Protein 4NHE (pdb70)

Structure (mmCIF, N/CA/C/O backbone):
data_4NHE
#
_entry.id   4NHE
#
_cell.length_a   97.768
_cell.length_b   195.905
_cell.length_c   349.301
_cell.angle_alpha   90.00
_cell.angle_beta   90.00
_cell.angle_gamma   90.00
#
_symmetry.space_group_name_H-M   'F 2 2 2'
#
loop_
_entity.id
_entity.type
_entity.pdbx_description
1 polymer 'Oxidoreductase, Gfo/Idh/MocA family'
2 non-polymer 'NADP NICOTINAMIDE-ADENINE-DINUCLEOTIDE PHOSPHATE'
3 non-polymer 'FORMIC ACID'
4 non-polymer GLYCEROL
5 non-polymer 'ACETATE ION'
6 water water
#
loop_
_atom_site.group_PDB
_atom_site.id
_atom_site.type_symbol
_atom_site.label_atom_id
_atom_site.label_alt_id
_atom_site.label_comp_id
_atom_site.label_asym_id
_atom_site.label_entity_id
_atom_site.label_seq_id
_atom_site.pdbx_PDB_ins_code
_atom_site.Cartn_x
_atom_site.Cartn_y
_atom_site.Cartn_z
_atom_site.occupancy
_atom_site.B_iso_or_equiv
_atom_site.auth_seq_id
_atom_site.auth_comp_id
_atom_site.auth_asym_id
_atom_site.auth_atom_id
_atom_site.pdbx_PDB_model_num
ATOM 1 N N . MET A 1 4 ? 23.832 89.287 69.688 1.00 72.66 1 MET A N 1
ATOM 2 C CA . MET A 1 4 ? 24.164 87.903 70.028 1.00 84.97 1 MET A CA 1
ATOM 3 C C . MET A 1 4 ? 23.045 87.251 70.845 1.00 77.80 1 MET A C 1
ATOM 4 O O . MET A 1 4 ? 22.767 87.669 71.970 1.00 75.09 1 MET A O 1
ATOM 9 N N . LEU A 1 5 ? 22.419 86.218 70.285 1.00 71.47 2 LEU A N 1
ATOM 10 C CA . LEU A 1 5 ? 21.238 85.593 70.894 1.00 68.31 2 LEU A CA 1
ATOM 11 C C . LEU A 1 5 ? 21.529 84.639 72.062 1.00 67.48 2 LEU A C 1
ATOM 12 O O . LEU A 1 5 ? 22.271 83.665 71.917 1.00 66.24 2 LEU A O 1
ATOM 17 N N . LYS A 1 6 ? 20.911 84.909 73.209 1.00 67.44 3 LYS A N 1
ATOM 18 C CA . LYS A 1 6 ? 21.047 84.055 74.387 1.00 61.18 3 LYS A CA 1
ATOM 19 C C . LYS A 1 6 ? 20.131 82.831 74.294 1.00 61.68 3 LYS A C 1
ATOM 20 O O . LYS A 1 6 ? 18.902 82.963 74.302 1.00 60.14 3 LYS A O 1
ATOM 22 N N . LEU A 1 7 ? 20.740 81.646 74.235 1.00 56.29 4 LEU A N 1
ATOM 23 C CA . LEU A 1 7 ? 20.025 80.404 73.943 1.00 54.52 4 LEU A CA 1
ATOM 24 C C . LEU A 1 7 ? 19.730 79.537 75.173 1.00 55.81 4 LEU A C 1
ATOM 25 O O . LEU A 1 7 ? 20.638 79.140 75.912 1.00 52.19 4 LEU A O 1
ATOM 30 N N . GLY A 1 8 ? 18.448 79.253 75.385 1.00 53.51 5 GLY A N 1
ATOM 31 C CA . GLY A 1 8 ? 18.034 78.262 76.361 1.00 48.33 5 GLY A CA 1
ATOM 32 C C . GLY A 1 8 ? 17.646 77.013 75.596 1.00 47.48 5 GLY A C 1
ATOM 33 O O . GLY A 1 8 ? 17.261 77.102 74.429 1.00 47.04 5 GLY A O 1
ATOM 34 N N . VAL A 1 9 ? 17.757 75.847 76.227 1.00 48.60 6 VAL A N 1
ATOM 35 C CA . VAL A 1 9 ? 17.470 74.589 75.535 1.00 48.18 6 VAL A CA 1
ATOM 36 C C . VAL A 1 9 ? 16.654 73.611 76.387 1.00 52.81 6 VAL A C 1
ATOM 37 O O . VAL A 1 9 ? 16.923 73.444 77.579 1.00 55.29 6 VAL A O 1
ATOM 41 N N . ILE A 1 10 ? 15.651 72.982 75.769 1.00 50.89 7 ILE A N 1
ATOM 42 C CA . ILE A 1 10 ? 14.883 71.905 76.398 1.00 45.40 7 ILE A CA 1
ATOM 43 C C . ILE A 1 10 ? 15.082 70.617 75.608 1.00 42.85 7 ILE A C 1
ATOM 44 O O . ILE A 1 10 ? 14.945 70.614 74.388 1.00 41.77 7 ILE A O 1
ATOM 49 N N . GLY A 1 11 ? 15.391 69.527 76.302 1.00 42.85 8 GLY A N 1
ATOM 50 C CA . GLY A 1 11 ? 15.690 68.260 75.654 1.00 42.70 8 GLY A CA 1
ATOM 51 C C . GLY A 1 11 ? 17.189 68.013 75.636 1.00 44.43 8 GLY A C 1
ATOM 52 O O . GLY A 1 11 ? 17.945 68.821 75.099 1.00 45.66 8 GLY A O 1
ATOM 53 N N . THR A 1 12 ? 17.619 66.899 76.219 1.00 43.20 9 THR A N 1
ATOM 54 C CA . THR A 1 12 ? 19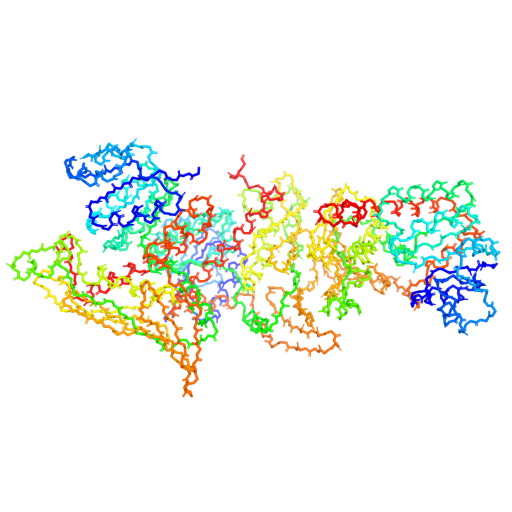.039 66.581 76.299 1.00 42.52 9 THR A CA 1
ATOM 55 C C . THR A 1 12 ? 19.429 65.459 75.342 1.00 45.66 9 THR A C 1
ATOM 56 O O . THR A 1 12 ? 20.354 64.689 75.611 1.00 47.29 9 THR A O 1
ATOM 60 N N . GLY A 1 13 ? 18.715 65.374 74.223 1.00 36.16 10 GLY A N 1
ATOM 61 C CA . GLY A 1 13 ? 19.021 64.394 73.198 1.00 39.82 10 GLY A CA 1
ATOM 62 C C . GLY A 1 13 ? 20.188 64.812 72.320 1.00 37.34 10 GLY A C 1
ATOM 63 O O . GLY A 1 13 ? 20.620 65.962 72.360 1.00 44.75 10 GLY A O 1
ATOM 64 N N . ALA A 1 14 ? 20.704 63.876 71.529 1.00 39.96 11 ALA A N 1
ATOM 65 C CA . ALA A 1 14 ? 21.804 64.174 70.616 1.00 39.55 11 ALA A CA 1
ATOM 66 C C . ALA A 1 14 ? 21.451 65.326 69.669 1.00 44.22 11 ALA A C 1
ATOM 67 O O . ALA A 1 14 ? 22.314 66.133 69.326 1.00 45.60 11 ALA A O 1
ATOM 69 N N . ILE A 1 15 ? 20.186 65.405 69.256 1.00 47.28 12 ILE A N 1
ATOM 70 C CA . ILE A 1 15 ? 19.741 66.491 68.381 1.00 39.26 12 ILE A CA 1
ATOM 71 C C . ILE A 1 15 ? 19.986 67.875 69.007 1.00 36.88 12 ILE A C 1
ATOM 72 O O . ILE A 1 15 ? 20.347 68.823 68.306 1.00 40.70 12 ILE A O 1
ATOM 77 N N . SER A 1 16 ? 19.823 67.985 70.323 1.00 36.57 13 SER A N 1
ATOM 78 C CA . SER A 1 16 ? 20.093 69.246 70.999 1.00 38.57 13 SER A CA 1
ATOM 79 C C . SER A 1 16 ? 21.571 69.610 70.886 1.00 41.41 13 SER A C 1
ATOM 80 O O . SER A 1 16 ? 21.915 70.771 70.664 1.00 43.46 13 SER A O 1
ATOM 83 N N . HIS A 1 17 ? 22.441 68.612 71.021 1.00 39.64 14 HIS A N 1
ATOM 84 C CA . HIS A 1 17 ? 23.868 68.821 70.805 1.00 41.53 14 HIS A CA 1
ATOM 85 C C . HIS A 1 17 ? 24.125 69.324 69.378 1.00 43.45 14 HIS A C 1
ATOM 86 O O . HIS A 1 17 ? 24.887 70.274 69.176 1.00 46.03 14 HIS A O 1
ATOM 93 N N . HIS A 1 18 ? 23.486 68.690 68.395 1.00 39.35 15 HIS A N 1
ATOM 94 C CA . HIS A 1 18 ? 23.660 69.079 66.995 1.00 45.21 15 HIS A CA 1
ATOM 95 C C . HIS A 1 18 ? 23.201 70.513 66.741 1.00 43.25 15 HIS A C 1
ATOM 96 O O . HIS A 1 18 ? 23.885 71.276 66.064 1.00 46.96 15 HIS A O 1
ATOM 103 N N . PHE A 1 19 ? 22.044 70.876 67.282 1.00 40.71 16 PHE A N 1
ATOM 104 C CA . PHE A 1 19 ? 21.536 72.234 67.127 1.00 40.84 16 PHE A CA 1
ATOM 105 C C . PHE A 1 19 ? 22.481 73.274 67.748 1.00 47.78 16 PHE A C 1
ATOM 106 O O . PHE A 1 19 ? 22.840 74.267 67.106 1.00 52.63 16 PHE A O 1
ATOM 114 N N . ILE A 1 20 ? 22.851 73.052 69.007 1.00 44.48 17 ILE A N 1
ATOM 115 C CA . ILE A 1 20 ? 23.736 73.961 69.735 1.00 46.80 17 ILE A CA 1
ATOM 116 C C . ILE A 1 20 ? 25.041 74.156 68.983 1.00 49.90 17 ILE A C 1
ATOM 117 O O . ILE A 1 20 ? 25.542 75.276 68.861 1.00 54.32 17 ILE A O 1
ATOM 122 N N . GLU A 1 21 ? 25.579 73.052 68.473 1.00 48.37 18 GLU A N 1
ATOM 123 C CA . GLU A 1 21 ? 26.813 73.061 67.694 1.00 53.54 18 GLU A CA 1
ATOM 124 C C . GLU A 1 21 ? 26.699 73.903 66.415 1.00 53.61 18 GLU A C 1
ATOM 125 O O . GLU A 1 21 ? 27.637 74.612 66.047 1.00 57.89 18 GLU A O 1
ATOM 131 N N . ALA A 1 22 ? 25.549 73.841 65.750 1.00 51.13 19 ALA A N 1
ATOM 132 C CA . ALA A 1 22 ? 25.310 74.678 64.574 1.00 52.07 19 ALA A CA 1
ATOM 133 C C . ALA A 1 22 ? 25.066 76.140 64.969 1.00 55.52 19 ALA A C 1
ATOM 134 O O . ALA A 1 22 ? 25.519 77.061 64.286 1.00 58.42 19 ALA A O 1
ATOM 136 N N . ALA A 1 23 ? 24.348 76.337 66.072 1.00 51.67 20 ALA A N 1
ATOM 137 C CA . ALA A 1 23 ? 24.072 77.666 66.618 1.00 48.92 20 ALA A CA 1
ATOM 138 C C . ALA A 1 23 ? 25.336 78.413 67.035 1.00 61.80 20 ALA A C 1
ATOM 139 O O . ALA A 1 23 ? 25.477 79.612 66.785 1.00 66.93 20 ALA A O 1
ATOM 141 N N . HIS A 1 24 ? 26.238 77.710 67.707 1.00 57.97 21 HIS A N 1
ATOM 142 C CA . HIS A 1 24 ? 27.500 78.302 68.117 1.00 63.06 21 HIS A CA 1
ATOM 143 C C . HIS A 1 24 ? 28.359 78.623 66.894 1.00 63.90 21 HIS A C 1
ATOM 144 O O . HIS A 1 24 ? 29.026 79.655 66.845 1.00 69.12 21 HIS A O 1
ATOM 151 N N . THR A 1 25 ? 28.330 77.735 65.905 1.00 57.25 22 THR A N 1
ATOM 152 C CA . THR A 1 25 ? 29.193 77.866 64.732 1.00 59.40 22 THR A CA 1
ATOM 153 C C . THR A 1 25 ? 28.783 79.050 63.843 1.00 65.13 22 THR A C 1
ATOM 154 O O . THR A 1 25 ? 29.637 79.711 63.249 1.00 68.00 22 THR A O 1
ATOM 158 N N . SER A 1 26 ? 27.480 79.329 63.785 1.00 62.00 23 SER A N 1
ATOM 159 C CA . SER A 1 26 ? 26.959 80.468 63.029 1.00 62.72 23 SER A CA 1
ATOM 160 C C . SER A 1 26 ? 27.500 81.794 63.558 1.00 72.93 23 SER A C 1
ATOM 161 O O . SER A 1 26 ? 27.594 82.770 62.816 1.00 80.73 23 SER A O 1
ATOM 164 N N . GLY A 1 27 ? 27.841 81.827 64.845 1.00 66.40 24 GLY A N 1
ATOM 165 C CA . GLY A 1 27 ? 28.359 83.032 65.475 1.00 68.42 24 GLY A CA 1
ATOM 166 C C . GLY A 1 27 ? 27.262 84.006 65.863 1.00 68.05 24 GLY A C 1
ATOM 167 O O . GLY A 1 27 ? 27.509 85.203 66.017 1.00 70.11 24 GLY A O 1
ATOM 168 N N . GLU A 1 28 ? 26.050 83.485 66.039 1.00 62.01 25 GLU A N 1
ATOM 169 C CA . GLU A 1 28 ? 24.868 84.317 66.236 1.00 60.74 25 GLU A CA 1
ATOM 170 C C . GLU A 1 28 ? 24.111 83.948 67.510 1.00 61.14 25 GLU A C 1
ATOM 171 O O . GLU A 1 28 ? 23.206 84.670 67.942 1.00 60.07 25 GLU A O 1
ATOM 177 N N . TYR A 1 29 ? 24.484 82.815 68.101 1.00 59.73 26 TYR A N 1
ATOM 178 C CA . TYR A 1 29 ? 23.868 82.345 69.337 1.00 62.25 26 TYR A CA 1
ATOM 179 C C . TYR A 1 29 ? 24.941 82.077 70.387 1.00 63.42 26 TYR A C 1
ATOM 180 O O . TYR A 1 29 ? 26.102 81.833 70.053 1.00 62.07 26 TYR A O 1
ATOM 189 N N . GLN A 1 30 ? 24.542 82.116 71.655 1.00 61.86 27 GLN A N 1
ATOM 190 C CA . GLN A 1 30 ? 25.378 81.624 72.747 1.00 59.86 27 GLN A CA 1
ATOM 191 C C . GLN A 1 30 ? 24.503 80.882 73.756 1.00 56.67 27 GLN A C 1
ATOM 192 O O . GLN A 1 30 ? 23.573 81.460 74.337 1.00 53.75 27 GLN A O 1
ATOM 194 N N . LEU A 1 31 ? 24.792 79.597 73.948 1.00 48.46 28 LEU A N 1
ATOM 195 C CA . LEU A 1 31 ? 24.082 78.792 74.936 1.00 53.46 28 LEU A CA 1
ATOM 196 C C . LEU A 1 31 ? 24.336 79.347 76.330 1.00 61.53 28 LEU A C 1
ATOM 197 O O . LEU A 1 31 ? 25.476 79.662 76.679 1.00 60.29 28 LEU A O 1
ATOM 202 N N . VAL A 1 32 ? 23.274 79.481 77.120 1.00 60.43 29 VAL A N 1
ATOM 203 C CA . VAL A 1 32 ? 23.401 80.007 78.474 1.00 64.64 29 VAL A CA 1
ATOM 204 C C . VAL A 1 32 ? 22.610 79.201 79.500 1.00 63.18 29 VAL A C 1
ATOM 205 O O . VAL A 1 32 ? 22.850 79.321 80.702 1.00 58.99 29 VAL A O 1
ATOM 209 N N . ALA A 1 33 ? 21.667 78.384 79.038 1.00 55.99 30 ALA A N 1
ATOM 210 C CA . ALA A 1 33 ? 20.768 77.708 79.970 1.00 57.78 30 ALA A CA 1
ATOM 211 C C . ALA A 1 33 ? 20.192 76.397 79.461 1.00 57.22 30 ALA A C 1
ATOM 212 O O . ALA A 1 33 ? 19.828 76.277 78.285 1.00 51.60 30 ALA A O 1
ATOM 214 N N . ILE A 1 34 ? 20.090 75.425 80.366 1.00 57.63 31 ILE A N 1
ATOM 215 C CA . ILE A 1 34 ? 19.549 74.108 80.039 1.00 53.97 31 ILE A CA 1
ATOM 216 C C . ILE A 1 34 ? 18.499 73.653 81.052 1.00 56.50 31 ILE A C 1
ATOM 217 O O . ILE A 1 34 ? 18.710 73.748 82.268 1.00 55.14 31 ILE A O 1
ATOM 222 N N . TYR A 1 35 ? 17.365 73.173 80.545 1.00 49.12 32 TYR A N 1
ATOM 223 C CA . TYR A 1 35 ? 16.352 72.543 81.384 1.00 52.63 32 TYR A CA 1
ATOM 224 C C . TYR A 1 35 ? 16.391 71.037 81.202 1.00 48.59 32 TYR A C 1
ATOM 225 O O . TYR A 1 35 ? 16.582 70.544 80.091 1.00 46.25 32 TYR A O 1
ATOM 234 N N . SER A 1 36 ? 16.173 70.307 82.289 1.00 47.47 33 SER A N 1
ATOM 235 C CA . SER A 1 36 ? 15.983 68.864 82.212 1.00 52.62 33 SER A CA 1
ATOM 236 C C . SER A 1 36 ? 15.083 68.405 83.345 1.00 57.69 33 SER A C 1
ATOM 237 O O . SER A 1 36 ? 14.954 69.092 84.359 1.00 58.86 33 SER A O 1
ATOM 240 N N . ARG A 1 37 ? 14.457 67.246 83.174 1.00 55.69 34 ARG A N 1
ATOM 241 C CA . ARG A 1 37 ? 13.648 66.674 84.245 1.00 55.67 34 ARG A CA 1
ATOM 242 C C . ARG A 1 37 ? 14.517 66.369 85.466 1.00 52.91 34 ARG A C 1
ATOM 243 O O . ARG A 1 37 ? 14.033 66.371 86.599 1.00 55.43 34 ARG A O 1
ATOM 251 N N . LYS A 1 38 ? 15.801 66.117 85.224 1.00 53.00 35 LYS A N 1
ATOM 252 C CA . LYS A 1 38 ? 16.762 65.874 86.304 1.00 55.52 35 LYS A CA 1
ATOM 253 C C . LYS A 1 38 ? 18.010 66.738 86.165 1.00 53.30 35 LYS A C 1
ATOM 254 O O . LYS A 1 38 ? 18.581 66.857 85.080 1.00 51.11 35 LYS A O 1
ATOM 260 N N . LEU A 1 39 ? 18.446 67.318 87.277 1.00 61.27 36 LEU A N 1
ATOM 261 C CA . LEU A 1 39 ? 19.627 68.163 87.261 1.00 55.84 36 LEU A CA 1
ATOM 262 C C . LEU A 1 39 ? 20.856 67.407 86.751 1.00 55.14 36 LEU A C 1
ATOM 263 O O . LEU A 1 39 ? 21.633 67.945 85.965 1.00 53.85 36 LEU A O 1
ATOM 268 N N . GLU A 1 40 ? 21.022 66.159 87.185 1.00 56.37 37 GLU A N 1
ATOM 269 C CA . GLU A 1 40 ? 22.160 65.351 86.740 1.00 56.34 37 GLU A CA 1
ATOM 270 C C . GLU A 1 40 ? 22.190 65.113 85.223 1.00 53.31 37 GLU A C 1
ATOM 271 O O . GLU A 1 40 ? 23.268 65.063 84.626 1.00 54.17 37 GLU A O 1
ATOM 277 N N . THR A 1 41 ? 21.022 64.972 84.599 1.00 51.51 38 THR A N 1
ATOM 278 C CA . THR A 1 41 ? 20.980 64.780 83.146 1.00 48.93 38 THR A CA 1
ATOM 279 C C . THR A 1 41 ? 21.361 66.071 82.434 1.00 54.72 38 THR A C 1
ATOM 280 O O . THR A 1 41 ? 22.084 66.054 81.441 1.00 50.97 38 THR A O 1
ATOM 284 N N . ALA A 1 42 ? 20.873 67.191 82.953 1.00 47.63 39 ALA A N 1
ATOM 285 C CA . ALA A 1 42 ? 21.275 68.497 82.450 1.00 52.10 39 ALA A CA 1
ATOM 286 C C . ALA A 1 42 ? 22.784 68.693 82.591 1.00 54.53 39 ALA A C 1
ATOM 287 O O . ALA A 1 42 ? 23.441 69.192 81.677 1.00 47.04 39 ALA A O 1
ATOM 289 N N . ALA A 1 43 ? 23.325 68.299 83.742 1.00 50.51 40 ALA A N 1
ATOM 290 C CA . ALA A 1 43 ? 24.750 68.458 84.015 1.00 52.35 40 ALA A CA 1
ATOM 291 C C . ALA A 1 43 ? 25.600 67.638 83.055 1.00 56.91 40 ALA A C 1
ATOM 292 O O . ALA A 1 43 ? 26.596 68.132 82.525 1.00 58.17 40 ALA A O 1
ATOM 294 N N . THR A 1 44 ? 25.210 66.383 82.853 1.00 50.87 41 THR A N 1
ATOM 295 C CA . THR A 1 44 ? 25.918 65.492 81.940 1.00 58.30 41 THR A CA 1
ATOM 296 C C . THR A 1 44 ? 25.911 66.079 80.534 1.00 50.35 41 THR A C 1
ATOM 297 O O . THR A 1 44 ? 26.920 66.052 79.828 1.00 50.13 41 THR A O 1
ATOM 301 N N . PHE A 1 45 ? 24.768 66.628 80.143 1.00 45.76 42 PHE A N 1
ATOM 302 C CA . PHE A 1 45 ? 24.619 67.248 78.837 1.00 50.65 42 PHE A CA 1
ATOM 303 C C . PHE A 1 45 ? 25.469 68.519 78.739 1.00 53.00 42 PHE A C 1
ATOM 304 O O . PHE A 1 45 ? 26.127 68.767 77.728 1.00 44.17 42 PHE A O 1
ATOM 312 N N . ALA A 1 46 ? 25.447 69.325 79.794 1.00 53.45 43 ALA A N 1
ATOM 313 C CA . ALA A 1 46 ? 26.067 70.646 79.750 1.00 59.76 43 ALA A CA 1
ATOM 314 C C . ALA A 1 46 ? 27.578 70.622 79.955 1.00 58.15 43 ALA A C 1
ATOM 315 O O . ALA A 1 46 ? 28.252 71.619 79.703 1.00 54.80 43 ALA A O 1
ATOM 317 N N . SER A 1 47 ? 28.108 69.492 80.413 1.00 63.40 44 SER A N 1
ATOM 318 C CA . SER A 1 47 ? 29.498 69.432 80.869 1.00 69.04 44 SER A CA 1
ATOM 319 C C . SER A 1 47 ? 30.510 69.826 79.788 1.00 66.23 44 SER A C 1
ATOM 320 O O . SER A 1 47 ? 31.581 70.363 80.093 1.00 63.27 44 SER A O 1
ATOM 323 N N . ARG A 1 48 ? 30.160 69.572 78.530 1.00 61.64 45 ARG A N 1
ATOM 324 C CA . ARG A 1 48 ? 31.042 69.889 77.406 1.00 56.94 45 ARG A CA 1
ATOM 325 C C . ARG A 1 48 ? 31.052 71.387 77.107 1.00 57.83 45 ARG A C 1
ATOM 326 O O . ARG A 1 48 ? 31.924 71.883 76.395 1.00 62.33 45 ARG A O 1
ATOM 334 N N . TYR A 1 49 ? 30.076 72.104 77.651 1.00 57.15 46 TYR A N 1
ATOM 335 C CA . TYR A 1 49 ? 30.001 73.548 77.463 1.00 55.25 46 TYR A CA 1
ATOM 336 C C . TYR A 1 49 ? 30.544 74.279 78.692 1.00 63.19 46 TYR A C 1
ATOM 337 O O . TYR A 1 49 ? 30.917 73.644 79.684 1.00 66.01 46 TYR A O 1
ATOM 346 N N . GLN A 1 50 ? 30.608 75.606 78.623 1.00 62.45 47 GLN A N 1
ATOM 347 C CA . GLN A 1 50 ? 31.187 76.393 79.712 1.00 66.85 47 GLN A CA 1
ATOM 348 C C . GLN A 1 50 ? 30.183 77.401 80.253 1.00 66.51 47 GLN A C 1
ATOM 349 O O . GLN A 1 50 ? 29.504 78.085 79.483 1.00 66.67 47 GLN A O 1
ATOM 351 N N . ASN A 1 51 ? 30.094 77.474 81.579 1.00 71.18 48 ASN A N 1
ATOM 352 C CA . ASN A 1 51 ? 29.192 78.399 82.261 1.00 77.75 48 ASN A CA 1
ATOM 353 C C . ASN A 1 51 ? 27.761 78.334 81.739 1.00 79.50 48 ASN A C 1
ATOM 354 O O . ASN A 1 51 ? 27.312 79.232 81.027 1.00 89.26 48 ASN A O 1
ATOM 356 N N . ILE A 1 52 ? 27.057 77.262 82.089 1.00 73.55 49 ILE A N 1
ATOM 357 C CA . ILE A 1 52 ? 25.663 77.094 81.692 1.00 65.44 49 ILE A CA 1
ATOM 358 C C . ILE A 1 52 ? 24.790 76.909 82.928 1.00 67.66 49 ILE A C 1
ATOM 359 O O . ILE A 1 52 ? 25.031 76.005 83.732 1.00 71.71 49 ILE A O 1
ATOM 364 N N . GLN A 1 53 ? 23.782 77.765 83.081 1.00 63.60 50 GLN A N 1
ATOM 365 C CA . GLN A 1 53 ? 22.839 77.633 84.188 1.00 67.91 50 GLN A CA 1
ATOM 366 C C . GLN A 1 53 ? 21.983 76.392 83.970 1.00 66.42 50 GLN A C 1
ATOM 367 O O . GLN A 1 53 ? 21.594 76.081 82.839 1.00 63.68 50 GLN A O 1
ATOM 373 N N . LEU A 1 54 ? 21.686 75.684 85.053 1.00 61.94 51 LEU A N 1
ATOM 374 C CA . LEU A 1 54 ? 20.940 74.438 84.955 1.00 66.71 51 LEU A CA 1
ATOM 375 C C . LEU A 1 54 ? 19.590 74.573 85.643 1.00 70.16 51 LEU A C 1
ATOM 376 O O . LEU A 1 54 ? 19.452 75.317 86.615 1.00 75.16 51 LEU A O 1
ATOM 381 N N . PHE A 1 55 ? 18.590 73.868 85.128 1.00 57.41 52 PHE A N 1
ATOM 382 C CA . PHE A 1 55 ? 17.239 73.976 85.663 1.00 62.13 52 PHE A CA 1
ATOM 383 C C . PHE A 1 55 ? 16.541 72.623 85.639 1.00 63.25 52 PHE A C 1
ATOM 384 O O . PHE A 1 55 ? 16.674 71.871 84.670 1.00 58.26 52 PHE A O 1
ATOM 392 N N . ASP A 1 56 ? 15.816 72.303 86.708 1.00 56.70 53 ASP A N 1
ATOM 393 C CA . ASP A 1 56 ? 14.909 71.157 86.683 1.00 62.10 53 ASP A CA 1
ATOM 394 C C . ASP A 1 56 ? 13.488 71.612 86.980 1.00 65.02 53 ASP A C 1
ATOM 395 O O . ASP A 1 56 ? 12.623 70.814 87.349 1.00 64.66 53 ASP A O 1
ATOM 400 N N . GLN A 1 57 ? 13.267 72.912 86.815 1.00 65.88 54 GLN A N 1
ATOM 401 C CA . GLN A 1 57 ? 11.943 73.504 86.953 1.00 68.16 54 GLN A CA 1
ATOM 402 C C . GLN A 1 57 ? 11.670 74.456 85.795 1.00 63.59 54 GLN A C 1
ATOM 403 O O . GLN A 1 57 ? 12.314 75.498 85.671 1.00 61.08 54 GLN A O 1
ATOM 409 N N . LEU A 1 58 ? 10.714 74.080 84.951 1.00 63.83 55 LEU A N 1
ATOM 410 C CA . LEU A 1 58 ? 10.345 74.857 83.775 1.00 57.27 55 LEU A CA 1
ATOM 411 C C . LEU A 1 58 ? 9.933 76.284 84.136 1.00 59.55 55 LEU A C 1
ATOM 412 O O . LEU A 1 58 ? 10.256 77.233 83.418 1.00 61.49 55 LEU A O 1
ATOM 417 N N . GLU A 1 59 ? 9.216 76.425 85.248 1.00 62.50 56 GLU A N 1
ATOM 418 C CA . GLU A 1 59 ? 8.785 77.732 85.735 1.00 68.07 56 GLU A CA 1
ATOM 419 C C . GLU A 1 59 ? 9.984 78.636 86.007 1.00 71.70 56 GLU A C 1
ATOM 420 O O . GLU A 1 59 ? 9.991 79.810 85.630 1.00 68.56 56 GLU A O 1
ATOM 422 N N . VAL A 1 60 ? 10.999 78.076 86.659 1.00 65.13 57 VAL A N 1
ATOM 423 C CA . VAL A 1 60 ? 12.210 78.817 86.984 1.00 67.05 57 VAL A CA 1
ATOM 424 C C . VAL A 1 60 ? 13.042 79.064 85.726 1.00 65.01 57 VAL A C 1
ATOM 425 O O . VAL A 1 60 ? 13.636 80.129 85.555 1.00 70.33 57 VAL A O 1
ATOM 429 N N . PHE A 1 61 ? 13.069 78.067 84.849 1.00 63.11 58 PHE A N 1
ATOM 430 C CA . PHE A 1 61 ? 13.792 78.137 83.587 1.00 62.50 58 PHE A CA 1
ATOM 431 C C . PHE A 1 61 ? 13.329 79.338 82.761 1.00 64.89 58 PHE A C 1
ATOM 432 O O . PHE A 1 61 ? 14.144 80.140 82.299 1.00 64.71 58 PHE A O 1
ATOM 440 N N . PHE A 1 62 ? 12.015 79.473 82.610 1.00 63.06 59 PHE A N 1
ATOM 441 C CA . PHE A 1 62 ? 11.432 80.538 81.797 1.00 65.21 59 PHE A CA 1
ATOM 442 C C . PHE A 1 62 ? 11.552 81.923 82.427 1.00 69.67 59 PHE A C 1
ATOM 443 O O . PHE A 1 62 ? 11.443 82.936 81.736 1.00 73.17 59 PHE A O 1
ATOM 451 N N . LYS A 1 63 ? 11.783 81.965 83.734 1.00 70.56 60 LYS A N 1
ATOM 452 C CA . LYS A 1 63 ? 11.958 83.234 84.431 1.00 76.75 60 LYS A CA 1
ATOM 453 C C . LYS A 1 63 ? 13.387 83.755 84.280 1.00 76.26 60 LYS A C 1
ATOM 454 O O . LYS A 1 63 ? 13.674 84.906 84.612 1.00 77.06 60 LYS A O 1
ATOM 456 N N . SER A 1 64 ? 14.278 82.912 83.763 1.00 72.65 61 SER A N 1
ATOM 457 C CA . SER A 1 64 ? 15.665 83.313 83.527 1.00 78.20 61 SER A CA 1
ATOM 458 C C . SER A 1 64 ? 15.795 84.294 82.368 1.00 80.84 61 SER A C 1
ATOM 459 O O . SER A 1 64 ? 14.834 84.543 81.637 1.00 78.25 61 SER A O 1
ATOM 462 N N . SER A 1 65 ? 16.995 84.845 82.208 1.00 82.93 62 SER A N 1
ATOM 463 C CA . SER A 1 65 ? 17.275 85.773 81.121 1.00 82.30 62 SER A CA 1
ATOM 464 C C . SER A 1 65 ? 17.914 85.052 79.944 1.00 81.35 62 SER A C 1
ATOM 465 O O . SER A 1 65 ? 19.116 84.781 79.946 1.00 87.68 62 SER A O 1
ATOM 468 N N . PHE A 1 66 ? 17.094 84.715 78.958 1.00 74.88 63 PHE A N 1
ATOM 469 C CA . PHE A 1 66 ? 17.582 84.349 77.635 1.00 73.62 63 PHE A CA 1
ATOM 470 C C . PHE A 1 66 ? 16.593 84.890 76.612 1.00 59.72 63 PHE A C 1
ATOM 471 O O . PHE A 1 66 ? 15.531 85.376 76.985 1.00 60.45 63 PHE A O 1
ATOM 479 N N . ASP A 1 67 ? 16.948 84.838 75.335 1.00 62.17 64 ASP A N 1
ATOM 480 C CA . ASP A 1 67 ? 16.125 85.462 74.306 1.00 57.15 64 ASP A CA 1
ATOM 481 C C . ASP A 1 67 ? 15.251 84.428 73.630 1.00 54.69 64 ASP A C 1
ATOM 482 O O . ASP A 1 67 ? 14.094 84.684 73.289 1.00 53.19 64 ASP A O 1
ATOM 487 N N . LEU A 1 68 ? 15.830 83.249 73.451 1.00 58.20 65 LEU A N 1
ATOM 488 C CA . LEU A 1 68 ? 15.298 82.241 72.557 1.00 56.36 65 LEU A CA 1
ATOM 489 C C . LEU A 1 68 ? 15.462 80.883 73.223 1.00 59.60 65 LEU A C 1
ATOM 490 O O . LEU A 1 68 ? 16.482 80.624 73.871 1.00 62.45 65 LEU A O 1
ATOM 495 N N . VAL A 1 69 ? 14.464 80.017 73.066 1.00 54.61 66 VAL A N 1
ATOM 496 C CA . VAL A 1 69 ? 14.590 78.636 73.528 1.00 50.96 66 VAL A CA 1
ATOM 497 C C . VAL A 1 69 ? 14.363 77.634 72.395 1.00 53.18 66 VAL A C 1
ATOM 498 O O . VAL A 1 69 ? 13.374 77.704 71.663 1.00 53.34 66 VAL A O 1
ATOM 502 N N . TYR A 1 70 ? 15.308 76.717 72.242 1.00 48.50 67 TYR A N 1
ATOM 503 C CA . TYR A 1 70 ? 15.162 75.600 71.326 1.00 38.77 67 TYR A CA 1
ATOM 504 C C . TYR A 1 70 ? 14.496 74.471 72.104 1.00 43.23 67 TYR A C 1
ATOM 505 O O . TYR A 1 70 ? 14.963 74.083 73.179 1.00 46.84 67 TYR A O 1
ATOM 514 N N . ILE A 1 71 ? 13.387 73.964 71.583 1.00 41.01 68 ILE A N 1
ATOM 515 C CA . ILE A 1 71 ? 12.654 72.903 72.269 1.00 37.84 68 ILE A CA 1
ATOM 516 C C . ILE A 1 71 ? 12.722 71.592 71.483 1.00 42.37 68 ILE A C 1
ATOM 517 O O . ILE A 1 71 ? 12.164 71.477 70.387 1.00 40.84 68 ILE A O 1
ATOM 522 N N . ALA A 1 72 ? 13.419 70.608 72.045 1.00 44.30 69 ALA A N 1
ATOM 523 C CA . ALA A 1 72 ? 13.537 69.297 71.418 1.00 35.65 69 ALA A CA 1
ATOM 524 C C . ALA A 1 72 ? 13.131 68.202 72.397 1.00 42.44 69 ALA A C 1
ATOM 525 O O . ALA A 1 72 ? 13.809 67.181 72.525 1.00 41.03 69 ALA A O 1
ATOM 527 N N . SER A 1 73 ? 12.012 68.432 73.083 1.00 38.70 70 SER A N 1
ATOM 528 C CA . SER A 1 73 ? 11.378 67.422 73.922 1.00 40.44 70 SER A CA 1
ATOM 529 C C . SER A 1 73 ? 10.610 66.438 73.015 1.00 41.22 70 SER A C 1
ATOM 530 O O . SER A 1 73 ? 10.626 66.600 71.788 1.00 40.15 70 SER A O 1
ATOM 533 N N . PRO A 1 74 ? 9.956 65.405 73.594 1.00 43.98 71 PRO A N 1
ATOM 534 C CA . PRO A 1 74 ? 9.111 64.553 72.733 1.00 44.82 71 PRO A CA 1
ATOM 535 C C . PRO A 1 74 ? 7.957 65.314 72.051 1.00 41.38 71 PRO A C 1
ATOM 536 O O . PRO A 1 74 ? 7.507 66.337 72.577 1.00 43.94 71 PRO A O 1
ATOM 540 N N . ASN A 1 75 ? 7.482 64.812 70.908 1.00 39.61 72 ASN A N 1
ATOM 541 C CA . ASN A 1 75 ? 6.459 65.498 70.117 1.00 36.90 72 ASN A CA 1
ATOM 542 C C . ASN A 1 75 ? 5.233 65.958 70.915 1.00 39.19 72 ASN A C 1
ATOM 543 O O . ASN A 1 75 ? 4.780 67.091 70.774 1.00 39.60 72 ASN A O 1
ATOM 548 N N . SER A 1 76 ? 4.717 65.076 71.763 1.00 44.33 73 SER A N 1
ATOM 549 C CA . SER A 1 76 ? 3.506 65.354 72.531 1.00 47.35 73 SER A CA 1
ATOM 550 C C . SER A 1 76 ? 3.653 66.524 73.510 1.00 53.05 73 SER A C 1
ATOM 551 O O . SER A 1 76 ? 2.654 67.110 73.931 1.00 49.79 73 SER A O 1
ATOM 554 N N . LEU A 1 77 ? 4.892 66.863 73.864 1.00 51.58 74 LEU A N 1
ATOM 555 C CA . LEU A 1 77 ? 5.156 67.931 74.832 1.00 44.26 74 LEU A CA 1
ATOM 556 C C . LEU A 1 77 ? 5.471 69.289 74.202 1.00 41.81 74 LEU A C 1
ATOM 557 O O . LEU A 1 77 ? 5.593 70.291 74.911 1.00 49.36 74 LEU A O 1
ATOM 562 N N . HIS A 1 78 ? 5.623 69.317 72.881 1.00 47.68 75 HIS A N 1
ATOM 563 C CA . HIS A 1 78 ? 6.018 70.536 72.183 1.00 47.26 75 HIS A CA 1
ATOM 564 C C . HIS A 1 78 ? 5.051 71.694 72.432 1.00 41.37 75 HIS A C 1
ATOM 565 O O . HIS A 1 78 ? 5.468 72.796 72.783 1.00 47.87 75 HIS A O 1
ATOM 572 N N . PHE A 1 79 ? 3.761 71.436 72.249 1.00 39.57 76 PHE A N 1
ATOM 573 C CA . PHE A 1 79 ? 2.755 72.487 72.348 1.00 44.72 76 PHE A CA 1
ATOM 574 C C . PHE A 1 79 ? 2.767 73.199 73.697 1.00 47.74 76 PHE A C 1
ATOM 575 O O . PHE A 1 79 ? 2.897 74.421 73.762 1.00 47.60 76 PHE A O 1
ATOM 583 N N . ALA A 1 80 ? 2.629 72.432 74.772 1.00 52.76 77 ALA A N 1
ATOM 584 C CA . ALA A 1 80 ? 2.510 73.013 76.104 1.00 48.24 77 ALA A CA 1
ATOM 585 C C . ALA A 1 80 ? 3.768 73.788 76.507 1.00 55.90 77 ALA A C 1
ATOM 586 O O . ALA A 1 80 ? 3.682 74.882 77.075 1.00 58.16 77 ALA A O 1
ATOM 588 N N . GLN A 1 81 ? 4.931 73.213 76.212 1.00 52.11 78 GLN A N 1
ATOM 589 C CA . GLN A 1 81 ? 6.202 73.857 76.525 1.00 50.33 78 GLN A CA 1
ATOM 590 C C . GLN A 1 81 ? 6.411 75.125 75.693 1.00 50.22 78 GLN A C 1
ATOM 591 O O . GLN A 1 81 ? 6.823 76.154 76.220 1.00 52.20 78 GLN A O 1
ATOM 597 N N . ALA A 1 82 ? 6.113 75.054 74.398 1.00 45.20 79 ALA A N 1
ATOM 598 C CA . ALA A 1 82 ? 6.235 76.230 73.540 1.00 44.08 79 ALA A CA 1
ATOM 599 C C . ALA A 1 82 ? 5.278 77.350 73.966 1.00 49.33 79 ALA A C 1
ATOM 600 O O . ALA A 1 82 ? 5.620 78.532 73.890 1.00 53.94 79 ALA A O 1
ATOM 602 N N . LYS A 1 83 ? 4.080 76.979 74.409 1.00 47.49 80 LYS A N 1
ATOM 603 C CA . LYS A 1 83 ? 3.080 77.975 74.791 1.00 50.58 80 LYS A CA 1
ATOM 604 C C . LYS A 1 83 ? 3.511 78.704 76.054 1.00 51.94 80 LYS A C 1
ATOM 605 O O . LYS A 1 83 ? 3.312 79.913 76.192 1.00 55.84 80 LYS A O 1
ATOM 611 N N . ALA A 1 84 ? 4.113 77.962 76.975 1.00 54.04 81 ALA A N 1
ATOM 612 C CA . ALA A 1 84 ? 4.633 78.553 78.201 1.00 55.49 81 ALA A CA 1
ATOM 613 C C . ALA A 1 84 ? 5.835 79.440 77.888 1.00 55.92 81 ALA A C 1
ATOM 614 O O . ALA A 1 84 ? 6.037 80.477 78.523 1.00 58.87 81 ALA A O 1
ATOM 616 N N . ALA A 1 85 ? 6.636 79.021 76.911 1.00 52.48 82 ALA A N 1
ATOM 617 C CA . ALA A 1 85 ? 7.813 79.782 76.508 1.00 50.54 82 ALA A CA 1
ATOM 618 C C . ALA A 1 85 ? 7.405 81.143 75.952 1.00 57.39 82 ALA A C 1
ATOM 619 O O . ALA A 1 85 ? 7.941 82.181 76.350 1.00 51.71 82 ALA A O 1
ATOM 621 N N . LEU A 1 86 ? 6.448 81.129 75.032 1.00 55.86 83 LEU A N 1
ATOM 622 C CA . LEU A 1 86 ? 5.916 82.359 74.459 1.00 54.84 83 LEU A CA 1
ATOM 623 C C . LEU A 1 86 ? 5.273 83.256 75.514 1.00 58.61 83 LEU A C 1
ATOM 624 O O . LEU A 1 86 ? 5.457 84.470 75.493 1.00 64.50 83 LEU A O 1
ATOM 629 N N . SER A 1 87 ? 4.533 82.656 76.442 1.00 58.43 84 SER A N 1
ATOM 630 C CA . SER A 1 87 ? 3.873 83.416 77.496 1.00 63.34 84 SER A CA 1
ATOM 631 C C . SER A 1 87 ? 4.902 84.113 78.377 1.00 68.01 84 SER A C 1
ATOM 632 O O . SER A 1 87 ? 4.621 85.151 78.969 1.00 70.39 84 SER A O 1
ATOM 635 N N . ALA A 1 88 ? 6.098 83.536 78.451 1.00 67.16 85 ALA A N 1
ATOM 636 C CA . ALA A 1 88 ? 7.181 84.113 79.236 1.00 67.66 85 ALA A CA 1
ATOM 637 C C . ALA A 1 88 ? 8.079 84.993 78.371 1.00 69.19 85 ALA A C 1
ATOM 638 O O . ALA A 1 88 ? 9.210 85.297 78.751 1.00 68.67 85 ALA A O 1
ATOM 640 N N . GLY A 1 89 ? 7.570 85.390 77.207 1.00 68.53 86 GLY A N 1
ATOM 641 C CA . GLY A 1 89 ? 8.265 86.330 76.342 1.00 68.22 86 GLY A CA 1
ATOM 642 C C . GLY A 1 89 ? 9.567 85.814 75.758 1.00 64.84 86 GLY A C 1
ATOM 643 O O . GLY A 1 89 ? 10.542 86.563 75.624 1.00 61.38 86 GLY A O 1
ATOM 644 N N . LYS A 1 90 ? 9.591 84.532 75.408 1.00 59.76 87 LYS A N 1
ATOM 645 C CA . LYS A 1 90 ? 10.771 83.941 74.790 1.00 59.20 87 LYS A CA 1
ATOM 646 C C . LYS A 1 90 ? 10.484 83.603 73.336 1.00 57.87 87 LYS A C 1
ATOM 647 O O . LYS A 1 90 ? 9.366 83.219 72.989 1.00 59.69 87 LYS A O 1
ATOM 653 N N . HIS A 1 91 ? 11.482 83.770 72.478 1.00 53.35 88 HIS A N 1
ATOM 654 C CA . HIS A 1 91 ? 11.356 83.286 71.113 1.00 52.41 88 HIS A CA 1
ATOM 655 C C . HIS A 1 91 ? 11.463 81.770 71.162 1.00 50.40 88 HIS A C 1
ATOM 656 O O . HIS A 1 91 ? 12.089 81.215 72.069 1.00 50.92 88 HIS A O 1
ATOM 663 N N . VAL A 1 92 ? 10.845 81.097 70.199 1.00 42.38 89 VAL A N 1
ATOM 664 C CA . VAL A 1 92 ? 10.803 79.644 70.216 1.00 41.04 89 VAL A CA 1
ATOM 665 C C . VAL A 1 92 ? 11.223 79.046 68.880 1.00 44.02 89 VAL A C 1
ATOM 666 O O . VAL A 1 92 ? 10.649 79.369 67.838 1.00 40.83 89 VAL A O 1
ATOM 670 N N . ILE A 1 93 ? 12.240 78.188 68.914 1.00 43.12 90 ILE A N 1
ATOM 671 C CA . ILE A 1 93 ? 12.514 77.284 67.803 1.00 38.45 90 ILE A CA 1
ATOM 672 C C . ILE A 1 93 ? 12.009 75.922 68.267 1.00 41.17 90 ILE A C 1
ATOM 673 O O . ILE A 1 93 ? 12.494 75.379 69.270 1.00 42.72 90 ILE A O 1
ATOM 678 N N . LEU A 1 94 ? 11.024 75.387 67.550 1.00 38.67 91 LEU A N 1
ATOM 679 C CA . LEU A 1 94 ? 10.313 74.186 67.981 1.00 39.61 91 LEU A CA 1
ATOM 680 C C . LEU A 1 94 ? 10.604 73.027 67.030 1.00 34.93 91 LEU A C 1
ATOM 681 O O . LEU A 1 94 ? 10.256 73.096 65.855 1.00 32.51 91 LEU A O 1
ATOM 686 N N . GLU A 1 95 ? 11.241 71.966 67.524 1.00 35.23 92 GLU A N 1
ATOM 687 C CA . GLU A 1 95 ? 11.602 70.845 66.647 1.00 41.49 92 GLU A CA 1
ATOM 688 C C . GLU A 1 95 ? 10.403 70.251 65.923 1.00 43.59 92 GLU A C 1
ATOM 689 O O . GLU A 1 95 ? 9.276 70.311 66.417 1.00 37.26 92 GLU A O 1
ATOM 695 N N . LYS A 1 96 ? 10.645 69.705 64.735 1.00 42.19 93 LYS A N 1
ATOM 696 C CA . LYS A 1 96 ? 9.578 69.042 63.998 1.00 39.05 93 LYS A CA 1
ATOM 697 C C . LYS A 1 96 ? 9.279 67.712 64.677 1.00 38.14 93 LYS A C 1
ATOM 698 O O . LYS A 1 96 ? 10.153 67.152 65.339 1.00 36.38 93 LYS A O 1
ATOM 704 N N . PRO A 1 97 ? 8.028 67.236 64.589 1.00 36.23 94 PRO A N 1
ATOM 705 C CA . PRO A 1 97 ? 6.856 67.999 64.148 1.00 36.15 94 PRO A CA 1
ATOM 706 C C . PRO A 1 97 ? 6.486 68.952 65.276 1.00 38.05 94 PRO A C 1
ATOM 707 O O . PRO A 1 97 ? 6.517 68.554 66.445 1.00 37.46 94 PRO A O 1
ATOM 711 N N . ALA A 1 98 ? 6.182 70.197 64.938 1.00 38.58 95 ALA A N 1
ATOM 712 C CA . ALA A 1 98 ? 5.944 71.219 65.956 1.00 40.38 95 ALA A CA 1
ATOM 713 C C . ALA A 1 98 ? 4.756 70.912 66.858 1.00 40.89 95 ALA A C 1
ATOM 714 O O . ALA A 1 98 ? 4.800 71.187 68.064 1.00 38.26 95 ALA A O 1
ATOM 716 N N . VAL A 1 99 ? 3.689 70.371 66.272 1.00 33.74 96 VAL A N 1
ATOM 717 C CA . VAL A 1 99 ? 2.465 70.090 67.017 1.00 34.71 96 VAL A CA 1
ATOM 718 C C . VAL A 1 99 ? 1.884 68.735 66.635 1.00 37.86 96 VAL A C 1
ATOM 719 O O . VAL A 1 99 ? 2.328 68.119 65.671 1.00 32.51 96 VAL A O 1
ATOM 723 N N . SER A 1 100 ? 0.894 68.275 67.395 1.00 35.10 97 SER A N 1
ATOM 724 C CA . SER A 1 100 ? 0.194 67.034 67.068 1.00 36.45 97 SER A CA 1
ATOM 725 C C . SER A 1 100 ? -1.109 67.274 66.293 1.00 40.38 97 SER A C 1
ATOM 726 O O . SER A 1 100 ? -1.697 66.338 65.751 1.00 43.77 97 SER A O 1
ATOM 729 N N . GLN A 1 101 ? -1.555 68.531 66.254 1.00 35.03 98 GLN A N 1
ATOM 730 C CA . GLN A 1 101 ? -2.796 68.928 65.576 1.00 33.59 98 GLN A CA 1
ATOM 731 C C . GLN A 1 101 ? -2.689 70.358 65.066 1.00 36.14 98 GLN A C 1
ATOM 732 O O . GLN A 1 101 ? -2.071 71.200 65.721 1.00 43.79 98 GLN A O 1
ATOM 738 N N . PRO A 1 102 ? -3.318 70.645 63.911 1.00 41.73 99 PRO A N 1
ATOM 739 C CA . PRO A 1 102 ? -3.252 71.978 63.299 1.00 44.67 99 PRO A CA 1
ATOM 740 C C . PRO A 1 102 ? -3.732 73.100 64.230 1.00 40.50 99 PRO A C 1
ATOM 741 O O . PRO A 1 102 ? -3.128 74.175 64.242 1.00 37.62 99 PRO A O 1
ATOM 745 N N . GLN A 1 103 ? -4.793 72.863 64.993 1.00 41.42 100 GLN A N 1
ATOM 746 C CA . GLN A 1 103 ? -5.304 73.910 65.879 1.00 46.96 100 GLN A CA 1
ATOM 747 C C . GLN A 1 103 ? -4.245 74.379 66.890 1.00 43.23 100 GLN A C 1
ATOM 748 O O . GLN A 1 103 ? -4.185 75.566 67.233 1.00 41.44 100 GLN A O 1
ATOM 754 N N . GLU A 1 104 ? -3.400 73.454 67.340 1.00 39.56 101 GLU A N 1
ATOM 755 C CA . GLU A 1 104 ? -2.329 73.796 68.271 1.00 43.27 101 GLU A CA 1
ATOM 756 C C . GLU A 1 104 ? -1.361 74.807 67.672 1.00 37.41 101 GLU A C 1
ATOM 757 O O . GLU A 1 104 ? -0.896 75.715 68.356 1.00 45.29 101 GLU A O 1
ATOM 763 N N . TRP A 1 105 ? -1.067 74.646 66.388 1.00 41.74 102 TRP A N 1
ATOM 764 C CA . TRP A 1 105 ? -0.199 75.579 65.680 1.00 38.60 102 TRP A CA 1
ATOM 765 C C . TRP A 1 105 ? -0.816 76.974 65.622 1.00 42.96 102 TRP A C 1
ATOM 766 O O . TRP A 1 105 ? -0.137 77.971 65.854 1.00 48.19 102 TRP A O 1
ATOM 777 N N . PHE A 1 106 ? -2.106 77.043 65.315 1.00 37.95 103 PHE A N 1
ATOM 778 C CA . PHE A 1 106 ? -2.790 78.324 65.240 1.00 41.93 103 PHE A CA 1
ATOM 779 C C . PHE A 1 106 ? -2.819 79.003 66.606 1.00 47.19 103 PHE A C 1
ATOM 780 O O . PHE A 1 106 ? -2.694 80.228 66.703 1.00 45.62 103 PHE A O 1
ATOM 788 N N . ASP A 1 107 ? -2.959 78.206 67.660 1.00 48.33 104 ASP A N 1
ATOM 789 C CA . ASP A 1 107 ? -2.971 78.748 69.012 1.00 48.88 104 ASP A CA 1
ATOM 790 C C . ASP A 1 107 ? -1.600 79.288 69.397 1.00 51.15 104 ASP A C 1
ATOM 791 O O . ASP A 1 107 ? -1.499 80.323 70.063 1.00 51.37 104 ASP A O 1
ATOM 796 N N . LEU A 1 108 ? -0.547 78.594 68.964 1.00 45.22 105 LEU A N 1
ATOM 797 C CA . LEU A 1 108 ? 0.820 79.044 69.212 1.00 42.23 105 LEU A CA 1
ATOM 798 C C . LEU A 1 108 ? 1.061 80.418 68.583 1.00 47.02 105 LEU A C 1
ATOM 799 O O . LEU A 1 108 ? 1.547 81.335 69.249 1.00 49.67 105 LEU A O 1
ATOM 804 N N . ILE A 1 109 ? 0.693 80.554 67.311 1.00 46.22 106 ILE A N 1
ATOM 805 C CA . ILE A 1 109 ? 0.779 81.831 66.589 1.00 44.91 106 ILE A CA 1
ATOM 806 C C . ILE A 1 109 ? 0.094 82.995 67.310 1.00 51.71 106 ILE A C 1
ATOM 807 O O . ILE A 1 109 ? 0.643 84.100 67.384 1.00 54.20 106 ILE A O 1
ATOM 812 N N . GLN A 1 110 ? -1.109 82.759 67.826 1.00 56.30 107 GLN A N 1
ATOM 813 C CA . GLN A 1 110 ? -1.841 83.802 68.542 1.00 57.92 107 GLN A CA 1
ATOM 814 C C . GLN A 1 110 ? -1.083 84.180 69.806 1.00 59.37 107 GLN A C 1
ATOM 815 O O . GLN A 1 110 ? -0.922 85.361 70.127 1.00 57.93 107 GLN A O 1
ATOM 818 N N . THR A 1 111 ? -0.611 83.160 70.512 1.00 51.57 108 THR A N 1
ATOM 819 C CA . THR A 1 111 ? 0.132 83.354 71.745 1.00 53.06 108 THR A CA 1
ATOM 820 C C . THR A 1 111 ? 1.414 84.126 71.459 1.00 55.71 108 THR A C 1
ATOM 821 O O . THR A 1 111 ? 1.786 85.031 72.210 1.00 56.92 108 THR A O 1
ATOM 825 N N . ALA A 1 112 ? 2.058 83.783 70.347 1.00 54.41 109 ALA A N 1
ATOM 826 C CA . ALA A 1 112 ? 3.278 84.460 69.909 1.00 55.30 109 ALA A CA 1
ATOM 827 C C . ALA A 1 112 ? 3.043 85.949 69.632 1.00 61.91 109 ALA A C 1
ATOM 828 O O . ALA A 1 112 ? 3.756 86.807 70.170 1.00 61.56 109 ALA A O 1
ATOM 830 N N . GLU A 1 113 ? 2.048 86.247 68.798 1.00 62.87 110 GLU A N 1
ATOM 831 C CA . GLU A 1 113 ? 1.685 87.630 68.474 1.00 64.81 110 GLU A CA 1
ATOM 832 C C . GLU A 1 113 ? 1.395 88.465 69.716 1.00 65.75 110 GLU A C 1
ATOM 833 O O . GLU A 1 113 ? 1.877 89.595 69.837 1.00 66.82 110 GLU A O 1
ATOM 839 N N . LYS A 1 114 ? 0.599 87.901 70.622 1.00 64.95 111 LYS A N 1
ATOM 840 C CA . LYS A 1 114 ? 0.249 88.550 71.884 1.00 66.88 111 LYS A CA 1
ATOM 841 C C . LYS A 1 114 ? 1.491 88.999 72.642 1.00 68.94 111 LYS A C 1
ATOM 842 O O . LYS A 1 114 ? 1.554 90.116 73.159 1.00 70.62 111 LYS A O 1
ATOM 845 N N . ASN A 1 115 ? 2.482 88.117 72.692 1.00 62.09 112 ASN A N 1
ATOM 846 C CA . ASN A 1 115 ? 3.679 88.356 73.479 1.00 67.24 112 ASN A CA 1
ATOM 847 C C . ASN A 1 115 ? 4.838 88.922 72.658 1.00 67.94 112 ASN A C 1
ATOM 848 O O . ASN A 1 115 ? 5.956 89.043 73.160 1.00 72.81 112 ASN A O 1
ATOM 853 N N . ASN A 1 116 ? 4.555 89.281 71.408 1.00 63.75 113 ASN A N 1
ATOM 854 C CA . ASN A 1 116 ? 5.550 89.877 70.517 1.00 66.13 113 ASN A CA 1
ATOM 855 C C . ASN A 1 116 ? 6.813 89.041 70.371 1.00 63.49 113 ASN A C 1
ATOM 856 O O . ASN A 1 116 ? 7.928 89.553 70.474 1.00 69.56 113 ASN A O 1
ATOM 861 N N . CYS A 1 117 ? 6.625 87.749 70.138 1.00 54.40 114 CYS A N 1
ATOM 862 C CA . CYS A 1 117 ? 7.739 86.840 69.914 1.00 58.49 114 CYS A CA 1
ATOM 863 C C . CYS A 1 117 ? 7.553 86.064 68.619 1.00 58.35 114 CYS A C 1
ATOM 864 O O . CYS A 1 117 ? 6.435 85.914 68.121 1.00 58.77 114 CYS A O 1
ATOM 867 N N . PHE A 1 118 ? 8.667 85.585 68.078 1.00 51.50 115 PHE A N 1
ATOM 868 C CA . PHE A 1 118 ? 8.646 84.716 66.915 1.00 49.13 115 PHE A CA 1
ATOM 869 C C . PHE A 1 118 ? 8.528 83.263 67.364 1.00 52.50 115 PHE A C 1
ATOM 870 O O . PHE A 1 118 ? 9.144 82.850 68.359 1.00 45.22 115 PHE A O 1
ATOM 878 N N . ILE A 1 119 ? 7.735 82.489 66.631 1.00 46.71 116 ILE A N 1
ATOM 879 C CA . ILE A 1 119 ? 7.730 81.039 66.774 1.00 41.48 116 ILE A CA 1
ATOM 880 C C . ILE A 1 119 ? 8.122 80.468 65.419 1.00 47.76 116 ILE A C 1
ATOM 881 O O . ILE A 1 119 ? 7.580 80.891 64.391 1.00 44.31 116 ILE A O 1
ATOM 886 N N . PHE A 1 120 ? 9.088 79.546 65.420 1.00 39.67 117 PHE A N 1
ATOM 887 C CA . PHE A 1 120 ? 9.556 78.882 64.206 1.00 45.06 117 PHE A CA 1
ATOM 888 C C . PHE A 1 120 ? 9.509 77.374 64.372 1.00 44.22 117 PHE A C 1
ATOM 889 O O . PHE A 1 120 ? 9.909 76.859 65.418 1.00 47.13 117 PHE A O 1
ATOM 897 N N . GLU A 1 121 ? 9.067 76.653 63.343 1.00 34.19 118 GLU A N 1
ATOM 898 C CA . GLU A 1 121 ? 9.283 75.206 63.348 1.00 29.82 118 GLU A CA 1
ATOM 899 C C . GLU A 1 121 ? 10.663 74.915 62.753 1.00 31.09 118 GLU A C 1
ATOM 900 O O . GLU A 1 121 ? 11.038 75.477 61.720 1.00 33.94 118 GLU A O 1
ATOM 906 N N . ALA A 1 122 ? 11.420 74.040 63.401 1.00 32.48 119 ALA A N 1
ATOM 907 C CA . ALA A 1 122 ? 12.765 73.725 62.933 1.00 35.23 119 ALA A CA 1
ATOM 908 C C . ALA A 1 122 ? 12.702 72.742 61.763 1.00 31.94 119 ALA A C 1
ATOM 909 O O . ALA A 1 122 ? 13.199 71.618 61.850 1.00 35.63 119 ALA A O 1
ATOM 911 N N . ALA A 1 123 ? 12.078 73.181 60.671 1.00 31.11 120 ALA A N 1
ATOM 912 C CA . ALA A 1 123 ? 11.994 72.402 59.439 1.00 29.44 120 ALA A CA 1
ATOM 913 C C . ALA A 1 123 ? 13.275 72.599 58.652 1.00 33.62 120 ALA A C 1
ATOM 914 O O . ALA A 1 123 ? 13.338 73.436 57.746 1.00 38.24 120 ALA A O 1
ATOM 916 N N . ARG A 1 124 ? 14.297 71.826 58.998 1.00 32.36 121 ARG A N 1
ATOM 917 C CA . ARG A 1 124 ? 15.633 72.062 58.471 1.00 29.18 121 ARG A CA 1
ATOM 918 C C . ARG A 1 124 ? 15.739 71.983 56.943 1.00 33.40 121 ARG A C 1
ATOM 919 O O . ARG A 1 124 ? 16.522 72.723 56.351 1.00 31.89 121 ARG A O 1
ATOM 927 N N . ASN A 1 125 ? 14.955 71.119 56.300 1.00 30.30 122 ASN A N 1
ATOM 928 C CA . ASN A 1 125 ? 15.068 70.982 54.846 1.00 28.86 122 ASN A CA 1
ATOM 929 C C . ASN A 1 125 ? 14.448 72.158 54.081 1.00 35.76 122 ASN A C 1
ATOM 930 O O . ASN A 1 125 ? 14.982 72.615 53.071 1.00 33.02 122 ASN A O 1
ATOM 935 N N . TYR A 1 126 ? 13.339 72.659 54.608 1.00 30.90 123 TYR A N 1
ATOM 936 C CA . TYR A 1 126 ? 12.613 73.800 54.058 1.00 32.69 123 TYR A CA 1
ATOM 937 C C . TYR A 1 126 ? 13.492 75.039 53.859 1.00 43.68 123 TYR A C 1
ATOM 938 O O . TYR A 1 126 ? 13.239 75.856 52.960 1.00 40.22 123 TYR A O 1
ATOM 947 N N . HIS A 1 127 ? 14.525 75.181 54.689 1.00 37.72 124 HIS A N 1
ATOM 948 C CA . HIS A 1 127 ? 15.376 76.371 54.650 1.00 34.77 124 HIS A CA 1
ATOM 949 C C . HIS A 1 127 ? 16.638 76.193 53.817 1.00 34.62 124 HIS A C 1
ATOM 950 O O . HIS A 1 127 ? 17.446 77.117 53.729 1.00 43.10 124 HIS A O 1
ATOM 957 N N . GLU A 1 128 ? 16.811 75.016 53.213 1.00 33.71 125 GLU A N 1
ATOM 958 C CA . GLU A 1 128 ? 18.005 74.748 52.410 1.00 38.97 125 GLU A CA 1
ATOM 959 C C . GLU A 1 128 ? 17.996 75.576 51.142 1.00 43.18 125 GLU A C 1
ATOM 960 O O . GLU A 1 128 ? 16.970 75.685 50.464 1.00 37.49 125 GLU A O 1
ATOM 966 N N . LYS A 1 129 ? 19.153 76.142 50.815 1.00 35.44 126 LYS A N 1
ATOM 967 C CA . LYS A 1 129 ? 19.286 76.979 49.635 1.00 35.10 126 LYS A CA 1
ATOM 968 C C . LYS A 1 129 ? 18.937 76.208 48.361 1.00 38.76 126 LYS A C 1
ATOM 969 O O . LYS A 1 129 ? 18.511 76.802 47.366 1.00 45.99 126 LYS A O 1
ATOM 975 N N . ALA A 1 130 ? 19.109 74.886 48.403 1.00 38.50 127 ALA A N 1
ATOM 976 C CA . ALA A 1 130 ? 18.767 74.017 47.279 1.00 40.83 127 ALA A CA 1
ATOM 977 C C . ALA A 1 130 ? 17.354 74.274 46.781 1.00 39.17 127 ALA A C 1
ATOM 978 O O . ALA A 1 130 ? 17.114 74.360 45.575 1.00 40.28 127 ALA A O 1
ATOM 980 N N . PHE A 1 131 ? 16.419 74.389 47.717 1.00 38.35 128 PHE A N 1
ATOM 981 C CA . PHE A 1 131 ? 15.018 74.571 47.361 1.00 37.09 128 PHE A CA 1
ATOM 982 C C . PHE A 1 131 ? 14.746 75.880 46.634 1.00 33.47 128 PHE A C 1
ATOM 983 O O . PHE A 1 131 ? 13.871 75.945 45.778 1.00 37.77 128 PHE A O 1
ATOM 991 N N . THR A 1 132 ? 15.487 76.929 46.970 1.00 41.18 129 THR A N 1
ATOM 992 C CA . THR A 1 132 ? 15.373 78.172 46.217 1.00 42.71 129 THR A CA 1
ATOM 993 C C . THR A 1 132 ? 15.863 77.938 44.787 1.00 39.22 129 THR A C 1
ATOM 994 O O . THR A 1 132 ? 15.223 78.337 43.815 1.00 40.75 129 THR A O 1
ATOM 998 N N . THR A 1 133 ? 17.006 77.274 44.672 1.00 41.02 130 THR A N 1
ATOM 999 C CA . THR A 1 133 ? 17.567 76.920 43.373 1.00 44.86 130 THR A CA 1
ATOM 1000 C C . THR A 1 133 ? 16.602 76.051 42.564 1.00 41.18 130 THR A C 1
ATOM 1001 O O . THR A 1 133 ? 16.396 76.284 41.376 1.00 43.10 130 THR A O 1
ATOM 1005 N N . ILE A 1 134 ? 16.001 75.060 43.216 1.00 37.06 131 ILE A N 1
ATOM 1006 C CA . ILE A 1 134 ? 15.082 74.150 42.534 1.00 38.79 131 ILE A CA 1
ATOM 1007 C C . ILE A 1 134 ? 13.791 74.856 42.090 1.00 39.86 131 ILE A C 1
ATOM 1008 O O . ILE A 1 134 ? 13.333 74.673 40.953 1.00 39.65 131 ILE A O 1
ATOM 1013 N N . LYS A 1 135 ? 13.223 75.685 42.964 1.00 39.25 132 LYS A N 1
ATOM 1014 C CA . LYS A 1 135 ? 11.974 76.372 42.645 1.00 45.06 132 LYS A CA 1
ATOM 1015 C C . LYS A 1 135 ? 12.153 77.349 41.484 1.00 47.95 132 LYS A C 1
ATOM 1016 O O . LYS A 1 135 ? 11.295 77.440 40.601 1.00 44.23 132 LYS A O 1
ATOM 1022 N N . ASN A 1 136 ? 13.274 78.070 41.491 1.00 46.93 133 ASN A N 1
ATOM 1023 C CA . ASN A 1 136 ? 13.623 78.961 40.388 1.00 45.25 133 ASN A CA 1
ATOM 1024 C C . ASN A 1 136 ? 13.700 78.201 39.077 1.00 42.78 133 ASN A C 1
ATOM 1025 O O . ASN A 1 136 ? 13.182 78.643 38.057 1.00 45.46 133 ASN A O 1
ATOM 1030 N N . PHE A 1 137 ? 14.361 77.051 39.120 1.00 40.36 134 PHE A N 1
ATOM 1031 C CA . PHE A 1 137 ? 14.481 76.192 37.953 1.00 44.25 134 PHE A CA 1
ATOM 1032 C C . PHE A 1 137 ? 13.127 75.749 37.393 1.00 38.24 134 PHE A C 1
ATOM 1033 O O . PHE A 1 137 ? 12.946 75.705 36.181 1.00 37.69 134 PHE A O 1
ATOM 1041 N N . LEU A 1 138 ? 12.186 75.411 38.271 1.00 39.01 135 LEU A N 1
ATOM 1042 C CA . LEU A 1 138 ? 10.875 74.926 37.836 1.00 38.62 135 LEU A CA 1
ATOM 1043 C C . LEU A 1 138 ? 9.908 76.063 37.539 1.00 42.57 135 LEU A C 1
ATOM 1044 O O . LEU A 1 138 ? 8.802 75.823 37.059 1.00 43.92 135 LEU A O 1
ATOM 1049 N N . ALA A 1 139 ? 10.314 77.292 37.840 1.00 38.65 136 ALA A N 1
ATOM 1050 C CA . ALA A 1 139 ? 9.421 78.444 37.702 1.00 41.78 136 ALA A CA 1
ATOM 1051 C C . ALA A 1 139 ? 8.824 78.549 36.301 1.00 50.09 136 ALA A C 1
ATOM 1052 O O . ALA A 1 139 ? 7.621 78.781 36.143 1.00 53.72 136 ALA A O 1
ATOM 1054 N N . ASP A 1 140 ? 9.659 78.367 35.285 1.00 49.00 137 ASP A N 1
ATOM 1055 C CA . ASP A 1 140 ? 9.173 78.436 33.912 1.00 59.30 137 ASP A CA 1
ATOM 1056 C C . ASP A 1 140 ? 8.831 77.063 33.332 1.00 51.76 137 ASP A C 1
ATOM 1057 O O . ASP A 1 140 ? 8.622 76.933 32.129 1.00 52.72 137 ASP A O 1
ATOM 1062 N N . LYS A 1 141 ? 8.774 76.045 34.187 1.00 43.77 138 LYS A N 1
ATOM 1063 C CA . LYS A 1 141 ? 8.397 74.706 33.742 1.00 46.13 138 LYS A CA 1
ATOM 1064 C C . LYS A 1 141 ? 6.988 74.372 34.223 1.00 44.15 138 LYS A C 1
ATOM 1065 O O . LYS A 1 141 ? 6.456 75.039 35.107 1.00 54.65 138 LYS A O 1
ATOM 1071 N N . GLN A 1 142 ? 6.390 73.348 33.622 1.00 41.98 139 GLN A N 1
ATOM 1072 C CA . GLN A 1 142 ? 5.072 72.865 34.026 1.00 37.31 139 GLN A CA 1
ATOM 1073 C C . GLN A 1 142 ? 5.220 71.477 34.649 1.00 37.60 139 GLN A C 1
ATOM 1074 O O . GLN A 1 142 ? 5.595 70.528 33.961 1.00 35.34 139 GLN A O 1
ATOM 1080 N N . VAL A 1 143 ? 4.918 71.376 35.945 1.00 36.33 140 VAL A N 1
ATOM 1081 C CA . VAL A 1 143 ? 5.092 70.158 36.740 1.00 35.28 140 VAL A CA 1
ATOM 1082 C C . VAL A 1 143 ? 3.956 69.162 36.474 1.00 39.66 140 VAL A C 1
ATOM 1083 O O . VAL A 1 143 ? 2.792 69.563 36.412 1.00 31.47 140 VAL A O 1
ATOM 1087 N N . LEU A 1 144 ? 4.283 67.874 36.334 1.00 31.73 141 LEU A N 1
ATOM 1088 C CA . LEU A 1 144 ? 3.267 66.850 36.025 1.00 31.02 141 LEU A CA 1
ATOM 1089 C C . LEU A 1 144 ? 3.088 65.833 37.148 1.00 26.42 141 LEU A C 1
ATOM 1090 O O . LEU A 1 144 ? 2.242 64.940 37.064 1.00 33.17 141 LEU A O 1
ATOM 1095 N N . GLY A 1 145 ? 3.896 65.967 38.193 1.00 27.00 142 GLY A N 1
ATOM 1096 C CA . GLY A 1 145 ? 3.869 65.050 39.323 1.00 23.30 142 GLY A CA 1
ATOM 1097 C C . GLY A 1 145 ? 5.193 64.989 40.049 1.00 25.60 142 GLY A C 1
ATOM 1098 O O . GLY A 1 145 ? 6.189 65.598 39.621 1.00 28.76 142 GLY A O 1
ATOM 1099 N N . ALA A 1 146 ? 5.214 64.270 41.166 1.00 28.11 143 ALA A N 1
ATOM 1100 C CA . ALA A 1 146 ? 6.457 64.044 41.882 1.00 30.02 143 ALA A CA 1
ATOM 1101 C C . ALA A 1 146 ? 6.385 62.805 42.744 1.00 25.02 143 ALA A C 1
ATOM 1102 O O . ALA A 1 146 ? 5.304 62.262 43.012 1.00 26.86 143 ALA A O 1
ATOM 1104 N N . ASP A 1 147 ? 7.552 62.383 43.207 1.00 27.72 144 ASP A N 1
ATOM 1105 C CA . ASP A 1 147 ? 7.652 61.223 44.070 1.00 24.82 144 ASP A CA 1
ATOM 1106 C C . ASP A 1 147 ? 8.764 61.481 45.072 1.00 28.94 144 ASP A C 1
ATOM 1107 O O . ASP A 1 147 ? 9.945 61.577 44.696 1.00 21.60 144 ASP A O 1
ATOM 1112 N N . PHE A 1 148 ? 8.379 61.611 46.340 1.00 26.11 145 PHE A N 1
ATOM 1113 C CA . PHE A 1 148 ? 9.305 61.953 47.428 1.00 29.61 145 PHE A CA 1
ATOM 1114 C C . PHE A 1 148 ? 9.268 60.861 48.489 1.00 24.34 145 PHE A C 1
ATOM 1115 O O . PHE A 1 148 ? 8.215 60.245 48.722 1.00 30.31 145 PHE A O 1
ATOM 1123 N N . ASN A 1 149 ? 10.398 60.619 49.155 1.00 26.57 146 ASN A N 1
ATOM 1124 C CA . ASN A 1 149 ? 10.396 59.703 50.296 1.00 25.80 146 ASN A CA 1
ATOM 1125 C C . ASN A 1 149 ? 11.371 60.087 51.398 1.00 28.86 146 ASN A C 1
ATOM 1126 O O . ASN A 1 149 ? 12.285 60.883 51.187 1.00 29.45 146 ASN A O 1
ATOM 1131 N N . TYR A 1 150 ? 11.154 59.510 52.576 1.00 21.92 147 TYR A N 1
ATOM 1132 C CA . TYR A 1 150 ? 12.152 59.503 53.637 1.00 22.31 147 TYR A CA 1
ATOM 1133 C C . TYR A 1 150 ? 11.821 58.300 54.495 1.00 31.09 147 TYR A C 1
ATOM 1134 O O . TYR A 1 150 ? 10.845 58.312 55.257 1.00 29.01 147 TYR A O 1
ATOM 1143 N N . ALA A 1 151 ? 12.612 57.249 54.341 1.00 25.39 148 ALA A N 1
ATOM 1144 C CA . ALA A 1 151 ? 12.411 56.012 55.076 1.00 27.93 148 ALA A CA 1
ATOM 1145 C C . ALA A 1 151 ? 13.761 55.464 55.475 1.00 29.13 148 ALA A C 1
ATOM 1146 O O . ALA A 1 151 ? 14.581 55.138 54.620 1.00 28.31 148 ALA A O 1
ATOM 1148 N N . LYS A 1 152 ? 14.012 55.376 56.777 1.00 28.58 149 LYS A N 1
ATOM 1149 C CA . LYS A 1 152 ? 15.227 54.721 57.225 1.00 27.96 149 LYS A CA 1
ATOM 1150 C C . LYS A 1 152 ? 15.005 53.948 58.516 1.00 25.07 149 LYS A C 1
ATOM 1151 O O . LYS A 1 152 ? 14.082 54.231 59.283 1.00 27.41 149 LYS A O 1
ATOM 1157 N N . TYR A 1 153 ? 15.838 52.939 58.714 1.00 24.56 150 TYR A N 1
ATOM 1158 C CA . TYR A 1 153 ? 15.663 51.973 59.778 1.00 26.51 150 TYR A CA 1
ATOM 1159 C C . TYR A 1 153 ? 16.089 52.578 61.118 1.00 27.57 150 TYR A C 1
ATOM 1160 O O . TYR A 1 153 ? 17.268 52.817 61.361 1.00 27.02 150 TYR A O 1
ATOM 1169 N N . SER A 1 154 ? 15.105 52.812 61.978 1.00 24.83 151 SER A N 1
ATOM 1170 C CA . SER A 1 154 ? 15.294 53.503 63.253 1.00 27.14 151 SER A CA 1
ATOM 1171 C C . SER A 1 154 ? 16.241 52.780 64.198 1.00 30.57 151 SER A C 1
ATOM 1172 O O . SER A 1 154 ? 16.196 51.556 64.323 1.00 29.88 151 SER A O 1
ATOM 1175 N N . SER A 1 155 ? 17.084 53.550 64.885 1.00 28.71 152 SER A N 1
ATOM 1176 C CA . SER A 1 155 ? 17.950 53.010 65.930 1.00 36.44 152 SER A CA 1
ATOM 1177 C C . SER A 1 155 ? 17.137 52.472 67.114 1.00 33.69 152 SER A C 1
ATOM 1178 O O . SER A 1 155 ? 17.673 51.796 67.991 1.00 32.45 152 SER A O 1
ATOM 1181 N N . LYS A 1 156 ? 15.849 52.782 67.138 1.00 27.97 153 LYS A N 1
ATOM 1182 C CA . LYS A 1 156 ? 14.966 52.317 68.207 1.00 33.05 153 LYS A CA 1
ATOM 1183 C C . LYS A 1 156 ? 14.295 50.990 67.868 1.00 34.52 153 LYS A C 1
ATOM 1184 O O . LYS A 1 156 ? 13.527 50.453 68.674 1.00 33.94 153 LYS A O 1
ATOM 1190 N N . MET A 1 157 ? 14.565 50.478 66.669 1.00 29.20 154 MET A N 1
ATOM 1191 C CA . MET A 1 157 ? 13.993 49.199 66.235 1.00 31.78 154 MET A CA 1
ATOM 1192 C C . MET A 1 157 ? 14.343 48.016 67.162 1.00 28.46 154 MET A C 1
ATOM 1193 O O . MET A 1 157 ? 13.455 47.229 67.496 1.00 34.74 154 MET A O 1
ATOM 1198 N N . PRO A 1 158 ? 15.617 47.897 67.605 1.00 36.47 155 PRO A N 1
ATOM 1199 C CA . PRO A 1 158 ? 15.893 46.796 68.540 1.00 38.07 155 PRO A CA 1
ATOM 1200 C C . PRO A 1 158 ? 15.057 46.864 69.827 1.00 41.98 155 PRO A C 1
ATOM 1201 O O . PRO A 1 158 ? 14.626 45.822 70.321 1.00 36.24 155 PRO A O 1
ATOM 1205 N N . ASP A 1 159 ? 14.834 48.059 70.365 1.00 40.22 156 ASP A N 1
ATOM 1206 C CA . ASP A 1 159 ? 14.023 48.183 71.575 1.00 41.40 156 ASP A CA 1
ATOM 1207 C C . ASP A 1 159 ? 12.575 47.785 71.314 1.00 40.58 156 ASP A C 1
ATOM 1208 O O . ASP A 1 159 ? 11.942 47.112 72.138 1.00 39.05 156 ASP A O 1
ATOM 1213 N N . LEU A 1 160 ? 12.051 48.229 70.177 1.00 37.58 157 LEU A N 1
ATOM 1214 C CA . LEU A 1 160 ? 10.690 47.886 69.770 1.00 33.66 157 LEU A CA 1
ATOM 1215 C C . LEU A 1 160 ? 10.554 46.372 69.619 1.00 38.73 157 LEU A C 1
ATOM 1216 O O . LEU A 1 160 ? 9.636 45.768 70.172 1.00 38.04 157 LEU A O 1
ATOM 1221 N N . LEU A 1 161 ? 11.485 45.761 68.891 1.00 31.78 158 LEU A N 1
ATOM 1222 C CA . LEU A 1 161 ? 11.438 44.320 68.650 1.00 39.52 158 LEU A CA 1
ATOM 1223 C C . LEU A 1 161 ? 11.599 43.503 69.934 1.00 44.99 158 LEU A C 1
ATOM 1224 O O . LEU A 1 161 ? 11.122 42.374 70.018 1.00 47.73 158 LEU A O 1
ATOM 1229 N N . ALA A 1 162 ? 12.261 44.077 70.934 1.00 46.24 159 ALA A N 1
ATOM 1230 C CA . ALA A 1 162 ? 12.414 43.401 72.218 1.00 48.12 159 ALA A CA 1
ATOM 1231 C C . ALA A 1 162 ? 11.213 43.640 73.132 1.00 49.54 159 ALA A C 1
ATOM 1232 O O . ALA A 1 162 ? 11.222 43.225 74.285 1.00 52.28 159 ALA A O 1
ATOM 1234 N N . GLY A 1 163 ? 10.188 44.322 72.626 1.00 45.34 160 GLY A N 1
ATOM 1235 C CA . GLY A 1 163 ? 8.936 44.437 73.357 1.00 51.67 160 GLY A CA 1
ATOM 1236 C C . GLY A 1 163 ? 8.734 45.731 74.118 1.00 52.57 160 GLY A C 1
ATOM 1237 O O . GLY A 1 163 ? 7.741 45.887 74.826 1.00 58.31 160 GLY A O 1
ATOM 1238 N N . GLN A 1 164 ? 9.674 46.658 73.989 1.00 50.04 161 GLN A N 1
ATOM 1239 C CA . GLN A 1 164 ? 9.498 47.986 74.558 1.00 48.18 161 GLN A CA 1
ATOM 1240 C C . GLN A 1 164 ? 8.716 48.851 73.577 1.00 46.58 161 GLN A C 1
ATOM 1241 O O . GLN A 1 164 ? 8.541 48.480 72.415 1.00 46.48 161 GLN A O 1
ATOM 1247 N N . THR A 1 165 ? 8.239 49.996 74.052 1.00 43.53 162 THR A N 1
ATOM 1248 C CA . THR A 1 165 ? 7.584 50.967 73.186 1.00 45.73 162 THR A CA 1
ATOM 1249 C C . THR A 1 165 ? 8.332 52.287 73.304 1.00 44.33 162 THR A C 1
ATOM 1250 O O . THR A 1 165 ? 7.998 53.117 74.145 1.00 49.17 162 THR A O 1
ATOM 1254 N N . PRO A 1 166 ? 9.375 52.471 72.478 1.00 40.73 163 PRO A N 1
ATOM 1255 C CA . PRO A 1 166 ? 10.125 53.736 72.473 1.00 40.21 163 PRO A CA 1
ATOM 1256 C C . PRO A 1 166 ? 9.186 54.903 72.178 1.00 35.52 163 PRO A C 1
ATOM 1257 O O . PRO A 1 166 ? 8.194 54.695 71.472 1.00 38.08 163 PRO A O 1
ATOM 1261 N N . ASN A 1 167 ? 9.483 56.096 72.693 1.00 39.45 164 ASN A N 1
ATOM 1262 C CA . ASN A 1 167 ? 8.617 57.255 72.473 1.00 41.60 164 ASN A CA 1
ATOM 1263 C C . ASN A 1 167 ? 8.226 57.476 71.011 1.00 39.20 164 ASN A C 1
ATOM 1264 O O . ASN A 1 167 ? 7.099 57.867 70.718 1.00 36.73 164 ASN A O 1
ATOM 1269 N N . VAL A 1 168 ? 9.162 57.238 70.100 1.00 32.13 165 VAL A N 1
ATOM 1270 C CA . VAL A 1 168 ? 8.913 57.507 68.687 1.00 35.62 165 VAL A CA 1
ATOM 1271 C C . VAL A 1 168 ? 7.920 56.511 68.059 1.00 38.60 165 VAL A C 1
ATOM 1272 O O . VAL A 1 168 ? 7.407 56.730 66.957 1.00 33.87 165 VAL A O 1
ATOM 1276 N N . PHE A 1 169 ? 7.627 55.432 68.775 1.00 35.19 166 PHE A N 1
ATOM 1277 C CA . PHE A 1 169 ? 6.637 54.475 68.299 1.00 32.55 166 PHE A CA 1
ATOM 1278 C C . PHE A 1 169 ? 5.411 54.451 69.204 1.00 37.76 166 PHE A C 1
ATOM 1279 O O . PHE A 1 169 ? 4.590 53.539 69.117 1.00 35.02 166 PHE A O 1
ATOM 1287 N N . SER A 1 170 ? 5.279 55.450 70.071 1.00 31.47 167 SER A N 1
ATOM 1288 C CA . SER A 1 170 ? 4.169 55.460 71.031 1.00 37.11 167 SER A CA 1
ATOM 1289 C C . SER A 1 170 ? 3.033 56.396 70.652 1.00 38.74 167 SER A C 1
ATOM 1290 O O . SER A 1 170 ? 3.256 57.445 70.034 1.00 37.09 167 SER A O 1
ATOM 1293 N N . ASP A 1 171 ? 1.815 56.031 71.047 1.00 41.32 168 ASP A N 1
ATOM 1294 C CA . ASP A 1 171 ? 0.657 56.881 70.778 1.00 38.89 168 ASP A CA 1
ATOM 1295 C C . ASP A 1 171 ? 0.541 57.964 71.843 1.00 38.27 168 ASP A C 1
ATOM 1296 O O . ASP A 1 171 ? -0.253 58.894 71.716 1.00 36.98 168 ASP A O 1
ATOM 1301 N N . ARG A 1 172 ? 1.357 57.844 72.887 1.00 35.68 169 ARG A N 1
ATOM 1302 C CA . ARG A 1 172 ? 1.347 58.819 73.969 1.00 39.95 169 ARG A CA 1
ATOM 1303 C C . ARG A 1 172 ? 2.241 59.994 73.624 1.00 38.77 169 ARG A C 1
ATOM 1304 O O . ARG A 1 172 ? 2.061 61.092 74.141 1.00 41.54 169 ARG A O 1
ATOM 1309 N N . PHE A 1 173 ? 3.208 59.756 72.748 1.00 35.01 170 PHE A N 1
ATOM 1310 C CA . PHE A 1 173 ? 4.191 60.777 72.417 1.00 39.49 170 PHE A CA 1
ATOM 1311 C C . PHE A 1 173 ? 4.098 61.228 70.977 1.00 36.20 170 PHE A C 1
ATOM 1312 O O . PHE A 1 173 ? 5.035 61.821 70.442 1.00 39.97 170 PHE A O 1
ATOM 1320 N N . ALA A 1 174 ? 2.953 60.941 70.358 1.00 36.79 171 ALA A N 1
ATOM 1321 C CA . ALA A 1 174 ? 2.637 61.444 69.029 1.00 33.20 171 ALA A CA 1
ATOM 1322 C C . ALA A 1 174 ? 3.704 61.080 68.000 1.00 35.37 171 ALA A C 1
ATOM 1323 O O . ALA A 1 174 ? 4.192 61.943 67.265 1.00 33.75 171 ALA A O 1
ATOM 1325 N N . GLY A 1 175 ? 4.062 59.801 67.937 1.00 36.76 172 GLY A N 1
ATOM 1326 C CA . GLY A 1 175 ? 5.133 59.376 67.055 1.00 32.46 172 GLY A CA 1
ATOM 1327 C C . GLY A 1 175 ? 4.645 58.774 65.747 1.00 31.14 172 GLY A C 1
ATOM 1328 O O . GLY A 1 175 ? 3.551 59.091 65.269 1.00 29.38 172 GLY A O 1
ATOM 1329 N N . GLY A 1 176 ? 5.464 57.903 65.166 1.00 26.60 173 GLY A N 1
ATOM 1330 C CA . GLY A 1 176 ? 5.141 57.254 63.901 1.00 27.00 173 GLY A CA 1
ATOM 1331 C C . GLY A 1 176 ? 5.989 57.747 62.746 1.00 27.51 173 GLY A C 1
ATOM 1332 O O . GLY A 1 176 ? 6.593 58.812 62.833 1.00 25.98 173 GLY A O 1
ATOM 1333 N N . ALA A 1 177 ? 6.033 56.972 61.665 1.00 25.31 174 ALA A N 1
ATOM 1334 C CA . ALA A 1 177 ? 6.849 57.319 60.508 1.00 25.75 174 ALA A CA 1
ATOM 1335 C C . ALA A 1 177 ? 6.419 58.650 59.890 1.00 32.06 174 ALA A C 1
ATOM 1336 O O . ALA A 1 177 ? 7.256 59.478 59.540 1.00 23.04 174 ALA A O 1
ATOM 1338 N N . LEU A 1 178 ? 5.114 58.839 59.734 1.00 23.51 175 LEU A N 1
ATOM 1339 C CA . LEU A 1 178 ? 4.604 60.048 59.105 1.00 26.62 175 LEU A CA 1
ATOM 1340 C C . LEU A 1 178 ? 4.997 61.292 59.909 1.00 25.67 175 LEU A C 1
ATOM 1341 O O . LEU A 1 178 ? 5.511 62.264 59.348 1.00 27.87 175 LEU A O 1
ATOM 1346 N N . MET A 1 179 ? 4.760 61.257 61.220 1.00 24.81 176 MET A N 1
ATOM 1347 C CA . MET A 1 179 ? 5.114 62.367 62.100 1.00 32.49 176 MET A CA 1
ATOM 1348 C C . MET A 1 179 ? 6.614 62.624 62.173 1.00 31.11 176 MET A C 1
ATOM 1349 O O . MET A 1 179 ? 7.056 63.773 62.164 1.00 27.90 176 MET A O 1
ATOM 1354 N N . ASP A 1 180 ? 7.402 61.561 62.284 1.00 26.71 177 ASP A N 1
ATOM 1355 C CA . ASP A 1 180 ? 8.826 61.738 62.514 1.00 27.53 177 ASP A CA 1
ATOM 1356 C C . ASP A 1 180 ? 9.585 62.018 61.217 1.00 28.99 177 ASP A C 1
ATOM 1357 O O . ASP A 1 180 ? 10.456 62.894 61.183 1.00 25.85 177 ASP A O 1
ATOM 1362 N N . LEU A 1 181 ? 9.255 61.290 60.149 1.00 26.90 178 LEU A N 1
ATOM 1363 C CA . LEU A 1 181 ? 10.006 61.409 58.889 1.00 24.23 178 LEU A CA 1
ATOM 1364 C C . LEU A 1 181 ? 9.182 61.902 57.699 1.00 27.44 178 LEU A C 1
ATOM 1365 O O . LEU A 1 181 ? 9.708 62.597 56.830 1.00 23.51 178 LEU A O 1
ATOM 1370 N N . GLY A 1 182 ? 7.906 61.525 57.639 1.00 29.66 179 GLY A N 1
ATOM 1371 C CA . GLY A 1 182 ? 7.050 61.930 56.536 1.00 25.71 179 GLY A CA 1
ATOM 1372 C C . GLY A 1 182 ? 6.878 63.437 56.459 1.00 25.78 179 GLY A C 1
ATOM 1373 O O . GLY A 1 182 ? 6.594 63.995 55.399 1.00 27.91 179 GLY A O 1
ATOM 1374 N N . ILE A 1 183 ? 7.067 64.107 57.584 1.00 27.44 180 ILE A N 1
ATOM 1375 C CA . ILE A 1 183 ? 6.994 65.562 57.597 1.00 29.32 180 ILE A CA 1
ATOM 1376 C C . ILE A 1 183 ? 8.026 66.194 56.638 1.00 29.17 180 ILE A C 1
ATOM 1377 O O . ILE A 1 183 ? 7.784 67.267 56.086 1.00 31.64 180 ILE A O 1
ATOM 1382 N N . TYR A 1 184 ? 9.159 65.524 56.418 1.00 26.46 181 TYR A N 1
ATOM 1383 C CA . TYR A 1 184 ? 10.168 66.070 55.504 1.00 24.29 181 TYR A CA 1
ATOM 1384 C C . TYR A 1 184 ? 9.690 66.157 54.052 1.00 27.61 181 TYR A C 1
ATOM 1385 O O . TYR A 1 184 ? 9.733 67.244 53.455 1.00 30.38 181 TYR A O 1
ATOM 1394 N N . PRO A 1 185 ? 9.232 65.029 53.469 1.00 23.42 182 PRO A N 1
ATOM 1395 C CA . PRO A 1 185 ? 8.753 65.221 52.091 1.00 26.15 182 PRO A CA 1
ATOM 1396 C C . PRO A 1 185 ? 7.523 66.137 51.985 1.00 30.30 182 PRO A C 1
ATOM 1397 O O . PRO A 1 185 ? 7.318 66.760 50.937 1.00 25.60 182 PRO A O 1
ATOM 1401 N N . LEU A 1 186 ? 6.722 66.224 53.045 1.00 26.57 183 LEU A N 1
ATOM 1402 C CA . LEU A 1 186 ? 5.582 67.144 53.039 1.00 31.85 183 LEU A CA 1
ATOM 1403 C C . LEU A 1 186 ? 6.071 68.591 53.008 1.00 31.57 183 LEU A C 1
ATOM 1404 O O . LEU A 1 186 ? 5.528 69.439 52.293 1.00 26.00 183 LEU A O 1
ATOM 1409 N N . TYR A 1 187 ? 7.105 68.877 53.788 1.00 29.19 184 TYR A N 1
ATOM 1410 C CA . TYR A 1 187 ? 7.650 70.225 53.818 1.00 28.92 184 TYR A CA 1
ATOM 1411 C C . TYR A 1 187 ? 8.284 70.576 52.471 1.00 28.55 184 TYR A C 1
ATOM 1412 O O . TYR A 1 187 ? 8.235 71.730 52.042 1.00 29.44 184 TYR A O 1
ATOM 1421 N N . ALA A 1 188 ? 8.869 69.581 51.809 1.00 25.57 185 ALA A N 1
ATOM 1422 C CA . ALA A 1 188 ? 9.483 69.790 50.499 1.00 25.26 185 ALA A CA 1
ATOM 1423 C C . ALA A 1 188 ? 8.402 70.125 49.476 1.00 34.53 185 ALA A C 1
ATOM 1424 O O . ALA A 1 188 ? 8.542 71.066 48.689 1.00 32.18 185 ALA A O 1
ATOM 1426 N N . ALA A 1 189 ? 7.327 69.344 49.486 1.00 30.37 186 ALA A N 1
ATOM 1427 C CA . ALA A 1 189 ? 6.189 69.603 48.593 1.00 32.69 186 ALA A CA 1
ATOM 1428 C C . ALA A 1 189 ? 5.575 70.985 48.826 1.00 31.62 186 ALA A C 1
ATOM 1429 O O . ALA A 1 189 ? 5.283 71.707 47.870 1.00 32.03 186 ALA A O 1
ATOM 1431 N N . VAL A 1 190 ? 5.368 71.361 50.086 1.00 30.44 187 VAL A N 1
ATOM 1432 C CA . VAL A 1 190 ? 4.817 72.685 50.363 1.00 29.72 187 VAL A CA 1
ATOM 1433 C C . VAL A 1 190 ? 5.776 73.795 49.924 1.00 38.71 187 VAL A C 1
ATOM 1434 O O . VAL A 1 190 ? 5.348 74.816 49.364 1.00 35.04 187 VAL A O 1
ATOM 1438 N N . ARG A 1 191 ? 7.067 73.580 50.168 1.00 34.07 188 ARG A N 1
ATOM 1439 C CA . ARG A 1 191 ? 8.095 74.547 49.799 1.00 35.01 188 ARG A CA 1
ATOM 1440 C C . ARG A 1 191 ? 8.038 74.840 48.302 1.00 38.83 188 ARG A C 1
ATOM 1441 O O . ARG A 1 191 ? 8.121 75.990 47.882 1.00 33.00 188 ARG A O 1
ATOM 1449 N N . LEU A 1 192 ? 7.839 73.790 47.510 1.00 27.95 189 LEU A N 1
ATOM 1450 C CA . LEU A 1 192 ? 7.946 73.868 46.049 1.00 33.98 189 LEU A CA 1
ATOM 1451 C C . LEU A 1 192 ? 6.613 74.100 45.352 1.00 31.86 189 LEU A C 1
ATOM 1452 O O . LEU A 1 192 ? 6.543 74.812 44.348 1.00 36.22 189 LEU A O 1
ATOM 1457 N N . PHE A 1 193 ? 5.559 73.492 45.884 1.00 31.41 190 PHE A N 1
ATOM 1458 C CA . PHE A 1 193 ? 4.261 73.483 45.211 1.00 32.50 190 PHE A CA 1
ATOM 1459 C C . PHE A 1 193 ? 3.176 74.230 45.964 1.00 37.16 190 PHE A C 1
ATOM 1460 O O . PHE A 1 193 ? 2.103 74.465 45.422 1.00 33.86 190 PHE A O 1
ATOM 1468 N N . GLY A 1 194 ? 3.443 74.592 47.213 1.00 41.45 191 GLY A N 1
ATOM 1469 C CA . GLY A 1 194 ? 2.437 75.254 48.025 1.00 30.71 191 GLY A CA 1
ATOM 1470 C C . GLY A 1 194 ? 1.450 74.261 48.622 1.00 33.57 191 GLY A C 1
ATOM 1471 O O . GLY A 1 194 ? 1.681 73.052 48.608 1.00 36.50 191 GLY A O 1
ATOM 1472 N N . LYS A 1 195 ? 0.348 74.789 49.144 1.00 47.00 192 LYS A N 1
ATOM 1473 C CA . LYS A 1 195 ? -0.697 74.000 49.783 1.00 47.83 192 LYS A CA 1
ATOM 1474 C C . LYS A 1 195 ? -1.328 73.015 48.783 1.00 42.99 192 LYS A C 1
ATOM 1475 O O . LYS A 1 195 ? -1.702 73.407 47.673 1.00 35.69 192 LYS A O 1
ATOM 1481 N N . ALA A 1 196 ? -1.432 71.737 49.155 1.00 37.19 193 ALA A N 1
ATOM 1482 C CA . ALA A 1 196 ? -2.113 70.751 48.298 1.00 35.96 193 ALA A CA 1
ATOM 1483 C C . ALA A 1 196 ? -3.636 70.865 48.406 1.00 41.64 193 ALA A C 1
ATOM 1484 O O . ALA A 1 196 ? -4.152 71.465 49.353 1.00 46.84 193 ALA A O 1
ATOM 1486 N N . ASN A 1 197 ? -4.355 70.289 47.443 1.00 36.38 194 ASN A N 1
ATOM 1487 C CA . ASN A 1 197 ? -5.815 70.326 47.465 1.00 40.24 194 ASN A CA 1
ATOM 1488 C C . ASN A 1 197 ? -6.381 69.348 48.480 1.00 43.67 194 ASN A C 1
ATOM 1489 O O . ASN A 1 197 ? -7.407 69.608 49.096 1.00 34.85 194 ASN A O 1
ATOM 1494 N N . ASP A 1 198 ? -5.708 68.210 48.628 1.00 34.72 195 ASP A N 1
ATOM 1495 C CA . ASP A 1 198 ? -6.170 67.134 49.499 1.00 35.58 195 ASP A CA 1
ATOM 1496 C C . ASP A 1 198 ? -5.042 66.124 49.598 1.00 35.76 195 ASP A C 1
ATOM 1497 O O . ASP A 1 198 ? -4.012 66.271 48.927 1.00 33.77 195 ASP A O 1
ATOM 1502 N N . ALA A 1 199 ? -5.214 65.107 50.435 1.00 30.02 196 ALA A N 1
ATOM 1503 C CA . ALA A 1 199 ? -4.148 64.135 50.649 1.00 28.01 196 ALA A CA 1
ATOM 1504 C C . ALA A 1 199 ? -4.730 62.836 51.192 1.00 35.61 196 ALA A C 1
ATOM 1505 O O . ALA A 1 199 ? -5.803 62.844 51.790 1.00 31.93 196 ALA A O 1
ATOM 1507 N N . THR A 1 200 ? -4.014 61.732 50.991 1.00 32.47 197 THR A N 1
ATOM 1508 C CA . THR A 1 200 ? -4.409 60.438 51.536 1.00 28.18 197 THR A CA 1
ATOM 1509 C C . THR A 1 200 ? -3.159 59.707 51.998 1.00 30.89 197 THR A C 1
ATOM 1510 O O . THR A 1 200 ? -2.063 60.014 51.532 1.00 25.22 197 THR A O 1
ATOM 1514 N N . TYR A 1 201 ? -3.321 58.757 52.917 1.00 28.97 198 TYR A N 1
ATOM 1515 C CA . TYR A 1 201 ? -2.189 57.990 53.461 1.00 23.33 198 TYR A CA 1
ATOM 1516 C C . TYR A 1 201 ? -2.705 56.660 53.977 1.00 27.05 198 TYR A C 1
ATOM 1517 O O . TYR A 1 201 ? -3.789 56.590 54.564 1.00 29.44 198 TYR A O 1
ATOM 1526 N N . HIS A 1 202 ? -1.944 55.601 53.737 1.00 26.42 199 HIS A N 1
ATOM 1527 C CA . HIS A 1 202 ? -2.287 54.284 54.270 1.00 26.14 199 HIS A CA 1
ATOM 1528 C C . HIS A 1 202 ? -1.026 53.653 54.808 1.00 28.58 199 HIS A C 1
ATOM 1529 O O . HIS A 1 202 ? 0.036 53.739 54.175 1.00 30.82 199 HIS A O 1
ATOM 1536 N N . ALA A 1 203 ? -1.121 53.016 55.972 1.00 27.29 200 ALA A N 1
ATOM 1537 C CA . ALA A 1 203 ? 0.102 52.642 56.694 1.00 26.84 200 ALA A CA 1
ATOM 1538 C C . ALA A 1 203 ? 0.082 51.225 57.233 1.00 26.28 200 ALA A C 1
ATOM 1539 O O . ALA A 1 203 ? -0.976 50.670 57.470 1.00 23.29 200 ALA A O 1
ATOM 1541 N N . GLN A 1 204 ? 1.266 50.642 57.411 1.00 25.61 201 GLN A N 1
ATOM 1542 C CA . GLN A 1 204 ? 1.404 49.425 58.200 1.00 25.56 201 GLN A CA 1
ATOM 1543 C C . GLN A 1 204 ? 1.546 49.857 59.656 1.00 24.28 201 GLN A C 1
ATOM 1544 O O . GLN A 1 204 ? 2.444 50.628 59.985 1.00 27.35 201 GLN A O 1
ATOM 1550 N N . GLN A 1 205 ? 0.678 49.358 60.526 1.00 25.15 202 GLN A N 1
ATOM 1551 C CA . GLN A 1 205 ? 0.557 49.916 61.875 1.00 27.88 202 GLN A CA 1
ATOM 1552 C C . GLN A 1 205 ? 0.826 48.934 63.008 1.00 31.09 202 GLN A C 1
ATOM 1553 O O . GLN A 1 205 ? 0.537 47.738 62.891 1.00 30.41 202 GLN A O 1
ATOM 1559 N N . LEU A 1 206 ? 1.359 49.457 64.113 1.00 33.65 203 LEU A N 1
ATOM 1560 C CA . LEU A 1 206 ? 1.429 48.715 65.370 1.00 31.24 203 LEU A CA 1
ATOM 1561 C C . LEU A 1 206 ? 0.031 48.620 65.988 1.00 35.79 203 LEU A C 1
ATOM 1562 O O . LEU A 1 206 ? -0.901 49.292 65.529 1.00 31.81 203 LEU A O 1
ATOM 1567 N N . ASP A 1 207 ? -0.120 47.811 67.036 1.00 38.15 204 ASP A N 1
ATOM 1568 C CA . ASP A 1 207 ? -1.416 47.674 67.715 1.00 39.32 204 ASP A CA 1
ATOM 1569 C C . ASP A 1 207 ? -1.967 48.986 68.276 1.00 38.51 204 ASP A C 1
ATOM 1570 O O . ASP A 1 207 ? -3.179 49.136 68.416 1.00 39.58 204 ASP A O 1
ATOM 1575 N N . ASN A 1 208 ? -1.086 49.929 68.603 1.00 33.89 205 ASN A N 1
ATOM 1576 C CA . ASN A 1 208 ? -1.519 51.210 69.168 1.00 36.51 205 ASN A CA 1
ATOM 1577 C C . ASN A 1 208 ? -1.874 52.228 68.076 1.00 38.88 205 ASN A C 1
ATOM 1578 O O . ASN A 1 208 ? -2.099 53.408 68.375 1.00 34.62 205 ASN A O 1
ATOM 1583 N N . SER A 1 209 ? -1.868 51.750 66.826 1.00 40.08 206 SER A N 1
ATOM 1584 C CA . SER A 1 209 ? -2.243 52.500 65.611 1.00 36.20 206 SER A CA 1
ATOM 1585 C C . SER A 1 209 ? -1.104 53.329 65.007 1.00 36.60 206 SER A C 1
ATOM 1586 O O . SER A 1 209 ? -1.257 53.892 63.921 1.00 32.71 206 SER A O 1
ATOM 1589 N N . ILE A 1 210 ? 0.036 53.382 65.695 1.00 31.68 207 ILE A N 1
ATOM 1590 C CA . ILE A 1 210 ? 1.198 54.112 65.193 1.00 31.06 207 ILE A CA 1
ATOM 1591 C C . ILE A 1 210 ? 1.792 53.439 63.941 1.00 30.73 207 ILE A C 1
ATOM 1592 O O . ILE A 1 210 ? 1.935 52.211 63.888 1.00 28.73 207 ILE A O 1
ATOM 1597 N N . ASP A 1 211 ? 2.146 54.241 62.940 1.00 29.01 208 ASP A N 1
ATOM 1598 C CA . ASP A 1 211 ? 2.645 53.701 61.667 1.00 26.40 208 ASP A CA 1
ATOM 1599 C C . ASP A 1 211 ? 4.145 53.413 61.645 1.00 27.73 208 ASP A C 1
ATOM 1600 O O . ASP A 1 211 ? 4.960 54.283 61.969 1.00 28.11 208 ASP A O 1
ATOM 1605 N N . LEU A 1 212 ? 4.495 52.186 61.247 1.00 25.22 209 LEU A N 1
ATOM 1606 C CA . LEU A 1 212 ? 5.875 51.800 60.991 1.00 25.89 209 LEU A CA 1
ATOM 1607 C C . LEU A 1 212 ? 6.348 52.336 59.638 1.00 27.66 209 LEU A C 1
ATOM 1608 O O . LEU A 1 212 ? 7.513 52.692 59.482 1.00 26.68 209 LEU A O 1
ATOM 1613 N N . ASN A 1 213 ? 5.442 52.358 58.660 1.00 22.00 210 ASN A N 1
ATOM 1614 C CA . ASN A 1 213 ? 5.741 52.857 57.321 1.00 24.77 210 ASN A CA 1
ATOM 1615 C C . ASN A 1 213 ? 4.427 53.100 56.603 1.00 30.08 210 ASN A C 1
ATOM 1616 O O . ASN A 1 213 ? 3.392 52.581 57.015 1.00 24.92 210 ASN A O 1
ATOM 1621 N N . GLY A 1 214 ? 4.445 53.888 55.538 1.00 25.17 211 GLY A N 1
ATOM 1622 C CA . GLY A 1 214 ? 3.200 54.168 54.853 1.00 32.13 211 GLY A CA 1
ATOM 1623 C C . GLY A 1 214 ? 3.396 54.830 53.517 1.00 26.63 211 GLY A C 1
ATOM 1624 O O . GLY A 1 214 ? 4.491 55.317 53.208 1.00 24.26 211 GLY A O 1
ATOM 1625 N N . ASP A 1 215 ? 2.332 54.840 52.720 1.00 19.81 212 ASP A N 1
ATOM 1626 C CA . ASP A 1 215 ? 2.364 55.479 51.413 1.00 23.28 212 ASP A CA 1
ATOM 1627 C C . ASP A 1 215 ? 1.185 56.430 51.294 1.00 23.42 212 ASP A C 1
ATOM 1628 O O . ASP A 1 215 ? 0.060 56.089 51.648 1.00 24.21 212 ASP A O 1
ATOM 1633 N N . GLY A 1 216 ? 1.461 57.634 50.815 1.00 26.37 213 GLY A N 1
ATOM 1634 C CA . GLY A 1 216 ? 0.427 58.637 50.661 1.00 27.75 213 GLY A CA 1
ATOM 1635 C C . GLY A 1 216 ? 0.512 59.337 49.323 1.00 28.55 213 GLY A C 1
ATOM 1636 O O . GLY A 1 216 ? 1.461 59.133 48.556 1.00 27.91 213 GLY A O 1
ATOM 1637 N N . ILE A 1 217 ? -0.495 60.154 49.033 1.00 24.07 214 ILE A N 1
ATOM 1638 C CA . ILE A 1 217 ? -0.493 60.996 47.847 1.00 27.02 214 ILE A CA 1
ATOM 1639 C C . ILE A 1 217 ? -0.953 62.395 48.270 1.00 31.97 214 ILE A C 1
ATOM 1640 O O . ILE A 1 217 ? -1.941 62.525 49.005 1.00 28.56 214 ILE A O 1
ATOM 1645 N N . LEU A 1 218 ? -0.241 63.431 47.823 1.00 27.38 215 LEU A N 1
ATOM 1646 C CA . LEU A 1 218 ? -0.737 64.810 47.909 1.00 29.89 215 LEU A CA 1
ATOM 1647 C C . LEU A 1 218 ? -1.353 65.191 46.569 1.00 31.30 215 LEU A C 1
ATOM 1648 O O . LEU A 1 218 ? -0.709 65.038 45.521 1.00 31.07 215 LEU A O 1
ATOM 1653 N N . PHE A 1 219 ? -2.591 65.677 46.589 1.00 30.43 216 PHE A N 1
ATOM 1654 C CA . PHE A 1 219 ? -3.288 66.035 45.349 1.00 34.02 216 PHE A CA 1
ATOM 1655 C C . PHE A 1 219 ? -3.209 67.529 45.026 1.00 41.96 216 PHE A C 1
ATOM 1656 O O . PHE A 1 219 ? -3.559 68.383 45.850 1.00 40.03 216 PHE A O 1
ATOM 1664 N N . TYR A 1 220 ? -2.745 67.825 43.814 1.00 40.03 217 TYR A N 1
ATOM 1665 C CA . TYR A 1 220 ? -2.618 69.198 43.322 1.00 28.54 217 TYR A CA 1
ATOM 1666 C C . TYR A 1 220 ? -3.479 69.331 42.074 1.00 30.41 217 TYR A C 1
ATOM 1667 O O . TYR A 1 220 ? -3.950 68.315 41.548 1.00 31.93 217 TYR A O 1
ATOM 1676 N N . PRO A 1 221 ? -3.720 70.576 41.600 1.00 43.37 218 PRO A N 1
ATOM 1677 C CA . PRO A 1 221 ? -4.670 70.740 40.496 1.00 41.36 218 PRO A CA 1
ATOM 1678 C C . PRO A 1 221 ? -4.387 69.876 39.264 1.00 51.93 218 PRO A C 1
ATOM 1679 O O . PRO A 1 221 ? -5.295 69.175 38.811 1.00 57.93 218 PRO A O 1
ATOM 1683 N N . ASP A 1 222 ? -3.171 69.895 38.733 1.00 43.52 219 ASP A N 1
ATOM 1684 C CA . ASP A 1 222 ? -2.924 69.087 37.538 1.00 51.14 219 ASP A CA 1
ATOM 1685 C C . ASP A 1 222 ? -1.870 67.996 37.736 1.00 36.66 219 ASP A C 1
ATOM 1686 O O . ASP A 1 222 ? -1.260 67.545 36.770 1.00 33.33 219 ASP A O 1
ATOM 1691 N N . TYR A 1 223 ? -1.674 67.575 38.982 1.00 32.52 220 TYR A N 1
ATOM 1692 C CA . TYR A 1 223 ? -0.715 66.509 39.294 1.00 34.20 220 TYR A CA 1
ATOM 1693 C C . TYR A 1 223 ? -0.831 66.000 40.722 1.00 33.40 220 TYR A C 1
ATOM 1694 O O . TYR A 1 223 ? -1.527 66.598 41.557 1.00 31.87 220 TYR A O 1
ATOM 1703 N N . GLN A 1 224 ? -0.125 64.905 41.007 1.00 32.48 221 GLN A N 1
ATOM 1704 C CA . GLN A 1 224 ? -0.050 64.375 42.368 1.00 27.49 221 GLN A CA 1
ATOM 1705 C C . GLN A 1 224 ? 1.381 64.046 42.785 1.00 27.31 221 GLN A C 1
ATOM 1706 O O . GLN A 1 224 ? 2.272 63.894 41.942 1.00 24.77 221 GLN A O 1
ATOM 1712 N N . VAL A 1 225 ? 1.587 63.936 44.092 1.00 25.22 222 VAL A N 1
ATOM 1713 C CA . VAL A 1 225 ? 2.904 63.699 44.661 1.00 26.83 222 VAL A CA 1
ATOM 1714 C C . VAL A 1 225 ? 2.823 62.493 45.572 1.00 27.85 222 VAL A C 1
ATOM 1715 O O . VAL A 1 225 ? 2.135 62.527 46.603 1.00 28.92 222 VAL A O 1
ATOM 1719 N N . HIS A 1 226 ? 3.506 61.421 45.183 1.00 26.14 223 HIS A N 1
ATOM 1720 C CA . HIS A 1 226 ? 3.581 60.231 46.028 1.00 25.87 223 HIS A CA 1
ATOM 1721 C C . HIS A 1 226 ? 4.516 60.506 47.196 1.00 30.68 223 HIS A C 1
ATOM 1722 O O . HIS A 1 226 ? 5.598 61.074 47.023 1.00 24.54 223 HIS A O 1
ATOM 1729 N N . ILE A 1 227 ? 4.077 60.120 48.391 1.00 24.25 224 ILE A N 1
ATOM 1730 C CA . ILE A 1 227 ? 4.863 60.294 49.605 1.00 24.74 224 ILE A CA 1
ATOM 1731 C C . ILE A 1 227 ? 5.066 58.926 50.243 1.00 24.33 224 ILE A C 1
ATOM 1732 O O . ILE A 1 227 ? 4.099 58.198 50.448 1.00 26.71 224 ILE A O 1
ATOM 1737 N N . LYS A 1 228 ? 6.316 58.565 50.534 1.00 26.26 225 LYS A N 1
ATOM 1738 C CA . LYS A 1 228 ? 6.615 57.368 51.321 1.00 23.83 225 LYS A CA 1
ATOM 1739 C C . LYS A 1 228 ? 7.350 57.735 52.614 1.00 25.52 225 LYS A C 1
ATOM 1740 O O . LYS A 1 228 ? 8.312 58.516 52.592 1.00 25.41 225 LYS A O 1
ATOM 1746 N N . ALA A 1 229 ? 6.896 57.179 53.743 1.00 24.07 226 ALA A N 1
ATOM 1747 C CA . ALA A 1 229 ? 7.593 57.337 55.020 1.00 19.62 226 ALA A CA 1
ATOM 1748 C C . ALA A 1 229 ? 7.828 55.963 55.637 1.00 23.63 226 ALA A C 1
ATOM 1749 O O . ALA A 1 229 ? 7.022 55.059 55.460 1.00 24.40 226 ALA A O 1
ATOM 1751 N N . GLY A 1 230 ? 8.927 55.793 56.362 1.00 25.02 227 GLY A N 1
ATOM 1752 C CA . GLY A 1 230 ? 9.197 54.498 56.969 1.00 21.97 227 GLY A CA 1
ATOM 1753 C C . GLY A 1 230 ? 10.230 54.545 58.080 1.00 30.22 227 GLY A C 1
ATOM 1754 O O . GLY A 1 230 ? 11.222 55.263 57.951 1.00 25.21 227 GLY A O 1
ATOM 1755 N N . LYS A 1 231 ? 10.001 53.778 59.153 1.00 25.15 228 LYS A N 1
ATOM 1756 C CA . LYS A 1 231 ? 10.970 53.648 60.248 1.00 23.77 228 LYS A CA 1
ATOM 1757 C C . LYS A 1 231 ? 11.441 52.213 60.505 1.00 24.56 228 LYS A C 1
ATOM 1758 O O . LYS A 1 231 ? 12.395 51.993 61.258 1.00 24.92 228 LYS A O 1
ATOM 1764 N N . ASN A 1 232 ? 10.769 51.233 59.909 1.00 20.57 229 ASN A N 1
ATOM 1765 C CA . ASN A 1 232 ? 11.212 49.832 60.071 1.00 22.57 229 ASN A CA 1
ATOM 1766 C C . ASN A 1 232 ? 11.814 49.283 58.780 1.00 20.85 229 ASN A C 1
ATOM 1767 O O . ASN A 1 232 ? 12.086 48.079 58.651 1.00 23.89 229 ASN A O 1
ATOM 1772 N N . ILE A 1 233 ? 12.043 50.188 57.831 1.00 22.02 230 ILE A N 1
ATOM 1773 C CA . ILE A 1 233 ? 12.614 49.843 56.534 1.00 25.71 230 ILE A CA 1
ATOM 1774 C C . ILE A 1 233 ? 13.618 50.895 56.099 1.00 24.69 230 ILE A C 1
ATOM 1775 O O . ILE A 1 233 ? 13.544 52.040 56.548 1.00 26.37 230 ILE A O 1
ATOM 1780 N N . THR A 1 234 ? 14.540 50.507 55.214 1.00 22.29 231 THR A N 1
ATOM 1781 C CA . THR A 1 234 ? 15.448 51.457 54.568 1.00 23.66 231 THR A CA 1
ATOM 1782 C C . THR A 1 234 ? 15.117 51.611 53.077 1.00 26.41 231 THR A C 1
ATOM 1783 O O . THR A 1 234 ? 15.200 50.651 52.308 1.00 23.90 231 THR A O 1
ATOM 1787 N N . SER A 1 235 ? 14.758 52.821 52.666 1.00 24.79 232 SER A N 1
ATOM 1788 C CA . SER A 1 235 ? 14.646 53.133 51.239 1.00 24.72 232 SER A CA 1
ATOM 1789 C C . SER A 1 235 ? 15.786 54.037 50.801 1.00 23.68 232 SER A C 1
ATOM 1790 O O . SER A 1 235 ? 16.160 54.965 51.523 1.00 27.57 232 SER A O 1
ATOM 1793 N N . ASN A 1 236 ? 16.309 53.803 49.603 1.00 23.18 233 ASN A N 1
ATOM 1794 C CA . ASN A 1 236 ? 17.352 54.669 49.048 1.00 26.36 233 ASN A CA 1
ATOM 1795 C C . ASN A 1 236 ? 16.919 55.313 47.736 1.00 29.90 233 ASN A C 1
ATOM 1796 O O . ASN A 1 236 ? 17.747 55.807 46.963 1.00 28.94 233 ASN A O 1
ATOM 1801 N N . LEU A 1 237 ? 15.617 55.287 47.486 1.00 29.45 234 LEU A N 1
ATOM 1802 C CA . LEU A 1 237 ? 15.047 55.845 46.267 1.00 30.90 234 LEU A CA 1
ATOM 1803 C C . LEU A 1 237 ? 15.335 57.339 46.149 1.00 28.53 234 LEU A C 1
ATOM 1804 O O . LEU A 1 237 ? 15.146 58.104 47.108 1.00 29.86 234 LEU A O 1
ATOM 1809 N N . PRO A 1 238 ? 15.761 57.769 44.960 1.00 25.08 235 PRO A N 1
ATOM 1810 C CA . PRO A 1 238 ? 15.891 59.203 44.687 1.00 27.84 235 PRO A CA 1
ATOM 1811 C C . PRO A 1 238 ? 14.516 59.853 44.752 1.00 28.45 235 PRO A C 1
ATOM 1812 O O . PRO A 1 238 ? 13.488 59.164 44.828 1.00 27.75 235 PRO A O 1
ATOM 1816 N N . CYS A 1 239 ? 14.494 61.176 44.731 1.00 29.37 236 CYS A N 1
ATOM 1817 C CA . CYS A 1 239 ? 13.235 61.901 44.657 1.00 24.36 236 CYS A CA 1
ATOM 1818 C C . CYS A 1 239 ? 13.078 62.544 43.276 1.00 29.27 236 CYS A C 1
ATOM 1819 O O . CYS A 1 239 ? 14.007 63.190 42.787 1.00 35.61 236 CYS A O 1
ATOM 1822 N N . GLU A 1 240 ? 11.914 62.361 42.640 1.00 26.65 237 GLU A N 1
ATOM 1823 C CA . GLU A 1 240 ? 11.714 62.863 41.276 1.00 26.69 237 GLU A CA 1
ATOM 1824 C C . GLU A 1 240 ? 10.625 63.917 41.182 1.00 30.59 237 GLU A C 1
ATOM 1825 O O . GLU A 1 240 ? 9.633 63.879 41.908 1.00 28.48 237 GLU A O 1
ATOM 1831 N N . ILE A 1 241 ? 10.825 64.860 40.275 1.00 28.12 238 ILE A N 1
ATOM 1832 C CA . ILE A 1 241 ? 9.779 65.801 39.908 1.00 31.46 238 ILE A CA 1
ATOM 1833 C C . ILE A 1 241 ? 9.628 65.760 38.392 1.00 31.03 238 ILE A C 1
ATOM 1834 O O . ILE A 1 241 ? 10.584 66.009 37.657 1.00 30.20 238 ILE A O 1
ATOM 1839 N N . TYR A 1 242 ? 8.435 65.425 37.923 1.00 29.31 239 TYR A N 1
ATOM 1840 C CA . TYR A 1 242 ? 8.199 65.298 36.488 1.00 30.30 239 TYR A CA 1
ATOM 1841 C C . TYR A 1 242 ? 7.711 66.621 35.932 1.00 34.82 239 TYR A C 1
ATOM 1842 O O . TYR A 1 242 ? 6.892 67.292 36.564 1.00 36.04 239 TYR A O 1
ATOM 1851 N N . THR A 1 243 ? 8.229 67.001 34.762 1.00 30.02 240 THR A N 1
ATOM 1852 C CA . THR A 1 243 ? 7.745 68.169 34.038 1.00 33.15 240 THR A CA 1
ATOM 1853 C C . THR A 1 243 ? 7.390 67.739 32.619 1.00 33.78 240 THR A C 1
ATOM 1854 O O . THR A 1 243 ? 7.704 66.618 32.217 1.00 39.50 240 THR A O 1
ATOM 1858 N N . THR A 1 244 ? 6.747 68.628 31.867 1.00 33.22 241 THR A N 1
ATOM 1859 C CA . THR A 1 244 ? 6.315 68.323 30.504 1.00 33.35 241 THR A CA 1
ATOM 1860 C C . THR A 1 244 ? 7.485 67.985 29.595 1.00 39.22 241 THR A C 1
ATOM 1861 O O . THR A 1 244 ? 7.311 67.305 28.587 1.00 41.20 241 THR A O 1
ATOM 1865 N N . ASP A 1 245 ? 8.671 68.470 29.956 1.00 38.85 242 ASP A N 1
ATOM 1866 C CA . ASP A 1 245 ? 9.863 68.308 29.125 1.00 43.30 242 ASP A CA 1
ATOM 1867 C C . ASP A 1 245 ? 10.931 67.384 29.724 1.00 40.30 242 ASP A C 1
ATOM 1868 O O . ASP A 1 245 ? 11.988 67.186 29.129 1.00 43.93 242 ASP A O 1
ATOM 1873 N N . GLY A 1 246 ? 10.675 66.808 30.891 1.00 36.61 243 GLY A N 1
ATOM 1874 C CA . GLY A 1 246 ? 11.644 65.871 31.444 1.00 31.59 243 GLY A CA 1
ATOM 1875 C C . GLY A 1 246 ? 11.444 65.553 32.905 1.00 30.64 243 GLY A C 1
ATOM 1876 O O . GLY A 1 246 ? 10.340 65.650 33.434 1.00 32.83 243 GLY A O 1
ATOM 1877 N N . THR A 1 247 ? 12.526 65.151 33.557 1.00 34.46 244 THR A N 1
ATOM 1878 C CA . THR A 1 247 ? 12.462 64.729 34.945 1.00 32.40 244 THR A CA 1
ATOM 1879 C C . THR A 1 247 ? 13.601 65.342 35.741 1.00 36.08 244 THR A C 1
ATOM 1880 O O . THR A 1 247 ? 14.779 65.209 35.371 1.00 38.57 244 THR A O 1
ATOM 1884 N N . LEU A 1 248 ? 13.244 66.019 36.829 1.00 32.10 245 LEU A N 1
ATOM 1885 C CA . LEU A 1 248 ? 14.236 66.508 37.782 1.00 35.74 245 LEU A CA 1
ATOM 1886 C C . LEU A 1 248 ? 14.478 65.453 38.869 1.00 32.86 245 LEU A C 1
ATOM 1887 O O . LEU A 1 248 ? 13.544 65.038 39.566 1.00 30.57 245 LEU A O 1
ATOM 1892 N N . THR A 1 249 ? 15.731 65.029 39.012 1.00 32.33 246 THR A N 1
ATOM 1893 C CA . THR A 1 249 ? 16.097 64.012 39.994 1.00 29.39 246 THR A CA 1
ATOM 1894 C C . THR A 1 249 ? 16.909 64.612 41.150 1.00 32.72 246 THR A C 1
ATOM 1895 O O . THR A 1 249 ? 18.009 65.146 40.950 1.00 42.21 246 THR A O 1
ATOM 1899 N N . LEU A 1 250 ? 16.352 64.537 42.354 1.00 31.26 247 LEU A N 1
ATOM 1900 C CA . LEU A 1 250 ? 17.026 65.011 43.563 1.00 36.62 247 LEU A CA 1
ATOM 1901 C C . LEU A 1 250 ? 17.445 63.777 44.324 1.00 31.17 247 LEU A C 1
ATOM 1902 O O . LEU A 1 250 ? 16.672 62.822 44.397 1.00 39.76 247 LEU A O 1
ATOM 1907 N N . ASN A 1 251 ? 18.656 63.763 44.877 1.00 34.69 248 ASN A N 1
ATOM 1908 C CA . ASN A 1 251 ? 19.101 62.577 45.593 1.00 29.53 248 ASN A CA 1
ATOM 1909 C C . ASN A 1 251 ? 18.247 62.314 46.844 1.00 35.62 248 ASN A C 1
ATOM 1910 O O . ASN A 1 251 ? 17.988 61.165 47.196 1.00 32.03 248 ASN A O 1
ATOM 1915 N N . THR A 1 252 ? 17.811 63.386 47.502 1.00 28.37 249 THR A N 1
ATOM 1916 C CA . THR A 1 252 ? 16.921 63.298 48.667 1.00 32.82 249 THR A CA 1
ATOM 1917 C C . THR A 1 252 ? 16.070 64.548 48.626 1.00 27.68 249 THR A C 1
ATOM 1918 O O . THR A 1 252 ? 16.269 65.387 47.746 1.00 32.88 249 THR A O 1
ATOM 1922 N N . ILE A 1 253 ? 15.141 64.702 49.574 1.00 27.73 250 ILE A N 1
ATOM 1923 C CA . ILE A 1 253 ? 14.487 66.004 49.756 1.00 22.95 250 ILE A CA 1
ATOM 1924 C C . ILE A 1 253 ? 14.875 66.610 51.115 1.00 28.78 250 ILE A C 1
ATOM 1925 O O . ILE A 1 253 ? 14.184 67.490 51.643 1.00 34.44 250 ILE A O 1
ATOM 1930 N N . GLU A 1 254 ? 15.984 66.119 51.667 1.00 29.74 251 GLU A N 1
ATOM 1931 C CA . GLU A 1 254 ? 16.548 66.658 52.906 1.00 27.41 251 GLU A CA 1
ATOM 1932 C C . GLU A 1 254 ? 18.074 66.612 52.869 1.00 33.23 251 GLU A C 1
ATOM 1933 O O . GLU A 1 254 ? 18.651 65.594 52.477 1.00 33.38 251 GLU A O 1
ATOM 1939 N N . HIS A 1 255 ? 18.718 67.705 53.287 1.00 35.71 252 HIS A N 1
ATOM 1940 C CA . HIS A 1 255 ? 20.178 67.848 53.178 1.00 40.19 252 HIS A CA 1
ATOM 1941 C C . HIS A 1 255 ? 20.571 67.498 51.746 1.00 37.15 252 HIS A C 1
ATOM 1942 O O . HIS A 1 255 ? 21.497 66.723 51.517 1.00 38.91 252 HIS A O 1
ATOM 1949 N N . ILE A 1 256 ? 19.818 68.057 50.796 1.00 35.97 253 ILE A N 1
ATOM 1950 C CA . ILE A 1 256 ? 19.959 67.755 49.375 1.00 37.29 253 ILE A CA 1
ATOM 1951 C C . ILE A 1 256 ? 21.385 67.998 48.882 1.00 39.90 253 ILE A C 1
ATOM 1952 O O . ILE A 1 256 ? 21.980 69.036 49.179 1.00 39.57 253 ILE A O 1
ATOM 1957 N N . ARG A 1 257 ? 21.945 67.041 48.146 1.00 39.62 254 ARG A N 1
ATOM 1958 C CA . ARG A 1 257 ? 23.303 67.218 47.638 1.00 40.88 254 ARG A CA 1
ATOM 1959 C C . ARG A 1 257 ? 23.414 67.301 46.107 1.00 38.54 254 ARG A C 1
ATOM 1960 O O . ARG A 1 257 ? 24.352 67.900 45.588 1.00 40.93 254 ARG A O 1
ATOM 1968 N N . SER A 1 258 ? 22.456 66.735 45.380 1.00 34.46 255 SER A N 1
ATOM 1969 C CA . SER A 1 258 ? 22.467 66.884 43.925 1.00 35.99 255 SER A CA 1
ATOM 1970 C C . SER A 1 258 ? 21.067 67.018 43.335 1.00 35.43 255 SER A C 1
ATOM 1971 O O . SER A 1 258 ? 20.109 66.436 43.837 1.00 32.30 255 SER A O 1
ATOM 1974 N N . ALA A 1 259 ? 20.955 67.801 42.267 1.00 35.51 256 ALA A N 1
ATOM 1975 C CA . ALA A 1 259 ? 19.703 67.938 41.539 1.00 34.41 256 ALA A CA 1
ATOM 1976 C C . ALA A 1 259 ? 20.036 67.950 40.062 1.00 36.61 256 ALA A C 1
ATOM 1977 O O . ALA A 1 259 ? 20.761 68.828 39.593 1.00 41.42 256 ALA A O 1
ATOM 1979 N N . ILE A 1 260 ? 19.524 66.971 39.324 1.00 37.54 257 ILE A N 1
ATOM 1980 C CA . ILE A 1 260 ? 19.873 66.849 37.914 1.00 39.57 257 ILE A CA 1
ATOM 1981 C C . ILE A 1 260 ? 18.651 66.682 37.037 1.00 38.71 257 ILE A C 1
ATOM 1982 O O . ILE A 1 260 ? 17.816 65.812 37.282 1.00 37.11 257 ILE A O 1
ATOM 1987 N N . PHE A 1 261 ? 18.552 67.529 36.016 1.00 39.21 258 PHE A N 1
ATOM 1988 C CA . PHE A 1 261 ? 17.419 67.490 35.105 1.00 38.95 258 PHE A CA 1
ATOM 1989 C C . PHE A 1 261 ? 17.780 66.756 33.829 1.00 46.08 258 PHE A C 1
ATOM 1990 O O . PHE A 1 261 ? 18.801 67.052 33.201 1.00 42.93 258 PHE A O 1
ATOM 1998 N N . THR A 1 262 ? 16.941 65.789 33.463 1.00 33.65 259 THR A N 1
ATOM 1999 C CA . THR A 1 262 ? 17.109 65.034 32.231 1.00 38.36 259 THR A CA 1
ATOM 2000 C C . THR A 1 262 ? 15.888 65.251 31.357 1.00 39.21 259 THR A C 1
ATOM 2001 O O . THR A 1 262 ? 14.767 65.058 31.820 1.00 41.07 259 THR A O 1
ATOM 2005 N N . ASP A 1 263 ? 16.091 65.644 30.100 1.00 39.52 260 ASP A N 1
ATOM 2006 C CA . ASP A 1 263 ? 14.962 65.805 29.181 1.00 35.88 260 ASP A CA 1
ATOM 2007 C C . ASP A 1 263 ? 14.618 64.502 28.453 1.00 42.93 260 ASP A C 1
ATOM 2008 O O . ASP A 1 263 ? 15.254 63.473 28.677 1.00 45.41 260 ASP A O 1
ATOM 2013 N N . HIS A 1 264 ? 13.614 64.548 27.583 1.00 40.11 261 HIS A N 1
ATOM 2014 C CA . HIS A 1 264 ? 13.124 63.330 26.946 1.00 47.20 261 HIS A CA 1
ATOM 2015 C C . HIS A 1 264 ? 14.024 62.841 25.802 1.00 52.36 261 HIS A C 1
ATOM 2016 O O . HIS A 1 264 ? 13.731 61.829 25.162 1.00 49.24 261 HIS A O 1
ATOM 2023 N N . GLN A 1 265 ? 15.113 63.564 25.548 1.00 52.49 262 GLN A N 1
ATOM 2024 C CA . GLN A 1 265 ? 16.132 63.102 24.610 1.00 56.01 262 GLN A CA 1
ATOM 2025 C C . GLN A 1 265 ? 17.401 62.675 25.352 1.00 57.49 262 GLN A C 1
ATOM 2026 O O . GLN A 1 265 ? 18.397 62.302 24.734 1.00 62.46 262 GLN A O 1
ATOM 2032 N N . GLY A 1 266 ? 17.362 62.734 26.678 1.00 53.19 263 GLY A N 1
ATOM 2033 C CA . GLY A 1 266 ? 18.482 62.276 27.482 1.00 55.86 263 GLY A CA 1
ATOM 2034 C C . GLY A 1 266 ? 19.549 63.324 27.754 1.00 59.95 263 GLY A C 1
ATOM 2035 O O . GLY A 1 266 ? 20.592 63.013 28.337 1.00 67.00 263 GLY A O 1
ATOM 2036 N N . ASN A 1 267 ? 19.297 64.561 27.333 1.00 60.79 264 ASN A N 1
ATOM 2037 C CA . ASN A 1 267 ? 20.194 65.671 27.650 1.00 57.34 264 ASN A CA 1
ATOM 2038 C C . ASN A 1 267 ? 20.040 66.098 29.104 1.00 52.83 264 ASN A C 1
ATOM 2039 O O . ASN A 1 267 ? 18.915 66.235 29.607 1.00 47.21 264 ASN A O 1
ATOM 2044 N N . GLN A 1 268 ? 21.166 66.323 29.773 1.00 53.15 265 GLN A N 1
ATOM 2045 C CA . GLN A 1 268 ? 21.144 66.609 31.201 1.00 50.78 265 GLN A CA 1
ATOM 2046 C C . GLN A 1 268 ? 21.638 67.999 31.578 1.00 56.26 265 GLN A C 1
ATOM 2047 O O . GLN A 1 268 ? 22.514 68.565 30.928 1.00 60.71 265 GLN A O 1
ATOM 2053 N N . VAL A 1 269 ? 21.054 68.532 32.646 1.00 52.03 266 VAL A N 1
ATOM 2054 C CA . VAL A 1 269 ? 21.446 69.810 33.213 1.00 52.79 266 VAL A CA 1
ATOM 2055 C C . VAL A 1 269 ? 21.676 69.594 34.701 1.00 53.84 266 VAL A C 1
ATOM 2056 O O . VAL A 1 269 ? 20.813 69.049 35.399 1.00 46.59 266 VAL A O 1
ATOM 2060 N N . GLN A 1 270 ? 22.832 70.016 35.197 1.00 51.56 267 GLN A N 1
ATOM 2061 C CA . GLN A 1 270 ? 23.123 69.863 36.618 1.00 48.10 267 GLN A CA 1
ATOM 2062 C C . GLN A 1 270 ? 22.842 71.178 37.325 1.00 46.55 267 GLN A C 1
ATOM 2063 O O . GLN A 1 270 ? 23.512 72.178 37.067 1.00 53.75 267 GLN A O 1
ATOM 2069 N N . LEU A 1 271 ? 21.839 71.181 38.200 1.00 45.56 268 LEU A N 1
ATOM 2070 C CA . LEU A 1 271 ? 21.551 72.354 39.018 1.00 42.12 268 LEU A CA 1
ATOM 2071 C C . LEU A 1 271 ? 22.671 72.584 40.025 1.00 48.28 268 LEU A C 1
ATOM 2072 O O . LEU A 1 271 ? 23.186 71.638 40.617 1.00 47.69 268 LEU A O 1
ATOM 2077 N N . PRO A 1 272 ? 23.049 73.851 40.225 1.00 52.22 269 PRO A N 1
ATOM 2078 C CA . PRO A 1 272 ? 24.119 74.200 41.165 1.00 55.15 269 PRO A CA 1
ATOM 2079 C C . PRO A 1 272 ? 23.682 74.008 42.614 1.00 55.65 269 PRO A C 1
ATOM 2080 O O . PRO A 1 272 ? 23.215 74.951 43.255 1.00 64.10 269 PRO A O 1
ATOM 2084 N N . ILE A 1 273 ? 23.830 72.786 43.116 1.00 51.06 270 ILE A N 1
ATOM 2085 C CA . ILE A 1 273 ? 23.527 72.482 44.508 1.00 47.13 270 ILE A CA 1
ATOM 2086 C C . ILE A 1 273 ? 24.826 72.465 45.307 1.00 47.71 270 ILE A C 1
ATOM 2087 O O . ILE A 1 273 ? 25.828 71.893 44.873 1.00 44.52 270 ILE A O 1
ATOM 2092 N N . GLN A 1 274 ? 24.812 73.121 46.463 1.00 50.95 271 GLN A N 1
ATOM 2093 C CA . GLN A 1 274 ? 25.975 73.155 47.344 1.00 54.78 271 GLN A CA 1
ATOM 2094 C C . GLN A 1 274 ? 25.530 72.780 48.745 1.00 52.90 271 GLN A C 1
ATOM 2095 O O . GLN A 1 274 ? 25.125 73.648 49.526 1.00 51.06 271 GLN A O 1
ATOM 2097 N N . GLN A 1 275 ? 25.592 71.484 49.048 1.00 48.29 272 GLN A N 1
ATOM 2098 C CA . GLN A 1 275 ? 25.141 70.952 50.330 1.00 42.99 272 GLN A CA 1
ATOM 2099 C C . GLN A 1 275 ? 25.866 71.649 51.473 1.00 46.83 272 GLN A C 1
ATOM 2100 O O . GLN A 1 275 ? 27.067 71.891 51.395 1.00 44.33 272 GLN A O 1
ATOM 2106 N N . ALA A 1 276 ? 25.125 71.982 52.523 1.00 45.61 273 ALA A N 1
ATOM 2107 C CA . ALA A 1 276 ? 25.687 72.635 53.702 1.00 45.75 273 ALA A CA 1
ATOM 2108 C C . ALA A 1 276 ? 26.469 71.618 54.535 1.00 45.00 273 ALA A C 1
ATOM 2109 O O . ALA A 1 276 ? 26.176 70.427 54.475 1.00 49.71 273 ALA A O 1
ATOM 2111 N N . PRO A 1 277 ? 27.469 72.082 55.309 1.00 52.66 274 PRO A N 1
ATOM 2112 C CA . PRO A 1 277 ? 28.312 71.183 56.110 1.00 58.76 274 PRO A CA 1
ATOM 2113 C C . PRO A 1 277 ? 27.512 70.374 57.124 1.00 54.10 274 PRO A C 1
ATOM 2114 O O . PRO A 1 277 ? 27.865 69.227 57.414 1.00 52.81 274 PRO A O 1
ATOM 2118 N N . HIS A 1 278 ? 26.462 70.981 57.670 1.00 45.41 275 HIS A N 1
ATOM 2119 C CA . HIS A 1 278 ? 25.588 70.306 58.625 1.00 45.42 275 HIS A CA 1
ATOM 2120 C C . HIS A 1 278 ? 24.124 70.485 58.248 1.00 41.86 275 HIS A C 1
ATOM 2121 O O . HIS A 1 278 ? 23.764 71.424 57.533 1.00 45.81 275 HIS A O 1
ATOM 2128 N N . THR A 1 279 ? 23.285 69.573 58.730 1.00 38.71 276 THR A N 1
ATOM 2129 C CA . THR A 1 279 ? 21.870 69.547 58.359 1.00 39.64 276 THR A CA 1
ATOM 2130 C C . THR A 1 279 ? 21.089 70.777 58.813 1.00 37.58 276 THR A C 1
ATOM 2131 O O . THR A 1 279 ? 20.055 71.103 58.238 1.00 36.57 276 THR A O 1
ATOM 2135 N N . MET A 1 280 ? 21.574 71.462 59.844 1.00 42.09 277 MET A N 1
ATOM 2136 C CA . MET A 1 280 ? 20.803 72.567 60.420 1.00 43.63 277 MET A CA 1
ATOM 2137 C C . MET A 1 280 ? 21.424 73.940 60.186 1.00 41.00 277 MET A C 1
ATOM 2138 O O . MET A 1 280 ? 20.881 74.941 60.643 1.00 43.72 277 MET A O 1
ATOM 2143 N N . THR A 1 281 ? 22.552 73.980 59.473 1.00 44.93 278 THR A N 1
ATOM 2144 C CA . THR A 1 281 ? 23.270 75.234 59.209 1.00 45.20 278 THR A CA 1
ATOM 2145 C C . THR A 1 281 ? 22.341 76.324 58.671 1.00 41.96 278 THR A C 1
ATOM 2146 O O . THR A 1 281 ? 22.330 77.453 59.169 1.00 44.27 278 THR A O 1
ATOM 2150 N N . GLU A 1 282 ? 21.548 75.974 57.667 1.00 38.85 279 GLU A N 1
ATOM 2151 C CA . GLU A 1 282 ? 20.756 76.967 56.956 1.00 44.42 279 GLU A CA 1
ATOM 2152 C C . GLU A 1 282 ? 19.558 77.468 57.768 1.00 40.31 279 GLU A C 1
ATOM 2153 O O . GLU A 1 282 ? 19.299 78.663 57.800 1.00 44.01 279 GLU A O 1
ATOM 2159 N N . GLU A 1 283 ? 18.850 76.573 58.451 1.00 41.88 280 GLU A N 1
ATOM 2160 C CA . GLU A 1 283 ? 17.748 77.017 59.304 1.00 38.59 280 GLU A CA 1
ATOM 2161 C C . GLU A 1 283 ? 18.270 77.880 60.463 1.00 43.00 280 GLU A C 1
ATOM 2162 O O . GLU A 1 283 ? 17.658 78.891 60.820 1.00 40.95 280 GLU A O 1
ATOM 2168 N N . VAL A 1 284 ? 19.416 77.500 61.026 1.00 39.80 281 VAL A N 1
ATOM 2169 C CA . VAL A 1 284 ? 20.002 78.245 62.137 1.00 43.76 281 VAL A CA 1
ATOM 2170 C C . VAL A 1 284 ? 20.293 79.685 61.715 1.00 45.62 281 VAL A C 1
ATOM 2171 O O . VAL A 1 284 ? 19.980 80.627 62.443 1.00 51.85 281 VAL A O 1
ATOM 2175 N N . ALA A 1 285 ? 20.864 79.855 60.526 1.00 43.14 282 ALA A N 1
ATOM 2176 C CA . ALA A 1 285 ? 21.163 81.195 60.029 1.00 47.54 282 ALA A CA 1
ATOM 2177 C C . ALA A 1 285 ? 19.874 81.968 59.785 1.00 42.94 282 ALA A C 1
ATOM 2178 O O . ALA A 1 285 ? 19.747 83.119 60.192 1.00 48.18 282 ALA A O 1
ATOM 2180 N N . ALA A 1 286 ? 18.920 81.319 59.124 1.00 43.49 283 ALA A N 1
ATOM 2181 C CA . ALA A 1 286 ? 17.637 81.930 58.800 1.00 46.53 283 ALA A CA 1
ATOM 2182 C C . ALA A 1 286 ? 16.913 82.476 60.032 1.00 49.33 283 ALA A C 1
ATOM 2183 O O . ALA A 1 286 ? 16.409 83.602 60.016 1.00 52.39 283 ALA A O 1
ATOM 2185 N N . PHE A 1 287 ? 16.864 81.679 61.097 1.00 44.16 284 PHE A N 1
ATOM 2186 C CA . PHE A 1 287 ? 16.145 82.069 62.310 1.00 44.19 284 PHE A CA 1
ATOM 2187 C C . PHE A 1 287 ? 16.774 83.274 63.005 1.00 54.48 284 PHE A C 1
ATOM 2188 O O . PHE A 1 287 ? 16.070 84.187 63.435 1.00 59.47 284 PHE A O 1
ATOM 2196 N N . ALA A 1 288 ? 18.098 83.274 63.114 1.00 52.50 285 ALA A N 1
ATOM 2197 C CA . ALA A 1 288 ? 18.793 84.370 63.770 1.00 59.23 285 ALA A CA 1
ATOM 2198 C C . ALA A 1 288 ? 18.728 85.608 62.894 1.00 63.10 285 ALA A C 1
ATOM 2199 O O . ALA A 1 288 ? 18.654 86.728 63.392 1.00 63.33 285 ALA A O 1
ATOM 2201 N N . HIS A 1 289 ? 18.756 85.400 61.584 1.00 64.59 286 HIS A N 1
ATOM 2202 C CA . HIS A 1 289 ? 18.649 86.507 60.642 1.00 66.52 286 HIS A CA 1
ATOM 2203 C C . HIS A 1 289 ? 17.288 87.181 60.784 1.00 59.69 286 HIS A C 1
ATOM 2204 O O . HIS A 1 289 ? 17.187 88.406 60.754 1.00 66.25 286 HIS A O 1
ATOM 2211 N N . MET A 1 290 ? 16.247 86.367 60.947 1.00 52.91 287 MET A N 1
ATOM 2212 C CA . MET A 1 290 ? 14.879 86.860 61.082 1.00 55.95 287 MET A CA 1
ATOM 2213 C C . MET A 1 290 ? 14.678 87.688 62.353 1.00 63.32 287 MET A C 1
ATOM 2214 O O . MET A 1 290 ? 14.069 88.754 62.314 1.00 63.38 287 MET A O 1
ATOM 2219 N N . ILE A 1 291 ? 15.197 87.201 63.475 1.00 64.38 288 ILE A N 1
ATOM 2220 C CA . ILE A 1 291 ? 15.040 87.897 64.751 1.00 64.37 288 ILE A CA 1
ATOM 2221 C C . ILE A 1 291 ? 15.832 89.206 64.782 1.00 69.16 288 ILE A C 1
ATOM 2222 O O . ILE A 1 291 ? 15.374 90.206 65.338 1.00 76.53 288 ILE A O 1
ATOM 2227 N N . GLN A 1 292 ? 17.009 89.200 64.163 1.00 70.64 289 GLN A N 1
ATOM 2228 C CA . GLN A 1 292 ? 17.850 90.390 64.092 1.00 75.73 289 GLN A CA 1
ATOM 2229 C C . GLN A 1 292 ? 17.287 91.419 63.113 1.00 81.53 289 GLN A C 1
ATOM 2230 O O . GLN A 1 292 ? 17.094 92.583 63.465 1.00 88.46 289 GLN A O 1
ATOM 2236 N N . GLN A 1 293 ? 17.023 90.982 61.885 1.00 74.82 290 GLN A N 1
ATOM 2237 C CA . GLN A 1 293 ? 16.456 91.861 60.866 1.00 71.78 290 GLN A CA 1
ATOM 2238 C C . GLN A 1 293 ? 15.160 91.269 60.332 1.00 68.33 290 GLN A C 1
ATOM 2239 O O . GLN A 1 293 ? 15.169 90.555 59.325 1.00 62.08 290 GLN A O 1
ATOM 2245 N N . PRO A 1 294 ? 14.041 91.556 61.014 1.00 68.41 291 PRO A N 1
ATOM 2246 C CA . PRO A 1 294 ? 12.736 90.997 60.642 1.00 67.64 291 PRO A CA 1
ATOM 2247 C C . PRO A 1 294 ? 12.261 91.366 59.241 1.00 73.82 291 PRO A C 1
ATOM 2248 O O . PRO A 1 294 ? 12.174 92.543 58.885 1.00 64.99 291 PRO A O 1
ATOM 2252 N N . ASP A 1 295 ? 11.980 90.333 58.456 1.00 68.77 292 ASP A N 1
ATOM 2253 C CA . ASP A 1 295 ? 11.194 90.443 57.240 1.00 74.58 292 ASP A CA 1
ATOM 2254 C C . ASP A 1 295 ? 9.876 89.772 57.615 1.00 72.66 292 ASP A C 1
ATOM 2255 O O . ASP A 1 295 ? 9.758 88.546 57.547 1.00 63.72 292 ASP A O 1
ATOM 2260 N N . LEU A 1 296 ? 8.898 90.570 58.037 1.00 67.76 293 LEU A N 1
ATOM 2261 C CA . LEU A 1 296 ? 7.633 90.030 58.538 1.00 64.84 293 LEU A CA 1
ATOM 2262 C C . LEU A 1 296 ? 6.824 89.292 57.472 1.00 64.02 293 LEU A C 1
ATOM 2263 O O . LEU A 1 296 ? 6.053 88.381 57.789 1.00 57.72 293 LEU A O 1
ATOM 2268 N N . ASN A 1 297 ? 7.008 89.679 56.213 1.00 52.76 294 ASN A N 1
ATOM 2269 C CA . ASN A 1 297 ? 6.385 88.967 55.099 1.00 58.48 294 ASN A CA 1
ATOM 2270 C C . ASN A 1 297 ? 6.902 87.544 54.950 1.00 58.29 294 ASN A C 1
ATOM 2271 O O . ASN A 1 297 ? 6.130 86.617 54.710 1.00 63.45 294 ASN A O 1
ATOM 2276 N N . LEU A 1 298 ? 8.215 87.384 55.078 1.00 54.55 295 LEU A N 1
ATOM 2277 C CA . LEU A 1 298 ? 8.839 86.075 54.980 1.00 51.13 295 LEU A CA 1
ATOM 2278 C C . LEU A 1 298 ? 8.396 85.219 56.157 1.00 50.45 295 LEU A C 1
ATOM 2279 O O . LEU A 1 298 ? 8.097 84.031 56.006 1.00 46.37 295 LEU A O 1
ATOM 2284 N N . TYR A 1 299 ? 8.349 85.843 57.329 1.00 48.66 296 TYR A N 1
ATOM 2285 C CA . TYR A 1 299 ? 7.893 85.193 58.552 1.00 51.82 296 TYR A CA 1
ATOM 2286 C C . TYR A 1 299 ? 6.471 84.669 58.401 1.00 52.08 296 TYR A C 1
ATOM 2287 O O . TYR A 1 299 ? 6.166 83.539 58.792 1.00 53.03 296 TYR A O 1
ATOM 2296 N N . GLN A 1 300 ? 5.603 85.498 57.832 1.00 44.59 297 GLN A N 1
ATOM 2297 C CA . GLN A 1 300 ? 4.214 85.113 57.614 1.00 44.21 297 GLN A CA 1
ATOM 2298 C C . GLN A 1 300 ? 4.090 83.874 56.725 1.00 47.92 297 GLN A C 1
ATOM 2299 O O . GLN A 1 300 ? 3.256 83.011 56.985 1.00 46.74 297 GLN A O 1
ATOM 2301 N N . THR A 1 301 ? 4.921 83.777 55.688 1.00 53.67 298 THR A N 1
ATOM 2302 C CA . THR A 1 301 ? 4.904 82.592 54.822 1.00 54.25 298 THR A CA 1
ATOM 2303 C C . THR A 1 301 ? 5.409 81.333 55.527 1.00 43.83 298 THR A C 1
ATOM 2304 O O . THR A 1 301 ? 4.893 80.246 55.283 1.00 45.13 298 THR A O 1
ATOM 2308 N N . TRP A 1 302 ? 6.429 81.478 56.376 1.00 38.44 299 TRP A N 1
ATOM 2309 C CA . TRP A 1 302 ? 6.931 80.363 57.186 1.00 46.42 299 TRP A CA 1
ATOM 2310 C C . TRP A 1 302 ? 5.819 79.794 58.066 1.00 46.51 299 TRP A C 1
ATOM 2311 O O . TRP A 1 302 ? 5.620 78.580 58.128 1.00 41.04 299 TRP A O 1
ATOM 2322 N N . LEU A 1 303 ? 5.106 80.685 58.748 1.00 42.37 300 LEU A N 1
ATOM 2323 C CA . LEU A 1 303 ? 3.974 80.301 59.586 1.00 45.24 300 LEU A CA 1
ATOM 2324 C C . LEU A 1 303 ? 2.893 79.628 58.753 1.00 39.66 300 LEU A C 1
ATOM 2325 O O . LEU A 1 303 ? 2.320 78.620 59.156 1.00 39.12 300 LEU A O 1
ATOM 2330 N N . TYR A 1 304 ? 2.628 80.204 57.585 1.00 44.67 301 TYR A N 1
ATOM 2331 C CA . TYR A 1 304 ? 1.590 79.724 56.678 1.00 45.23 301 TYR A CA 1
ATOM 2332 C C . TYR A 1 304 ? 1.920 78.328 56.135 1.00 40.33 301 TYR A C 1
ATOM 2333 O O . TYR A 1 304 ? 1.060 77.450 56.099 1.00 45.23 301 TYR A O 1
ATOM 2342 N N . ASP A 1 305 ? 3.162 78.126 55.710 1.00 37.03 302 ASP A N 1
ATOM 2343 C CA . ASP A 1 305 ? 3.559 76.842 55.148 1.00 36.17 302 ASP A CA 1
ATOM 2344 C C . ASP A 1 305 ? 3.586 75.752 56.217 1.00 31.32 302 ASP A C 1
ATOM 2345 O O . ASP A 1 305 ? 3.237 74.608 55.947 1.00 35.69 302 ASP A O 1
ATOM 2350 N N . ALA A 1 306 ? 3.992 76.111 57.432 1.00 32.01 303 ALA A N 1
ATOM 2351 C CA . ALA A 1 306 ? 3.910 75.182 58.559 1.00 38.52 303 ALA A CA 1
ATOM 2352 C C . ALA A 1 306 ? 2.456 74.767 58.785 1.00 39.64 303 ALA A C 1
ATOM 2353 O O . ALA A 1 306 ? 2.160 73.595 59.028 1.00 35.38 303 ALA A O 1
ATOM 2355 N N . GLY A 1 307 ? 1.548 75.735 58.693 1.00 33.80 304 GLY A N 1
ATOM 2356 C CA . GLY A 1 307 ? 0.130 75.445 58.816 1.00 36.72 304 GLY A CA 1
ATOM 2357 C C . GLY A 1 307 ? -0.316 74.437 57.769 1.00 38.15 304 GLY A C 1
ATOM 2358 O O . GLY A 1 307 ? -1.041 73.494 58.084 1.00 32.89 304 GLY A O 1
ATOM 2359 N N . SER A 1 308 ? 0.107 74.648 56.521 1.00 33.27 305 SER A N 1
ATOM 2360 C CA . SER A 1 308 ? -0.206 73.726 55.433 1.00 36.47 305 SER A CA 1
ATOM 2361 C C . SER A 1 308 ? 0.315 72.305 55.717 1.00 32.44 305 SER A C 1
ATOM 2362 O O . SER A 1 308 ? -0.385 71.318 55.486 1.00 30.95 305 SER A O 1
ATOM 2365 N N . VAL A 1 309 ? 1.547 72.205 56.201 1.00 31.24 306 VAL A N 1
ATOM 2366 C CA . VAL A 1 309 ? 2.127 70.899 56.498 1.00 27.30 306 VAL A CA 1
ATOM 2367 C C . VAL A 1 309 ? 1.330 70.168 57.576 1.00 38.79 306 VAL A C 1
ATOM 2368 O O . VAL A 1 309 ? 0.983 69.002 57.423 1.00 26.58 306 VAL A O 1
ATOM 2372 N N . HIS A 1 310 ? 1.027 70.857 58.665 1.00 27.58 307 HIS A N 1
ATOM 2373 C CA . HIS A 1 310 ? 0.295 70.212 59.755 1.00 33.91 307 HIS A CA 1
ATOM 2374 C C . HIS A 1 310 ? -1.153 69.871 59.423 1.00 33.18 307 HIS A C 1
ATOM 2375 O O . HIS A 1 310 ? -1.704 68.914 59.980 1.00 32.49 307 HIS A O 1
ATOM 2382 N N . GLU A 1 311 ? -1.755 70.621 58.499 1.00 34.11 308 GLU A N 1
ATOM 2383 C CA . GLU A 1 311 ? -3.073 70.252 57.992 1.00 32.17 308 GLU A CA 1
ATOM 2384 C C . GLU A 1 311 ? -2.963 68.942 57.202 1.00 33.21 308 GLU A C 1
ATOM 2385 O O . GLU A 1 311 ? -3.783 68.048 57.371 1.00 29.29 308 GLU A O 1
ATOM 2391 N N . LEU A 1 312 ? -1.941 68.831 56.351 1.00 29.92 309 LEU A N 1
ATOM 2392 C CA . LEU A 1 312 ? -1.710 67.598 55.583 1.00 31.98 309 LEU A CA 1
ATOM 2393 C C . LEU A 1 312 ? -1.431 66.392 56.482 1.00 31.50 309 LEU A C 1
ATOM 2394 O O . LEU A 1 312 ? -2.018 65.327 56.282 1.00 30.38 309 LEU A O 1
ATOM 2399 N N . LEU A 1 313 ? -0.526 66.551 57.449 1.00 27.46 310 LEU A N 1
ATOM 2400 C CA . LEU A 1 313 ? -0.237 65.492 58.413 1.00 30.59 310 LEU A CA 1
ATOM 2401 C C . LEU A 1 313 ? -1.513 64.993 59.085 1.00 29.65 310 LEU A C 1
ATOM 2402 O O . LEU A 1 313 ? -1.750 63.794 59.194 1.00 31.43 310 LEU A O 1
ATOM 2407 N N . TYR A 1 314 ? -2.340 65.922 59.535 1.00 27.02 311 TYR A N 1
ATOM 2408 C CA . TYR A 1 314 ? -3.562 65.557 60.251 1.00 30.70 311 TYR A CA 1
ATOM 2409 C C . TYR A 1 314 ? -4.552 64.811 59.348 1.00 34.34 311 TYR A C 1
ATOM 2410 O O . TYR A 1 314 ? -5.160 63.823 59.757 1.00 33.43 311 TYR A O 1
ATOM 2419 N N . THR A 1 315 ? -4.710 65.277 58.115 1.00 33.49 312 THR A N 1
ATOM 2420 C CA . THR A 1 315 ? -5.583 64.583 57.169 1.00 35.48 312 THR A CA 1
ATOM 2421 C C . THR A 1 315 ? -5.066 63.172 56.900 1.00 34.10 312 THR A C 1
ATOM 2422 O O . THR A 1 315 ? -5.838 62.207 56.826 1.00 29.33 312 THR A O 1
ATOM 2426 N N . MET A 1 316 ? -3.749 63.057 56.762 1.00 27.89 313 MET A N 1
ATOM 2427 C CA . MET A 1 316 ? -3.137 61.782 56.445 1.00 33.01 313 MET A CA 1
ATOM 2428 C C . MET A 1 316 ? -3.242 60.804 57.609 1.00 35.91 313 MET A C 1
ATOM 2429 O O . MET A 1 316 ? -3.549 59.641 57.393 1.00 28.99 313 MET A O 1
ATOM 2434 N N . ARG A 1 317 ? -3.034 61.280 58.835 1.00 30.22 314 ARG A N 1
ATOM 2435 C CA . ARG A 1 317 ? -3.258 60.437 60.014 1.00 32.41 314 ARG A CA 1
ATOM 2436 C C . ARG A 1 317 ? -4.704 59.953 60.079 1.00 37.52 314 ARG A C 1
ATOM 2437 O O . ARG A 1 317 ? -4.967 58.787 60.383 1.00 37.93 314 ARG A O 1
ATOM 2445 N N . GLN A 1 318 ? -5.644 60.848 59.793 1.00 29.31 315 GLN A N 1
ATOM 2446 C CA . GLN A 1 318 ? -7.054 60.483 59.814 1.00 30.71 315 GLN A CA 1
ATOM 2447 C C . GLN A 1 318 ? -7.410 59.413 58.781 1.00 35.32 315 GLN A C 1
ATOM 2448 O O . GLN A 1 318 ? -8.164 58.500 59.084 1.00 38.49 315 GLN A O 1
ATOM 2454 N N . THR A 1 319 ? -6.867 59.500 57.567 1.00 34.82 316 THR A N 1
ATOM 2455 C CA . THR A 1 319 ? -7.180 58.475 56.566 1.00 34.11 316 THR A CA 1
ATOM 2456 C C . THR A 1 319 ? -6.562 57.106 56.910 1.00 35.87 316 THR A C 1
ATOM 2457 O O . THR A 1 319 ? -7.146 56.065 56.610 1.00 33.26 316 THR A O 1
ATOM 2461 N N . ALA A 1 320 ? -5.385 57.118 57.533 1.00 29.44 317 ALA A N 1
ATOM 2462 C CA . ALA A 1 320 ? -4.677 55.888 57.892 1.00 31.30 317 ALA A CA 1
ATOM 2463 C C . ALA A 1 320 ? -5.148 55.294 59.218 1.00 34.39 317 ALA A C 1
ATOM 2464 O O . ALA A 1 320 ? -4.830 54.148 59.536 1.00 33.91 317 ALA A O 1
ATOM 2466 N N . GLY A 1 321 ? -5.878 56.081 59.999 1.00 32.67 318 GLY A N 1
ATOM 2467 C CA . GLY A 1 321 ? -6.338 55.645 61.312 1.00 33.07 318 GLY A CA 1
ATOM 2468 C C . GLY A 1 321 ? -5.248 55.690 62.370 1.00 35.07 318 GLY A C 1
ATOM 2469 O O . GLY A 1 321 ? -5.211 54.857 63.280 1.00 37.86 318 GLY A O 1
ATOM 2470 N N . ILE A 1 322 ? -4.347 56.659 62.250 1.00 32.07 319 ILE A N 1
ATOM 2471 C CA . ILE A 1 322 ? -3.268 56.818 63.225 1.00 30.06 319 ILE A CA 1
ATOM 2472 C C . ILE A 1 322 ? -3.809 57.752 64.300 1.00 38.62 319 ILE A C 1
ATOM 2473 O O . ILE A 1 322 ? -4.038 58.935 64.038 1.00 31.99 319 ILE A O 1
ATOM 2478 N N . ARG A 1 323 ? -4.030 57.221 65.501 1.00 30.74 320 ARG A N 1
ATOM 2479 C CA . ARG A 1 323 ? -4.665 57.990 66.567 1.00 35.50 320 ARG A CA 1
ATOM 2480 C C . ARG A 1 323 ? -3.801 58.036 67.825 1.00 36.04 320 ARG A C 1
ATOM 2481 O O . ARG A 1 323 ? -3.308 57.006 68.296 1.00 39.68 320 ARG A O 1
ATOM 2486 N N . PHE A 1 324 ? -3.635 59.230 68.377 1.00 33.21 321 PHE A N 1
ATOM 2487 C CA . PHE A 1 324 ? -2.843 59.392 69.588 1.00 42.19 321 PHE A CA 1
ATOM 2488 C C . PHE A 1 324 ? -3.707 59.164 70.832 1.00 43.32 321 PHE A C 1
ATOM 2489 O O . PHE A 1 324 ? -4.937 59.194 70.755 1.00 42.27 321 PHE A O 1
ATOM 2497 N N . GLU A 1 325 ? -3.057 58.918 71.966 1.00 43.25 322 GLU A N 1
ATOM 2498 C CA . GLU A 1 325 ? -3.744 58.572 73.210 1.00 46.97 322 GLU A CA 1
ATOM 2499 C C . GLU A 1 325 ? -4.809 59.590 73.608 1.00 50.56 322 GLU A C 1
ATOM 2500 O O . GLU A 1 325 ? -5.903 59.221 74.054 1.00 51.66 322 GLU A O 1
ATOM 2506 N N . ALA A 1 326 ? -4.501 60.872 73.441 1.00 50.84 323 ALA A N 1
ATOM 2507 C CA . ALA A 1 326 ? -5.445 61.920 73.831 1.00 53.98 323 ALA A CA 1
ATOM 2508 C C . ALA A 1 326 ? -6.581 62.097 72.814 1.00 56.10 323 ALA A C 1
ATOM 2509 O O . ALA A 1 326 ? -7.521 62.860 73.048 1.00 59.37 323 ALA A O 1
ATOM 2511 N N . GLU A 1 327 ? -6.485 61.390 71.692 1.00 50.33 324 GLU A N 1
ATOM 2512 C CA . GLU A 1 327 ? -7.525 61.402 70.668 1.00 50.84 324 GLU A CA 1
ATOM 2513 C C . GLU A 1 327 ? -8.436 60.176 70.767 1.00 58.03 324 GLU A C 1
ATOM 2514 O O . GLU A 1 327 ? -9.405 60.057 70.019 1.00 58.52 324 GLU A O 1
ATOM 2520 N N . LYS A 1 328 ? -8.116 59.263 71.681 1.00 62.82 325 LYS A N 1
ATOM 2521 C CA . LYS A 1 328 ? -8.822 57.983 71.767 1.00 61.31 325 LYS A CA 1
ATOM 2522 C C . LYS A 1 328 ? -9.839 57.958 72.903 1.00 56.49 325 LYS A C 1
ATOM 2523 O O . LYS A 1 328 ? -9.491 58.178 74.064 1.00 68.09 325 LYS A O 1
ATOM 2529 N N . ALA B 1 3 ? 10.058 19.463 16.540 1.00 73.03 0 ALA B N 1
ATOM 2530 C CA . ALA B 1 3 ? 9.315 19.959 15.383 1.00 77.59 0 ALA B CA 1
ATOM 2531 C C . ALA B 1 3 ? 8.892 21.418 15.579 1.00 75.74 0 ALA B C 1
ATOM 2532 O O . ALA B 1 3 ? 8.473 21.806 16.670 1.00 75.61 0 ALA B O 1
ATOM 2534 N N . MET B 1 4 ? 8.999 22.218 14.519 1.00 69.04 1 MET B N 1
ATOM 2535 C CA . MET B 1 4 ? 8.776 23.665 14.607 1.00 59.95 1 MET B CA 1
ATOM 2536 C C . MET B 1 4 ? 7.304 24.048 14.762 1.00 53.11 1 MET B C 1
ATOM 2537 O O . MET B 1 4 ? 6.431 23.501 14.080 1.00 53.06 1 MET B O 1
ATOM 2542 N N . LEU B 1 5 ? 7.032 25.001 15.651 1.00 37.71 2 LEU B N 1
ATOM 2543 C CA . LEU B 1 5 ? 5.688 25.548 15.786 1.00 36.52 2 LEU B CA 1
ATOM 2544 C C . LEU B 1 5 ? 5.405 26.519 14.642 1.00 40.58 2 LEU B C 1
ATOM 2545 O O . LEU B 1 5 ? 6.109 27.521 14.470 1.00 36.99 2 LEU B O 1
ATOM 2550 N N . LYS B 1 6 ? 4.383 26.218 13.849 1.00 39.06 3 LYS B N 1
ATOM 2551 C CA . LYS B 1 6 ? 3.997 27.105 12.760 1.00 37.78 3 LYS B CA 1
ATOM 2552 C C . LYS B 1 6 ? 3.224 28.288 13.335 1.00 40.50 3 LYS B C 1
ATOM 2553 O O . LYS B 1 6 ? 2.194 28.101 13.987 1.00 40.87 3 LYS B O 1
ATOM 2559 N N . LEU B 1 7 ? 3.718 29.500 13.077 1.00 36.42 4 LEU B N 1
ATOM 2560 C CA . LEU B 1 7 ? 3.203 30.713 13.724 1.00 33.07 4 LEU B CA 1
ATOM 2561 C C . LEU B 1 7 ? 2.366 31.638 12.827 1.00 35.19 4 LEU B C 1
ATOM 2562 O O . LEU B 1 7 ? 2.791 32.023 11.728 1.00 37.87 4 LEU B O 1
ATOM 2567 N N . GLY B 1 8 ? 1.175 31.992 13.306 1.00 32.97 5 GLY B N 1
ATOM 2568 C CA . GLY B 1 8 ? 0.372 33.025 12.677 1.00 31.81 5 GLY B CA 1
ATOM 2569 C C . GLY B 1 8 ? 0.380 34.263 13.558 1.00 35.99 5 GLY B C 1
ATOM 2570 O O . GLY B 1 8 ? 0.549 34.159 14.776 1.00 34.72 5 GLY B O 1
ATOM 2571 N N . VAL B 1 9 ? 0.208 35.438 12.956 1.00 33.59 6 VAL B N 1
ATOM 2572 C CA . VAL B 1 9 ? 0.306 36.696 13.703 1.00 36.13 6 VAL B CA 1
ATOM 2573 C C . VAL B 1 9 ? -0.846 37.652 13.394 1.00 35.96 6 VAL B C 1
ATOM 2574 O O . VAL B 1 9 ? -1.214 37.843 12.230 1.00 39.54 6 VAL B O 1
ATOM 2578 N N . ILE B 1 10 ? -1.420 38.236 14.442 1.00 32.76 7 ILE B N 1
ATOM 2579 C CA . ILE B 1 10 ? -2.370 39.333 14.283 1.00 34.42 7 ILE B CA 1
ATOM 2580 C C . ILE B 1 10 ? -1.727 40.583 14.869 1.00 33.49 7 ILE B C 1
ATOM 2581 O O . ILE B 1 10 ? -1.183 40.549 15.980 1.00 31.56 7 ILE B O 1
ATOM 2586 N N . GLY B 1 11 ? -1.780 41.677 14.119 1.00 32.79 8 GLY B N 1
ATOM 2587 C CA . GLY B 1 11 ? -1.179 42.927 14.539 1.00 32.24 8 GLY B CA 1
ATOM 2588 C C . GLY B 1 11 ? 0.080 43.187 13.743 1.00 28.77 8 GLY B C 1
ATOM 2589 O O . GLY B 1 11 ? 0.997 42.362 13.723 1.00 32.42 8 GLY B O 1
ATOM 2590 N N . THR B 1 12 ? 0.138 44.339 13.087 1.00 32.24 9 THR B N 1
ATOM 2591 C CA . THR B 1 12 ? 1.292 44.653 12.260 1.00 31.79 9 THR B CA 1
ATOM 2592 C C . THR B 1 12 ? 2.163 45.781 12.820 1.00 33.94 9 THR B C 1
ATOM 2593 O O . THR B 1 12 ? 2.851 46.484 12.067 1.00 42.53 9 THR B O 1
ATOM 2597 N N . GLY B 1 13 ? 2.136 45.939 14.141 1.00 33.58 10 GLY B N 1
ATOM 2598 C CA . GLY B 1 13 ? 2.930 46.951 14.813 1.00 36.04 10 GLY B CA 1
ATOM 2599 C C . GLY B 1 13 ? 4.366 46.503 15.016 1.00 37.47 10 GLY B C 1
ATOM 2600 O O . GLY B 1 13 ? 4.695 45.343 14.773 1.00 33.82 10 GLY B O 1
ATOM 2601 N N . ALA B 1 14 ? 5.220 47.423 15.455 1.00 35.15 11 ALA B N 1
ATOM 2602 C CA . ALA B 1 14 ? 6.622 47.116 15.718 1.00 35.78 11 ALA B CA 1
ATOM 2603 C C . ALA B 1 14 ? 6.778 45.942 16.683 1.00 32.45 11 ALA B C 1
ATOM 2604 O O . ALA B 1 14 ? 7.687 45.124 16.527 1.00 33.06 11 ALA B O 1
ATOM 2606 N N . ILE B 1 15 ? 5.900 45.867 17.679 1.00 34.20 12 ILE B N 1
ATOM 2607 C CA . ILE B 1 15 ? 5.952 44.785 18.660 1.00 29.39 12 ILE B CA 1
ATOM 2608 C C . ILE B 1 15 ? 5.831 43.395 18.022 1.00 31.79 12 ILE B C 1
ATOM 2609 O O . ILE B 1 15 ? 6.452 42.441 18.489 1.00 31.51 12 ILE B O 1
ATOM 2614 N N . SER B 1 16 ? 5.069 43.283 16.937 1.00 28.43 13 SER B N 1
ATOM 2615 C CA . SER B 1 16 ? 4.954 42.005 16.246 1.00 30.33 13 SER B CA 1
ATOM 2616 C C . SER B 1 16 ? 6.258 41.590 15.572 1.00 32.22 13 SER B C 1
ATOM 2617 O O . SER B 1 16 ? 6.597 40.405 15.534 1.00 29.76 13 SER B O 1
ATOM 2620 N N . HIS B 1 17 ? 6.984 42.559 15.027 1.00 31.52 14 HIS B N 1
ATOM 2621 C CA . HIS B 1 17 ? 8.283 42.260 14.437 1.00 30.40 14 HIS B CA 1
ATOM 2622 C C . HIS B 1 17 ? 9.235 41.786 15.535 1.00 33.88 14 HIS B C 1
ATOM 2623 O O . HIS B 1 17 ? 10.021 40.858 15.331 1.00 31.38 14 HIS B O 1
ATOM 2630 N N . HIS B 1 18 ? 9.176 42.428 16.700 1.00 33.57 15 HIS B N 1
ATOM 2631 C CA . HIS B 1 18 ? 10.073 42.050 17.797 1.00 36.74 15 HIS B CA 1
ATOM 2632 C C . HIS B 1 18 ? 9.779 40.631 18.261 1.00 30.86 15 HIS B C 1
ATOM 2633 O O . HIS B 1 18 ? 10.693 39.847 18.491 1.00 30.85 15 HIS B O 1
ATOM 2640 N N . PHE B 1 19 ? 8.498 40.302 18.400 1.00 28.57 16 PHE B N 1
ATOM 2641 C CA . PHE B 1 19 ? 8.133 38.950 18.777 1.00 27.06 16 PHE B CA 1
ATOM 2642 C C . PHE B 1 19 ? 8.630 37.928 17.759 1.00 29.47 16 PHE B C 1
ATOM 2643 O O . PHE B 1 19 ? 9.281 36.945 18.119 1.00 30.47 16 PHE B O 1
ATOM 2651 N N . ILE B 1 20 ? 8.318 38.158 16.485 1.00 29.29 17 ILE B N 1
ATOM 2652 C CA . ILE B 1 20 ? 8.761 37.252 15.425 1.00 30.77 17 ILE B CA 1
ATOM 2653 C C . ILE B 1 20 ? 10.276 37.033 15.446 1.00 32.81 17 ILE B C 1
ATOM 2654 O O . ILE B 1 20 ? 10.763 35.905 15.301 1.00 33.94 17 ILE B O 1
ATOM 2659 N N . GLU B 1 21 ? 11.027 38.112 15.618 1.00 36.32 18 GLU B N 1
ATOM 2660 C CA . GLU B 1 21 ? 12.481 38.004 15.674 1.00 39.23 18 GLU B CA 1
ATOM 2661 C C . GLU B 1 21 ? 12.913 37.077 16.812 1.00 37.48 18 GLU B C 1
ATOM 2662 O O . GLU B 1 21 ? 13.741 36.189 16.609 1.00 36.01 18 GLU B O 1
ATOM 2664 N N . ALA B 1 22 ? 12.343 37.270 17.997 1.00 32.59 19 ALA B N 1
ATOM 2665 C CA . ALA B 1 22 ? 12.665 36.400 19.133 1.00 31.29 19 ALA B CA 1
ATOM 2666 C C . ALA B 1 22 ? 12.218 34.965 18.870 1.00 33.67 19 ALA B C 1
ATOM 2667 O O . ALA B 1 22 ? 12.946 34.017 19.164 1.00 33.54 19 ALA B O 1
ATOM 2669 N N . ALA B 1 23 ? 11.015 34.813 18.326 1.00 32.42 20 ALA B N 1
ATOM 2670 C CA . ALA B 1 23 ? 10.516 33.493 17.949 1.00 34.47 20 ALA B CA 1
ATOM 2671 C C . ALA B 1 23 ? 11.463 32.765 16.990 1.00 37.47 20 ALA B C 1
ATOM 2672 O O . ALA B 1 23 ? 11.769 31.582 17.180 1.00 36.90 20 ALA B O 1
ATOM 2674 N N . HIS B 1 24 ? 11.922 33.454 15.950 1.00 34.57 21 HIS B N 1
ATOM 2675 C CA . HIS B 1 24 ? 12.835 32.816 14.995 1.00 34.90 21 HIS B CA 1
ATOM 2676 C C . HIS B 1 24 ? 14.194 32.527 15.617 1.00 37.30 21 HIS B C 1
ATOM 2677 O O . HIS B 1 24 ? 14.777 31.466 15.387 1.00 37.29 21 HIS B O 1
ATOM 2684 N N . THR B 1 25 ? 14.701 33.473 16.401 1.00 39.88 22 THR B N 1
ATOM 2685 C CA . THR B 1 25 ? 15.993 33.306 17.064 1.00 38.85 22 THR B CA 1
ATOM 2686 C C . THR B 1 25 ? 15.989 32.088 17.993 1.00 38.72 22 THR B C 1
ATOM 2687 O O . THR B 1 25 ? 16.999 31.414 18.144 1.00 39.87 22 THR B O 1
ATOM 2691 N N . SER B 1 26 ? 14.840 31.795 18.595 1.00 39.65 23 SER B N 1
ATOM 2692 C CA . SER B 1 26 ? 14.736 30.672 19.524 1.00 43.25 23 SER B CA 1
ATOM 2693 C C . SER B 1 26 ? 14.880 29.338 18.811 1.00 44.33 23 SER B C 1
ATOM 2694 O O . SER B 1 26 ? 15.220 28.336 19.431 1.00 49.74 23 SER B O 1
ATOM 2697 N N . GLY B 1 27 ? 14.614 29.320 17.510 1.00 42.66 24 GLY B N 1
ATOM 2698 C CA . GLY B 1 27 ? 14.678 28.088 16.741 1.00 46.74 24 GLY B CA 1
ATOM 2699 C C . GLY B 1 27 ? 13.427 27.231 16.865 1.00 43.44 24 GLY B C 1
ATOM 2700 O O . GLY B 1 27 ? 13.338 26.163 16.262 1.00 40.43 24 GLY B O 1
ATOM 2701 N N . GLU B 1 28 ? 12.447 27.703 17.629 1.00 41.46 25 GLU B N 1
ATOM 2702 C CA . GLU B 1 28 ? 11.284 26.881 17.952 1.00 41.61 25 GLU B CA 1
ATOM 2703 C C . GLU B 1 28 ? 10.024 27.207 17.137 1.00 41.51 25 GLU B C 1
ATOM 2704 O O . GLU B 1 28 ? 9.059 26.435 17.137 1.00 40.75 25 GLU B O 1
ATOM 2710 N N . TYR B 1 29 ? 10.041 28.344 16.445 1.00 38.61 26 TYR B N 1
ATOM 2711 C CA . TYR B 1 29 ? 8.879 28.819 15.697 1.00 30.36 26 TYR B CA 1
ATOM 2712 C C . TYR B 1 29 ? 9.228 29.082 14.237 1.00 42.46 26 TYR B C 1
ATOM 2713 O O . TYR B 1 29 ? 10.381 29.367 13.909 1.00 41.48 26 TYR B O 1
ATOM 2722 N N . GLN B 1 30 ? 8.221 29.012 13.368 1.00 41.85 27 GLN B N 1
ATOM 2723 C CA . GLN B 1 30 ? 8.361 29.454 11.980 1.00 39.74 27 GLN B CA 1
ATOM 2724 C C . GLN B 1 30 ? 7.118 30.247 11.581 1.00 42.71 27 GLN B C 1
ATOM 2725 O O . GLN B 1 30 ? 6.009 29.706 11.572 1.00 37.23 27 GLN B O 1
ATOM 2731 N N . LEU B 1 31 ? 7.299 31.527 11.267 1.00 41.13 28 LEU B N 1
ATOM 2732 C CA . LEU B 1 31 ? 6.186 32.361 10.821 1.00 37.24 28 LEU B CA 1
ATOM 2733 C C . LEU B 1 31 ? 5.653 31.816 9.502 1.00 38.60 28 LEU B C 1
ATOM 2734 O O . LEU B 1 31 ? 6.419 31.559 8.580 1.00 42.12 28 LEU B O 1
ATOM 2739 N N . VAL B 1 32 ? 4.343 31.621 9.413 1.00 36.13 29 VAL B N 1
ATOM 2740 C CA . VAL B 1 32 ? 3.752 31.132 8.166 1.00 39.96 29 VAL B CA 1
ATOM 2741 C C . VAL B 1 32 ? 2.582 31.979 7.672 1.00 35.91 29 VAL B C 1
ATOM 2742 O O . VAL B 1 32 ? 2.228 31.914 6.495 1.00 38.56 29 VAL B O 1
ATOM 2746 N N . ALA B 1 33 ? 1.974 32.760 8.562 1.00 41.30 30 ALA B N 1
ATOM 2747 C CA . ALA B 1 33 ? 0.772 33.515 8.197 1.00 39.26 30 ALA B CA 1
ATOM 2748 C C . ALA B 1 33 ? 0.646 34.844 8.921 1.00 38.40 30 ALA B C 1
ATOM 2749 O O . ALA B 1 33 ? 1.009 34.966 10.091 1.00 34.27 30 ALA B O 1
ATOM 2751 N N . ILE B 1 34 ? 0.119 35.835 8.206 1.00 37.39 31 ILE B N 1
ATOM 2752 C CA . ILE B 1 34 ? -0.129 37.152 8.770 1.00 34.56 31 ILE B CA 1
ATOM 2753 C C . ILE B 1 34 ? -1.534 37.620 8.400 1.00 38.59 31 ILE B C 1
ATOM 2754 O O . ILE B 1 34 ? -1.934 37.562 7.227 1.00 38.81 31 ILE B O 1
ATOM 2759 N N . TYR B 1 35 ? -2.279 38.071 9.404 1.00 36.75 32 TYR B N 1
ATOM 2760 C CA . TYR B 1 35 ? -3.580 38.690 9.186 1.00 35.86 32 TYR B CA 1
ATOM 2761 C C . TYR B 1 35 ? -3.483 40.195 9.401 1.00 38.12 32 TYR B C 1
ATOM 2762 O O . TYR B 1 35 ? -2.788 40.653 10.317 1.00 33.48 32 TYR B O 1
ATOM 2771 N N . SER B 1 36 ? -4.204 40.954 8.576 1.00 39.58 33 SER B N 1
ATOM 2772 C CA . SER B 1 36 ? -4.356 42.393 8.779 1.00 43.53 33 SER B CA 1
ATOM 2773 C C . SER B 1 36 ? -5.719 42.839 8.291 1.00 46.66 33 SER B C 1
ATOM 2774 O O . SER B 1 36 ? -6.341 42.158 7.471 1.00 47.00 33 SER B O 1
ATOM 2777 N N . ARG B 1 37 ? -6.182 43.982 8.792 1.00 36.68 34 ARG B N 1
ATOM 2778 C CA . ARG B 1 37 ? -7.426 44.579 8.300 1.00 46.49 34 ARG B CA 1
ATOM 2779 C C . ARG B 1 37 ? -7.347 44.866 6.799 1.00 48.10 34 ARG B C 1
ATOM 2780 O O . ARG B 1 37 ? -8.345 44.783 6.088 1.00 44.65 34 ARG B O 1
ATOM 2788 N N . LYS B 1 38 ? -6.156 45.212 6.325 1.00 45.55 35 LYS B N 1
ATOM 2789 C CA . LYS B 1 38 ? -5.950 45.448 4.896 1.00 46.12 35 LYS B CA 1
ATOM 2790 C C . LYS B 1 38 ? -4.844 44.535 4.379 1.00 42.79 35 LYS B C 1
ATOM 2791 O O . LYS B 1 38 ? -3.780 44.434 4.990 1.00 42.61 35 LYS B O 1
ATOM 2795 N N . LEU B 1 39 ? -5.095 43.871 3.255 1.00 46.52 36 LEU B N 1
ATOM 2796 C CA . LEU B 1 39 ? -4.095 42.983 2.674 1.00 43.79 36 LEU B CA 1
ATOM 2797 C C . LEU B 1 39 ? -2.784 43.730 2.392 1.00 42.33 36 LEU B C 1
ATOM 2798 O O . LEU B 1 39 ? -1.698 43.163 2.524 1.00 40.81 36 LEU B O 1
ATOM 2803 N N . GLU B 1 40 ? -2.890 45.005 2.022 1.00 44.20 37 GLU B N 1
ATOM 2804 C CA . GLU B 1 40 ? -1.711 45.821 1.742 1.00 44.58 37 GLU B CA 1
ATOM 2805 C C . GLU B 1 40 ? -0.867 46.047 2.995 1.00 46.34 37 GLU B C 1
ATOM 2806 O O . GLU B 1 40 ? 0.364 46.046 2.929 1.00 44.93 37 GLU B O 1
ATOM 2812 N N . THR B 1 41 ? -1.533 46.220 4.136 1.00 41.01 38 THR B N 1
ATOM 2813 C CA . THR B 1 41 ? -0.840 46.368 5.412 1.00 39.52 38 THR B CA 1
ATOM 2814 C C . THR B 1 41 ? -0.134 45.072 5.771 1.00 42.36 38 THR B C 1
ATOM 2815 O O . THR B 1 41 ? 0.991 45.080 6.274 1.00 40.60 38 THR B O 1
ATOM 2819 N N . ALA B 1 42 ? -0.806 43.954 5.527 1.00 41.44 39 ALA B N 1
ATOM 2820 C CA . ALA B 1 42 ? -0.189 42.655 5.750 1.00 43.31 39 ALA B CA 1
ATOM 2821 C C . ALA B 1 42 ? 1.041 42.504 4.845 1.00 40.70 39 ALA B C 1
ATOM 2822 O O . ALA B 1 42 ? 2.077 41.996 5.272 1.00 41.35 39 ALA B O 1
ATOM 2824 N N . ALA B 1 43 ? 0.919 42.965 3.602 1.00 37.63 40 ALA B N 1
ATOM 2825 C CA . ALA B 1 43 ? 1.991 42.823 2.610 1.00 39.45 40 ALA B CA 1
ATOM 2826 C C . ALA B 1 43 ? 3.261 43.585 2.987 1.00 44.95 40 ALA B C 1
ATOM 2827 O O . ALA B 1 43 ? 4.366 43.049 2.883 1.00 44.68 40 ALA B O 1
ATOM 2829 N N . THR B 1 44 ? 3.092 44.843 3.391 1.00 41.67 41 THR B N 1
ATOM 2830 C CA . THR B 1 44 ? 4.203 45.685 3.819 1.00 45.56 41 THR B CA 1
ATOM 2831 C C . THR B 1 44 ? 4.891 45.054 5.024 1.00 41.43 41 THR B C 1
ATOM 2832 O O . THR B 1 44 ? 6.120 45.014 5.106 1.00 43.82 41 THR B O 1
ATOM 2836 N N . PHE B 1 45 ? 4.089 44.542 5.947 1.00 43.62 42 PHE B N 1
ATOM 2837 C CA . PHE B 1 45 ? 4.620 43.900 7.139 1.00 38.10 42 PHE B CA 1
ATOM 2838 C C . PHE B 1 45 ? 5.380 42.612 6.806 1.00 41.59 42 PHE B C 1
ATOM 2839 O O . PHE B 1 45 ? 6.444 42.344 7.363 1.00 38.98 42 PHE B O 1
ATOM 2847 N N . ALA B 1 46 ? 4.821 41.819 5.902 1.00 41.15 43 ALA B N 1
ATOM 2848 C CA . ALA B 1 46 ? 5.360 40.502 5.579 1.00 41.38 43 ALA B CA 1
ATOM 2849 C C . ALA B 1 46 ? 6.596 40.546 4.688 1.00 41.26 43 ALA B C 1
ATOM 2850 O O . ALA B 1 46 ? 7.313 39.550 4.576 1.00 44.91 43 ALA B O 1
ATOM 2852 N N . SER B 1 47 ? 6.842 41.685 4.046 1.00 45.39 44 SER B N 1
ATOM 2853 C CA . SER B 1 47 ? 7.802 41.733 2.940 1.00 53.95 44 SER B CA 1
ATOM 2854 C C . SER B 1 47 ? 9.229 41.346 3.334 1.00 55.84 44 SER B C 1
ATOM 2855 O O . SER B 1 47 ? 9.975 40.806 2.517 1.00 51.29 44 SER B O 1
ATOM 2858 N N . ARG B 1 48 ? 9.602 41.604 4.584 1.00 52.21 45 ARG B N 1
ATOM 2859 C CA . ARG B 1 48 ? 10.948 41.270 5.054 1.00 51.12 45 ARG B CA 1
ATOM 2860 C C . ARG B 1 48 ? 11.106 39.769 5.294 1.00 49.17 45 ARG B C 1
ATOM 2861 O O . ARG B 1 48 ? 12.219 39.266 5.423 1.00 51.33 45 ARG B O 1
ATOM 2869 N N . TYR B 1 49 ? 9.985 39.058 5.353 1.00 42.44 46 TYR B N 1
ATOM 2870 C CA . TYR B 1 49 ? 10.007 37.618 5.586 1.00 42.81 46 TYR B CA 1
ATOM 2871 C C . TYR B 1 49 ? 9.938 36.850 4.269 1.00 51.07 46 TYR B C 1
ATOM 2872 O O . TYR B 1 49 ? 9.958 37.459 3.202 1.00 57.20 46 TYR B O 1
ATOM 2881 N N . GLN B 1 50 ? 9.882 35.521 4.337 1.00 47.81 47 GLN B N 1
ATOM 2882 C CA . GLN B 1 50 ? 9.819 34.705 3.124 1.00 50.87 47 GLN B CA 1
ATOM 2883 C C . GLN B 1 50 ? 8.668 33.702 3.158 1.00 49.68 47 GLN B C 1
ATOM 2884 O O . GLN B 1 50 ? 8.471 33.008 4.156 1.00 50.62 47 GLN B O 1
ATOM 2886 N N . ASN B 1 51 ? 7.914 33.647 2.060 1.00 56.34 48 ASN B N 1
ATOM 2887 C CA . ASN B 1 51 ? 6.806 32.699 1.886 1.00 60.39 48 ASN B CA 1
ATOM 2888 C C . ASN B 1 51 ? 5.734 32.754 2.978 1.00 55.05 48 ASN B C 1
ATOM 2889 O O . ASN B 1 51 ? 5.364 31.729 3.554 1.00 61.18 48 ASN B O 1
ATOM 2891 N N . ILE B 1 52 ? 5.230 33.952 3.255 1.00 42.84 49 ILE B N 1
ATOM 2892 C CA . ILE B 1 52 ? 4.191 34.108 4.262 1.00 42.22 49 ILE B CA 1
ATOM 2893 C C . ILE B 1 52 ? 2.832 34.276 3.587 1.00 49.54 49 ILE B C 1
ATOM 2894 O O . ILE B 1 52 ? 2.689 35.075 2.657 1.00 46.30 49 ILE B O 1
ATOM 2899 N N . GLN B 1 53 ? 1.842 33.515 4.045 1.00 49.56 50 GLN B N 1
ATOM 2900 C CA . GLN B 1 53 ? 0.479 33.663 3.550 1.00 52.49 50 GLN B CA 1
ATOM 2901 C C . GLN B 1 53 ? -0.152 34.906 4.161 1.00 50.34 50 GLN B C 1
ATOM 2902 O O . GLN B 1 53 ? -0.014 35.156 5.361 1.00 52.53 50 GLN B O 1
ATOM 2908 N N . LEU B 1 54 ? -0.866 35.671 3.344 1.00 47.11 51 LEU B N 1
ATOM 2909 C CA . LEU B 1 54 ? -1.518 36.890 3.816 1.00 50.88 51 LEU B CA 1
ATOM 2910 C C . LEU B 1 54 ? -3.029 36.709 3.880 1.00 48.26 51 LEU B C 1
ATOM 2911 O O . LEU B 1 54 ? -3.612 36.024 3.045 1.00 48.36 51 LEU B O 1
ATOM 2916 N N . PHE B 1 55 ? -3.659 37.334 4.867 1.00 49.38 52 PHE B N 1
ATOM 2917 C CA . PHE B 1 55 ? -5.103 37.207 5.061 1.00 49.11 52 PHE B CA 1
ATOM 2918 C C . PHE B 1 55 ? -5.711 38.542 5.477 1.00 47.34 52 PHE B C 1
ATOM 2919 O O . PHE B 1 55 ? -5.090 39.300 6.232 1.00 47.19 52 PHE B O 1
ATOM 2927 N N . ASP B 1 56 ? -6.924 38.822 5.003 1.00 45.60 53 ASP B N 1
ATOM 2928 C CA . ASP B 1 56 ? -7.683 39.986 5.476 1.00 52.11 53 ASP B CA 1
ATOM 2929 C C . ASP B 1 56 ? -9.060 39.619 6.047 1.00 56.01 53 ASP B C 1
ATOM 2930 O O . ASP B 1 56 ? -9.896 40.491 6.279 1.00 54.30 53 ASP B O 1
ATOM 2935 N N . GLN B 1 57 ? -9.289 38.327 6.265 1.00 56.06 54 GLN B N 1
ATOM 2936 C CA . GLN B 1 57 ? -10.500 37.856 6.933 1.00 55.04 54 GLN B CA 1
ATOM 2937 C C . GLN B 1 57 ? -10.124 36.876 8.033 1.00 50.92 54 GLN B C 1
ATOM 2938 O O . GLN B 1 57 ? -9.468 35.865 7.764 1.00 46.95 54 GLN B O 1
ATOM 2944 N N . LEU B 1 58 ? -10.538 37.172 9.265 1.00 56.96 55 LEU B N 1
ATOM 2945 C CA . LEU B 1 58 ? -10.169 36.351 10.418 1.00 52.72 55 LEU B CA 1
ATOM 2946 C C . LEU B 1 58 ? -10.620 34.905 10.261 1.00 44.57 55 LEU B C 1
ATOM 2947 O O . LEU B 1 58 ? -9.886 33.988 10.611 1.00 47.39 55 LEU B O 1
ATOM 2952 N N . GLU B 1 59 ? -11.820 34.711 9.718 1.00 46.04 56 GLU B N 1
ATOM 2953 C CA . GLU B 1 59 ? -12.389 33.372 9.563 1.00 57.72 56 GLU B CA 1
ATOM 2954 C C . GLU B 1 59 ? -11.522 32.513 8.654 1.00 58.95 56 GLU B C 1
ATOM 2955 O O . GLU B 1 59 ? -11.272 31.337 8.942 1.00 58.02 56 GLU B O 1
ATOM 2961 N N . VAL B 1 60 ? -11.067 33.114 7.557 1.00 52.91 57 VAL B N 1
ATOM 2962 C CA . VAL B 1 60 ? -10.195 32.431 6.612 1.00 48.86 57 VAL B CA 1
ATOM 2963 C C . VAL B 1 60 ? -8.822 32.175 7.242 1.00 43.16 57 VAL B C 1
ATOM 2964 O O . VAL B 1 60 ? -8.268 31.083 7.113 1.00 55.61 57 VAL B O 1
ATOM 2968 N N . PHE B 1 61 ? -8.291 33.188 7.924 1.00 45.67 58 PHE B N 1
ATOM 2969 C CA . PHE B 1 61 ? -7.031 33.100 8.667 1.00 44.07 58 PHE B CA 1
ATOM 2970 C C . PHE B 1 61 ? -7.013 31.896 9.613 1.00 46.56 58 PHE B C 1
ATOM 2971 O O . PHE B 1 61 ? -6.098 31.079 9.578 1.00 46.50 58 PHE B O 1
ATOM 2979 N N . PHE B 1 62 ? -8.043 31.782 10.442 1.00 49.14 59 PHE B N 1
ATOM 2980 C CA . PHE B 1 62 ? -8.123 30.723 11.449 1.00 45.34 59 PHE B CA 1
ATOM 2981 C C . PHE B 1 62 ? -8.367 29.323 10.866 1.00 50.34 59 PHE B C 1
ATOM 2982 O O . PHE B 1 62 ? -8.153 28.315 11.545 1.00 51.13 59 PHE B O 1
ATOM 2990 N N . LYS B 1 63 ? -8.804 29.268 9.608 1.00 52.08 60 LYS B N 1
ATOM 2991 C CA . LYS B 1 63 ? -9.017 27.998 8.906 1.00 54.93 60 LYS B CA 1
ATOM 2992 C C . LYS B 1 63 ? -7.746 27.405 8.286 1.00 52.99 60 LYS B C 1
ATOM 2993 O O . LYS B 1 63 ? -7.711 26.223 7.955 1.00 60.29 60 LYS B O 1
ATOM 2997 N N . SER B 1 64 ? -6.709 28.221 8.122 1.00 56.81 61 SER B N 1
ATOM 2998 C CA . SER B 1 64 ? -5.451 27.744 7.547 1.00 54.49 61 SER B CA 1
ATOM 2999 C C . SER B 1 64 ? -4.639 26.901 8.533 1.00 57.56 61 SER B C 1
ATOM 3000 O O . SER B 1 64 ? -5.014 26.744 9.698 1.00 56.25 61 SER B O 1
ATOM 3003 N N . SER B 1 65 ? -3.522 26.361 8.056 1.00 55.40 62 SER B N 1
ATOM 3004 C CA . SER B 1 65 ? -2.703 25.459 8.856 1.00 60.55 62 SER B CA 1
ATOM 3005 C C . SER B 1 65 ? -1.568 26.191 9.564 1.00 62.17 62 SER B C 1
ATOM 3006 O O . SER B 1 65 ? -0.547 26.526 8.961 1.00 72.94 62 SER B O 1
ATOM 3009 N N . PHE B 1 66 ? -1.768 26.454 10.845 1.00 49.45 63 PHE B N 1
ATOM 3010 C CA . PHE B 1 66 ? -0.689 26.881 11.723 1.00 46.66 63 PHE B CA 1
ATOM 3011 C C . PHE B 1 66 ? -1.038 26.405 13.129 1.00 39.25 63 PHE B C 1
ATOM 3012 O O . PHE B 1 66 ? -2.201 26.111 13.402 1.00 42.02 63 PHE B O 1
ATOM 3020 N N . ASP B 1 67 ? -0.043 26.295 14.003 1.00 38.06 64 ASP B N 1
ATOM 3021 C CA . ASP B 1 67 ? -0.274 25.715 15.323 1.00 37.83 64 ASP B CA 1
ATOM 3022 C C . ASP B 1 67 ? -0.713 26.746 16.353 1.00 39.63 64 ASP B C 1
ATOM 3023 O O . ASP B 1 67 ? -1.489 26.442 17.260 1.00 40.02 64 ASP B O 1
ATOM 3028 N N . LEU B 1 68 ? -0.204 27.964 16.229 1.00 30.95 65 LEU B N 1
ATOM 3029 C CA . LEU B 1 68 ? -0.507 28.971 17.239 1.00 30.62 65 LEU B CA 1
ATOM 3030 C C . LEU B 1 68 ? -0.448 30.388 16.689 1.00 34.22 65 LEU B C 1
ATOM 3031 O O . LEU B 1 68 ? 0.228 30.663 15.684 1.00 33.27 65 LEU B O 1
ATOM 3036 N N . VAL B 1 69 ? -1.179 31.278 17.349 1.00 32.82 66 VAL B N 1
ATOM 3037 C CA . VAL B 1 69 ? -1.258 32.659 16.905 1.00 31.82 66 VAL B CA 1
ATOM 3038 C C . VAL B 1 69 ? -0.752 33.598 17.996 1.00 27.01 66 VAL B C 1
ATOM 3039 O O . VAL B 1 69 ? -1.094 33.452 19.172 1.00 28.72 66 VAL B O 1
ATOM 3043 N N . TYR B 1 70 ? 0.093 34.542 17.604 1.00 29.33 67 TYR B N 1
ATOM 3044 C CA . TYR B 1 70 ? 0.492 35.618 18.497 1.00 30.15 67 TYR B CA 1
ATOM 3045 C C . TYR B 1 70 ? -0.398 36.809 18.180 1.00 35.39 67 TYR B C 1
ATOM 3046 O O . TYR B 1 70 ? -0.483 37.228 17.023 1.00 33.46 67 TYR B O 1
ATOM 3055 N N . ILE B 1 71 ? -1.053 37.358 19.197 1.00 35.56 68 ILE B N 1
ATOM 3056 C CA . ILE B 1 71 ? -2.046 38.402 18.977 1.00 29.65 68 ILE B CA 1
ATOM 3057 C C . ILE B 1 71 ? -1.647 39.719 19.634 1.00 32.62 68 ILE B C 1
ATOM 3058 O O . ILE B 1 71 ? -1.636 39.837 20.864 1.00 32.57 68 ILE B O 1
ATOM 3063 N N . ALA B 1 72 ? -1.337 40.710 18.802 1.00 30.79 69 ALA B N 1
ATOM 3064 C CA . ALA B 1 72 ? -0.897 42.018 19.285 1.00 30.50 69 ALA B CA 1
ATOM 3065 C C . ALA B 1 72 ? -1.702 43.145 18.625 1.00 32.08 69 ALA B C 1
ATOM 3066 O O . ALA B 1 72 ? -1.138 44.107 18.110 1.00 32.99 69 ALA B O 1
ATOM 3068 N N . SER B 1 73 ? -3.025 42.997 18.661 1.00 37.13 70 SER B N 1
ATOM 3069 C CA . SER B 1 73 ? -3.982 44.028 18.241 1.00 35.51 70 SER B CA 1
ATOM 3070 C C . SER B 1 73 ? -4.235 44.985 19.408 1.00 37.22 70 SER B C 1
ATOM 3071 O O . SER B 1 73 ? -3.698 44.766 20.505 1.00 39.15 70 SER B O 1
ATOM 3074 N N . PRO B 1 74 ? -5.044 46.051 19.200 1.00 38.86 71 PRO B N 1
ATOM 3075 C CA . PRO B 1 74 ? -5.348 46.906 20.360 1.00 36.42 71 PRO B CA 1
ATOM 3076 C C . PRO B 1 74 ? -5.974 46.138 21.539 1.00 40.41 71 PRO B C 1
ATOM 3077 O O . PRO B 1 74 ? -6.595 45.094 21.314 1.00 41.85 71 PRO B O 1
ATOM 3081 N N . ASN B 1 75 ? -5.785 46.634 22.766 1.00 39.10 72 ASN B N 1
ATOM 3082 C CA . ASN B 1 75 ? -6.187 45.900 23.965 1.00 36.80 72 ASN B CA 1
ATOM 3083 C C . ASN B 1 75 ? -7.639 45.432 23.935 1.00 39.80 72 ASN B C 1
ATOM 3084 O O . ASN B 1 75 ? -7.947 44.313 24.332 1.00 39.17 72 ASN B O 1
ATOM 3089 N N . SER B 1 76 ? -8.524 46.293 23.454 1.00 41.99 73 SER B N 1
ATOM 3090 C CA . SER B 1 76 ? -9.958 46.012 23.462 1.00 40.52 73 SER B CA 1
ATOM 3091 C C . SER B 1 76 ? -10.373 44.910 22.483 1.00 48.03 73 SER B C 1
ATOM 3092 O O . SER B 1 76 ? -11.501 44.423 22.546 1.00 45.29 73 SER B O 1
ATOM 3095 N N . LEU B 1 77 ? -9.476 44.526 21.574 1.00 42.62 74 LEU B N 1
ATOM 3096 C CA . LEU B 1 77 ? -9.795 43.493 20.578 1.00 41.07 74 LEU B CA 1
ATOM 3097 C C . LEU B 1 77 ? -9.209 42.125 20.935 1.00 32.34 74 LEU B C 1
ATOM 3098 O O . LEU B 1 77 ? -9.545 41.118 20.306 1.00 36.51 74 LEU B O 1
ATOM 3103 N N . HIS B 1 78 ? -8.323 42.112 21.925 1.00 32.83 75 HIS B N 1
ATOM 3104 C CA . HIS B 1 78 ? -7.684 40.882 22.399 1.00 35.50 75 HIS B CA 1
ATOM 3105 C C . HIS B 1 78 ? -8.681 39.748 22.669 1.00 42.53 75 HIS B C 1
ATOM 3106 O O . HIS B 1 78 ? -8.496 38.623 22.200 1.00 35.08 75 HIS B O 1
ATOM 3113 N N . PHE B 1 79 ? -9.741 40.047 23.412 1.00 41.27 76 PHE B N 1
ATOM 3114 C CA . PHE B 1 79 ? -10.634 38.992 23.871 1.00 39.79 76 PHE B CA 1
ATOM 3115 C C . PHE B 1 79 ? -11.353 38.261 22.741 1.00 35.84 76 PHE B C 1
ATOM 3116 O O . PHE B 1 79 ? -11.305 37.035 22.659 1.00 35.22 76 PHE B O 1
ATOM 3124 N N . ALA B 1 80 ? -12.032 39.008 21.880 1.00 35.94 77 ALA B N 1
ATOM 3125 C CA . ALA B 1 80 ? -12.795 38.394 20.799 1.00 33.93 77 ALA B CA 1
ATOM 3126 C C . ALA B 1 80 ? -11.907 37.630 19.815 1.00 39.37 77 ALA B C 1
ATOM 3127 O O . ALA B 1 80 ? -12.304 36.583 19.289 1.00 33.81 77 ALA B O 1
ATOM 3129 N N . GLN B 1 81 ? -10.711 38.149 19.552 1.00 34.88 78 GLN B N 1
ATOM 3130 C CA . GLN B 1 81 ? -9.833 37.490 18.594 1.00 38.83 78 GLN B CA 1
ATOM 3131 C C . GLN B 1 81 ? -9.260 36.198 19.182 1.00 35.16 78 GLN B C 1
ATOM 3132 O O . GLN B 1 81 ? -9.188 35.176 18.500 1.00 35.05 78 GLN B O 1
ATOM 3138 N N . ALA B 1 82 ? -8.871 36.250 20.451 1.00 34.11 79 ALA B N 1
ATOM 3139 C CA . ALA B 1 82 ? -8.344 35.074 21.135 1.00 35.83 79 ALA B CA 1
ATOM 3140 C C . ALA B 1 82 ? -9.416 33.993 21.270 1.00 38.30 79 ALA B C 1
ATOM 3141 O O . ALA B 1 82 ? -9.134 32.799 21.127 1.00 31.73 79 ALA B O 1
ATOM 3143 N N . LYS B 1 83 ? -10.652 34.404 21.537 1.00 33.08 80 LYS B N 1
ATOM 3144 C CA . LYS B 1 83 ? -11.727 33.427 21.665 1.00 31.82 80 LYS B CA 1
ATOM 3145 C C . LYS B 1 83 ? -11.963 32.702 20.344 1.00 35.47 80 LYS B C 1
ATOM 3146 O O . LYS B 1 83 ? -12.128 31.480 20.323 1.00 33.49 80 LYS B O 1
ATOM 3152 N N . ALA B 1 84 ? -11.949 33.453 19.242 1.00 37.88 81 ALA B N 1
ATOM 3153 C CA . ALA B 1 84 ? -12.082 32.866 17.909 1.00 41.20 81 ALA B CA 1
ATOM 3154 C C . ALA B 1 84 ? -10.939 31.908 17.588 1.00 35.70 81 ALA B C 1
ATOM 3155 O O . ALA B 1 84 ? -11.158 30.844 17.022 1.00 37.54 81 ALA B O 1
ATOM 3157 N N . ALA B 1 85 ? -9.718 32.302 17.929 1.00 32.88 82 ALA B N 1
ATOM 3158 C CA . ALA B 1 85 ? -8.548 31.470 17.690 1.00 37.99 82 ALA B CA 1
ATOM 3159 C C . ALA B 1 85 ? -8.657 30.119 18.405 1.00 33.65 82 ALA B C 1
ATOM 3160 O O . ALA B 1 85 ? -8.388 29.067 17.819 1.00 31.97 82 ALA B O 1
ATOM 3162 N N . LEU B 1 86 ? -9.024 30.165 19.680 1.00 33.65 83 LEU B N 1
ATOM 3163 C CA . LEU B 1 86 ? -9.147 28.961 20.496 1.00 34.09 83 LEU B CA 1
ATOM 3164 C C . LEU B 1 86 ? -10.262 28.043 19.985 1.00 36.29 83 LEU B C 1
ATOM 3165 O O . LEU B 1 86 ? -10.089 26.827 19.914 1.00 36.69 83 LEU B O 1
ATOM 3170 N N . SER B 1 87 ? -11.397 28.626 19.613 1.00 35.80 84 SER B N 1
ATOM 3171 C CA . SER B 1 87 ? -12.487 27.843 19.033 1.00 35.65 84 SER B CA 1
ATOM 3172 C C . SER B 1 87 ? -12.069 27.237 17.696 1.00 38.77 84 SER B C 1
ATOM 3173 O O . SER B 1 87 ? -12.657 26.261 17.244 1.00 42.72 84 SER B O 1
ATOM 3176 N N . ALA B 1 88 ? -11.052 27.818 17.063 1.00 38.56 85 ALA B N 1
ATOM 3177 C CA . ALA B 1 88 ? -10.554 27.287 15.796 1.00 39.42 85 ALA B CA 1
ATOM 3178 C C . ALA B 1 88 ? -9.413 26.304 16.043 1.00 39.07 85 ALA B C 1
ATOM 3179 O O . ALA B 1 88 ? -8.776 25.832 15.102 1.00 41.69 85 ALA B O 1
ATOM 3181 N N . GLY B 1 89 ? -9.155 26.010 17.316 1.00 34.96 86 GLY B N 1
ATOM 3182 C CA . GLY B 1 89 ? -8.184 25.000 17.693 1.00 38.54 86 GLY B CA 1
ATOM 3183 C C . GLY B 1 89 ? -6.739 25.451 17.653 1.00 37.47 86 GLY B C 1
ATOM 3184 O O . GLY B 1 89 ? -5.834 24.621 17.578 1.00 38.14 86 GLY B O 1
ATOM 3185 N N . LYS B 1 90 ? -6.520 26.760 17.721 1.00 31.79 87 LYS B N 1
ATOM 3186 C CA . LYS B 1 90 ? -5.171 27.317 17.716 1.00 31.56 87 LYS B CA 1
ATOM 3187 C C . LYS B 1 90 ? -4.748 27.665 19.146 1.00 33.61 87 LYS B C 1
ATOM 3188 O O . LYS B 1 90 ? -5.561 28.154 19.934 1.00 33.26 87 LYS B O 1
ATOM 3194 N N . HIS B 1 91 ? -3.489 27.395 19.482 1.00 28.99 88 HIS B N 1
ATOM 3195 C CA . HIS B 1 91 ? -2.906 27.885 20.730 1.00 27.73 88 HIS B CA 1
ATOM 3196 C C . HIS B 1 91 ? -2.749 29.401 20.609 1.00 29.94 88 HIS B C 1
ATOM 3197 O O . HIS B 1 91 ? -2.568 29.924 19.501 1.00 29.14 88 HIS B O 1
ATOM 3204 N N . VAL B 1 92 ? -2.813 30.108 21.734 1.00 32.51 89 VAL B N 1
ATOM 3205 C CA . VAL B 1 92 ? -2.773 31.563 21.698 1.00 26.80 89 VAL B CA 1
ATOM 3206 C C . VAL B 1 92 ? -1.741 32.153 22.643 1.00 29.55 89 VAL B C 1
ATOM 3207 O O . VAL B 1 92 ? -1.715 31.831 23.835 1.00 32.11 89 VAL B O 1
ATOM 3211 N N . ILE B 1 93 ? -0.887 33.014 22.098 1.00 25.83 90 ILE B N 1
ATOM 3212 C CA . ILE B 1 93 ? -0.108 33.936 22.914 1.00 27.56 90 ILE B CA 1
ATOM 3213 C C . ILE B 1 93 ? -0.759 35.305 22.733 1.00 30.40 90 ILE B C 1
ATOM 3214 O O . ILE B 1 93 ? -0.805 35.846 21.625 1.00 33.87 90 ILE B O 1
ATOM 3219 N N . LEU B 1 94 ? -1.274 35.856 23.825 1.00 27.81 91 LEU B N 1
ATOM 3220 C CA . LEU B 1 94 ? -2.050 37.084 23.779 1.00 26.08 91 LEU B CA 1
ATOM 3221 C C . LEU B 1 94 ? -1.248 38.182 24.447 1.00 28.85 91 LEU B C 1
ATOM 3222 O O . LEU B 1 94 ? -0.824 38.032 25.588 1.00 28.59 91 LEU B O 1
ATOM 3227 N N . GLU B 1 95 ? -1.010 39.283 23.748 1.00 29.27 92 GLU B N 1
ATOM 3228 C CA . GLU B 1 95 ? -0.201 40.349 24.343 1.00 29.03 92 GLU B CA 1
ATOM 3229 C C . GLU B 1 95 ? -0.860 40.976 25.568 1.00 30.36 92 GLU B C 1
ATOM 3230 O O . GLU B 1 95 ? -2.085 40.976 25.708 1.00 32.76 92 GLU B O 1
ATOM 3236 N N . LYS B 1 96 ? -0.033 41.505 26.459 1.00 29.77 93 LYS B N 1
ATOM 3237 C CA . LYS B 1 96 ? -0.543 42.206 27.623 1.00 30.27 93 LYS B CA 1
ATOM 3238 C C . LYS B 1 96 ? -1.105 43.568 27.205 1.00 32.86 93 LYS B C 1
ATOM 3239 O O . LYS B 1 96 ? -0.682 44.140 26.192 1.00 28.13 93 LYS B O 1
ATOM 3245 N N . PRO B 1 97 ? -2.113 44.064 27.929 1.00 35.38 94 PRO B N 1
ATOM 3246 C CA . PRO B 1 97 ? -2.895 43.316 28.913 1.00 34.81 94 PRO B CA 1
ATOM 3247 C C . PRO B 1 97 ? -3.825 42.378 28.134 1.00 27.41 94 PRO B C 1
ATOM 3248 O O . PRO B 1 97 ? -4.399 42.785 27.120 1.00 29.96 94 PRO B O 1
ATOM 3252 N N . ALA B 1 98 ? -3.933 41.125 28.569 1.00 31.66 95 ALA B N 1
ATOM 3253 C CA . ALA B 1 98 ? -4.691 40.125 27.808 1.00 30.34 95 ALA B CA 1
ATOM 3254 C C . ALA B 1 98 ? -6.152 40.512 27.610 1.00 28.29 95 ALA B C 1
ATOM 3255 O O . ALA B 1 98 ? -6.724 40.284 26.540 1.00 32.67 95 ALA B O 1
ATOM 3257 N N . VAL B 1 99 ? -6.763 41.089 28.642 1.00 28.25 96 VAL B N 1
ATOM 3258 C CA . VAL B 1 99 ? -8.196 41.375 28.611 1.00 30.59 96 VAL B CA 1
ATOM 3259 C C . VAL B 1 99 ? -8.516 42.677 29.330 1.00 29.28 96 VAL B C 1
ATOM 3260 O O . VAL B 1 99 ? -7.632 43.292 29.935 1.00 29.91 96 VAL B O 1
ATOM 3264 N N . SER B 1 100 ? -9.788 43.071 29.288 1.00 35.13 97 SER B N 1
ATOM 3265 C CA . SER B 1 100 ? -10.249 44.282 29.969 1.00 37.95 97 SER B CA 1
ATOM 3266 C C . SER B 1 100 ? -10.927 44.022 31.324 1.00 39.07 97 SER B C 1
ATOM 3267 O O . SER B 1 100 ? -11.057 44.932 32.149 1.00 44.37 97 SER B O 1
ATOM 3270 N N . GLN B 1 101 ? -11.380 42.789 31.539 1.00 32.03 98 GLN B N 1
ATOM 3271 C CA . GLN B 1 101 ? -12.043 42.402 32.790 1.00 31.08 98 GLN B CA 1
ATOM 3272 C C . GLN B 1 101 ? -11.756 40.932 33.067 1.00 31.54 98 GLN B C 1
ATOM 3273 O O . GLN B 1 101 ? -11.688 40.142 32.128 1.00 30.99 98 GLN B O 1
ATOM 3279 N N . PRO B 1 102 ? -11.615 40.562 34.354 1.00 38.95 99 PRO B N 1
ATOM 3280 C CA . PRO B 1 102 ? -11.242 39.190 34.719 1.00 33.68 99 PRO B CA 1
ATOM 3281 C C . PRO B 1 102 ? -12.197 38.135 34.164 1.00 34.01 99 PRO B C 1
ATOM 3282 O O . PRO B 1 102 ? -11.725 37.060 33.824 1.00 28.12 99 PRO B O 1
ATOM 3286 N N . GLN B 1 103 ? -13.497 38.421 34.064 1.00 31.55 100 GLN B N 1
ATOM 3287 C CA . GLN B 1 103 ? -14.410 37.416 33.526 1.00 31.95 100 GLN B CA 1
ATOM 3288 C C . GLN B 1 1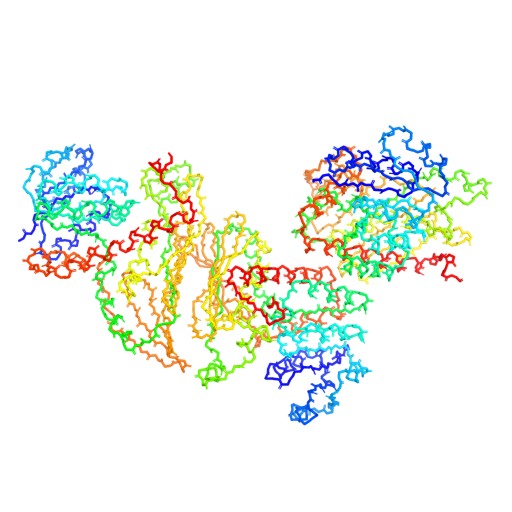03 ? -14.030 37.023 32.085 1.00 32.56 100 GLN B C 1
ATOM 3289 O O . GLN B 1 103 ? -14.231 35.875 31.665 1.00 33.15 100 GLN B O 1
ATOM 3295 N N . GLU B 1 104 ? -13.472 37.967 31.330 1.00 31.62 101 GLU B N 1
ATOM 3296 C CA . GLU B 1 104 ? -13.003 37.653 29.974 1.00 33.43 101 GLU B CA 1
ATOM 3297 C C . GLU B 1 104 ? -11.871 36.617 29.996 1.00 28.49 101 GLU B C 1
ATOM 3298 O O . GLU B 1 104 ? -11.793 35.755 29.118 1.00 27.05 101 GLU B O 1
ATOM 3304 N N . TRP B 1 105 ? -10.991 36.719 30.986 1.00 26.71 102 TRP B N 1
ATOM 3305 C CA . TRP B 1 105 ? -9.865 35.805 31.096 1.00 31.85 102 TRP B CA 1
ATOM 3306 C C . TRP B 1 105 ? -10.381 34.401 31.395 1.00 24.20 102 TRP B C 1
ATOM 3307 O O . TRP B 1 105 ? -9.974 33.436 30.756 1.00 34.45 102 TRP B O 1
ATOM 3318 N N . PHE B 1 106 ? -11.293 34.308 32.364 1.00 31.49 103 PHE B N 1
ATOM 3319 C CA . PHE B 1 106 ? -11.937 33.047 32.714 1.00 30.79 103 PHE B CA 1
ATOM 3320 C C . PHE B 1 106 ? -12.615 32.428 31.490 1.00 32.67 103 PHE B C 1
ATOM 3321 O O . PHE B 1 106 ? -12.552 31.211 31.281 1.00 30.92 103 PHE B O 1
ATOM 3329 N N . ASP B 1 107 ? -13.245 33.276 30.681 1.00 28.33 104 ASP B N 1
ATOM 3330 C CA . ASP B 1 107 ? -13.958 32.842 29.480 1.00 34.16 104 ASP B CA 1
ATOM 3331 C C . ASP B 1 107 ? -12.987 32.249 28.460 1.00 38.37 104 ASP B C 1
ATOM 3332 O O . ASP B 1 107 ? -13.281 31.236 27.819 1.00 30.76 104 ASP B O 1
ATOM 3337 N N . LEU B 1 108 ? -11.833 32.890 28.312 1.00 25.81 105 LEU B N 1
ATOM 3338 C CA . LEU B 1 108 ? -10.821 32.423 27.374 1.00 30.17 105 LEU B CA 1
ATOM 3339 C C . LEU B 1 108 ? -10.286 31.067 27.830 1.00 27.86 105 LEU B C 1
ATOM 3340 O O . LEU B 1 108 ? -10.139 30.151 27.027 1.00 31.45 105 LEU B O 1
ATOM 3345 N N . ILE B 1 109 ? -10.032 30.948 29.129 1.00 28.91 106 ILE B N 1
ATOM 3346 C CA . ILE B 1 109 ? -9.501 29.707 29.704 1.00 28.62 106 ILE B CA 1
ATOM 3347 C C . ILE B 1 109 ? -10.480 28.561 29.482 1.00 30.52 106 ILE B C 1
ATOM 3348 O O . ILE B 1 109 ? -10.081 27.473 29.048 1.00 31.01 106 ILE B O 1
ATOM 3353 N N . GLN B 1 110 ? -11.765 28.813 29.748 1.00 30.28 107 GLN B N 1
ATOM 3354 C CA . GLN B 1 110 ? -12.800 27.801 29.534 1.00 31.04 107 GLN B CA 1
ATOM 3355 C C . GLN B 1 110 ? -12.814 27.372 28.078 1.00 32.40 107 GLN B C 1
ATOM 3356 O O . GLN B 1 110 ? -12.953 26.186 27.773 1.00 28.76 107 GLN B O 1
ATOM 3362 N N . THR B 1 111 ? -12.664 28.342 27.177 1.00 31.03 108 THR B N 1
ATOM 3363 C CA . THR B 1 111 ? -12.709 28.056 25.747 1.00 30.18 108 THR B CA 1
ATOM 3364 C C . THR B 1 111 ? -11.472 27.254 25.344 1.00 31.80 108 THR B C 1
ATOM 3365 O O . THR B 1 111 ? -11.553 26.335 24.528 1.00 29.16 108 THR B O 1
ATOM 3369 N N . ALA B 1 112 ? -10.328 27.612 25.917 1.00 30.44 109 ALA B N 1
ATOM 3370 C CA . ALA B 1 112 ? -9.070 26.927 25.607 1.00 34.27 109 ALA B CA 1
ATOM 3371 C C . ALA B 1 112 ? -9.106 25.461 26.048 1.00 28.88 109 ALA B C 1
ATOM 3372 O O . ALA B 1 112 ? -8.758 24.563 25.282 1.00 34.02 109 ALA B O 1
ATOM 3374 N N . GLU B 1 113 ? -9.548 25.230 27.281 1.00 31.16 110 GLU B N 1
ATOM 3375 C CA . GLU B 1 113 ? -9.618 23.882 27.839 1.00 28.34 110 GLU B CA 1
ATOM 3376 C C . GLU B 1 113 ? -10.548 22.988 27.036 1.00 40.16 110 GLU B C 1
ATOM 3377 O O . GLU B 1 113 ? -10.218 21.842 26.746 1.00 35.70 110 GLU B O 1
ATOM 3383 N N . LYS B 1 114 ? -11.705 23.518 26.664 1.00 36.12 111 LYS B N 1
ATOM 3384 C CA . LYS B 1 114 ? -12.666 22.740 25.894 1.00 30.84 111 LYS B CA 1
ATOM 3385 C C . LYS B 1 114 ? -12.191 22.449 24.474 1.00 32.65 111 LYS B C 1
ATOM 3386 O O . LYS B 1 114 ? -12.655 21.497 23.853 1.00 38.65 111 LYS B O 1
ATOM 3389 N N . ASN B 1 115 ? -11.274 23.264 23.954 1.00 34.09 112 ASN B N 1
ATOM 3390 C CA . ASN B 1 115 ? -10.711 22.999 22.628 1.00 33.32 112 ASN B CA 1
ATOM 3391 C C . ASN B 1 115 ? -9.317 22.389 22.734 1.00 34.43 112 ASN B C 1
ATOM 3392 O O . ASN B 1 115 ? -8.610 22.259 21.739 1.00 35.90 112 ASN B O 1
ATOM 3397 N N . ASN B 1 116 ? -8.942 22.018 23.954 1.00 32.71 113 ASN B N 1
ATOM 3398 C CA . ASN B 1 116 ? -7.621 21.456 24.264 1.00 38.70 113 ASN B CA 1
ATOM 3399 C C . ASN B 1 116 ? -6.436 22.260 23.709 1.00 38.18 113 ASN B C 1
ATOM 3400 O O . ASN B 1 116 ? -5.504 21.704 23.118 1.00 34.94 113 ASN B O 1
ATOM 3405 N N . CYS B 1 117 ? -6.478 23.572 23.928 1.00 32.23 114 CYS B N 1
ATOM 3406 C CA . CYS B 1 117 ? -5.422 24.472 23.492 1.00 33.00 114 CYS B CA 1
ATOM 3407 C C . CYS B 1 117 ? -4.848 25.176 24.696 1.00 31.04 114 CYS B C 1
ATOM 3408 O O . CYS B 1 117 ? -5.488 25.246 25.743 1.00 29.80 114 CYS B O 1
ATOM 3411 N N . PHE B 1 118 ? -3.632 25.687 24.546 1.00 25.71 115 PHE B N 1
ATOM 3412 C CA . PHE B 1 118 ? -3.052 26.563 25.547 1.00 27.41 115 PHE B CA 1
ATOM 3413 C C . PHE B 1 118 ? -3.422 28.010 25.234 1.00 27.57 115 PHE B C 1
ATOM 3414 O O . PHE B 1 118 ? -3.523 28.390 24.062 1.00 27.79 115 PHE B O 1
ATOM 3422 N N . ILE B 1 119 ? -3.588 28.821 26.277 1.00 28.84 116 ILE B N 1
ATOM 3423 C CA . ILE B 1 119 ? -3.569 30.276 26.113 1.00 31.38 116 ILE B CA 1
ATOM 3424 C C . ILE B 1 119 ? -2.535 30.860 27.083 1.00 30.08 116 ILE B C 1
ATOM 3425 O O . ILE B 1 119 ? -2.494 30.479 28.257 1.00 27.43 116 ILE B O 1
ATOM 3430 N N . PHE B 1 120 ? -1.679 31.748 26.578 1.00 27.05 117 PHE B N 1
ATOM 3431 C CA . PHE B 1 120 ? -0.652 32.398 27.393 1.00 23.28 117 PHE B CA 1
ATOM 3432 C C . PHE B 1 120 ? -0.777 33.922 27.297 1.00 29.72 117 PHE B C 1
ATOM 3433 O O . PHE B 1 120 ? -0.838 34.472 26.189 1.00 30.87 117 PHE B O 1
ATOM 3441 N N . GLU B 1 121 ? -0.803 34.616 28.431 1.00 27.40 118 GLU B N 1
ATOM 3442 C CA . GLU B 1 121 ? -0.631 36.065 28.383 1.00 27.80 118 GLU B CA 1
ATOM 3443 C C . GLU B 1 121 ? 0.858 36.347 28.225 1.00 25.99 118 GLU B C 1
ATOM 3444 O O . GLU B 1 121 ? 1.671 35.782 28.947 1.00 28.94 118 GLU B O 1
ATOM 3450 N N . ALA B 1 122 ? 1.218 37.228 27.296 1.00 27.00 119 ALA B N 1
ATOM 3451 C CA . ALA B 1 122 ? 2.636 37.506 27.027 1.00 21.80 119 ALA B CA 1
ATOM 3452 C C . ALA B 1 122 ? 3.223 38.493 28.040 1.00 26.27 119 ALA B C 1
ATOM 3453 O O . ALA B 1 122 ? 3.668 39.588 27.685 1.00 32.00 119 ALA B O 1
ATOM 3455 N N . ALA B 1 123 ? 3.225 38.083 29.301 1.00 27.98 120 ALA B N 1
ATOM 3456 C CA . ALA B 1 123 ? 3.784 38.859 30.393 1.00 27.64 120 ALA B CA 1
ATOM 3457 C C . ALA B 1 123 ? 5.287 38.628 30.427 1.00 25.64 120 ALA B C 1
ATOM 3458 O O . ALA B 1 123 ? 5.780 37.753 31.149 1.00 27.22 120 ALA B O 1
ATOM 3460 N N . ARG B 1 124 ? 6.026 39.402 29.638 1.00 26.69 121 ARG B N 1
ATOM 3461 C CA . ARG B 1 124 ? 7.423 39.066 29.375 1.00 23.38 121 ARG B CA 1
ATOM 3462 C C . ARG B 1 124 ? 8.283 39.078 30.639 1.00 22.64 121 ARG B C 1
ATOM 3463 O O . ARG B 1 124 ? 9.233 38.296 30.759 1.00 29.04 121 ARG B O 1
ATOM 3471 N N . ASN B 1 125 ? 7.940 39.938 31.591 1.00 26.73 122 ASN B N 1
ATOM 3472 C CA . ASN B 1 125 ? 8.733 40.013 32.809 1.00 25.96 122 ASN B CA 1
ATOM 3473 C C . ASN B 1 125 ? 8.504 38.835 33.750 1.00 27.43 122 ASN B C 1
ATOM 3474 O O . ASN B 1 125 ? 9.454 38.330 34.352 1.00 26.98 122 ASN B O 1
ATOM 3479 N N . TYR B 1 126 ? 7.259 38.383 33.850 1.00 26.19 123 TYR B N 1
ATOM 3480 C CA . TYR B 1 126 ? 6.898 37.238 34.699 1.00 23.94 123 TYR B CA 1
ATOM 3481 C C . TYR B 1 126 ? 7.774 36.025 34.397 1.00 28.86 123 TYR B C 1
ATOM 3482 O O . TYR B 1 126 ? 8.115 35.247 35.288 1.00 26.41 123 TYR B O 1
ATOM 3491 N N . HIS B 1 127 ? 8.162 35.880 33.136 1.00 25.39 124 HIS B N 1
ATOM 3492 C CA . HIS B 1 127 ? 8.936 34.713 32.711 1.00 31.01 124 HIS B CA 1
ATOM 3493 C C . HIS B 1 127 ? 10.451 34.859 32.818 1.00 30.65 124 HIS B C 1
ATOM 3494 O O . HIS B 1 127 ? 11.184 33.918 32.515 1.00 27.54 124 HIS B O 1
ATOM 3501 N N . GLU B 1 128 ? 10.925 36.020 33.261 1.00 29.64 125 GLU B N 1
ATOM 3502 C CA . GLU B 1 128 ? 12.366 36.225 33.417 1.00 29.71 125 GLU B CA 1
ATOM 3503 C C . GLU B 1 128 ? 12.960 35.336 34.512 1.00 27.43 125 GLU B C 1
ATOM 3504 O O . GLU B 1 128 ? 12.396 35.213 35.602 1.00 27.74 125 GLU B O 1
ATOM 3510 N N . LYS B 1 129 ? 14.091 34.698 34.212 1.00 26.09 126 LYS B N 1
ATOM 3511 C CA . LYS B 1 129 ? 14.771 33.845 35.182 1.00 27.47 126 LYS B CA 1
ATOM 3512 C C . LYS B 1 129 ? 15.119 34.622 36.446 1.00 31.40 126 LYS B C 1
ATOM 3513 O O . LYS B 1 129 ? 15.132 34.057 37.542 1.00 29.67 126 LYS B O 1
ATOM 3519 N N . ALA B 1 130 ? 15.390 35.918 36.286 1.00 32.63 127 ALA B N 1
ATOM 3520 C CA . ALA B 1 130 ? 15.603 36.814 37.424 1.00 32.93 127 ALA B CA 1
ATOM 3521 C C . ALA B 1 130 ? 14.573 36.627 38.537 1.00 28.72 127 ALA B C 1
ATOM 3522 O O . ALA B 1 130 ? 14.937 36.597 39.706 1.00 26.40 127 ALA B O 1
ATOM 3524 N N . PHE B 1 131 ? 13.296 36.490 38.188 1.00 25.50 128 PHE B N 1
ATOM 3525 C CA . PHE B 1 131 ? 12.271 36.306 39.226 1.00 26.53 128 PHE B CA 1
ATOM 3526 C C . PHE B 1 131 ? 12.394 35.001 40.005 1.00 27.45 128 PHE B C 1
ATOM 3527 O O . PHE B 1 131 ? 12.057 34.945 41.191 1.00 28.87 128 PHE B O 1
ATOM 3535 N N . THR B 1 132 ? 12.869 33.946 39.350 1.00 25.67 129 THR B N 1
ATOM 3536 C CA . THR B 1 132 ? 13.154 32.716 40.083 1.00 28.15 129 THR B CA 1
ATOM 3537 C C . THR B 1 132 ? 14.295 32.959 41.070 1.00 28.50 129 THR B C 1
ATOM 3538 O O . THR B 1 132 ? 14.197 32.589 42.240 1.00 28.50 129 THR B O 1
ATOM 3542 N N . THR B 1 133 ? 15.355 33.618 40.617 1.00 28.79 130 THR B N 1
ATOM 3543 C CA . THR B 1 133 ? 16.496 33.894 41.502 1.00 30.43 130 THR B CA 1
ATOM 3544 C C . THR B 1 133 ? 16.094 34.770 42.688 1.00 30.64 130 THR B C 1
ATOM 3545 O O . THR B 1 133 ? 16.520 34.531 43.831 1.00 26.22 130 THR B O 1
ATOM 3549 N N . ILE B 1 134 ? 15.281 35.793 42.420 1.00 24.08 131 ILE B N 1
ATOM 3550 C CA . ILE B 1 134 ? 14.838 36.693 43.471 1.00 27.36 131 ILE B CA 1
ATOM 3551 C C . ILE B 1 134 ? 13.916 35.972 44.452 1.00 31.17 131 ILE B C 1
ATOM 3552 O O . ILE B 1 134 ? 14.051 36.107 45.680 1.00 25.70 131 ILE B O 1
ATOM 3557 N N . LYS B 1 135 ? 12.973 35.201 43.928 1.00 29.19 132 LYS B N 1
ATOM 3558 C CA . LYS B 1 135 ? 12.032 34.528 44.822 1.00 28.77 132 LYS B CA 1
ATOM 3559 C C . LYS B 1 135 ? 12.727 33.485 45.710 1.00 30.32 132 LYS B C 1
ATOM 3560 O O . LYS B 1 135 ? 12.395 33.332 46.888 1.00 32.16 132 LYS B O 1
ATOM 3566 N N . ASN B 1 136 ? 13.696 32.772 45.152 1.00 31.08 133 ASN B N 1
ATOM 3567 C CA . ASN B 1 136 ? 14.476 31.847 45.964 1.00 32.94 133 ASN B CA 1
ATOM 3568 C C . ASN B 1 136 ? 15.221 32.577 47.068 1.00 36.25 133 ASN B C 1
ATOM 3569 O O . ASN B 1 136 ? 15.344 32.076 48.171 1.00 33.68 133 ASN B O 1
ATOM 3574 N N . PHE B 1 137 ? 15.708 33.774 46.774 1.00 33.75 134 PHE B N 1
ATOM 3575 C CA . PHE B 1 137 ? 16.464 34.518 47.773 1.00 32.11 134 PHE B CA 1
ATOM 3576 C C . PHE B 1 137 ? 15.556 35.028 48.891 1.00 33.12 134 PHE B C 1
ATOM 3577 O O . PHE B 1 137 ? 15.971 35.101 50.047 1.00 32.23 134 PHE B O 1
ATOM 3585 N N . LEU B 1 138 ? 14.320 35.371 48.544 1.00 28.81 135 LEU B N 1
ATOM 3586 C CA . LEU B 1 138 ? 13.380 35.928 49.513 1.00 27.38 135 LEU B CA 1
ATOM 3587 C C . LEU B 1 138 ? 12.685 34.850 50.338 1.00 32.05 135 LEU B C 1
ATOM 3588 O O . LEU B 1 138 ? 12.067 35.146 51.358 1.00 32.92 135 LEU B O 1
ATOM 3593 N N . ALA B 1 139 ? 12.810 33.604 49.893 1.00 34.61 136 ALA B N 1
ATOM 3594 C CA . ALA B 1 139 ? 12.086 32.473 50.479 1.00 39.89 136 ALA B CA 1
ATOM 3595 C C . ALA B 1 139 ? 12.245 32.313 51.999 1.00 45.20 136 ALA B C 1
ATOM 3596 O O . ALA B 1 139 ? 11.310 31.891 52.681 1.00 45.01 136 ALA B O 1
ATOM 3598 N N . ASP B 1 140 ? 13.415 32.637 52.539 1.00 41.76 137 ASP B N 1
ATOM 3599 C CA . ASP B 1 140 ? 13.549 32.595 53.993 1.00 49.13 137 ASP B CA 1
ATOM 3600 C C . ASP B 1 140 ? 13.867 33.959 54.591 1.00 41.38 137 ASP B C 1
ATOM 3601 O O . ASP B 1 140 ? 14.490 34.070 55.639 1.00 40.88 137 ASP B O 1
ATOM 3606 N N . LYS B 1 141 ? 13.411 35.001 53.916 1.00 36.54 138 LYS B N 1
ATOM 3607 C CA . LYS B 1 141 ? 13.391 36.321 54.514 1.00 32.10 138 LYS B CA 1
ATOM 3608 C C . LYS B 1 141 ? 11.958 36.670 54.874 1.00 32.66 138 LYS B C 1
ATOM 3609 O O . LYS B 1 141 ? 11.015 36.022 54.413 1.00 36.86 138 LYS B O 1
ATOM 3615 N N . GLN B 1 142 ? 11.794 37.692 55.704 1.00 32.16 139 GLN B N 1
ATOM 3616 C CA A GLN B 1 142 ? 10.470 38.175 56.076 0.50 32.16 139 GLN B CA 1
ATOM 3617 C CA B GLN B 1 142 ? 10.465 38.172 56.062 0.50 32.14 139 GLN B CA 1
ATOM 3618 C C . GLN B 1 142 ? 10.248 39.533 55.413 1.00 27.86 139 GLN B C 1
ATOM 3619 O O . GLN B 1 142 ? 10.897 40.512 55.772 1.00 28.30 139 GLN B O 1
ATOM 3630 N N . VAL B 1 143 ? 9.347 39.583 54.433 1.00 26.57 140 VAL B N 1
ATOM 3631 C CA . VAL B 1 143 ? 9.132 40.792 53.636 1.00 26.31 140 VAL B CA 1
ATOM 3632 C C . VAL B 1 143 ? 8.339 41.836 54.437 1.00 29.20 140 VAL B C 1
ATOM 3633 O O . VAL B 1 143 ? 7.391 41.492 55.159 1.00 28.45 140 VAL B O 1
ATOM 3637 N N . LEU B 1 144 ? 8.741 43.102 54.329 1.00 24.90 141 LEU B N 1
ATOM 3638 C CA . LEU B 1 144 ? 8.102 44.188 55.080 1.00 25.63 141 LEU B CA 1
ATOM 3639 C C . LEU B 1 144 ? 7.422 45.219 54.183 1.00 27.11 141 LEU B C 1
ATOM 3640 O O . LEU B 1 144 ? 6.788 46.155 54.674 1.00 23.76 141 LEU B O 1
ATOM 3645 N N . GLY B 1 145 ? 7.574 45.055 52.874 1.00 24.88 142 GLY B N 1
ATOM 3646 C CA . GLY B 1 145 ? 6.947 45.941 51.903 1.00 22.86 142 GLY B CA 1
ATOM 3647 C C . GLY B 1 145 ? 7.741 45.966 50.611 1.00 28.70 142 GLY B C 1
ATOM 3648 O O . GLY B 1 145 ? 8.793 45.322 50.503 1.00 23.28 142 GLY B O 1
ATOM 3649 N N . ALA B 1 146 ? 7.229 46.679 49.614 1.00 22.73 143 ALA B N 1
ATOM 3650 C CA . ALA B 1 146 ? 7.959 46.856 48.369 1.00 23.15 143 ALA B CA 1
ATOM 3651 C C . ALA B 1 146 ? 7.502 48.113 47.670 1.00 27.37 143 ALA B C 1
ATOM 3652 O O . ALA B 1 146 ? 6.445 48.667 47.994 1.00 21.41 143 ALA B O 1
ATOM 3654 N N . ASP B 1 147 ? 8.316 48.564 46.721 1.00 23.09 144 ASP B N 1
ATOM 3655 C CA . ASP B 1 147 ? 8.009 49.753 45.927 1.00 25.29 144 ASP B CA 1
ATOM 3656 C C . ASP B 1 147 ? 8.439 49.514 44.472 1.00 28.83 144 ASP B C 1
ATOM 3657 O O . ASP B 1 147 ? 9.635 49.462 44.161 1.00 27.30 144 ASP B O 1
ATOM 3662 N N . PHE B 1 148 ? 7.454 49.329 43.595 1.00 26.28 145 PHE B N 1
ATOM 3663 C CA . PHE B 1 148 ? 7.695 48.993 42.182 1.00 24.53 145 PHE B CA 1
ATOM 3664 C C . PHE B 1 148 ? 7.117 50.088 41.285 1.00 23.56 145 PHE B C 1
ATOM 3665 O O . PHE B 1 148 ? 6.081 50.687 41.612 1.00 25.83 145 PHE B O 1
ATOM 3673 N N . ASN B 1 149 ? 7.754 50.330 40.140 1.00 23.60 146 ASN B N 1
ATOM 3674 C CA . ASN B 1 149 ? 7.227 51.300 39.178 1.00 27.58 146 ASN B CA 1
ATOM 3675 C C . ASN B 1 149 ? 7.538 50.919 37.739 1.00 30.86 146 ASN B C 1
ATOM 3676 O O . ASN B 1 149 ? 8.495 50.196 37.465 1.00 26.04 146 ASN B O 1
ATOM 3681 N N . TYR B 1 150 ? 6.720 51.417 36.824 1.00 22.68 147 TYR B N 1
ATOM 3682 C CA . TYR B 1 150 ? 7.062 51.444 35.403 1.00 23.70 147 TYR B CA 1
ATOM 3683 C C . TYR B 1 150 ? 6.418 52.690 34.816 1.00 28.77 147 TYR B C 1
ATOM 3684 O O . TYR B 1 150 ? 5.203 52.743 34.626 1.00 27.16 147 TYR B O 1
ATOM 3693 N N . ALA B 1 151 ? 7.241 53.699 34.549 1.00 27.83 148 ALA B N 1
ATOM 3694 C CA . ALA B 1 151 ? 6.771 54.947 33.963 1.00 28.07 148 ALA B CA 1
ATOM 3695 C C . ALA B 1 151 ? 7.777 55.489 32.952 1.00 32.35 148 ALA B C 1
ATOM 3696 O O . ALA B 1 151 ? 8.900 55.860 33.312 1.00 30.26 148 ALA B O 1
ATOM 3698 N N . LYS B 1 152 ? 7.351 55.544 31.694 1.00 24.41 149 LYS B N 1
ATOM 3699 C CA . LYS B 1 152 ? 8.163 56.055 30.596 1.00 29.60 149 LYS B CA 1
ATOM 3700 C C . LYS B 1 152 ? 7.328 56.942 29.673 1.00 36.41 149 LYS B C 1
ATOM 3701 O O . LYS B 1 152 ? 6.208 56.580 29.312 1.00 31.99 149 LYS B O 1
ATOM 3707 N N . TYR B 1 153 ? 7.882 58.089 29.286 1.00 37.94 150 TYR B N 1
ATOM 3708 C CA . TYR B 1 153 ? 7.208 59.024 28.385 1.00 36.29 150 TYR B CA 1
ATOM 3709 C C . TYR B 1 153 ? 6.886 58.384 27.029 1.00 37.13 150 TYR B C 1
ATOM 3710 O O . TYR B 1 153 ? 7.785 58.018 26.273 1.00 33.67 150 TYR B O 1
ATOM 3719 N N . SER B 1 154 ? 5.599 58.266 26.717 1.00 31.31 151 SER B N 1
ATOM 3720 C CA . SER B 1 154 ? 5.141 57.574 25.504 1.00 28.17 151 SER B CA 1
ATOM 3721 C C . SER B 1 154 ? 5.515 58.234 24.175 1.00 35.50 151 SER B C 1
ATOM 3722 O O . SER B 1 154 ? 5.536 59.459 24.050 1.00 42.28 151 SER B O 1
ATOM 3725 N N . SER B 1 155 ? 5.782 57.403 23.170 1.00 35.46 152 SER B N 1
ATOM 3726 C CA . SER B 1 155 ? 6.027 57.885 21.815 1.00 43.34 152 SER B CA 1
ATOM 3727 C C . SER B 1 155 ? 4.759 58.472 21.194 1.00 42.04 152 SER B C 1
ATOM 3728 O O . SER B 1 155 ? 4.818 59.124 20.153 1.00 41.27 152 SER B O 1
ATOM 3731 N N . LYS B 1 156 ? 3.618 58.248 21.845 1.00 40.00 153 LYS B N 1
ATOM 3732 C CA . LYS B 1 156 ? 2.331 58.738 21.359 1.00 40.77 153 LYS B CA 1
ATOM 3733 C C . LYS B 1 156 ? 1.951 60.092 21.956 1.00 38.79 153 LYS B C 1
ATOM 3734 O O . LYS B 1 156 ? 0.956 60.692 21.555 1.00 37.30 153 LYS B O 1
ATOM 3740 N N . MET B 1 157 ? 2.735 60.560 22.923 1.00 40.33 154 MET B N 1
ATOM 3741 C CA . MET B 1 157 ? 2.514 61.879 23.522 1.00 38.32 154 MET B CA 1
ATOM 3742 C C . MET B 1 157 ? 2.403 63.053 22.527 1.00 42.39 154 MET B C 1
ATOM 3743 O O . MET B 1 157 ? 1.547 63.912 22.708 1.00 40.94 154 MET B O 1
ATOM 3748 N N . PRO B 1 158 ? 3.268 63.107 21.485 1.00 48.05 155 PRO B N 1
ATOM 3749 C CA . PRO B 1 158 ? 3.094 64.213 20.530 1.00 43.31 155 PRO B CA 1
ATOM 3750 C C . PRO B 1 158 ? 1.741 64.164 19.821 1.00 45.52 155 PRO B C 1
ATOM 3751 O O . PRO B 1 158 ? 1.130 65.221 19.622 1.00 49.45 155 PRO B O 1
ATOM 3755 N N . ASP B 1 159 ? 1.285 62.971 19.444 1.00 43.74 156 ASP B N 1
ATOM 3756 C CA . ASP B 1 159 ? -0.032 62.832 18.820 1.00 46.67 156 ASP B CA 1
ATOM 3757 C C . ASP B 1 159 ? -1.124 63.276 19.794 1.00 47.85 156 ASP B C 1
ATOM 3758 O O . ASP B 1 159 ? -2.029 64.029 19.422 1.00 44.83 156 ASP B O 1
ATOM 3763 N N . LEU B 1 160 ? -1.023 62.814 21.041 1.00 41.76 157 LEU B N 1
ATOM 3764 C CA . LEU B 1 160 ? -1.979 63.185 22.084 1.00 41.99 157 LEU B CA 1
ATOM 3765 C C . LEU B 1 160 ? -2.036 64.700 22.241 1.00 44.78 157 LEU B C 1
ATOM 3766 O O . LEU B 1 160 ? -3.097 65.307 22.116 1.00 41.93 157 LEU B O 1
ATOM 3771 N N . LEU B 1 161 ? -0.878 65.305 22.483 1.00 38.80 158 LEU B N 1
ATOM 3772 C CA . LEU B 1 161 ? -0.788 66.746 22.715 1.00 43.47 158 LEU B CA 1
ATOM 3773 C C . LEU B 1 161 ? -1.236 67.568 21.511 1.00 47.45 158 LEU B C 1
ATOM 3774 O O . LEU B 1 161 ? -1.598 68.734 21.652 1.00 48.23 158 LEU B O 1
ATOM 3779 N N . ALA B 1 162 ? -1.217 66.959 20.329 1.00 53.13 159 ALA B N 1
ATOM 3780 C CA . ALA B 1 162 ? -1.666 67.641 19.119 1.00 52.61 159 ALA B CA 1
ATOM 3781 C C . ALA B 1 162 ? -3.176 67.528 18.935 1.00 55.16 159 ALA B C 1
ATOM 3782 O O . ALA B 1 162 ? -3.708 67.942 17.905 1.00 58.58 159 ALA B O 1
ATOM 3784 N N . GLY B 1 163 ? -3.862 66.964 19.927 1.00 51.45 160 GLY B N 1
ATOM 3785 C CA . GLY B 1 163 ? -5.311 66.873 19.887 1.00 54.37 160 GLY B CA 1
ATOM 3786 C C . GLY B 1 163 ? -5.856 65.538 19.410 1.00 57.90 160 GLY B C 1
ATOM 3787 O O . GLY B 1 163 ? -7.064 65.300 19.476 1.00 61.60 160 GLY B O 1
ATOM 3788 N N . GLN B 1 164 ? -4.977 64.666 18.923 1.00 53.66 161 GLN B N 1
ATOM 3789 C CA . GLN B 1 164 ? -5.398 63.331 18.510 1.00 53.13 161 GLN B CA 1
ATOM 3790 C C . GLN B 1 164 ? -5.599 62.443 19.726 1.00 53.13 161 GLN B C 1
ATOM 3791 O O . GLN B 1 164 ? -5.228 62.807 20.851 1.00 52.71 161 GLN B O 1
ATOM 3797 N N . THR B 1 165 ? -6.187 61.273 19.507 1.00 46.33 162 THR B N 1
ATOM 3798 C CA . THR B 1 165 ? -6.295 60.296 20.578 1.00 52.24 162 THR B CA 1
ATOM 3799 C C . THR B 1 165 ? -5.779 58.939 20.113 1.00 51.01 162 THR B C 1
ATOM 3800 O O . THR B 1 165 ? -6.509 58.176 19.476 1.00 49.46 162 THR B O 1
ATOM 3804 N N . PRO B 1 166 ? -4.498 58.655 20.408 1.00 44.39 163 PRO B N 1
ATOM 3805 C CA . PRO B 1 166 ? -3.881 57.359 20.106 1.00 40.07 163 PRO B CA 1
ATOM 3806 C C . PRO B 1 166 ? -4.640 56.266 20.834 1.00 40.17 163 PRO B C 1
ATOM 3807 O O . PRO B 1 166 ? -5.165 56.549 21.912 1.00 40.47 163 PRO B O 1
ATOM 3811 N N . ASN B 1 167 ? -4.701 55.064 20.265 1.00 40.78 164 ASN B N 1
ATOM 3812 C CA . ASN B 1 167 ? -5.349 53.931 20.912 1.00 35.28 164 ASN B CA 1
ATOM 3813 C C . ASN B 1 167 ? -4.973 53.760 22.393 1.00 39.74 164 ASN B C 1
ATOM 3814 O O . ASN B 1 167 ? -5.825 53.436 23.226 1.00 38.16 164 ASN B O 1
ATOM 3819 N N . VAL B 1 168 ? -3.699 53.961 22.723 1.00 34.83 165 VAL B N 1
ATOM 3820 C CA . VAL B 1 168 ? -3.226 53.678 24.086 1.00 30.78 165 VAL B CA 1
ATOM 3821 C C . VAL B 1 168 ? -3.778 54.687 25.116 1.00 32.47 165 VAL B C 1
ATOM 3822 O O . VAL B 1 168 ? -3.700 54.470 26.326 1.00 38.29 165 VAL B O 1
ATOM 3826 N N . PHE B 1 169 ? -4.362 55.773 24.627 1.00 34.47 166 PHE B N 1
ATOM 3827 C CA . PHE B 1 169 ? -4.952 56.780 25.508 1.00 38.21 166 PHE B CA 1
ATOM 3828 C C . PHE B 1 169 ? -6.471 56.849 25.366 1.00 39.65 166 PHE B C 1
ATOM 3829 O O . PHE B 1 169 ? -7.102 57.812 25.814 1.00 39.32 166 PHE B O 1
ATOM 3837 N N . SER B 1 170 ? -7.054 55.822 24.750 1.00 36.41 167 SER B N 1
ATOM 3838 C CA . SER B 1 170 ? -8.473 55.841 24.371 1.00 33.19 167 SER B CA 1
ATOM 3839 C C . SER B 1 170 ? -9.307 54.923 25.261 1.00 37.31 167 SER B C 1
ATOM 3840 O O . SER B 1 170 ? -8.859 53.831 25.618 1.00 36.51 167 SER B O 1
ATOM 3843 N N . ASP B 1 171 ? -10.519 55.352 25.610 1.00 40.38 168 ASP B N 1
ATOM 3844 C CA . ASP B 1 171 ? -11.395 54.507 26.419 1.00 37.35 168 ASP B CA 1
ATOM 3845 C C . ASP B 1 171 ? -12.083 53.442 25.561 1.00 39.67 168 ASP B C 1
ATOM 3846 O O . ASP B 1 171 ? -12.646 52.475 26.078 1.00 40.20 168 ASP B O 1
ATOM 3851 N N . ARG B 1 172 ? -12.005 53.608 24.246 1.00 36.21 169 ARG B N 1
ATOM 3852 C CA . ARG B 1 172 ? -12.537 52.602 23.337 1.00 35.47 169 ARG B CA 1
ATOM 3853 C C . ARG B 1 172 ? -11.579 51.425 23.148 1.00 40.49 169 ARG B C 1
ATOM 3854 O O . ARG B 1 172 ? -12.009 50.326 22.801 1.00 42.00 169 ARG B O 1
ATOM 3856 N N . PHE B 1 173 ? -10.286 51.643 23.388 1.00 42.83 170 PHE B N 1
ATOM 3857 C CA . PHE B 1 173 ? -9.302 50.580 23.184 1.00 40.12 170 PHE B CA 1
ATOM 3858 C C . PHE B 1 173 ? -8.650 50.083 24.471 1.00 41.03 170 PHE B C 1
ATOM 3859 O O . PHE B 1 173 ? -7.566 49.502 24.436 1.00 39.97 170 PHE B O 1
ATOM 3867 N N . ALA B 1 174 ? -9.320 50.311 25.599 1.00 33.98 171 ALA B N 1
ATOM 3868 C CA . ALA B 1 174 ? -8.855 49.820 26.897 1.00 37.93 171 ALA B CA 1
ATOM 3869 C C . ALA B 1 174 ? -7.425 50.277 27.203 1.00 28.38 171 ALA B C 1
ATOM 3870 O O . ALA B 1 174 ? -6.571 49.471 27.585 1.00 32.15 171 ALA B O 1
ATOM 3872 N N . GLY B 1 175 ? -7.174 51.574 27.035 1.00 34.00 172 GLY B N 1
ATOM 3873 C CA . GLY B 1 175 ? -5.836 52.120 27.187 1.00 32.77 172 GLY B CA 1
ATOM 3874 C C . GLY B 1 175 ? -5.511 52.591 28.598 1.00 36.06 172 GLY B C 1
ATOM 3875 O O . GLY B 1 175 ? -6.212 52.272 29.567 1.00 29.23 172 GLY B O 1
ATOM 3876 N N . GLY B 1 176 ? -4.435 53.358 28.720 1.00 29.27 173 GLY B N 1
ATOM 3877 C CA . GLY B 1 176 ? -4.077 53.939 29.998 1.00 27.37 173 GLY B CA 1
ATOM 3878 C C . GLY B 1 176 ? -2.775 53.415 30.551 1.00 29.21 173 GLY B C 1
ATOM 3879 O O . GLY B 1 176 ? -2.298 52.346 30.148 1.00 26.64 173 GLY B O 1
ATOM 3880 N N . ALA B 1 177 ? -2.206 54.175 31.483 1.00 27.15 174 ALA B N 1
ATOM 3881 C CA . ALA B 1 177 ? -0.909 53.848 32.060 1.00 28.27 174 ALA B CA 1
ATOM 3882 C C . ALA B 1 177 ? -0.968 52.540 32.834 1.00 26.34 174 ALA B C 1
ATOM 3883 O O . ALA B 1 177 ? -0.063 51.714 32.729 1.00 24.01 174 ALA B O 1
ATOM 3885 N N . LEU B 1 178 ? -2.035 52.343 33.605 1.00 32.40 175 LEU B N 1
ATOM 3886 C CA . LEU B 1 178 ? -2.154 51.131 34.426 1.00 22.63 175 LEU B CA 1
ATOM 3887 C C . LEU B 1 178 ? -2.195 49.892 33.545 1.00 23.22 175 LEU B C 1
ATOM 3888 O O . LEU B 1 178 ? -1.449 48.931 33.765 1.00 24.98 175 LEU B O 1
ATOM 3893 N N . MET B 1 179 ? -3.073 49.919 32.548 1.00 26.10 176 MET B N 1
ATOM 3894 C CA . MET B 1 179 ? -3.245 48.790 31.627 1.00 28.18 176 MET B CA 1
ATOM 3895 C C . MET B 1 179 ? -2.002 48.522 30.788 1.00 29.36 176 MET B C 1
ATOM 3896 O O . MET B 1 179 ? -1.603 47.371 30.578 1.00 25.94 176 MET B O 1
ATOM 3901 N N . ASP B 1 180 ? -1.389 49.588 30.291 1.00 26.52 177 ASP B N 1
ATOM 3902 C CA . ASP B 1 180 ? -0.232 49.428 29.415 1.00 26.28 177 ASP B CA 1
ATOM 3903 C C . ASP B 1 180 ? 1.106 49.142 30.132 1.00 29.65 177 ASP B C 1
ATOM 3904 O O . ASP B 1 180 ? 1.854 48.245 29.730 1.00 29.38 177 ASP B O 1
ATOM 3909 N N . LEU B 1 181 ? 1.413 49.903 31.180 1.00 27.35 178 LEU B N 1
ATOM 3910 C CA . LEU B 1 181 ? 2.689 49.750 31.880 1.00 27.82 178 LEU B CA 1
ATOM 3911 C C . LEU B 1 181 ? 2.518 49.239 33.309 1.00 27.43 178 LEU B C 1
ATOM 3912 O O . LEU B 1 181 ? 3.352 48.476 33.809 1.00 26.53 178 LEU B O 1
ATOM 3917 N N . GLY B 1 182 ? 1.442 49.674 33.962 1.00 25.40 179 GLY B N 1
ATOM 3918 C CA . GLY B 1 182 ? 1.165 49.289 35.337 1.00 30.81 179 GLY B CA 1
ATOM 3919 C C . GLY B 1 182 ? 1.056 47.788 35.530 1.00 26.19 179 GLY B C 1
ATOM 3920 O O . GLY B 1 182 ? 1.321 47.264 36.610 1.00 25.71 179 GLY B O 1
ATOM 3921 N N . ILE B 1 183 ? 0.669 47.085 34.475 1.00 26.30 180 ILE B N 1
ATOM 3922 C CA . ILE B 1 183 ? 0.560 45.630 34.536 1.00 21.87 180 ILE B CA 1
ATOM 3923 C C . ILE B 1 183 ? 1.911 44.954 34.820 1.00 28.03 180 ILE B C 1
ATOM 3924 O O . ILE B 1 183 ? 1.950 43.856 35.390 1.00 24.75 180 ILE B O 1
ATOM 3929 N N . TYR B 1 184 ? 3.021 45.591 34.444 1.00 21.40 181 TYR B N 1
ATOM 3930 C CA . TYR B 1 184 ? 4.329 44.979 34.749 1.00 21.90 181 TYR B CA 1
ATOM 3931 C C . TYR B 1 184 ? 4.630 44.909 36.264 1.00 21.07 181 TYR B C 1
ATOM 3932 O O . TYR B 1 184 ? 4.944 43.826 36.784 1.00 23.74 181 TYR B O 1
ATOM 3941 N N . PRO B 1 185 ? 4.550 46.049 36.986 1.00 22.02 182 PRO B N 1
ATOM 3942 C CA . PRO B 1 185 ? 4.756 45.914 38.441 1.00 21.79 182 PRO B CA 1
ATOM 3943 C C . PRO B 1 185 ? 3.722 45.009 39.105 1.00 25.34 182 PRO B C 1
ATOM 3944 O O . PRO B 1 185 ? 4.051 44.345 40.089 1.00 25.78 182 PRO B O 1
ATOM 3948 N N . LEU B 1 186 ? 2.491 44.987 38.595 1.00 24.47 183 LEU B N 1
ATOM 3949 C CA . LEU B 1 186 ? 1.486 44.092 39.167 1.00 27.95 183 LEU B CA 1
ATOM 3950 C C . LEU B 1 186 ? 1.894 42.640 38.988 1.00 20.85 183 LEU B C 1
ATOM 3951 O O . LEU B 1 186 ? 1.796 41.839 39.914 1.00 25.47 183 LEU B O 1
ATOM 3956 N N . TYR B 1 187 ? 2.357 42.301 37.792 1.00 19.09 184 TYR B N 1
ATOM 3957 C CA . TYR B 1 187 ? 2.814 40.934 37.517 1.00 24.60 184 TYR B CA 1
ATOM 3958 C C . TYR B 1 187 ? 4.024 40.557 38.358 1.00 25.26 184 TYR B C 1
ATOM 3959 O O . TYR B 1 187 ? 4.156 39.410 38.813 1.00 27.03 184 TYR B O 1
ATOM 3968 N N . ALA B 1 188 ? 4.923 41.521 38.546 1.00 26.68 185 ALA B N 1
ATOM 3969 C CA . ALA B 1 188 ? 6.085 41.327 39.420 1.00 27.84 185 ALA B CA 1
ATOM 3970 C C . ALA B 1 188 ? 5.644 41.031 40.850 1.00 25.27 185 ALA B C 1
ATOM 3971 O O . ALA B 1 188 ? 6.177 40.132 41.494 1.00 22.96 185 ALA B O 1
ATOM 3973 N N . ALA B 1 189 ? 4.677 41.800 41.354 1.00 20.44 186 ALA B N 1
ATOM 3974 C CA . ALA B 1 189 ? 4.184 41.595 42.713 1.00 21.15 186 ALA B CA 1
ATOM 3975 C C . ALA B 1 189 ? 3.493 40.232 42.860 1.00 26.32 186 ALA B C 1
ATOM 3976 O O . ALA B 1 189 ? 3.682 39.535 43.859 1.00 28.22 186 ALA B O 1
ATOM 3978 N N . VAL B 1 190 ? 2.707 39.845 41.857 1.00 22.52 187 VAL B N 1
ATOM 3979 C CA . VAL B 1 190 ? 1.997 38.567 41.899 1.00 26.38 187 VAL B CA 1
ATOM 3980 C C . VAL B 1 190 ? 2.991 37.406 41.804 1.00 26.48 187 VAL B C 1
ATOM 3981 O O . VAL B 1 190 ? 2.884 36.414 42.533 1.00 25.12 187 VAL B O 1
ATOM 3985 N N . ARG B 1 191 ? 3.977 37.552 40.921 1.00 24.13 188 ARG B N 1
ATOM 3986 C CA . ARG B 1 191 ? 5.037 36.559 40.782 1.00 25.44 188 ARG B CA 1
ATOM 3987 C C . ARG B 1 191 ? 5.747 36.283 42.108 1.00 29.92 188 ARG B C 1
ATOM 3988 O O . ARG B 1 191 ? 6.011 35.135 42.452 1.00 29.07 188 ARG B O 1
ATOM 3996 N N . LEU B 1 192 ? 6.060 37.334 42.857 1.00 28.48 189 LEU B N 1
ATOM 3997 C CA . LEU B 1 192 ? 6.869 37.162 44.060 1.00 31.59 189 LEU B CA 1
ATOM 3998 C C . LEU B 1 192 ? 6.046 36.951 45.329 1.00 28.78 189 LEU B C 1
ATOM 3999 O O . LEU B 1 192 ? 6.472 36.224 46.226 1.00 28.32 189 LEU B O 1
ATOM 4004 N N . PHE B 1 193 ? 4.882 37.591 45.401 1.00 24.08 190 PHE B N 1
ATOM 4005 C CA . PHE B 1 193 ? 4.096 37.661 46.637 1.00 26.99 190 PHE B CA 1
ATOM 4006 C C . PHE B 1 193 ? 2.706 37.010 46.532 1.00 29.68 190 PHE B C 1
ATOM 4007 O O . PHE B 1 193 ? 2.024 36.838 47.543 1.00 31.19 190 PHE B O 1
ATOM 4015 N N . GLY B 1 194 ? 2.273 36.667 45.320 1.00 28.71 191 GLY B N 1
ATOM 4016 C CA . GLY B 1 194 ? 0.920 36.150 45.128 1.00 26.73 191 GLY B CA 1
ATOM 4017 C C . GLY B 1 194 ? -0.118 37.259 45.127 1.00 31.52 191 GLY B C 1
ATOM 4018 O O . GLY B 1 194 ? 0.225 38.439 45.032 1.00 28.70 191 GLY B O 1
ATOM 4019 N N . LYS B 1 195 ? -1.396 36.909 45.236 1.00 31.13 192 LYS B N 1
ATOM 4020 C CA . LYS B 1 195 ? -2.417 37.941 45.150 1.00 31.40 192 LYS B CA 1
ATOM 4021 C C . LYS B 1 195 ? -2.566 38.744 46.437 1.00 30.38 192 LYS B C 1
ATOM 4022 O O . LYS B 1 195 ? -2.582 38.193 47.535 1.00 32.19 192 LYS B O 1
ATOM 4028 N N . ALA B 1 196 ? -2.671 40.058 46.292 1.00 28.09 193 ALA B N 1
ATOM 4029 C CA . ALA B 1 196 ? -2.914 40.936 47.434 1.00 28.58 193 ALA B CA 1
ATOM 4030 C C . ALA B 1 196 ? -4.362 40.791 47.917 1.00 30.96 193 ALA B C 1
ATOM 4031 O O . ALA B 1 196 ? -5.231 40.361 47.153 1.00 26.66 193 ALA B O 1
ATOM 4033 N N . ASN B 1 197 ? -4.624 41.166 49.157 1.00 27.17 194 ASN B N 1
ATOM 4034 C CA . ASN B 1 197 ? -5.961 41.111 49.697 1.00 29.25 194 ASN B CA 1
ATOM 4035 C C . ASN B 1 197 ? -6.815 42.259 49.218 1.00 35.01 194 ASN B C 1
ATOM 4036 O O . ASN B 1 197 ? -7.988 42.130 49.126 1.00 37.14 194 ASN B O 1
ATOM 4041 N N . ASP B 1 198 ? -6.205 43.388 48.951 1.00 30.23 195 ASP B N 1
ATOM 4042 C CA . ASP B 1 198 ? -6.939 44.542 48.421 1.00 34.05 195 ASP B CA 1
ATOM 4043 C C . ASP B 1 198 ? -5.996 45.406 47.589 1.00 31.39 195 ASP B C 1
ATOM 4044 O O . ASP B 1 198 ? -4.790 45.172 47.577 1.00 29.00 195 ASP B O 1
ATOM 4049 N N . ALA B 1 199 ? -6.542 46.375 46.863 1.00 27.23 196 ALA B N 1
ATOM 4050 C CA . ALA B 1 199 ? -5.702 47.305 46.110 1.00 23.25 196 ALA B CA 1
ATOM 4051 C C . ALA B 1 199 ? -6.408 48.633 45.953 1.00 31.00 196 ALA B C 1
ATOM 4052 O O . ALA B 1 199 ? -7.637 48.687 45.936 1.00 30.73 196 ALA B O 1
ATOM 4054 N N . THR B 1 200 ? -5.632 49.709 45.851 1.00 24.85 197 THR B N 1
ATOM 4055 C CA . THR B 1 200 ? -6.213 51.015 45.531 1.00 30.09 197 THR B CA 1
ATOM 4056 C C . THR B 1 200 ? -5.339 51.678 44.472 1.00 30.55 197 THR B C 1
ATOM 4057 O O . THR B 1 200 ? -4.186 51.280 44.276 1.00 26.76 197 THR B O 1
ATOM 4061 N N . TYR B 1 201 ? -5.891 52.675 43.788 1.00 29.19 198 TYR B N 1
ATOM 4062 C CA . TYR B 1 201 ? -5.169 53.401 42.741 1.00 24.97 198 TYR B CA 1
ATOM 4063 C C . TYR B 1 201 ? -5.828 54.751 42.559 1.00 29.69 198 TYR B C 1
ATOM 4064 O O . TYR B 1 201 ? -7.060 54.864 42.584 1.00 26.35 198 TYR B O 1
ATOM 4073 N N . HIS B 1 202 ? -5.007 55.780 42.390 1.00 25.67 199 HIS B N 1
ATOM 4074 C CA . HIS B 1 202 ? -5.516 57.122 42.102 1.00 31.52 199 HIS B CA 1
ATOM 4075 C C . HIS B 1 202 ? -4.669 57.669 40.963 1.00 27.86 199 HIS B C 1
ATOM 4076 O O . HIS B 1 202 ? -3.431 57.592 41.018 1.00 25.54 199 HIS B O 1
ATOM 4083 N N . ALA B 1 203 ? -5.331 58.179 39.922 1.00 27.47 200 ALA B N 1
ATOM 4084 C CA . ALA B 1 203 ? -4.645 58.558 38.682 1.00 29.08 200 ALA B CA 1
ATOM 4085 C C . ALA B 1 203 ? -4.871 60.015 38.273 1.00 27.84 200 ALA B C 1
ATOM 4086 O O . ALA B 1 203 ? -5.816 60.646 38.714 1.00 26.91 200 ALA B O 1
ATOM 4088 N N . GLN B 1 204 ? -3.992 60.527 37.416 1.00 28.64 201 GLN B N 1
ATOM 4089 C CA . GLN B 1 204 ? -4.233 61.776 36.712 1.00 35.93 201 GLN B CA 1
ATOM 4090 C C . GLN B 1 204 ? -4.847 61.366 35.383 1.00 38.12 201 GLN B C 1
ATOM 4091 O O . GLN B 1 204 ? -4.266 60.561 34.644 1.00 33.79 201 GLN B O 1
ATOM 4097 N N . GLN B 1 205 ? -6.020 61.911 35.085 1.00 31.98 202 GLN B N 1
ATOM 4098 C CA . GLN B 1 205 ? -6.844 61.391 33.995 1.00 34.25 202 GLN B CA 1
ATOM 4099 C C . GLN B 1 205 ? -7.177 62.381 32.898 1.00 35.52 202 GLN B C 1
ATOM 4100 O O . GLN B 1 205 ? -7.371 63.573 33.153 1.00 34.00 202 GLN B O 1
ATOM 4106 N N . LEU B 1 206 ? -7.270 61.871 31.673 1.00 34.42 203 LEU B N 1
ATOM 4107 C CA . LEU B 1 206 ? -7.828 62.641 30.565 1.00 35.88 203 LEU B CA 1
ATOM 4108 C C . LEU B 1 206 ? -9.346 62.740 30.744 1.00 39.15 203 LEU B C 1
ATOM 4109 O O . LEU B 1 206 ? -9.919 62.041 31.587 1.00 36.65 203 LEU B O 1
ATOM 4114 N N . ASP B 1 207 ? -9.987 63.596 29.953 1.00 38.99 204 ASP B N 1
ATOM 4115 C CA . ASP B 1 207 ? -11.442 63.762 29.995 1.00 38.57 204 ASP B CA 1
ATOM 4116 C C . ASP B 1 207 ? -12.217 62.458 29.793 1.00 42.20 204 ASP B C 1
ATOM 4117 O O . ASP B 1 207 ? -13.333 62.331 30.277 1.00 40.50 204 ASP B O 1
ATOM 4122 N N . ASN B 1 208 ? -11.631 61.493 29.087 1.00 37.94 205 ASN B N 1
ATOM 4123 C CA . ASN B 1 208 ? -12.293 60.203 28.859 1.00 37.04 205 ASN B CA 1
ATOM 4124 C C . ASN B 1 208 ? -12.046 59.196 29.986 1.00 37.18 205 ASN B C 1
ATOM 4125 O O . ASN B 1 208 ? -12.389 58.010 29.860 1.00 36.28 205 ASN B O 1
ATOM 4130 N N . SER B 1 209 ? -11.399 59.681 31.047 1.00 36.35 206 SER B N 1
ATOM 4131 C CA . SER B 1 209 ? -11.138 58.947 32.291 1.00 33.49 206 SER B CA 1
ATOM 4132 C C . SER B 1 209 ? -9.870 58.100 32.221 1.00 30.10 206 SER B C 1
ATOM 4133 O O . SER B 1 209 ? -9.448 57.525 33.223 1.00 32.74 206 SER B O 1
ATOM 4136 N N . ILE B 1 210 ? -9.244 58.039 31.045 1.00 34.88 207 ILE B N 1
ATOM 4137 C CA . ILE B 1 210 ? -8.020 57.243 30.886 1.00 36.00 207 ILE B CA 1
ATOM 4138 C C . ILE B 1 210 ? -6.855 57.881 31.659 1.00 33.68 207 ILE B C 1
ATOM 4139 O O . ILE B 1 210 ? -6.680 59.109 31.657 1.00 29.21 207 ILE B O 1
ATOM 4144 N N . ASP B 1 211 ? -6.066 57.051 32.329 1.00 27.96 208 ASP B N 1
ATOM 4145 C CA . ASP B 1 211 ? -4.989 57.552 33.181 1.00 31.79 208 ASP B CA 1
ATOM 4146 C C . ASP B 1 211 ? -3.658 57.807 32.446 1.00 28.57 208 ASP B C 1
ATOM 4147 O O . ASP B 1 211 ? -3.140 56.941 31.748 1.00 32.92 208 ASP B O 1
ATOM 4152 N N . LEU B 1 212 ? -3.129 59.018 32.620 1.00 31.16 209 LEU B N 1
ATOM 4153 C CA . LEU B 1 212 ? -1.810 59.390 32.129 1.00 29.50 209 LEU B CA 1
ATOM 4154 C C . LEU B 1 212 ? -0.736 58.865 33.070 1.00 34.12 209 LEU B C 1
ATOM 4155 O O . LEU B 1 212 ? 0.320 58.410 32.631 1.00 30.57 209 LEU B O 1
ATOM 4160 N N . ASN B 1 213 ? -1.020 58.932 34.369 1.00 26.74 210 ASN B N 1
ATOM 4161 C CA . ASN B 1 213 ? -0.148 58.348 35.379 1.00 24.13 210 ASN B CA 1
ATOM 4162 C C . ASN B 1 213 ? -0.948 58.130 36.642 1.00 28.93 210 ASN B C 1
ATOM 4163 O O . ASN B 1 213 ? -2.052 58.660 36.779 1.00 30.87 210 ASN B O 1
ATOM 4168 N N . GLY B 1 214 ? -0.395 57.355 37.564 1.00 23.88 211 GLY B N 1
ATOM 4169 C CA . GLY B 1 214 ? -1.082 57.084 38.813 1.00 23.91 211 GLY B CA 1
ATOM 4170 C C . GLY B 1 214 ? -0.246 56.350 39.842 1.00 27.15 211 GLY B C 1
ATOM 4171 O O . GLY B 1 214 ? 0.803 55.749 39.544 1.00 25.95 211 GLY B O 1
ATOM 4172 N N . ASP B 1 215 ? -0.729 56.403 41.073 1.00 26.25 212 ASP B N 1
ATOM 4173 C CA . ASP B 1 215 ? -0.093 55.743 42.195 1.00 29.30 212 ASP B CA 1
ATOM 4174 C C . ASP B 1 215 ? -1.122 54.874 42.886 1.00 29.24 212 ASP B C 1
ATOM 4175 O O . ASP B 1 215 ? -2.265 55.298 43.109 1.00 26.53 212 ASP B O 1
ATOM 4180 N N . GLY B 1 216 ? -0.724 53.652 43.211 1.00 26.92 213 GLY B N 1
ATOM 4181 C CA . GLY B 1 216 ? -1.589 52.753 43.953 1.00 27.93 213 GLY B CA 1
ATOM 4182 C C . GLY B 1 216 ? -0.854 51.921 44.996 1.00 31.47 213 GLY B C 1
ATOM 4183 O O . GLY B 1 216 ? 0.364 52.023 45.137 1.00 24.30 213 GLY B O 1
ATOM 4184 N N . ILE B 1 217 ? -1.606 51.118 45.747 1.00 26.70 214 ILE B N 1
ATOM 4185 C CA . ILE B 1 217 ? -1.055 50.251 46.788 1.00 29.86 214 ILE B CA 1
ATOM 4186 C C . ILE B 1 217 ? -1.725 48.871 46.719 1.00 24.94 214 ILE B C 1
ATOM 4187 O O . ILE B 1 217 ? -2.949 48.764 46.594 1.00 27.71 214 ILE B O 1
ATOM 4192 N N . LEU B 1 218 ? -0.915 47.824 46.794 1.00 22.16 215 LEU B N 1
ATOM 4193 C CA . LEU B 1 218 ? -1.389 46.455 46.956 1.00 26.88 215 LEU B CA 1
ATOM 4194 C C . LEU B 1 218 ? -1.262 46.110 48.432 1.00 33.73 215 LEU B C 1
ATOM 4195 O O . LEU B 1 218 ? -0.170 46.193 49.001 1.00 30.38 215 LEU B O 1
ATOM 4200 N N . PHE B 1 219 ? -2.366 45.723 49.054 1.00 25.54 216 PHE B N 1
ATOM 4201 C CA . PHE B 1 219 ? -2.351 45.392 50.480 1.00 27.05 216 PHE B CA 1
ATOM 4202 C C . PHE B 1 219 ? -2.255 43.896 50.744 1.00 32.05 216 PHE B C 1
ATOM 4203 O O . PHE B 1 219 ? -3.097 43.112 50.293 1.00 31.60 216 PHE B O 1
ATOM 4211 N N . TYR B 1 220 ? -1.218 43.517 51.485 1.00 25.92 217 TYR B N 1
ATOM 4212 C CA . TYR B 1 220 ? -0.975 42.132 51.868 1.00 26.33 217 TYR B CA 1
ATOM 4213 C C . TYR B 1 220 ? -1.150 42.043 53.382 1.00 28.58 217 TYR B C 1
ATOM 4214 O O . TYR B 1 220 ? -1.245 43.079 54.048 1.00 30.48 217 TYR B O 1
ATOM 4223 N N . PRO B 1 221 ? -1.218 40.814 53.932 1.00 33.98 218 PRO B N 1
ATOM 4224 C CA . PRO B 1 221 ? -1.491 40.705 55.369 1.00 37.10 218 PRO B CA 1
ATOM 4225 C C . PRO B 1 221 ? -0.507 41.477 56.241 1.00 38.17 218 PRO B C 1
ATOM 4226 O O . PRO B 1 221 ? -0.954 42.162 57.158 1.00 39.51 218 PRO B O 1
ATOM 4230 N N . ASP B 1 222 ? 0.790 41.401 55.956 1.00 32.87 219 ASP B N 1
ATOM 4231 C CA . ASP B 1 222 ? 1.758 42.029 56.851 1.00 39.51 219 ASP B CA 1
ATOM 4232 C C . ASP B 1 222 ? 2.610 43.129 56.215 1.00 36.91 219 ASP B C 1
ATOM 4233 O O . ASP B 1 222 ? 3.553 43.622 56.828 1.00 30.35 219 ASP B O 1
ATOM 4238 N N . TYR B 1 223 ? 2.255 43.529 54.999 1.00 26.80 220 TYR B N 1
ATOM 4239 C CA . TYR B 1 223 ? 2.957 44.609 54.316 1.00 28.09 220 TYR B CA 1
ATOM 4240 C C . TYR B 1 223 ? 2.163 45.159 53.139 1.00 23.81 220 TYR B C 1
ATOM 4241 O O . TYR B 1 223 ? 1.142 44.592 52.748 1.00 28.44 220 TYR B O 1
ATOM 4250 N N . GLN B 1 224 ? 2.658 46.247 52.557 1.00 25.23 221 GLN B N 1
ATOM 4251 C CA . GLN B 1 224 ? 2.040 46.817 51.361 1.00 25.20 221 GLN B CA 1
ATOM 4252 C C . GLN B 1 224 ? 3.070 47.102 50.278 1.00 26.36 221 GLN B C 1
ATOM 4253 O O . GLN B 1 224 ? 4.276 47.219 50.550 1.00 27.41 221 GLN B O 1
ATOM 4259 N N . VAL B 1 225 ? 2.595 47.188 49.040 1.00 22.83 222 VAL B N 1
ATOM 4260 C CA . VAL B 1 225 ? 3.450 47.435 47.882 1.00 21.60 222 VAL B CA 1
ATOM 4261 C C . VAL B 1 225 ? 2.944 48.665 47.124 1.00 26.77 222 VAL B C 1
ATOM 4262 O O . VAL B 1 225 ? 1.828 48.678 46.610 1.00 25.43 222 VAL B O 1
ATOM 4266 N N . HIS B 1 226 ? 3.762 49.701 47.067 1.00 25.52 223 HIS B N 1
ATOM 4267 C CA . HIS B 1 226 ? 3.449 50.855 46.248 1.00 29.68 223 HIS B CA 1
ATOM 4268 C C . HIS B 1 226 ? 3.703 50.521 44.770 1.00 25.36 223 HIS B C 1
ATOM 4269 O O . HIS B 1 226 ? 4.713 49.886 44.420 1.00 24.44 223 HIS B O 1
ATOM 4276 N N . ILE B 1 227 ? 2.750 50.913 43.924 1.00 23.91 224 ILE B N 1
ATOM 4277 C CA . ILE B 1 227 ? 2.818 50.695 42.481 1.00 24.61 224 ILE B CA 1
ATOM 4278 C C . ILE B 1 227 ? 2.729 52.060 41.829 1.00 27.02 224 ILE B C 1
ATOM 4279 O O . ILE B 1 227 ? 1.811 52.815 42.135 1.00 27.57 224 ILE B O 1
ATOM 4284 N N . LYS B 1 228 ? 3.673 52.396 40.953 1.00 26.00 225 LYS B N 1
ATOM 4285 C CA . LYS B 1 228 ? 3.543 53.621 40.155 1.00 25.33 225 LYS B CA 1
ATOM 4286 C C . LYS B 1 228 ? 3.577 53.308 38.660 1.00 27.15 225 LYS B C 1
ATOM 4287 O O . LYS B 1 228 ? 4.435 52.548 38.206 1.00 27.25 225 LYS B O 1
ATOM 4293 N N . ALA B 1 229 ? 2.633 53.874 37.908 1.00 24.01 226 ALA B N 1
ATOM 4294 C CA . ALA B 1 229 ? 2.582 53.732 36.441 1.00 26.97 226 ALA B CA 1
ATOM 4295 C C . ALA B 1 229 ? 2.482 55.105 35.780 1.00 24.26 226 ALA B C 1
ATOM 4296 O O . ALA B 1 229 ? 1.839 55.997 36.314 1.00 27.08 226 ALA B O 1
ATOM 4298 N N . GLY B 1 230 ? 3.082 55.264 34.601 1.00 24.96 227 GLY B N 1
ATOM 4299 C CA . GLY B 1 230 ? 3.015 56.533 33.899 1.00 27.25 227 GLY B CA 1
ATOM 4300 C C . GLY B 1 230 ? 3.389 56.473 32.423 1.00 30.19 227 GLY B C 1
ATOM 4301 O O . GLY B 1 230 ? 4.253 55.687 32.023 1.00 29.91 227 GLY B O 1
ATOM 4302 N N . LYS B 1 231 ? 2.741 57.321 31.626 1.00 25.46 228 LYS B N 1
ATOM 4303 C CA . LYS B 1 231 ? 2.990 57.405 30.187 1.00 30.07 228 LYS B CA 1
ATOM 4304 C C . LYS B 1 231 ? 3.276 58.832 29.708 1.00 29.07 228 LYS B C 1
ATOM 4305 O O . LYS B 1 231 ? 3.763 59.031 28.588 1.00 30.86 228 LYS B O 1
ATOM 4311 N N . ASN B 1 232 ? 2.983 59.824 30.547 1.00 28.45 229 ASN B N 1
ATOM 4312 C CA . ASN B 1 232 ? 3.317 61.220 30.212 1.00 30.05 229 ASN B CA 1
ATOM 4313 C C . ASN B 1 232 ? 4.466 61.710 31.099 1.00 25.99 229 ASN B C 1
ATOM 4314 O O . ASN B 1 232 ? 4.788 62.902 31.136 1.00 34.41 229 ASN B O 1
ATOM 4319 N N . ILE B 1 233 ? 5.072 60.776 31.823 1.00 28.84 230 ILE B N 1
ATOM 4320 C CA . ILE B 1 233 ? 6.221 61.058 32.681 1.00 31.03 230 ILE B CA 1
ATOM 4321 C C . ILE B 1 233 ? 7.255 59.922 32.587 1.00 33.61 230 ILE B C 1
ATOM 4322 O O . ILE B 1 233 ? 6.913 58.779 32.249 1.00 32.09 230 ILE B O 1
ATOM 4327 N N . THR B 1 234 ? 8.516 60.233 32.889 1.00 32.18 231 THR B N 1
ATOM 4328 C CA . THR B 1 234 ? 9.563 59.211 32.909 1.00 26.76 231 THR B CA 1
ATOM 4329 C C . THR B 1 234 ? 10.150 59.090 34.304 1.00 29.79 231 THR B C 1
ATOM 4330 O O . THR B 1 234 ? 10.639 60.075 34.868 1.00 30.18 231 THR B O 1
ATOM 4334 N N . SER B 1 235 ? 10.073 57.891 34.878 1.00 22.80 232 SER B N 1
ATOM 4335 C CA . SER B 1 235 ? 10.720 57.623 36.157 1.00 26.23 232 SER B CA 1
ATOM 4336 C C . SER B 1 235 ? 11.903 56.684 35.958 1.00 30.59 232 SER B C 1
ATOM 4337 O O . SER B 1 235 ? 11.845 55.767 35.125 1.00 24.37 232 SER B O 1
ATOM 4340 N N . ASN B 1 236 ? 12.967 56.924 36.716 1.00 31.79 233 ASN B N 1
ATOM 4341 C CA . ASN B 1 236 ? 14.119 56.027 36.739 1.00 29.97 233 ASN B CA 1
ATOM 4342 C C . ASN B 1 236 ? 14.352 55.493 38.144 1.00 32.78 233 ASN B C 1
ATOM 4343 O O . ASN B 1 236 ? 15.445 55.032 38.462 1.00 33.92 233 ASN B O 1
ATOM 4348 N N . LEU B 1 237 ? 13.331 55.569 38.994 1.00 28.13 234 LEU B N 1
ATOM 4349 C CA . LEU B 1 237 ? 13.439 55.006 40.341 1.00 22.65 234 LEU B CA 1
ATOM 4350 C C . LEU B 1 237 ? 13.723 53.499 40.267 1.00 22.51 234 LEU B C 1
ATOM 4351 O O . LEU B 1 237 ? 13.123 52.788 39.462 1.00 27.32 234 LEU B O 1
ATOM 4356 N N . PRO B 1 238 ? 14.655 53.009 41.100 1.00 30.46 235 PRO B N 1
ATOM 4357 C CA . PRO B 1 238 ? 14.824 51.552 41.241 1.00 30.06 235 PRO B CA 1
ATOM 4358 C C . PRO B 1 238 ? 13.616 50.940 41.935 1.00 26.43 235 PRO B C 1
ATOM 4359 O O . PRO B 1 238 ? 12.783 51.665 42.499 1.00 26.28 235 PRO B O 1
ATOM 4363 N N . CYS B 1 239 ? 13.502 49.621 41.882 1.00 25.03 236 CYS B N 1
ATOM 4364 C CA . CYS B 1 239 ? 12.437 48.943 42.604 1.00 26.68 236 CYS B CA 1
ATOM 4365 C C . CYS B 1 239 ? 13.016 48.284 43.858 1.00 28.09 236 CYS B C 1
ATOM 4366 O O . CYS B 1 239 ? 14.055 47.638 43.800 1.00 25.81 236 CYS B O 1
ATOM 4369 N N . GLU B 1 240 ? 12.339 48.451 44.992 1.00 20.33 237 GLU B N 1
ATOM 4370 C CA . GLU B 1 240 ? 12.862 47.970 46.271 1.00 20.44 237 GLU B CA 1
ATOM 4371 C C . GLU B 1 240 ? 11.944 46.938 46.871 1.00 29.50 237 GLU B C 1
ATOM 4372 O O . GLU B 1 240 ? 10.732 47.052 46.782 1.00 23.63 237 GLU B O 1
ATOM 4378 N N . ILE B 1 241 ? 12.527 45.917 47.478 1.00 24.86 238 ILE B N 1
ATOM 4379 C CA . ILE B 1 241 ? 11.753 45.040 48.357 1.00 19.71 238 ILE B CA 1
ATOM 4380 C C . ILE B 1 241 ? 12.379 45.094 49.748 1.00 23.68 238 ILE B C 1
ATOM 4381 O O . ILE B 1 241 ? 13.579 44.846 49.897 1.00 22.75 238 ILE B O 1
ATOM 4386 N N . TYR B 1 242 ? 11.582 45.430 50.765 1.00 22.55 239 TYR B N 1
ATOM 4387 C CA . TYR B 1 242 ? 12.098 45.555 52.144 1.00 26.36 239 TYR B CA 1
ATOM 4388 C C . TYR B 1 242 ? 11.927 44.250 52.902 1.00 27.88 239 TYR B C 1
ATOM 4389 O O . TYR B 1 242 ? 10.889 43.607 52.783 1.00 29.65 239 TYR B O 1
ATOM 4398 N N . THR B 1 243 ? 12.955 43.852 53.655 1.00 25.36 240 THR B N 1
ATOM 4399 C CA . THR B 1 243 ? 12.873 42.700 54.555 1.00 25.12 240 THR B CA 1
ATOM 4400 C C . THR B 1 243 ? 13.273 43.112 55.973 1.00 20.79 240 THR B C 1
ATOM 4401 O O . THR B 1 243 ? 13.724 44.238 56.197 1.00 22.65 240 THR B O 1
ATOM 4405 N N . THR B 1 244 ? 13.108 42.210 56.938 1.00 22.44 241 THR B N 1
ATOM 4406 C CA . THR B 1 244 ? 13.422 42.552 58.324 1.00 25.04 241 THR B CA 1
ATOM 4407 C C . THR B 1 244 ? 14.897 42.881 58.488 1.00 30.49 241 THR B C 1
ATOM 4408 O O . THR B 1 244 ? 15.274 43.639 59.389 1.00 27.79 241 THR B O 1
ATOM 4412 N N . ASP B 1 245 ? 15.715 42.331 57.590 1.00 25.81 242 ASP B N 1
ATOM 4413 C CA . ASP B 1 245 ? 17.162 42.450 57.698 1.00 29.13 242 ASP B CA 1
ATOM 4414 C C . ASP B 1 245 ? 17.827 43.342 56.638 1.00 29.30 242 ASP B C 1
ATOM 4415 O O . ASP B 1 245 ? 19.048 43.499 56.634 1.00 26.89 242 ASP B O 1
ATOM 4420 N N . GLY B 1 246 ? 17.044 43.960 55.765 1.00 27.92 243 GLY B N 1
ATOM 4421 C CA . GLY B 1 246 ? 17.642 44.842 54.774 1.00 24.77 243 GLY B CA 1
ATOM 4422 C C . GLY B 1 246 ? 16.731 45.219 53.625 1.00 26.60 243 GLY B C 1
ATOM 4423 O O . GLY B 1 246 ? 15.517 45.140 53.745 1.00 25.45 243 GLY B O 1
ATOM 4424 N N . THR B 1 247 ? 17.337 45.631 52.512 1.00 24.03 244 THR B N 1
ATOM 4425 C CA . THR B 1 247 ? 16.606 46.048 51.326 1.00 21.46 244 THR B CA 1
ATOM 4426 C C . THR B 1 247 ? 17.179 45.394 50.071 1.00 25.23 244 THR B C 1
ATOM 4427 O O . THR B 1 247 ? 18.388 45.465 49.808 1.00 22.45 244 THR B O 1
ATOM 4431 N N . LEU B 1 248 ? 16.323 44.738 49.297 1.00 24.79 245 LEU B N 1
ATOM 4432 C CA . LEU B 1 248 ? 16.724 44.247 47.978 1.00 22.24 245 LEU B CA 1
ATOM 4433 C C . LEU B 1 248 ? 16.386 45.301 46.930 1.00 25.28 245 LEU B C 1
ATOM 4434 O O . LEU B 1 248 ? 15.237 45.765 46.843 1.00 25.32 245 LEU B O 1
ATOM 4439 N N . THR B 1 249 ? 17.402 45.701 46.168 1.00 25.32 246 THR B N 1
ATOM 4440 C CA . THR B 1 249 ? 17.253 46.706 45.119 1.00 24.62 246 THR B CA 1
ATOM 4441 C C . THR B 1 249 ? 17.381 46.090 43.728 1.00 32.57 246 THR B C 1
ATOM 4442 O O . THR B 1 249 ? 18.417 45.489 43.394 1.00 27.56 246 THR B O 1
ATOM 4446 N N . LEU B 1 250 ? 16.314 46.225 42.936 1.00 24.54 247 LEU B N 1
ATOM 4447 C CA . LEU B 1 250 ? 16.286 45.785 41.536 1.00 23.30 247 LEU B CA 1
ATOM 4448 C C . LEU B 1 250 ? 16.327 47.025 40.668 1.00 25.71 247 LEU B C 1
ATOM 4449 O O . LEU B 1 250 ? 15.636 47.998 40.977 1.00 29.59 247 LEU B O 1
ATOM 4454 N N . ASN B 1 251 ? 17.112 47.012 39.587 1.00 24.32 248 ASN B N 1
ATOM 4455 C CA . ASN B 1 251 ? 17.181 48.214 38.776 1.00 23.15 248 ASN B CA 1
ATOM 4456 C C . ASN B 1 251 ? 15.798 48.513 38.170 1.00 26.91 248 ASN B C 1
ATOM 4457 O O . ASN B 1 251 ? 15.401 49.660 38.087 1.00 27.59 248 ASN B O 1
ATOM 4462 N N . THR B 1 252 ? 15.070 47.460 37.785 1.00 27.15 249 THR B N 1
ATOM 4463 C CA . THR B 1 252 ? 13.698 47.567 37.281 1.00 30.85 249 THR B CA 1
ATOM 4464 C C . THR B 1 252 ? 12.939 46.315 37.696 1.00 28.22 249 THR B C 1
ATOM 4465 O O . THR B 1 252 ? 13.514 45.419 38.303 1.00 26.34 249 THR B O 1
ATOM 4469 N N . ILE B 1 253 ? 11.662 46.223 37.333 1.00 21.97 250 ILE B N 1
ATOM 4470 C CA . ILE B 1 253 ? 10.960 44.940 37.459 1.00 22.82 250 ILE B CA 1
ATOM 4471 C C . ILE B 1 253 ? 10.645 44.323 36.090 1.00 29.66 250 ILE B C 1
ATOM 4472 O O . ILE B 1 253 ? 9.848 43.399 35.992 1.00 26.40 250 ILE B O 1
ATOM 4477 N N . GLU B 1 254 ? 11.277 44.849 35.043 1.00 24.61 251 GLU B N 1
ATOM 4478 C CA . GLU B 1 254 ? 11.128 44.314 33.684 1.00 26.94 251 GLU B CA 1
ATOM 4479 C C . GLU B 1 254 ? 12.463 44.347 32.960 1.00 28.00 251 GLU B C 1
ATOM 4480 O O . GLU B 1 254 ? 13.188 45.346 33.041 1.00 26.44 251 GLU B O 1
ATOM 4486 N N . HIS B 1 255 ? 12.771 43.263 32.243 1.00 22.44 252 HIS B N 1
ATOM 4487 C CA . HIS B 1 255 ? 14.085 43.047 31.644 1.00 27.85 252 HIS B CA 1
ATOM 4488 C C . HIS B 1 255 ? 15.174 43.357 32.679 1.00 31.61 252 HIS B C 1
ATOM 4489 O O . HIS B 1 255 ? 16.132 44.107 32.418 1.00 27.81 252 HIS B O 1
ATOM 4496 N N . ILE B 1 256 ? 15.015 42.757 33.853 1.00 27.51 253 ILE B N 1
ATOM 4497 C CA . ILE B 1 256 ? 15.866 43.040 35.009 1.00 25.44 253 ILE B CA 1
ATOM 4498 C C . ILE B 1 256 ? 17.352 42.825 34.723 1.00 27.25 253 ILE B C 1
ATOM 4499 O O . ILE B 1 256 ? 17.757 41.791 34.181 1.00 27.84 253 ILE B O 1
ATOM 4504 N N . ARG B 1 257 ? 18.165 43.814 35.083 1.00 25.99 254 ARG B N 1
ATOM 4505 C CA . ARG B 1 257 ? 19.603 43.731 34.860 1.00 27.54 254 ARG B CA 1
ATOM 4506 C C . ARG B 1 257 ? 20.375 43.434 36.144 1.00 36.86 254 ARG B C 1
ATOM 4507 O O . ARG B 1 257 ? 21.344 42.666 36.123 1.00 32.89 254 ARG B O 1
ATOM 4515 N N . SER B 1 258 ? 19.956 44.023 37.260 1.00 28.92 255 SER B N 1
ATOM 4516 C CA . SER B 1 258 ? 20.695 43.812 38.504 1.00 34.34 255 SER B CA 1
ATOM 4517 C C . SER B 1 258 ? 19.800 43.656 39.727 1.00 33.88 255 SER B C 1
ATOM 4518 O O . SER B 1 258 ? 18.724 44.237 39.800 1.00 29.22 255 SER B O 1
ATOM 4521 N N . ALA B 1 259 ? 20.243 42.847 40.682 1.00 24.16 256 ALA B N 1
ATOM 4522 C CA . ALA B 1 259 ? 19.507 42.690 41.944 1.00 26.51 256 ALA B CA 1
ATOM 4523 C C . ALA B 1 259 ? 20.522 42.591 43.085 1.00 32.50 256 ALA B C 1
ATOM 4524 O O . ALA B 1 259 ? 21.317 41.646 43.142 1.00 33.28 256 ALA B O 1
ATOM 4526 N N . ILE B 1 260 ? 20.502 43.567 43.988 1.00 23.92 257 ILE B N 1
ATOM 4527 C CA . ILE B 1 260 ? 21.486 43.627 45.062 1.00 25.43 257 ILE B CA 1
ATOM 4528 C C . ILE B 1 260 ? 20.808 43.784 46.429 1.00 27.60 257 ILE B C 1
ATOM 4529 O O . ILE B 1 260 ? 20.022 44.713 46.639 1.00 25.67 257 ILE B O 1
ATOM 4534 N N . PHE B 1 261 ? 21.132 42.889 47.358 1.00 25.03 258 PHE B N 1
ATOM 4535 C CA . PHE B 1 261 ? 20.601 42.973 48.721 1.00 24.63 258 PHE B CA 1
ATOM 4536 C C . PHE B 1 261 ? 21.597 43.693 49.628 1.00 27.19 258 PHE B C 1
ATOM 4537 O O . PHE B 1 261 ? 22.777 43.345 49.637 1.00 29.36 258 PHE B O 1
ATOM 4545 N N . THR B 1 262 ? 21.131 44.681 50.393 1.00 22.11 259 THR B N 1
ATOM 4546 C CA . THR B 1 262 ? 21.994 45.380 51.355 1.00 20.86 259 THR B CA 1
ATOM 4547 C C . THR B 1 262 ? 21.396 45.250 52.732 1.00 22.65 259 THR B C 1
ATOM 4548 O O . THR B 1 262 ? 20.243 45.640 52.927 1.00 20.73 259 THR B O 1
ATOM 4552 N N . ASP B 1 263 ? 22.150 44.713 53.695 1.00 25.93 260 ASP B N 1
ATOM 4553 C CA . ASP B 1 263 ? 21.595 44.561 55.046 1.00 25.50 260 ASP B CA 1
ATOM 4554 C C . ASP B 1 263 ? 21.739 45.821 55.891 1.00 28.70 260 ASP B C 1
ATOM 4555 O O . ASP B 1 263 ? 22.226 46.842 55.409 1.00 23.96 260 ASP B O 1
ATOM 4560 N N . HIS B 1 264 ? 21.289 45.762 57.139 1.00 23.85 261 HIS B N 1
ATOM 4561 C CA . HIS B 1 264 ? 21.270 46.948 57.998 1.00 21.26 261 HIS B CA 1
ATOM 4562 C C . HIS B 1 264 ? 22.646 47.264 58.574 1.00 25.27 261 HIS B C 1
ATOM 4563 O O . HIS B 1 264 ? 22.811 48.243 59.299 1.00 24.18 261 HIS B O 1
ATOM 4570 N N . GLN B 1 265 ? 23.633 46.440 58.234 1.00 24.24 262 GLN B N 1
ATOM 4571 C CA . GLN B 1 265 ? 25.027 46.746 58.560 1.00 23.43 262 GLN B CA 1
ATOM 4572 C C . GLN B 1 265 ? 25.802 47.113 57.298 1.00 26.13 262 GLN B C 1
ATOM 4573 O O . GLN B 1 265 ? 27.017 47.299 57.341 1.00 27.31 262 GLN B O 1
ATOM 4579 N N . GLY B 1 266 ? 25.098 47.191 56.174 1.00 24.74 263 GLY B N 1
ATOM 4580 C CA . GLY B 1 266 ? 25.721 47.635 54.931 1.00 24.69 263 GLY B CA 1
ATOM 4581 C C . GLY B 1 266 ? 26.450 46.566 54.138 1.00 27.97 263 GLY B C 1
ATOM 4582 O O . GLY B 1 266 ? 27.144 46.865 53.151 1.00 28.27 263 GLY B O 1
ATOM 4583 N N . ASN B 1 267 ? 26.314 45.311 54.551 1.00 27.76 264 ASN B N 1
ATOM 4584 C CA . ASN B 1 267 ? 26.843 44.233 53.735 1.00 27.12 264 ASN B CA 1
ATOM 4585 C C . ASN B 1 267 ? 25.981 44.064 52.487 1.00 33.18 264 ASN B C 1
ATOM 4586 O O . ASN B 1 267 ? 24.757 44.235 52.539 1.00 28.32 264 ASN B O 1
ATOM 4591 N N . GLN B 1 268 ? 26.612 43.741 51.363 1.00 25.13 265 GLN B N 1
ATOM 4592 C CA . GLN B 1 268 ? 25.864 43.626 50.114 1.00 28.92 265 GLN B CA 1
ATOM 4593 C C . GLN B 1 268 ? 25.991 42.236 49.545 1.00 32.73 265 GLN B C 1
ATOM 4594 O O . GLN B 1 268 ? 27.060 41.641 49.588 1.00 33.88 265 GLN B O 1
ATOM 4600 N N . VAL B 1 269 ? 24.880 41.721 49.033 1.00 28.77 266 VAL B N 1
ATOM 4601 C CA . VAL B 1 269 ? 24.855 40.428 48.375 1.00 39.38 266 VAL B CA 1
ATOM 4602 C C . VAL B 1 269 ? 24.349 40.664 46.961 1.00 34.57 266 VAL B C 1
ATOM 4603 O O . VAL B 1 269 ? 23.226 41.124 46.773 1.00 27.51 266 VAL B O 1
ATOM 4607 N N . GLN B 1 270 ? 25.182 40.383 45.967 1.00 32.26 267 GLN B N 1
ATOM 4608 C CA . GLN B 1 270 ? 24.756 40.523 44.573 1.00 39.82 267 GLN B CA 1
ATOM 4609 C C . GLN B 1 270 ? 24.104 39.227 44.080 1.00 38.36 267 GLN B C 1
ATOM 4610 O O . GLN B 1 270 ? 24.712 38.161 44.119 1.00 41.59 267 GLN B O 1
ATOM 4616 N N . LEU B 1 271 ? 22.856 39.316 43.633 1.00 27.26 268 LEU B N 1
ATOM 4617 C CA . LEU B 1 271 ? 22.166 38.144 43.115 1.00 32.10 268 LEU B CA 1
ATOM 4618 C C . LEU B 1 271 ? 22.636 37.919 41.682 1.00 28.54 268 LEU B C 1
ATOM 4619 O O . LEU B 1 271 ? 22.849 38.880 40.938 1.00 39.53 268 LEU B O 1
ATOM 4624 N N . PRO B 1 272 ? 22.797 36.651 41.281 1.00 33.05 269 PRO B N 1
ATOM 4625 C CA . PRO B 1 272 ? 23.245 36.404 39.906 1.00 38.36 269 PRO B CA 1
ATOM 4626 C C . PRO B 1 272 ? 22.106 36.614 38.897 1.00 33.10 269 PRO B C 1
ATOM 4627 O O . PRO B 1 272 ? 21.253 35.743 38.737 1.00 38.69 269 PRO B O 1
ATOM 4631 N N . ILE B 1 273 ? 22.091 37.770 38.241 1.00 40.53 270 ILE B N 1
ATOM 4632 C CA . ILE B 1 273 ? 21.098 38.047 37.209 1.00 38.83 270 ILE B CA 1
ATOM 4633 C C . ILE B 1 273 ? 21.787 38.002 35.850 1.00 38.93 270 ILE B C 1
ATOM 4634 O O . ILE B 1 273 ? 22.812 38.655 35.656 1.00 38.78 270 ILE B O 1
ATOM 4639 N N . GLN B 1 274 ? 21.247 37.224 34.911 1.00 32.60 271 GLN B N 1
ATOM 4640 C CA . GLN B 1 274 ? 21.795 37.176 33.556 1.00 37.53 271 GLN B CA 1
ATOM 4641 C C . GLN B 1 274 ? 20.743 37.671 32.565 1.00 39.26 271 GLN B C 1
ATOM 4642 O O . GLN B 1 274 ? 19.956 36.885 32.028 1.00 41.87 271 GLN B O 1
ATOM 4648 N N . GLN B 1 275 ? 20.741 38.982 32.342 1.00 37.01 272 GLN B N 1
ATOM 4649 C CA . GLN B 1 275 ? 19.736 39.651 31.529 1.00 41.31 272 GLN B CA 1
ATOM 4650 C C . GLN B 1 275 ? 19.760 39.113 30.107 1.00 38.11 272 GLN B C 1
ATOM 4651 O O . GLN B 1 275 ? 20.821 38.982 29.507 1.00 31.99 272 GLN B O 1
ATOM 4657 N N . ALA B 1 276 ? 18.587 38.797 29.575 1.00 36.91 273 ALA B N 1
ATOM 4658 C CA . ALA B 1 276 ? 18.477 38.229 28.231 1.00 35.97 273 ALA B CA 1
ATOM 4659 C C . ALA B 1 276 ? 18.851 39.277 27.193 1.00 34.16 273 ALA B C 1
ATOM 4660 O O . ALA B 1 276 ? 18.707 40.474 27.446 1.00 34.95 273 ALA B O 1
ATOM 4662 N N . PRO B 1 277 ? 19.315 38.837 26.013 1.00 32.53 274 PRO B N 1
ATOM 4663 C CA . PRO B 1 277 ? 19.642 39.785 24.940 1.00 43.14 274 PRO B CA 1
ATOM 4664 C C . PRO B 1 277 ? 18.422 40.610 24.534 1.00 45.33 274 PRO B C 1
ATOM 4665 O O . PRO B 1 277 ? 18.570 41.751 24.087 1.00 41.91 274 PRO B O 1
ATOM 4669 N N . HIS B 1 278 ? 17.230 40.041 24.691 1.00 36.72 275 HIS B N 1
ATOM 4670 C CA . HIS B 1 278 ? 16.016 40.765 24.326 1.00 36.42 275 HIS B CA 1
ATOM 4671 C C . HIS B 1 278 ? 14.905 40.592 25.352 1.00 29.32 275 HIS B C 1
ATOM 4672 O O . HIS B 1 278 ? 14.917 39.650 26.136 1.00 38.28 275 HIS B O 1
ATOM 4679 N N . THR B 1 279 ? 13.955 41.527 25.360 1.00 29.31 276 THR B N 1
ATOM 4680 C CA . THR B 1 279 ? 12.941 41.553 26.394 1.00 25.09 276 THR B CA 1
ATOM 4681 C C . THR B 1 279 ? 12.022 40.331 26.338 1.00 30.20 276 THR B C 1
ATOM 4682 O O . THR B 1 279 ? 11.409 39.956 27.335 1.00 29.78 276 THR B O 1
ATOM 4686 N N . MET B 1 280 ? 11.915 39.721 25.164 1.00 26.97 277 MET B N 1
ATOM 4687 C CA . MET B 1 280 ? 10.946 38.645 24.982 1.00 28.67 277 MET B CA 1
ATOM 4688 C C . MET B 1 280 ? 11.564 37.258 24.918 1.00 28.57 277 MET B C 1
ATOM 4689 O O . MET B 1 280 ? 10.845 36.257 24.845 1.00 27.42 277 MET B O 1
ATOM 4694 N N . THR B 1 281 ? 12.894 37.199 24.944 1.00 25.22 278 THR B N 1
ATOM 4695 C CA . THR B 1 281 ? 13.613 35.930 24.815 1.00 31.40 278 THR B CA 1
ATOM 4696 C C . THR B 1 281 ? 13.050 34.845 25.730 1.00 29.14 278 THR B C 1
ATOM 4697 O O . THR B 1 281 ? 12.735 33.734 25.291 1.00 29.53 278 THR B O 1
ATOM 4701 N N . GLU B 1 282 ? 12.912 35.181 27.006 1.00 28.99 279 GLU B N 1
ATOM 4702 C CA . GLU B 1 282 ? 12.550 34.199 28.014 1.00 29.17 279 GLU B CA 1
ATOM 4703 C C . GLU B 1 282 ? 11.109 33.691 27.882 1.00 31.93 279 GLU B C 1
ATOM 4704 O O . GLU B 1 282 ? 10.875 32.486 27.938 1.00 28.55 279 GLU B O 1
ATOM 4710 N N . GLU B 1 283 ? 10.144 34.589 27.690 1.00 23.49 280 GLU B N 1
ATOM 4711 C CA . GLU B 1 283 ? 8.758 34.139 27.517 1.00 26.12 280 GLU B CA 1
ATOM 4712 C C . GLU B 1 283 ? 8.597 33.286 26.256 1.00 29.46 280 GLU B C 1
ATOM 4713 O O . GLU B 1 283 ? 7.862 32.293 26.252 1.00 26.90 280 GLU B O 1
ATOM 4719 N N . VAL B 1 284 ? 9.315 33.642 25.194 1.00 27.26 281 VAL B N 1
ATOM 4720 C CA . VAL B 1 284 ? 9.208 32.914 23.931 1.00 26.43 281 VAL B CA 1
ATOM 4721 C C . VAL B 1 284 ? 9.725 31.483 24.097 1.00 32.84 281 VAL B C 1
ATOM 4722 O O . VAL B 1 284 ? 9.140 30.537 23.565 1.00 32.50 281 VAL B O 1
ATOM 4726 N N . ALA B 1 285 ? 10.808 31.324 24.855 1.00 29.21 282 ALA B N 1
ATOM 4727 C CA . ALA B 1 285 ? 11.327 29.988 25.134 1.00 29.47 282 ALA B CA 1
ATOM 4728 C C . ALA B 1 285 ? 10.356 29.197 26.006 1.00 29.28 282 ALA B C 1
ATOM 4729 O O . ALA B 1 285 ? 10.099 28.023 25.737 1.00 28.40 282 ALA B O 1
ATOM 4731 N N . ALA B 1 286 ? 9.818 29.849 27.041 1.00 28.85 283 ALA B N 1
ATOM 4732 C CA . ALA B 1 286 ? 8.878 29.215 27.968 1.00 30.70 283 ALA B CA 1
ATOM 4733 C C . ALA B 1 286 ? 7.612 28.714 27.266 1.00 30.43 283 ALA B C 1
ATOM 4734 O O . ALA B 1 286 ? 7.149 27.593 27.518 1.00 31.14 283 ALA B O 1
ATOM 4736 N N . PHE B 1 287 ? 7.044 29.532 26.386 1.00 26.65 284 PHE B N 1
ATOM 4737 C CA . PHE B 1 287 ? 5.812 29.131 25.706 1.00 30.71 284 PHE B CA 1
ATOM 4738 C C . PHE B 1 287 ? 6.060 27.944 24.783 1.00 33.59 284 PHE B C 1
ATOM 4739 O O . PHE B 1 287 ? 5.253 27.013 24.732 1.00 29.75 284 PHE B O 1
ATOM 4747 N N . ALA B 1 288 ? 7.179 27.967 24.062 1.00 33.01 285 ALA B N 1
ATOM 4748 C CA . ALA B 1 288 ? 7.498 26.858 23.164 1.00 34.99 285 ALA B CA 1
ATOM 4749 C C . ALA B 1 288 ? 7.760 25.596 23.970 1.00 30.45 285 ALA B C 1
ATOM 4750 O O . ALA B 1 288 ? 7.331 24.504 23.595 1.00 35.76 285 ALA B O 1
ATOM 4752 N N . HIS B 1 289 ? 8.472 25.747 25.080 1.00 28.20 286 HIS B N 1
ATOM 4753 C CA . HIS B 1 289 ? 8.756 24.615 25.943 1.00 34.20 286 HIS B CA 1
ATOM 4754 C C . HIS B 1 289 ? 7.478 24.036 26.549 1.00 35.08 286 HIS B C 1
ATOM 4755 O O . HIS B 1 289 ? 7.342 22.818 26.670 1.00 33.21 286 HIS B O 1
ATOM 4762 N N . MET B 1 290 ? 6.537 24.901 26.917 1.00 31.83 287 MET B N 1
ATOM 4763 C CA . MET B 1 290 ? 5.262 24.433 27.460 1.00 30.57 287 MET B CA 1
ATOM 4764 C C . MET B 1 290 ? 4.474 23.619 26.438 1.00 35.04 287 MET B C 1
ATOM 4765 O O . MET B 1 290 ? 3.909 22.583 26.766 1.00 35.02 287 MET B O 1
ATOM 4770 N N . ILE B 1 291 ? 4.426 24.084 25.196 1.00 29.61 288 ILE B N 1
ATOM 4771 C CA . ILE B 1 291 ? 3.699 23.351 24.168 1.00 32.51 288 ILE B CA 1
ATOM 4772 C C . ILE B 1 291 ? 4.370 22.010 23.834 1.00 32.59 288 ILE B C 1
ATOM 4773 O O . ILE B 1 291 ? 3.696 20.993 23.664 1.00 36.83 288 ILE B O 1
ATOM 4778 N N . GLN B 1 292 ? 5.697 22.000 23.757 1.00 35.07 289 GLN B N 1
ATOM 4779 C CA A GLN B 1 292 ? 6.432 20.810 23.338 0.38 39.45 289 GLN B CA 1
ATOM 4780 C CA B GLN B 1 292 ? 6.408 20.799 23.335 0.62 39.55 289 GLN B CA 1
ATOM 4781 C C . GLN B 1 292 ? 6.619 19.787 24.462 1.00 41.37 289 GLN B C 1
ATOM 4782 O O . GLN B 1 292 ? 6.554 18.580 24.235 1.00 43.54 289 GLN B O 1
ATOM 4793 N N . GLN B 1 293 ? 6.865 20.281 25.668 1.00 35.26 290 GLN B N 1
ATOM 4794 C CA . GLN B 1 293 ? 7.105 19.424 26.835 1.00 38.57 290 GLN B CA 1
ATOM 4795 C C . GLN B 1 293 ? 6.355 19.994 28.034 1.00 33.07 290 GLN B C 1
ATOM 4796 O O . GLN B 1 293 ? 6.960 20.568 28.945 1.00 33.12 290 GLN B O 1
ATOM 4798 N N . PRO B 1 294 ? 5.028 19.836 28.033 1.00 37.56 291 PRO B N 1
ATOM 4799 C CA . PRO B 1 294 ? 4.203 20.540 29.022 1.00 35.50 291 PRO B CA 1
ATOM 4800 C C . PRO B 1 294 ? 4.430 20.110 30.466 1.00 34.71 291 PRO B C 1
ATOM 4801 O O . PRO B 1 294 ? 4.652 18.937 30.759 1.00 32.75 291 PRO B O 1
ATOM 4805 N N . ASP B 1 295 ? 4.431 21.095 31.352 1.00 34.81 292 ASP B N 1
ATOM 4806 C CA . ASP B 1 295 ? 4.297 20.859 32.777 1.00 31.66 292 ASP B CA 1
ATOM 4807 C C . ASP B 1 295 ? 2.954 21.533 33.060 1.00 32.87 292 ASP B C 1
ATOM 4808 O O . ASP B 1 295 ? 2.882 22.747 33.179 1.00 27.80 292 ASP B O 1
ATOM 4813 N N . LEU B 1 296 ? 1.886 20.751 33.116 1.00 27.21 293 LEU B N 1
ATOM 4814 C CA . LEU B 1 296 ? 0.543 21.342 33.132 1.00 27.08 293 LEU B CA 1
ATOM 4815 C C . LEU B 1 296 ? 0.223 22.025 34.461 1.00 30.73 293 LEU B C 1
ATOM 4816 O O . LEU B 1 296 ? -0.578 22.961 34.503 1.00 33.68 293 LEU B O 1
ATOM 4821 N N . ASN B 1 297 ? 0.861 21.578 35.541 1.00 26.24 294 ASN B N 1
ATOM 4822 C CA . ASN B 1 297 ? 0.654 22.217 36.839 1.00 30.08 294 ASN B CA 1
ATOM 4823 C C . ASN B 1 297 ? 1.218 23.627 36.801 1.00 32.21 294 ASN B C 1
ATOM 4824 O O . ASN B 1 297 ? 0.608 24.572 37.303 1.00 26.88 294 ASN B O 1
ATOM 4829 N N . LEU B 1 298 ? 2.384 23.772 36.183 1.00 29.88 295 LEU B N 1
ATOM 4830 C CA . LEU B 1 298 ? 2.976 25.101 36.010 1.00 31.39 295 LEU B CA 1
ATOM 4831 C C . LEU B 1 298 ? 2.098 25.969 35.108 1.00 25.48 295 LEU B C 1
ATOM 4832 O O . LEU B 1 298 ? 1.895 27.163 35.374 1.00 28.51 295 LEU B O 1
ATOM 4837 N N . TYR B 1 299 ? 1.567 25.364 34.047 1.00 28.86 296 TYR B N 1
ATOM 4838 C CA . TYR B 1 299 ? 0.655 26.072 33.150 1.00 25.81 296 TYR B CA 1
ATOM 4839 C C . TYR B 1 299 ? -0.538 26.623 33.930 1.00 33.03 296 TYR B C 1
ATOM 4840 O O . TYR B 1 299 ? -0.960 27.760 33.728 1.00 26.03 296 TYR B O 1
ATOM 4849 N N . GLN B 1 300 ? -1.064 25.822 34.843 1.00 29.70 297 GLN B N 1
ATOM 4850 C CA . GLN B 1 300 ? -2.217 26.258 35.622 1.00 31.50 297 GLN B CA 1
ATOM 4851 C C . GLN B 1 300 ? -1.847 27.428 36.530 1.00 30.82 297 GLN B C 1
ATOM 4852 O O . GLN B 1 300 ? -2.635 28.363 36.716 1.00 29.82 297 GLN B O 1
ATOM 4858 N N . THR B 1 301 ? -0.638 27.397 37.079 1.00 27.89 298 THR B N 1
ATOM 4859 C CA . THR B 1 301 ? -0.168 28.511 37.888 1.00 27.64 298 THR B CA 1
ATOM 4860 C C . THR B 1 301 ? -0.072 29.783 37.044 1.00 26.96 298 THR B C 1
ATOM 4861 O O . THR B 1 301 ? -0.424 30.878 37.505 1.00 28.55 298 THR B O 1
ATOM 4865 N N . TRP B 1 302 ? 0.417 29.651 35.814 1.00 26.57 299 TRP B N 1
ATOM 4866 C CA . TRP B 1 302 ? 0.442 30.803 34.918 1.00 23.92 299 TRP B CA 1
ATOM 4867 C C . TRP B 1 302 ? -0.975 31.374 34.722 1.00 29.10 299 TRP B C 1
ATOM 4868 O O . TRP B 1 302 ? -1.171 32.582 34.791 1.00 23.21 299 TRP B O 1
ATOM 4879 N N . LEU B 1 303 ? -1.954 30.505 34.478 1.00 25.75 300 LEU B N 1
ATOM 4880 C CA . LEU B 1 303 ? -3.346 30.946 34.311 1.00 25.49 300 LEU B CA 1
ATOM 4881 C C . LEU B 1 303 ? -3.920 31.604 35.562 1.00 28.08 300 LEU B C 1
ATOM 4882 O O . LEU B 1 303 ? -4.669 32.587 35.479 1.00 25.98 300 LEU B O 1
ATOM 4887 N N . TYR B 1 304 ? -3.599 31.045 36.721 1.00 25.85 301 TYR B N 1
ATOM 4888 C CA . TYR B 1 304 ? -4.124 31.557 37.977 1.00 27.94 301 TYR B CA 1
ATOM 4889 C C . TYR B 1 304 ? -3.524 32.932 38.252 1.00 30.61 301 TYR B C 1
ATOM 4890 O O . TYR B 1 304 ? -4.240 33.886 38.590 1.00 27.56 301 TYR B O 1
ATOM 4899 N N . ASP B 1 305 ? -2.207 33.034 38.102 1.00 29.42 302 ASP B N 1
ATOM 4900 C CA . ASP B 1 305 ? -1.523 34.295 38.360 1.00 29.98 302 ASP B CA 1
ATOM 4901 C C . ASP B 1 305 ? -2.004 35.411 37.440 1.00 24.70 302 ASP B C 1
ATOM 4902 O O . ASP B 1 305 ? -2.178 36.544 37.897 1.00 23.86 302 ASP B O 1
ATOM 4907 N N . ALA B 1 306 ? -2.231 35.106 36.154 1.00 24.92 303 ALA B N 1
ATOM 4908 C CA . ALA B 1 306 ? -2.854 36.095 35.258 1.00 27.10 303 ALA B CA 1
ATOM 4909 C C . ALA B 1 306 ? -4.224 36.522 35.798 1.00 29.94 303 ALA B C 1
ATOM 4910 O O . ALA B 1 306 ? -4.585 37.707 35.769 1.00 26.17 303 ALA B O 1
ATOM 4912 N N . GLY B 1 307 ? -5.000 35.565 36.293 1.00 22.89 304 GLY B N 1
ATOM 4913 C CA . GLY B 1 307 ? -6.299 35.914 36.853 1.00 23.61 304 GLY B CA 1
ATOM 4914 C C . GLY B 1 307 ? -6.143 36.868 38.030 1.00 29.87 304 GLY B C 1
ATOM 4915 O O . GLY B 1 307 ? -6.907 37.834 38.168 1.00 27.87 304 GLY B O 1
ATOM 4916 N N . SER B 1 308 ? -5.140 36.609 38.870 1.00 30.11 305 SER B N 1
ATOM 4917 C CA . SER B 1 308 ? -4.850 37.480 40.007 1.00 31.12 305 SER B CA 1
ATOM 4918 C C . SER B 1 308 ? -4.489 38.891 39.533 1.00 30.37 305 SER B C 1
ATOM 4919 O O . SER B 1 308 ? -4.982 39.882 40.080 1.00 28.42 305 SER B O 1
ATOM 4922 N N . VAL B 1 309 ? -3.608 38.976 38.533 1.00 25.47 306 VAL B N 1
ATOM 4923 C CA . VAL B 1 309 ? -3.230 40.268 37.971 1.00 21.34 306 VAL B CA 1
ATOM 4924 C C . VAL B 1 309 ? -4.449 41.046 37.470 1.00 26.59 306 VAL B C 1
ATOM 4925 O O . VAL B 1 309 ? -4.647 42.203 37.837 1.00 28.31 306 VAL B O 1
ATOM 4929 N N . HIS B 1 310 ? -5.288 40.421 36.653 1.00 24.77 307 HIS B N 1
ATOM 4930 C CA . HIS B 1 310 ? -6.421 41.162 36.102 1.00 22.66 307 HIS B CA 1
ATOM 4931 C C . HIS B 1 310 ? -7.491 41.539 37.131 1.00 27.26 307 HIS B C 1
ATOM 4932 O O . HIS B 1 310 ? -8.153 42.565 36.998 1.00 26.97 307 HIS B O 1
ATOM 4939 N N . GLU B 1 311 ? -7.626 40.740 38.179 1.00 26.68 308 GLU B N 1
ATOM 4940 C CA . GLU B 1 311 ? -8.499 41.120 39.284 1.00 27.27 308 GLU B CA 1
ATOM 4941 C C . GLU B 1 311 ? -7.993 42.400 39.957 1.00 28.37 308 GLU B C 1
ATOM 4942 O O . GLU B 1 311 ? -8.778 43.307 40.252 1.00 23.94 308 GLU B O 1
ATOM 4948 N N . LEU B 1 312 ? -6.680 42.484 40.168 1.00 28.31 309 LEU B N 1
ATOM 4949 C CA . LEU B 1 312 ? -6.100 43.662 40.807 1.00 32.30 309 LEU B CA 1
ATOM 4950 C C . LEU B 1 312 ? -6.230 44.855 39.874 1.00 27.69 309 LEU B C 1
ATOM 4951 O O . LEU B 1 312 ? -6.643 45.927 40.295 1.00 29.57 309 LEU B O 1
ATOM 4956 N N . LEU B 1 313 ? -5.881 44.659 38.599 1.00 25.23 310 LEU B N 1
ATOM 4957 C CA . LEU B 1 313 ? -6.087 45.696 37.586 1.00 25.71 310 LEU B CA 1
ATOM 4958 C C . LEU B 1 313 ? -7.504 46.271 37.638 1.00 29.03 310 LEU B C 1
ATOM 4959 O O . LEU B 1 313 ? -7.697 47.490 37.707 1.00 29.08 310 LEU B O 1
ATOM 4964 N N . TYR B 1 314 ? -8.497 45.388 37.612 1.00 25.90 311 TYR B N 1
ATOM 4965 C CA . TYR B 1 314 ? -9.896 45.809 37.555 1.00 23.48 311 TYR B CA 1
ATOM 4966 C C . TYR B 1 314 ? -10.305 46.544 38.824 1.00 26.40 311 TYR B C 1
ATOM 4967 O O . TYR B 1 314 ? -11.054 47.532 38.779 1.00 29.84 311 TYR B O 1
ATOM 4976 N N . THR B 1 315 ? -9.826 46.054 39.963 1.00 29.99 312 THR B N 1
ATOM 4977 C CA . THR B 1 315 ? -10.108 46.710 41.238 1.00 35.59 312 THR B CA 1
ATOM 4978 C C . THR B 1 315 ? -9.517 48.120 41.215 1.00 32.49 312 THR B C 1
ATOM 4979 O O . THR B 1 315 ? -10.162 49.087 41.609 1.00 28.64 312 THR B O 1
ATOM 4983 N N . MET B 1 316 ? -8.294 48.228 40.716 1.00 29.46 313 MET B N 1
ATOM 4984 C CA . MET B 1 316 ? -7.607 49.508 40.661 1.00 26.62 313 MET B CA 1
ATOM 4985 C C . MET B 1 316 ? -8.280 50.495 39.710 1.00 28.44 313 MET B C 1
ATOM 4986 O O . MET B 1 316 ? -8.461 51.668 40.057 1.00 29.39 313 MET B O 1
ATOM 4991 N N . ARG B 1 317 ? -8.681 50.039 38.525 1.00 26.32 314 ARG B N 1
ATOM 4992 C CA . ARG B 1 317 ? -9.474 50.918 37.643 1.00 27.75 314 ARG B CA 1
ATOM 4993 C C . ARG B 1 317 ? -10.729 51.443 38.313 1.00 30.85 314 ARG B C 1
ATOM 4994 O O . ARG B 1 317 ? -11.097 52.614 38.146 1.00 33.93 314 ARG B O 1
ATOM 5002 N N . GLN B 1 318 ? -11.406 50.580 39.063 1.00 29.22 315 GLN B N 1
ATOM 5003 C CA . GLN B 1 318 ? -12.631 51.002 39.734 1.00 31.62 315 GLN B CA 1
ATOM 5004 C C . GLN B 1 318 ? -12.385 52.076 40.784 1.00 31.61 315 GLN B C 1
ATOM 5005 O O . GLN B 1 318 ? -13.121 53.042 40.832 1.00 30.49 315 GLN B O 1
ATOM 5011 N N . THR B 1 319 ? -11.349 51.924 41.609 1.00 32.74 316 THR B N 1
ATOM 5012 C CA . THR B 1 319 ? -11.067 52.935 42.629 1.00 31.82 316 THR B CA 1
ATOM 5013 C C . THR B 1 319 ? -10.658 54.270 41.991 1.00 31.01 316 THR B C 1
ATOM 5014 O O . THR B 1 319 ? -10.984 55.325 42.506 1.00 35.63 316 THR B O 1
ATOM 5018 N N . ALA B 1 320 ? -9.958 54.217 40.856 1.00 30.65 317 ALA B N 1
ATOM 5019 C CA . ALA B 1 320 ? -9.491 55.441 40.178 1.00 27.67 317 ALA B CA 1
ATOM 5020 C C . ALA B 1 320 ? -10.537 56.075 39.272 1.00 35.74 317 ALA B C 1
ATOM 5021 O O . ALA B 1 320 ? -10.404 57.234 38.853 1.00 35.65 317 ALA B O 1
ATOM 5023 N N . GLY B 1 321 ? -11.582 55.323 38.958 1.00 35.33 318 GLY B N 1
ATOM 5024 C CA . GLY B 1 321 ? -12.620 55.843 38.085 1.00 35.80 318 GLY B CA 1
ATOM 5025 C C . GLY B 1 321 ? -12.237 55.757 36.615 1.00 34.59 318 GLY B C 1
ATOM 5026 O O . GLY B 1 321 ? -12.678 56.567 35.806 1.00 33.83 318 GLY B O 1
ATOM 5027 N N . ILE B 1 322 ? -11.415 54.771 36.274 1.00 32.57 319 ILE B N 1
ATOM 5028 C CA . ILE B 1 322 ? -10.977 54.566 34.898 1.00 32.32 319 ILE B CA 1
ATOM 5029 C C . ILE B 1 322 ? -11.980 53.632 34.244 1.00 33.88 319 ILE B C 1
ATOM 5030 O O . ILE B 1 322 ? -12.064 52.456 34.609 1.00 30.36 319 ILE B O 1
ATOM 5035 N N . ARG B 1 323 ? -12.745 54.161 33.291 1.00 31.18 320 ARG B N 1
ATOM 5036 C CA . ARG B 1 323 ? -13.857 53.433 32.692 1.00 37.07 320 ARG B CA 1
ATOM 5037 C C . ARG B 1 323 ? -13.744 53.374 31.182 1.00 35.95 320 ARG B C 1
ATOM 5038 O O . ARG B 1 323 ? -13.559 54.395 30.530 1.00 35.09 320 ARG B O 1
ATOM 5046 N N . PHE B 1 324 ? -13.872 52.177 30.627 1.00 35.13 321 PHE B N 1
ATOM 5047 C CA . PHE B 1 324 ? -13.781 52.007 29.186 1.00 36.85 321 PHE B CA 1
ATOM 5048 C C . PHE B 1 324 ? -15.140 52.268 28.557 1.00 39.71 321 PHE B C 1
ATOM 5049 O O . PHE B 1 324 ? -16.153 52.259 29.254 1.00 38.20 321 PHE B O 1
ATOM 5057 N N . GLU B 1 325 ? -15.153 52.528 27.250 1.00 34.45 322 GLU B N 1
ATOM 5058 C CA . GLU B 1 325 ? -16.377 52.852 26.531 1.00 42.34 322 GLU B CA 1
ATOM 5059 C C . GLU B 1 325 ? -17.479 51.808 26.758 1.00 42.62 322 GLU B C 1
ATOM 5060 O O . GLU B 1 325 ? -18.631 52.153 26.983 1.00 41.74 322 GLU B O 1
ATOM 5066 N N . ALA B 1 326 ? -17.113 50.531 26.725 1.00 50.86 323 ALA B N 1
ATOM 5067 C CA . ALA B 1 326 ? -18.088 49.458 26.909 1.00 51.85 323 ALA B CA 1
ATOM 5068 C C . ALA B 1 326 ? -18.696 49.448 28.315 1.00 52.07 323 ALA B C 1
ATOM 5069 O O . ALA B 1 326 ? -19.789 48.932 28.525 1.00 55.39 323 ALA B O 1
ATOM 5071 N N . GLU B 1 327 ? -17.984 50.016 29.278 1.00 46.86 324 GLU B N 1
ATOM 5072 C CA . GLU B 1 327 ? -18.425 49.978 30.669 1.00 46.49 324 GLU B CA 1
ATOM 5073 C C . GLU B 1 327 ? -19.268 51.193 31.042 1.00 52.88 324 GLU B C 1
ATOM 5074 O O . GLU B 1 327 ? -19.804 51.267 32.148 1.00 55.26 324 GLU B O 1
ATOM 5080 N N . LYS B 1 328 ? -19.381 52.141 30.116 1.00 50.58 325 LYS B N 1
ATOM 5081 C CA . LYS B 1 328 ? -20.085 53.394 30.394 1.00 48.22 325 LYS B CA 1
ATOM 5082 C C . LYS B 1 328 ? -21.524 53.353 29.919 1.00 49.54 325 LYS B C 1
ATOM 5083 O O . LYS B 1 328 ? -22.120 54.395 29.707 1.00 53.48 325 LYS B O 1
ATOM 5089 N N . ALA C 1 3 ? -29.576 35.311 54.046 1.00 69.00 0 ALA C N 1
ATOM 5090 C CA . ALA C 1 3 ? -28.485 34.493 54.564 1.00 72.26 0 ALA C CA 1
ATOM 5091 C C . ALA C 1 3 ? -28.619 33.022 54.159 1.00 73.97 0 ALA C C 1
ATOM 5092 O O . ALA C 1 3 ? -27.838 32.526 53.348 1.00 84.67 0 ALA C O 1
ATOM 5094 N N . MET C 1 4 ? -29.615 32.335 54.718 1.00 66.48 1 MET C N 1
ATOM 5095 C CA . MET C 1 4 ? -29.753 30.885 54.555 1.00 58.91 1 MET C CA 1
ATOM 5096 C C . MET C 1 4 ? -30.025 30.456 53.117 1.00 47.57 1 MET C C 1
ATOM 5097 O O . MET C 1 4 ? -30.952 30.940 52.479 1.00 43.13 1 MET C O 1
ATOM 5102 N N . LEU C 1 5 ? -29.224 29.530 52.611 1.00 38.65 2 LEU C N 1
ATOM 5103 C CA . LEU C 1 5 ? -29.467 28.979 51.288 1.00 36.75 2 LEU C CA 1
ATOM 5104 C C . LEU C 1 5 ? -30.622 27.979 51.318 1.00 35.95 2 LEU C C 1
ATOM 5105 O O . LEU C 1 5 ? -30.577 26.975 52.055 1.00 36.30 2 LEU C O 1
ATOM 5110 N N . LYS C 1 6 ? -31.648 28.244 50.514 1.00 36.45 3 LYS C N 1
ATOM 5111 C CA . LYS C 1 6 ? -32.759 27.315 50.381 1.00 39.89 3 LYS C CA 1
ATOM 5112 C C . LYS C 1 6 ? -32.347 26.172 49.462 1.00 44.08 3 LYS C C 1
ATOM 5113 O O . LYS C 1 6 ? -31.966 26.395 48.305 1.00 36.58 3 LYS C O 1
ATOM 5119 N N . LEU C 1 7 ? -32.436 24.956 49.992 1.00 32.31 4 LEU C N 1
ATOM 5120 C CA . LEU C 1 7 ? -31.917 23.763 49.331 1.00 30.18 4 LEU C CA 1
ATOM 5121 C C . LEU C 1 7 ? -32.972 22.826 48.742 1.00 34.93 4 LEU C C 1
ATOM 5122 O O . LEU C 1 7 ? -33.887 22.389 49.444 1.00 32.34 4 LEU C O 1
ATOM 5127 N N . GLY C 1 8 ? -32.826 22.496 47.458 1.00 37.60 5 GLY C N 1
ATOM 5128 C CA . GLY C 1 8 ? -33.635 21.460 46.830 1.00 31.39 5 GLY C CA 1
ATOM 5129 C C . GLY C 1 8 ? -32.779 20.226 46.609 1.00 34.10 5 GLY C C 1
ATOM 5130 O O . GLY C 1 8 ? -31.567 20.354 46.398 1.00 28.96 5 GLY C O 1
ATOM 5131 N N . VAL C 1 9 ? -33.377 19.033 46.655 1.00 28.51 6 VAL C N 1
ATOM 5132 C CA . VAL C 1 9 ? -32.594 17.786 46.501 1.00 31.78 6 VAL C CA 1
ATOM 5133 C C . VAL C 1 9 ? -33.191 16.831 45.455 1.00 38.12 6 VAL C C 1
ATOM 5134 O O . VAL C 1 9 ? -34.410 16.618 45.422 1.00 33.27 6 VAL C O 1
ATOM 5138 N N . ILE C 1 10 ? -32.323 16.278 44.607 1.00 38.33 7 ILE C N 1
ATOM 5139 C CA . ILE C 1 10 ? -32.675 15.202 43.685 1.00 25.42 7 ILE C CA 1
ATOM 5140 C C . ILE C 1 10 ? -31.904 13.937 44.091 1.00 32.03 7 ILE C C 1
ATOM 5141 O O . ILE C 1 10 ? -30.684 13.976 44.268 1.00 32.39 7 ILE C O 1
ATOM 5146 N N . GLY C 1 11 ? -32.604 12.818 44.230 1.00 31.50 8 GLY C N 1
ATOM 5147 C CA . GLY C 1 11 ? -31.975 11.587 44.693 1.00 33.13 8 GLY C CA 1
ATOM 5148 C C . GLY C 1 11 ? -32.389 11.317 46.128 1.00 35.64 8 GLY C C 1
ATOM 5149 O O . GLY C 1 11 ? -32.188 12.164 46.998 1.00 37.19 8 GLY C O 1
ATOM 5150 N N . THR C 1 12 ? -32.960 10.140 46.384 1.00 33.94 9 THR C N 1
ATOM 5151 C CA . THR C 1 12 ? -33.458 9.811 47.719 1.00 34.90 9 THR C CA 1
ATOM 5152 C C . THR C 1 12 ? -32.669 8.667 48.347 1.00 37.88 9 THR C C 1
ATOM 5153 O O . THR C 1 12 ? -33.232 7.831 49.068 1.00 38.29 9 THR C O 1
ATOM 5157 N N . GLY C 1 13 ? -31.371 8.624 48.071 1.00 37.50 10 GLY C N 1
ATOM 5158 C CA . GLY C 1 13 ? -30.521 7.602 48.657 1.00 38.07 10 GLY C CA 1
ATOM 5159 C C . GLY C 1 13 ? -29.993 8.064 49.999 1.00 38.63 10 GLY C C 1
ATOM 5160 O O . GLY C 1 13 ? -30.171 9.226 50.372 1.00 40.24 10 GLY C O 1
ATOM 5161 N N . ALA C 1 14 ? -29.347 7.160 50.724 1.00 41.34 11 ALA C N 1
ATOM 5162 C CA . ALA C 1 14 ? -28.746 7.496 52.007 1.00 42.32 11 ALA C CA 1
ATOM 5163 C C . ALA C 1 14 ? -27.787 8.680 51.893 1.00 47.36 11 ALA C C 1
ATOM 5164 O O . ALA C 1 14 ? -27.684 9.482 52.820 1.00 39.71 11 ALA C O 1
ATOM 5166 N N . ILE C 1 15 ? -27.096 8.794 50.758 1.00 38.64 12 ILE C N 1
ATOM 5167 C CA . ILE C 1 15 ? -26.150 9.890 50.554 1.00 36.75 12 ILE C CA 1
ATOM 5168 C C . ILE C 1 15 ? -26.824 11.263 50.658 1.00 35.98 12 ILE C C 1
ATOM 5169 O O . ILE C 1 15 ? -26.227 12.218 51.167 1.00 34.83 12 ILE C O 1
ATOM 5174 N N . SER C 1 16 ? -28.067 11.352 50.194 1.00 34.39 13 SER C N 1
ATOM 5175 C CA . SER C 1 16 ? -28.818 12.596 50.271 1.00 39.71 13 SER C CA 1
ATOM 5176 C C . SER C 1 16 ? -29.111 12.991 51.724 1.00 39.61 13 SER C C 1
ATOM 5177 O O . SER C 1 16 ? -29.058 14.176 52.081 1.00 33.04 13 SER C O 1
ATOM 5180 N N . HIS C 1 17 ? -29.422 12.005 52.557 1.00 35.39 14 HIS C N 1
ATOM 5181 C CA . HIS C 1 17 ? -29.633 12.259 53.981 1.00 37.06 14 HIS C CA 1
ATOM 5182 C C . HIS C 1 17 ? -28.350 12.763 54.646 1.00 44.67 14 HIS C C 1
ATOM 5183 O O . HIS C 1 17 ? -28.371 13.716 55.436 1.00 38.01 14 HIS C O 1
ATOM 5190 N N . HIS C 1 18 ? -27.236 12.100 54.339 1.00 37.68 15 HIS C N 1
ATOM 5191 C CA . HIS C 1 18 ? -25.943 12.523 54.850 1.00 38.00 15 HIS C CA 1
ATOM 5192 C C . HIS C 1 18 ? -25.644 13.959 54.435 1.00 35.67 15 HIS C C 1
ATOM 5193 O O . HIS C 1 18 ? -25.263 14.779 55.273 1.00 36.01 15 HIS C O 1
ATOM 5200 N N . PHE C 1 19 ? -25.853 14.277 53.159 1.00 33.63 16 PHE C N 1
ATOM 5201 C CA . PHE C 1 19 ? -25.648 15.649 52.709 1.00 45.48 16 PHE C CA 1
ATOM 5202 C C . PHE C 1 19 ? -26.515 16.650 53.464 1.00 34.55 16 PHE C C 1
ATOM 5203 O O . PHE C 1 19 ? -26.024 17.649 53.994 1.00 37.13 16 PHE C O 1
ATOM 5211 N N . ILE C 1 20 ? -27.816 16.397 53.479 1.00 35.43 17 ILE C N 1
ATOM 5212 C CA . ILE C 1 20 ? -28.741 17.278 54.175 1.00 32.83 17 ILE C CA 1
ATOM 5213 C C . ILE C 1 20 ? -28.323 17.492 55.636 1.00 39.62 17 ILE C C 1
ATOM 5214 O O . ILE C 1 20 ? -28.404 18.606 56.168 1.00 37.24 17 ILE C O 1
ATOM 5219 N N . GLU C 1 21 ? -27.857 16.437 56.290 1.00 37.11 18 GLU C N 1
ATOM 5220 C CA . GLU C 1 21 ? -27.471 16.584 57.689 1.00 40.92 18 GLU C CA 1
ATOM 5221 C C . GLU C 1 21 ? -26.253 17.508 57.845 1.00 40.79 18 GLU C C 1
ATOM 5222 O O . GLU C 1 21 ? -26.224 18.359 58.735 1.00 40.34 18 GLU C O 1
ATOM 5228 N N . ALA C 1 22 ? -25.265 17.360 56.968 1.00 36.45 19 ALA C N 1
ATOM 5229 C CA . ALA C 1 22 ? -24.109 18.250 56.996 1.00 38.54 19 ALA C CA 1
ATOM 5230 C C . ALA C 1 22 ? -24.520 19.685 56.659 1.00 42.01 19 ALA C C 1
ATOM 5231 O O . ALA C 1 22 ? -24.090 20.633 57.320 1.00 38.68 19 ALA C O 1
ATOM 5233 N N . ALA C 1 23 ? -25.364 19.840 55.639 1.00 36.14 20 ALA C N 1
ATOM 5234 C CA . ALA C 1 23 ? -25.857 21.159 55.250 1.00 35.34 20 ALA C CA 1
ATOM 5235 C C . ALA C 1 23 ? -26.582 21.863 56.403 1.00 44.32 20 ALA C C 1
ATOM 5236 O O . ALA C 1 23 ? -26.328 23.038 56.695 1.00 40.19 20 ALA C O 1
ATOM 5238 N N . HIS C 1 24 ? -27.495 21.149 57.051 1.00 37.95 21 HIS C N 1
ATOM 5239 C CA . HIS C 1 24 ? -28.208 21.700 58.192 1.00 38.34 21 HIS C CA 1
ATOM 5240 C C . HIS C 1 24 ? -27.267 22.021 59.359 1.00 45.66 21 HIS C C 1
ATOM 5241 O O . HIS C 1 24 ? -27.338 23.107 59.944 1.00 41.80 21 HIS C O 1
ATOM 5248 N N . THR C 1 25 ? -26.381 21.084 59.687 1.00 42.21 22 THR C N 1
ATOM 5249 C CA . THR C 1 25 ? -25.440 21.274 60.794 1.00 47.03 22 THR C CA 1
ATOM 5250 C C . THR C 1 25 ? -24.551 22.502 60.571 1.00 43.58 22 THR C C 1
ATOM 5251 O O . THR C 1 25 ? -24.229 23.218 61.513 1.00 50.32 22 THR C O 1
ATOM 5255 N N . SER C 1 26 ? -24.190 22.756 59.316 1.00 40.61 23 SER C N 1
ATOM 5256 C CA . SER C 1 26 ? -23.404 23.938 58.959 1.00 38.90 23 SER C CA 1
ATOM 5257 C C . SER C 1 26 ? -24.103 25.239 59.365 1.00 49.17 23 SER C C 1
ATOM 5258 O O . SER C 1 26 ? -23.446 26.224 59.704 1.00 43.91 23 SER C O 1
ATOM 5261 N N . GLY C 1 27 ? -25.433 25.240 59.331 1.00 40.40 24 GLY C N 1
ATOM 5262 C CA . GLY C 1 27 ? -26.198 26.431 59.662 1.00 42.77 24 GLY C CA 1
ATOM 5263 C C . GLY C 1 27 ? -26.392 27.370 58.480 1.00 42.56 24 GLY C C 1
ATOM 5264 O O . GLY C 1 27 ? -26.929 28.470 58.637 1.00 44.79 24 GLY C O 1
ATOM 5265 N N . GLU C 1 28 ? -25.963 26.938 57.295 1.00 40.23 25 GLU C N 1
ATOM 5266 C CA . GLU C 1 28 ? -25.976 27.799 56.115 1.00 45.00 25 GLU C CA 1
ATOM 5267 C C . GLU C 1 28 ? -27.012 27.365 55.078 1.00 39.03 25 GLU C C 1
ATOM 5268 O O . GLU C 1 28 ? -27.212 28.052 54.074 1.00 42.02 25 GLU C O 1
ATOM 5274 N N . TYR C 1 29 ? -27.650 26.219 55.316 1.00 39.66 26 TYR C N 1
ATOM 5275 C CA . TYR C 1 29 ? -28.637 25.662 54.386 1.00 37.11 26 TYR C CA 1
ATOM 5276 C C . TYR C 1 29 ? -29.927 25.279 55.095 1.00 48.92 26 TYR C C 1
ATOM 5277 O O . TYR C 1 29 ? -29.909 24.897 56.264 1.00 39.07 26 TYR C O 1
ATOM 5286 N N . GLN C 1 30 ? -31.035 25.315 54.361 1.00 39.41 27 GLN C N 1
ATOM 5287 C CA . GLN C 1 30 ? -32.302 24.790 54.856 1.00 39.23 27 GLN C CA 1
ATOM 5288 C C . GLN C 1 30 ? -33.009 24.015 53.741 1.00 37.81 27 GLN C C 1
ATOM 5289 O O . GLN C 1 30 ? -33.249 24.560 52.657 1.00 37.58 27 GLN C O 1
ATOM 5295 N N . LEU C 1 31 ? -33.304 22.737 53.986 1.00 37.08 28 LEU C N 1
ATOM 5296 C CA . LEU C 1 31 ? -34.001 21.917 52.996 1.00 36.02 28 LEU C CA 1
ATOM 5297 C C . LEU C 1 31 ? -35.393 22.496 52.805 1.00 37.52 28 LEU C C 1
ATOM 5298 O O . LEU C 1 31 ? -36.058 22.810 53.789 1.00 39.40 28 LEU C O 1
ATOM 5303 N N . VAL C 1 32 ? -35.828 22.665 51.556 1.00 37.19 29 VAL C N 1
ATOM 5304 C CA . VAL C 1 32 ? -37.194 23.139 51.294 1.00 38.44 29 VAL C CA 1
ATOM 5305 C C . VAL C 1 32 ? -37.959 22.271 50.289 1.00 37.59 29 VAL C C 1
ATOM 5306 O O . VAL C 1 32 ? -39.192 22.359 50.204 1.00 38.84 29 VAL C O 1
ATOM 5310 N N . ALA C 1 33 ? -37.239 21.457 49.518 1.00 35.71 30 ALA C N 1
ATOM 5311 C CA . ALA C 1 33 ? -37.852 20.702 48.423 1.00 35.08 30 ALA C CA 1
ATOM 5312 C C . ALA C 1 33 ? -37.146 19.400 48.065 1.00 35.28 30 ALA C C 1
ATOM 5313 O O . ALA C 1 33 ? -35.911 19.327 48.048 1.00 38.02 30 ALA C O 1
ATOM 5315 N N . ILE C 1 34 ? -37.943 18.387 47.738 1.00 33.70 31 ILE C N 1
ATOM 5316 C CA . ILE C 1 34 ? -37.426 17.101 47.272 1.00 35.09 31 ILE C CA 1
ATOM 5317 C C . ILE C 1 34 ? -38.127 16.704 45.981 1.00 38.59 31 ILE C C 1
ATOM 5318 O O . ILE C 1 34 ? -39.354 16.860 45.858 1.00 33.81 31 ILE C O 1
ATOM 5323 N N . TYR C 1 35 ? -37.343 16.228 45.016 1.00 35.64 32 TY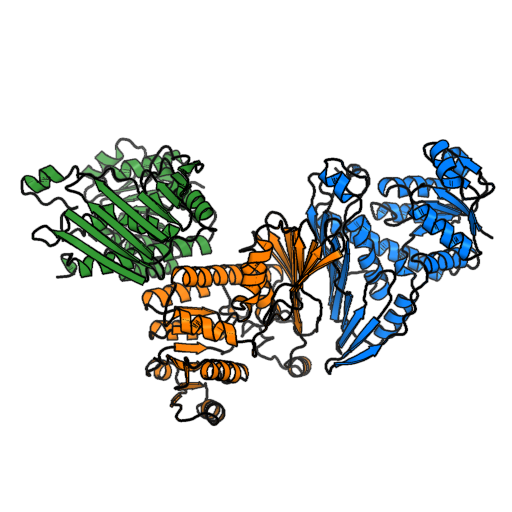R C N 1
ATOM 5324 C CA . TYR C 1 35 ? -37.877 15.636 43.798 1.00 37.51 32 TYR C CA 1
ATOM 5325 C C . TYR C 1 35 ? -37.641 14.128 43.837 1.00 37.46 32 TYR C C 1
ATOM 5326 O O . TYR C 1 35 ? -36.581 13.668 44.265 1.00 36.63 32 TYR C O 1
ATOM 5335 N N . SER C 1 36 ? -38.615 13.360 43.362 1.00 35.98 33 SER C N 1
ATOM 5336 C CA . SER C 1 36 ? -38.432 11.923 43.182 1.00 39.15 33 SER C CA 1
ATOM 5337 C C . SER C 1 36 ? -39.240 11.473 41.978 1.00 45.23 33 SER C C 1
ATOM 5338 O O . SER C 1 36 ? -40.223 12.125 41.618 1.00 40.69 33 SER C O 1
ATOM 5341 N N . ARG C 1 37 ? -38.841 10.360 41.364 1.00 42.00 34 ARG C N 1
ATOM 5342 C CA . ARG C 1 37 ? -39.616 9.794 40.265 1.00 36.70 34 ARG C CA 1
ATOM 5343 C C . ARG C 1 37 ? -41.055 9.513 40.696 1.00 42.13 34 ARG C C 1
ATOM 5344 O O . ARG C 1 37 ? -41.966 9.522 39.866 1.00 46.34 34 ARG C O 1
ATOM 5352 N N . LYS C 1 38 ? -41.264 9.290 41.994 1.00 38.30 35 LYS C N 1
ATOM 5353 C CA . LYS C 1 38 ? -42.627 9.227 42.532 1.00 47.03 35 LYS C CA 1
ATOM 5354 C C . LYS C 1 38 ? -42.822 9.913 43.897 1.00 41.13 35 LYS C C 1
ATOM 5355 O O . LYS C 1 38 ? -41.913 9.947 44.733 1.00 39.14 35 LYS C O 1
ATOM 5361 N N . LEU C 1 39 ? -44.018 10.452 44.109 1.00 44.01 36 LEU C N 1
ATOM 5362 C CA . LEU C 1 39 ? -44.307 11.232 45.307 1.00 42.23 36 LEU C CA 1
ATOM 5363 C C . LEU C 1 39 ? -44.169 10.437 46.599 1.00 44.69 36 LEU C C 1
ATOM 5364 O O . LEU C 1 39 ? -43.713 10.966 47.615 1.00 45.52 36 LEU C O 1
ATOM 5369 N N . GLU C 1 40 ? -44.580 9.174 46.562 1.00 49.29 37 GLU C N 1
ATOM 5370 C CA . GLU C 1 40 ? -44.516 8.322 47.741 1.00 47.26 37 GLU C CA 1
ATOM 5371 C C . GLU C 1 40 ? -43.072 8.174 48.217 1.00 46.29 37 GLU C C 1
ATOM 5372 O O . GLU C 1 40 ? -42.792 8.275 49.414 1.00 44.31 37 GLU C O 1
ATOM 5378 N N . THR C 1 41 ? -42.162 7.952 47.270 1.00 44.66 38 THR C N 1
ATOM 5379 C CA . THR C 1 41 ? -40.741 7.826 47.578 1.00 40.25 38 THR C CA 1
ATOM 5380 C C . THR C 1 41 ? -40.253 9.106 48.242 1.00 47.44 38 THR C C 1
ATOM 5381 O O . THR C 1 41 ? -39.528 9.072 49.239 1.00 42.50 38 THR C O 1
ATOM 5385 N N . ALA C 1 42 ? -40.676 10.242 47.698 1.00 47.50 39 ALA C N 1
ATOM 5386 C CA . ALA C 1 42 ? -40.257 11.525 48.237 1.00 50.16 39 ALA C CA 1
ATOM 5387 C C . ALA C 1 42 ? -40.832 11.738 49.636 1.00 48.77 39 ALA C C 1
ATOM 5388 O O . ALA C 1 42 ? -40.148 12.246 50.527 1.00 43.23 39 ALA C O 1
ATOM 5390 N N . ALA C 1 43 ? -42.092 11.354 49.822 1.00 46.14 40 ALA C N 1
ATOM 5391 C CA . ALA C 1 43 ? -42.755 11.503 51.114 1.00 43.80 40 ALA C CA 1
ATOM 5392 C C . ALA C 1 43 ? -42.046 10.679 52.190 1.00 47.55 40 ALA C C 1
ATOM 5393 O O . ALA C 1 43 ? -41.800 11.166 53.297 1.00 49.23 40 ALA C O 1
ATOM 5395 N N . THR C 1 44 ? -41.717 9.433 51.862 1.00 47.22 41 THR C N 1
ATOM 5396 C CA . THR C 1 44 ? -40.995 8.571 52.786 1.00 50.33 41 THR C CA 1
ATOM 5397 C C . THR C 1 44 ? -39.639 9.190 53.137 1.00 50.01 41 THR C C 1
ATOM 5398 O O . THR C 1 44 ? -39.258 9.246 54.306 1.00 48.11 41 THR C O 1
ATOM 5402 N N . PHE C 1 45 ? -38.925 9.672 52.123 1.00 48.28 42 PHE C N 1
ATOM 5403 C CA . PHE C 1 45 ? -37.618 10.282 52.335 1.00 47.25 42 PHE C CA 1
ATOM 5404 C C . PHE C 1 45 ? -37.741 11.537 53.197 1.00 45.49 42 PHE C C 1
ATOM 5405 O O . PHE C 1 45 ? -36.926 11.766 54.093 1.00 46.12 42 PHE C O 1
ATOM 5413 N N . ALA C 1 46 ? -38.769 12.337 52.936 1.00 42.50 43 ALA C N 1
ATOM 5414 C CA . ALA C 1 46 ? -38.936 13.617 53.615 1.00 43.71 43 ALA C CA 1
ATOM 5415 C C . ALA C 1 46 ? -39.450 13.493 55.046 1.00 45.73 43 ALA C C 1
ATOM 5416 O O . ALA C 1 46 ? -39.408 14.464 55.799 1.00 43.93 43 ALA C O 1
ATOM 5418 N N . SER C 1 47 ? -39.926 12.308 55.419 1.00 53.19 44 SER C N 1
ATOM 5419 C CA . SER C 1 47 ? -40.695 12.139 56.654 1.00 61.73 44 SER C CA 1
ATOM 5420 C C . SER C 1 47 ? -39.991 12.701 57.888 1.00 61.19 44 SER C C 1
ATOM 5421 O O . SER C 1 47 ? -40.624 13.332 58.736 1.00 63.36 44 SER C O 1
ATOM 5424 N N . ARG C 1 48 ? -38.678 12.493 57.968 1.00 53.57 45 ARG C N 1
ATOM 5425 C CA . ARG C 1 48 ? -37.906 12.923 59.132 1.00 51.18 45 ARG C CA 1
ATOM 5426 C C . ARG C 1 48 ? -37.764 14.440 59.215 1.00 50.24 45 ARG C C 1
ATOM 5427 O O . ARG C 1 48 ? -37.458 14.981 60.275 1.00 52.89 45 ARG C O 1
ATOM 5435 N N . TYR C 1 49 ? -37.981 15.124 58.098 1.00 43.73 46 TYR C N 1
ATOM 5436 C CA . TYR C 1 49 ? -37.885 16.578 58.081 1.00 43.59 46 TYR C CA 1
ATOM 5437 C C . TYR C 1 49 ? -39.254 17.237 58.282 1.00 54.05 46 TYR C C 1
ATOM 5438 O O . TYR C 1 49 ? -40.253 16.552 58.517 1.00 61.53 46 TYR C O 1
ATOM 5447 N N . GLN C 1 50 ? -39.288 18.565 58.203 1.00 48.51 47 GLN C N 1
ATOM 5448 C CA . GLN C 1 50 ? -40.532 19.329 58.364 1.00 50.35 47 GLN C CA 1
ATOM 5449 C C . GLN C 1 50 ? -40.680 20.389 57.269 1.00 50.96 47 GLN C C 1
ATOM 5450 O O . GLN C 1 50 ? -39.696 21.022 56.877 1.00 55.26 47 GLN C O 1
ATOM 5456 N N . ASN C 1 51 ? -41.908 20.579 56.787 1.00 54.63 48 ASN C N 1
ATOM 5457 C CA . ASN C 1 51 ? -42.230 21.646 55.829 1.00 57.17 48 ASN C CA 1
ATOM 5458 C C . ASN C 1 51 ? -41.450 21.531 54.521 1.00 56.51 48 ASN C C 1
ATOM 5459 O O . ASN C 1 51 ? -40.854 22.505 54.047 1.00 50.83 48 ASN C O 1
ATOM 5464 N N . ILE C 1 52 ? -41.458 20.332 53.944 1.00 53.03 49 ILE C N 1
ATOM 5465 C CA . ILE C 1 52 ? -40.757 20.077 52.696 1.00 41.12 49 ILE C CA 1
ATOM 5466 C C . ILE C 1 52 ? -41.741 19.879 51.541 1.00 44.95 49 ILE C C 1
ATOM 5467 O O . ILE C 1 52 ? -42.630 19.033 51.614 1.00 45.06 49 ILE C O 1
ATOM 5472 N N . GLN C 1 53 ? -41.571 20.648 50.471 1.00 43.76 50 GLN C N 1
ATOM 5473 C CA . GLN C 1 53 ? -42.407 20.485 49.289 1.00 52.04 50 GLN C CA 1
ATOM 5474 C C . GLN C 1 53 ? -41.925 19.276 48.481 1.00 46.51 50 GLN C C 1
ATOM 5475 O O . GLN C 1 53 ? -40.720 19.060 48.317 1.00 36.89 50 GLN C O 1
ATOM 5481 N N . LEU C 1 54 ? -42.868 18.489 47.976 1.00 38.74 51 LEU C N 1
ATOM 5482 C CA . LEU C 1 54 ? -42.532 17.293 47.210 1.00 42.60 51 LEU C CA 1
ATOM 5483 C C . LEU C 1 54 ? -42.864 17.495 45.735 1.00 42.82 51 LEU C C 1
ATOM 5484 O O . LEU C 1 54 ? -43.889 18.093 45.399 1.00 44.03 51 LEU C O 1
ATOM 5489 N N . PHE C 1 55 ? -42.003 16.989 44.859 1.00 37.84 52 PHE C N 1
ATOM 5490 C CA . PHE C 1 55 ? -42.230 17.113 43.428 1.00 38.20 52 PHE C CA 1
ATOM 5491 C C . PHE C 1 55 ? -41.977 15.778 42.745 1.00 40.19 52 PHE C C 1
ATOM 5492 O O . PHE C 1 55 ? -41.073 15.030 43.137 1.00 36.67 52 PHE C O 1
ATOM 5500 N N . ASP C 1 56 ? -42.769 15.458 41.727 1.00 36.10 53 ASP C N 1
ATOM 5501 C CA . ASP C 1 56 ? -42.438 14.287 40.910 1.00 40.18 53 ASP C CA 1
ATOM 5502 C C . ASP C 1 56 ? -42.246 14.673 39.448 1.00 41.34 53 ASP C C 1
ATOM 5503 O O . ASP C 1 56 ? -42.206 13.819 38.570 1.00 37.99 53 ASP C O 1
ATOM 5508 N N . GLN C 1 57 ? -42.139 15.971 39.191 1.00 40.19 54 GLN C N 1
ATOM 5509 C CA . GLN C 1 57 ? -41.830 16.448 37.845 1.00 40.11 54 GLN C CA 1
ATOM 5510 C C . GLN C 1 57 ? -40.700 17.458 37.900 1.00 42.37 54 GLN C C 1
ATOM 5511 O O . GLN C 1 57 ? -40.798 18.469 38.594 1.00 35.38 54 GLN C O 1
ATOM 5517 N N . LEU C 1 58 ? -39.621 17.167 37.175 1.00 35.82 55 LEU C N 1
ATOM 5518 C CA . LEU C 1 58 ? -38.424 18.003 37.211 1.00 34.11 55 LEU C CA 1
ATOM 5519 C C . LEU C 1 58 ? -38.710 19.435 36.751 1.00 35.11 55 LEU C C 1
ATOM 5520 O O . LEU C 1 58 ? -38.203 20.392 37.335 1.00 39.13 55 LEU C O 1
ATOM 5525 N N . GLU C 1 59 ? -39.514 19.574 35.703 1.00 37.19 56 GLU C N 1
ATOM 5526 C CA . GLU C 1 59 ? -39.842 20.888 35.173 1.00 51.64 56 GLU C CA 1
ATOM 5527 C C . GLU C 1 59 ? -40.503 21.757 36.251 1.00 39.33 56 GLU C C 1
ATOM 5528 O O . GLU C 1 59 ? -40.149 22.918 36.411 1.00 41.66 56 GLU C O 1
ATOM 5534 N N . VAL C 1 60 ? -41.437 21.185 37.002 1.00 39.95 57 VAL C N 1
ATOM 5535 C CA . VAL C 1 60 ? -42.120 21.923 38.073 1.00 40.86 57 VAL C CA 1
ATOM 5536 C C . VAL C 1 60 ? -41.161 22.187 39.244 1.00 46.67 57 VAL C C 1
ATOM 5537 O O . VAL C 1 60 ? -41.120 23.284 39.797 1.00 39.34 57 VAL C O 1
ATOM 5541 N N . PHE C 1 61 ? -40.381 21.165 39.591 1.00 36.80 58 PHE C N 1
ATOM 5542 C CA . PHE C 1 61 ? -39.356 21.239 40.635 1.00 35.06 58 PHE C CA 1
ATOM 5543 C C . PHE C 1 61 ? -38.443 22.457 40.461 1.00 39.67 58 PHE C C 1
ATOM 5544 O O . PHE C 1 61 ? -38.215 23.212 41.401 1.00 34.79 58 PHE C O 1
ATOM 5552 N N . PHE C 1 62 ? -37.948 22.654 39.243 1.00 34.44 59 PHE C N 1
ATOM 5553 C CA . PHE C 1 62 ? -37.020 23.746 38.937 1.00 34.33 59 PHE C CA 1
ATOM 5554 C C . PHE C 1 62 ? -37.684 25.138 38.903 1.00 36.54 59 PHE C C 1
ATOM 5555 O O . PHE C 1 62 ? -36.992 26.153 38.854 1.00 43.85 59 PHE C O 1
ATOM 5563 N N . LYS C 1 63 ? -39.015 25.180 38.932 1.00 38.33 60 LYS C N 1
ATOM 5564 C CA . LYS C 1 63 ? -39.733 26.460 39.019 1.00 42.29 60 LYS C CA 1
ATOM 5565 C C . LYS C 1 63 ? -40.013 26.844 40.468 1.00 43.37 60 LYS C C 1
ATOM 5566 O O . LYS C 1 63 ? -40.571 27.905 40.742 1.00 45.52 60 LYS C O 1
ATOM 5572 N N . SER C 1 64 ? -39.629 25.970 41.394 1.00 45.35 61 SER C N 1
ATOM 5573 C CA . SER C 1 64 ? -39.726 26.278 42.819 1.00 52.13 61 SER C CA 1
ATOM 5574 C C . SER C 1 64 ? -38.731 27.384 43.179 1.00 52.23 61 SER C C 1
ATOM 5575 O O . SER C 1 64 ? -37.996 27.879 42.315 1.00 50.10 61 SER C O 1
ATOM 5578 N N . SER C 1 65 ? -38.697 27.755 44.455 1.00 47.84 62 SER C N 1
ATOM 5579 C CA . SER C 1 65 ? -38.002 28.966 44.884 1.00 43.95 62 SER C CA 1
ATOM 5580 C C . SER C 1 65 ? -36.630 28.758 45.536 1.00 40.72 62 SER C C 1
ATOM 5581 O O . SER C 1 65 ? -36.019 29.722 46.010 1.00 50.38 62 SER C O 1
ATOM 5584 N N . PHE C 1 66 ? -36.149 27.517 45.582 1.00 38.45 63 PHE C N 1
ATOM 5585 C CA . PHE C 1 66 ? -34.880 27.237 46.252 1.00 39.89 63 PHE C CA 1
ATOM 5586 C C . PHE C 1 66 ? -33.686 27.867 45.521 1.00 38.68 63 PHE C C 1
ATOM 5587 O O . PHE C 1 66 ? -33.758 28.152 44.321 1.00 40.55 63 PHE C O 1
ATOM 5595 N N . ASP C 1 67 ? -32.600 28.092 46.258 1.00 38.54 64 ASP C N 1
ATOM 5596 C CA . ASP C 1 67 ? -31.416 28.768 45.726 1.00 37.30 64 ASP C CA 1
ATOM 5597 C C . ASP C 1 67 ? -30.477 27.817 44.990 1.00 35.61 64 ASP C C 1
ATOM 5598 O O . ASP C 1 67 ? -29.781 28.196 44.037 1.00 34.93 64 ASP C O 1
ATOM 5603 N N . LEU C 1 68 ? -30.441 26.574 45.442 1.00 33.65 65 LEU C N 1
ATOM 5604 C CA . LEU C 1 68 ? -29.515 25.618 44.864 1.00 31.90 65 LEU C CA 1
ATOM 5605 C C . LEU C 1 68 ? -30.019 24.215 45.061 1.00 30.66 65 LEU C C 1
ATOM 5606 O O . LEU C 1 68 ? -30.767 23.940 46.007 1.00 31.64 65 LEU C O 1
ATOM 5611 N N . VAL C 1 69 ? -29.625 23.335 44.149 1.00 29.24 66 VAL C N 1
ATOM 5612 C CA . VAL C 1 69 ? -30.051 21.949 44.221 1.00 28.78 66 VAL C CA 1
ATOM 5613 C C . VAL C 1 69 ? -28.820 21.064 44.378 1.00 32.44 66 VAL C C 1
ATOM 5614 O O . VAL C 1 69 ? -27.759 21.347 43.799 1.00 27.97 66 VAL C O 1
ATOM 5618 N N . TYR C 1 70 ? -28.963 20.039 45.214 1.00 31.02 67 TYR C N 1
ATOM 5619 C CA . TYR C 1 70 ? -27.965 18.986 45.364 1.00 28.83 67 TYR C CA 1
ATOM 5620 C C . TYR C 1 70 ? -28.483 17.789 44.588 1.00 33.83 67 TYR C C 1
ATOM 5621 O O . TYR C 1 70 ? -29.599 17.309 44.838 1.00 29.41 67 TYR C O 1
ATOM 5630 N N . ILE C 1 71 ? -27.679 17.322 43.641 1.00 30.46 68 ILE C N 1
ATOM 5631 C CA . ILE C 1 71 ? -28.089 16.266 42.720 1.00 33.57 68 ILE C CA 1
ATOM 5632 C C . ILE C 1 71 ? -27.313 14.976 42.971 1.00 38.22 68 ILE C C 1
ATOM 5633 O O . ILE C 1 71 ? -26.100 14.906 42.721 1.00 30.68 68 ILE C O 1
ATOM 5638 N N . ALA C 1 72 ? -28.015 13.966 43.484 1.00 36.93 69 ALA C N 1
ATOM 5639 C CA . ALA C 1 72 ? -27.411 12.665 43.785 1.00 36.85 69 ALA C CA 1
ATOM 5640 C C . ALA C 1 72 ? -28.197 11.528 43.139 1.00 33.29 69 ALA C C 1
ATOM 5641 O O . ALA C 1 72 ? -28.464 10.511 43.780 1.00 31.03 69 ALA C O 1
ATOM 5643 N N . SER C 1 73 ? -28.581 11.730 41.879 1.00 33.37 70 SER C N 1
ATOM 5644 C CA . SER C 1 73 ? -29.162 10.690 41.030 1.00 40.56 70 SER C CA 1
ATOM 5645 C C . SER C 1 73 ? -28.056 9.743 40.540 1.00 37.29 70 SER C C 1
ATOM 5646 O O . SER C 1 73 ? -26.880 9.963 40.859 1.00 37.64 70 SER C O 1
ATOM 5649 N N . PRO C 1 74 ? -28.410 8.671 39.781 1.00 35.91 71 PRO C N 1
ATOM 5650 C CA . PRO C 1 74 ? -27.310 7.867 39.209 1.00 39.02 71 PRO C CA 1
ATOM 5651 C C . PRO C 1 74 ? -26.389 8.690 38.280 1.00 35.56 71 PRO C C 1
ATOM 5652 O O . PRO C 1 74 ? -26.836 9.700 37.718 1.00 38.95 71 PRO C O 1
ATOM 5656 N N . ASN C 1 75 ? -25.127 8.280 38.145 1.00 31.58 72 ASN C N 1
ATOM 5657 C CA . ASN C 1 75 ? -24.131 9.024 37.365 1.00 31.29 72 ASN C CA 1
ATOM 5658 C C . ASN C 1 75 ? -24.558 9.480 35.964 1.00 34.08 72 ASN C C 1
ATOM 5659 O O . ASN C 1 75 ? -24.274 10.607 35.547 1.00 30.09 72 ASN C O 1
ATOM 5664 N N . SER C 1 76 ? -25.224 8.587 35.244 1.00 35.46 73 SER C N 1
ATOM 5665 C CA . SER C 1 76 ? -25.626 8.842 33.867 1.00 42.13 73 SER C CA 1
ATOM 5666 C C . SER C 1 76 ? -26.649 9.966 33.737 1.00 41.45 73 SER C C 1
ATOM 5667 O O . SER C 1 76 ? -26.847 10.499 32.644 1.00 36.31 73 SER C O 1
ATOM 5670 N N . LEU C 1 77 ? -27.312 10.309 34.841 1.00 38.33 74 LEU C N 1
ATOM 5671 C CA . LEU C 1 77 ? -28.360 11.330 34.809 1.00 34.39 74 LEU C CA 1
ATOM 5672 C C . LEU C 1 77 ? -27.862 12.677 35.292 1.00 30.63 74 LEU C C 1
ATOM 5673 O O . LEU C 1 77 ? -28.587 13.665 35.239 1.00 30.28 74 LEU C O 1
ATOM 5678 N N . HIS C 1 78 ? -26.621 12.716 35.762 1.00 31.00 75 HIS C N 1
ATOM 5679 C CA . HIS C 1 78 ? -26.085 13.936 36.349 1.00 31.59 75 HIS C CA 1
ATOM 5680 C C . HIS C 1 78 ? -26.074 15.096 35.359 1.00 33.23 75 HIS C C 1
ATOM 5681 O O . HIS C 1 78 ? -26.576 16.177 35.666 1.00 29.92 75 HIS C O 1
ATOM 5688 N N . PHE C 1 79 ? -25.497 14.872 34.181 1.00 28.75 76 PHE C N 1
ATOM 5689 C CA . PHE C 1 79 ? -25.308 15.953 33.219 1.00 34.55 76 PHE C CA 1
ATOM 5690 C C . PHE C 1 79 ? -26.630 16.617 32.830 1.00 32.21 76 PHE C C 1
ATOM 5691 O O . PHE C 1 79 ? -26.783 17.834 32.949 1.00 28.87 76 PHE C O 1
ATOM 5699 N N . ALA C 1 80 ? -27.595 15.820 32.396 1.00 30.84 77 ALA C N 1
ATOM 5700 C CA . ALA C 1 80 ? -28.860 16.383 31.922 1.00 34.21 77 ALA C CA 1
ATOM 5701 C C . ALA C 1 80 ? -29.662 17.106 33.013 1.00 32.64 77 ALA C C 1
ATOM 5702 O O . ALA C 1 8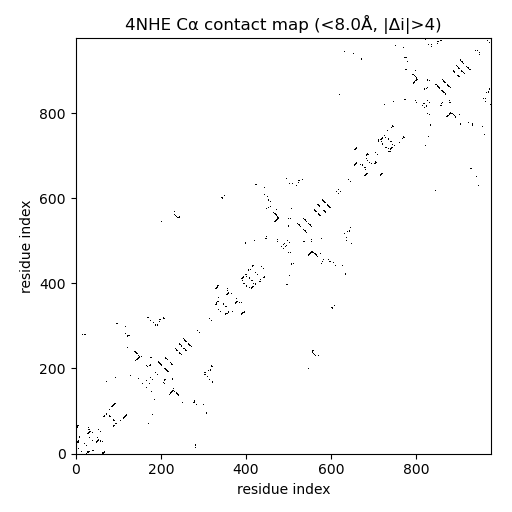0 ? -30.301 18.144 32.752 1.00 32.85 77 ALA C O 1
ATOM 5704 N N . GLN C 1 81 ? -29.668 16.558 34.221 1.00 30.94 78 GLN C N 1
ATOM 5705 C CA . GLN C 1 81 ? -30.378 17.215 35.326 1.00 30.59 78 GLN C CA 1
ATOM 5706 C C . GLN C 1 81 ? -29.670 18.510 35.759 1.00 35.51 78 GLN C C 1
ATOM 5707 O O . GLN C 1 81 ? -30.319 19.528 36.019 1.00 31.04 78 GLN C O 1
ATOM 5713 N N . ALA C 1 82 ? -28.340 18.471 35.816 1.00 26.29 79 ALA C N 1
ATOM 5714 C CA . ALA C 1 82 ? -27.560 19.644 36.199 1.00 30.73 79 ALA C CA 1
ATOM 5715 C C . ALA C 1 82 ? -27.748 20.758 35.179 1.00 29.69 79 ALA C C 1
ATOM 5716 O O . ALA C 1 82 ? -27.903 21.926 35.548 1.00 33.86 79 ALA C O 1
ATOM 5718 N N . LYS C 1 83 ? -27.741 20.399 33.896 1.00 28.57 80 LYS C N 1
ATOM 5719 C CA . LYS C 1 83 ? -27.908 21.397 32.843 1.00 32.10 80 LYS C CA 1
ATOM 5720 C C . LYS C 1 83 ? -29.287 22.045 32.909 1.00 32.85 80 LYS C C 1
ATOM 5721 O O . LYS C 1 83 ? -29.439 23.255 32.683 1.00 34.98 80 LYS C O 1
ATOM 5727 N N . ALA C 1 84 ? -30.298 21.243 33.212 1.00 30.19 81 ALA C N 1
ATOM 5728 C CA . ALA C 1 84 ? -31.648 21.775 33.361 1.00 32.33 81 ALA C CA 1
ATOM 5729 C C . ALA C 1 84 ? -31.737 22.704 34.575 1.00 30.45 81 ALA C C 1
ATOM 5730 O O . ALA C 1 84 ? -32.403 23.752 34.536 1.00 32.22 81 ALA C O 1
ATOM 5732 N N . ALA C 1 85 ? -31.074 22.321 35.659 1.00 28.31 82 ALA C N 1
ATOM 5733 C CA . ALA C 1 85 ? -31.089 23.143 36.869 1.00 35.52 82 ALA C CA 1
ATOM 5734 C C . ALA C 1 85 ? -30.433 24.497 36.613 1.00 33.66 82 ALA C C 1
ATOM 5735 O O . ALA C 1 85 ? -30.985 25.540 36.971 1.00 29.21 82 ALA C O 1
ATOM 5737 N N . LEU C 1 86 ? -29.253 24.477 35.997 1.00 32.17 83 LEU C N 1
ATOM 5738 C CA . LEU C 1 86 ? -28.555 25.715 35.652 1.00 33.87 83 LEU C CA 1
ATOM 5739 C C . LEU C 1 86 ? -29.388 26.600 34.725 1.00 31.87 83 LEU C C 1
ATOM 5740 O O . LEU C 1 86 ? -29.426 27.817 34.896 1.00 30.30 83 LEU C O 1
ATOM 5745 N N . SER C 1 87 ? -30.052 25.990 33.743 1.00 29.56 84 SER C N 1
ATOM 5746 C CA . SER C 1 87 ? -30.899 26.741 32.820 1.00 34.70 84 SER C CA 1
ATOM 5747 C C . SER C 1 87 ? -32.117 27.331 33.511 1.00 37.01 84 SER C C 1
ATOM 5748 O O . SER C 1 87 ? -32.740 28.249 32.989 1.00 36.62 84 SER C O 1
ATOM 5751 N N . ALA C 1 88 ? -32.454 26.796 34.682 1.00 41.04 85 ALA C N 1
ATOM 5752 C CA . ALA C 1 88 ? -33.591 27.289 35.450 1.00 40.50 85 ALA C CA 1
ATOM 5753 C C . ALA C 1 88 ? -33.121 28.279 36.507 1.00 36.38 85 ALA C C 1
ATOM 5754 O O . ALA C 1 88 ? -33.903 28.699 37.359 1.00 38.59 85 ALA C O 1
ATOM 5756 N N . GLY C 1 89 ? -31.836 28.625 36.466 1.00 37.58 86 GLY C N 1
ATOM 5757 C CA . GLY C 1 89 ? -31.286 29.644 37.347 1.00 40.42 86 GLY C CA 1
ATOM 5758 C C . GLY C 1 89 ? -30.960 29.173 38.754 1.00 34.29 86 GLY C C 1
ATOM 5759 O O . GLY C 1 89 ? -30.961 29.966 39.698 1.00 38.72 86 GLY C O 1
ATOM 5760 N N . LYS C 1 90 ? -30.675 27.882 38.894 1.00 31.81 87 LYS C N 1
ATOM 5761 C CA . LYS C 1 90 ? -30.340 27.298 40.189 1.00 30.83 87 LYS C CA 1
ATOM 5762 C C . LYS C 1 90 ? -28.841 27.027 40.275 1.00 33.29 87 LYS C C 1
ATOM 5763 O O . LYS C 1 90 ? -28.230 26.617 39.282 1.00 31.74 87 LYS C O 1
ATOM 5769 N N . HIS C 1 91 ? -28.244 27.259 41.448 1.00 29.34 88 HIS C N 1
ATOM 5770 C CA . HIS C 1 91 ? -26.877 26.812 41.690 1.00 29.78 88 HIS C CA 1
ATOM 5771 C C . HIS C 1 91 ? -26.953 25.294 41.836 1.00 33.39 88 HIS C C 1
ATOM 5772 O O . HIS C 1 91 ? -27.998 24.761 42.221 1.00 30.43 88 HIS C O 1
ATOM 5779 N N . VAL C 1 92 ? -25.862 24.601 41.531 1.00 27.58 89 VAL C N 1
ATOM 5780 C CA . VAL C 1 92 ? -25.853 23.138 41.562 1.00 29.01 89 VAL C CA 1
ATOM 5781 C C . VAL C 1 92 ? -24.640 22.608 42.322 1.00 32.83 89 VAL C C 1
ATOM 5782 O O . VAL C 1 92 ? -23.506 23.026 42.060 1.00 33.83 89 VAL C O 1
ATOM 5786 N N . ILE C 1 93 ? -24.892 21.719 43.282 1.00 31.40 90 ILE C N 1
ATOM 5787 C CA . ILE C 1 93 ? -23.852 20.858 43.842 1.00 27.53 90 ILE C CA 1
ATOM 5788 C C . ILE C 1 93 ? -24.153 19.488 43.251 1.00 31.74 90 ILE C C 1
ATOM 5789 O O . ILE C 1 93 ? -25.215 18.920 43.492 1.00 31.72 90 ILE C O 1
ATOM 5794 N N . LEU C 1 94 ? -23.232 18.969 42.451 1.00 25.73 91 LEU C N 1
ATOM 5795 C CA . LEU C 1 94 ? -23.495 17.760 41.682 1.00 26.66 91 LEU C CA 1
ATOM 5796 C C . LEU C 1 94 ? -22.604 16.659 42.237 1.00 30.13 91 LEU C C 1
ATOM 5797 O O . LEU C 1 94 ? -21.391 16.847 42.336 1.00 27.24 91 LEU C O 1
ATOM 5802 N N . GLU C 1 95 ? -23.184 15.522 42.615 1.00 29.24 92 GLU C N 1
ATOM 5803 C CA . GLU C 1 95 ? -22.376 14.441 43.185 1.00 29.53 92 GLU C CA 1
ATOM 5804 C C . GLU C 1 95 ? -21.323 13.902 42.221 1.00 30.46 92 GLU C C 1
ATOM 5805 O O . GLU C 1 95 ? -21.500 13.950 41.001 1.00 28.41 92 GLU C O 1
ATOM 5811 N N . LYS C 1 96 ? -20.216 13.417 42.780 1.00 35.68 93 LYS C N 1
ATOM 5812 C CA . LYS C 1 96 ? -19.211 12.720 41.989 1.00 30.72 93 LYS C CA 1
ATOM 5813 C C . LYS C 1 96 ? -19.754 11.360 41.549 1.00 32.73 93 LYS C C 1
ATOM 5814 O O . LYS C 1 96 ? -20.590 10.771 42.241 1.00 32.34 93 LYS C O 1
ATOM 5820 N N . PRO C 1 97 ? -19.341 10.889 40.365 1.00 31.81 94 PRO C N 1
ATOM 5821 C CA . PRO C 1 97 ? -18.632 11.681 39.352 1.00 29.63 94 PRO C CA 1
ATOM 5822 C C . PRO C 1 97 ? -19.628 12.621 38.663 1.00 30.78 94 PRO C C 1
ATOM 5823 O O . PRO C 1 97 ? -20.748 12.210 38.347 1.00 30.59 94 PRO C O 1
ATOM 5827 N N . ALA C 1 98 ? -19.230 13.869 38.444 1.00 34.61 95 ALA C N 1
ATOM 5828 C CA . ALA C 1 98 ? -20.156 14.883 37.934 1.00 32.79 95 ALA C CA 1
ATOM 5829 C C . ALA C 1 98 ? -20.715 14.553 36.546 1.00 31.94 95 ALA C C 1
ATOM 5830 O O . ALA C 1 98 ? -21.894 14.772 36.290 1.00 31.98 95 ALA C O 1
ATOM 5832 N N . VAL C 1 99 ? -19.860 14.053 35.653 1.00 26.33 96 VAL C N 1
ATOM 5833 C CA . VAL C 1 99 ? -20.247 13.756 34.273 1.00 24.29 96 VAL C CA 1
ATOM 5834 C C . VAL C 1 99 ? -19.591 12.469 33.838 1.00 32.63 96 VAL C C 1
ATOM 5835 O O . VAL C 1 99 ? -18.804 11.897 34.586 1.00 31.35 96 VAL C O 1
ATOM 5839 N N . SER C 1 100 ? -19.898 12.018 32.624 1.00 29.80 97 SER C N 1
ATOM 5840 C CA . SER C 1 100 ? -19.314 10.784 32.108 1.00 32.56 97 SER C CA 1
ATOM 5841 C C . SER C 1 100 ? -18.297 11.043 30.996 1.00 29.96 97 SER C C 1
ATOM 5842 O O . SER C 1 100 ? -17.568 10.145 30.610 1.00 34.34 97 SER C O 1
ATOM 5845 N N . GLN C 1 101 ? -18.255 12.277 30.494 1.00 29.91 98 GLN C N 1
ATOM 5846 C CA . GLN C 1 101 ? -17.285 12.684 29.469 1.00 26.24 98 GLN C CA 1
ATOM 5847 C C . GLN C 1 101 ? -16.902 14.142 29.699 1.00 28.57 98 GLN C C 1
ATOM 5848 O O . GLN C 1 101 ? -17.738 14.938 30.125 1.00 29.33 98 GLN C O 1
ATOM 5854 N N . PRO C 1 102 ? -15.636 14.505 29.421 1.00 30.74 99 PRO C N 1
ATOM 5855 C CA . PRO C 1 102 ? -15.224 15.877 29.767 1.00 30.82 99 PRO C CA 1
ATOM 5856 C C . PRO C 1 102 ? -15.986 16.985 29.016 1.00 31.83 99 PRO C C 1
ATOM 5857 O O . PRO C 1 102 ? -16.182 18.061 29.585 1.00 27.64 99 PRO C O 1
ATOM 5861 N N . GLN C 1 103 ? -16.416 16.747 27.777 1.00 32.07 100 GLN C N 1
ATOM 5862 C CA . GLN C 1 103 ? -17.168 17.788 27.068 1.00 35.40 100 GLN C CA 1
ATOM 5863 C C . GLN C 1 103 ? -18.488 18.117 27.775 1.00 32.21 100 GLN C C 1
ATOM 5864 O O . GLN C 1 103 ? -19.022 19.228 27.637 1.00 31.40 100 GLN C O 1
ATOM 5870 N N . GLU C 1 104 ? -19.006 17.169 28.552 1.00 28.51 101 GLU C N 1
ATOM 5871 C CA . GLU C 1 104 ? -20.196 17.444 29.352 1.00 31.05 101 GLU C CA 1
ATOM 5872 C C . GLU C 1 104 ? -19.884 18.458 30.442 1.00 27.79 101 GLU C C 1
ATOM 5873 O O . GLU C 1 104 ? -20.716 19.306 30.773 1.00 27.41 101 GLU C O 1
ATOM 5879 N N . TRP C 1 105 ? -18.686 18.366 31.007 1.00 31.55 102 TRP C N 1
ATOM 5880 C CA . TRP C 1 105 ? -18.310 19.284 32.070 1.00 26.38 102 TRP C CA 1
ATOM 5881 C C . TRP C 1 105 ? -18.166 20.694 31.511 1.00 29.95 102 TRP C C 1
ATOM 5882 O O . TRP C 1 105 ? -18.660 21.655 32.096 1.00 29.78 102 TRP C O 1
ATOM 5893 N N . PHE C 1 106 ? -17.495 20.811 30.372 1.00 33.09 103 PHE C N 1
ATOM 5894 C CA . PHE C 1 106 ? -17.303 22.114 29.748 1.00 29.36 103 PHE C CA 1
ATOM 5895 C C . PHE C 1 106 ? -18.656 22.696 29.361 1.00 33.26 103 PHE C C 1
ATOM 5896 O O . PHE C 1 106 ? -18.889 23.905 29.482 1.00 28.83 103 PHE C O 1
ATOM 5904 N N . ASP C 1 107 ? -19.560 21.833 28.913 1.00 26.58 104 ASP C N 1
ATOM 5905 C CA . ASP C 1 107 ? -20.893 22.302 28.556 1.00 30.06 104 ASP C CA 1
ATOM 5906 C C . ASP C 1 107 ? -21.637 22.828 29.795 1.00 32.20 104 ASP C C 1
ATOM 5907 O O . ASP C 1 107 ? -22.280 23.880 29.739 1.00 32.23 104 ASP C O 1
ATOM 5912 N N . LEU C 1 108 ? -21.518 22.127 30.920 1.00 29.18 105 LEU C N 1
ATOM 5913 C CA . LEU C 1 108 ? -22.122 22.623 32.152 1.00 33.17 105 LEU C CA 1
ATOM 5914 C C . LEU C 1 108 ? -21.533 23.972 32.564 1.00 39.70 105 LEU C C 1
ATOM 5915 O O . LEU C 1 108 ? -22.255 24.854 33.009 1.00 31.82 105 LEU C O 1
ATOM 5920 N N . ILE C 1 109 ? -20.226 24.137 32.412 1.00 36.19 106 ILE C N 1
ATOM 5921 C CA . ILE C 1 109 ? -19.607 25.405 32.775 1.00 34.78 106 ILE C CA 1
ATOM 5922 C C . ILE C 1 109 ? -20.185 26.530 31.932 1.00 31.70 106 ILE C C 1
ATOM 5923 O O . ILE C 1 109 ? -20.553 27.592 32.450 1.00 33.32 106 ILE C O 1
ATOM 5928 N N . GLN C 1 110 ? -20.276 26.296 30.626 1.00 29.70 107 GLN C N 1
ATOM 5929 C CA . GLN C 1 110 ? -20.837 27.295 29.713 1.00 32.61 107 GLN C CA 1
ATOM 5930 C C . GLN C 1 110 ? -22.268 27.658 30.118 1.00 32.90 107 GLN C C 1
ATOM 5931 O O . GLN C 1 110 ? -22.661 28.846 30.139 1.00 34.66 107 GLN C O 1
ATOM 5937 N N . THR C 1 111 ? -23.049 26.638 30.463 1.00 32.20 108 THR C N 1
ATOM 5938 C CA . THR C 1 111 ? -24.443 26.859 30.861 1.00 30.07 108 THR C CA 1
ATOM 5939 C C . THR C 1 111 ? -24.523 27.632 32.178 1.00 30.79 108 THR C C 1
ATOM 5940 O O . THR C 1 111 ? -25.315 28.565 32.311 1.00 30.18 108 THR C O 1
ATOM 5944 N N . ALA C 1 112 ? -23.714 27.223 33.148 1.00 32.21 109 ALA C N 1
ATOM 5945 C CA . ALA C 1 112 ? -23.654 27.882 34.450 1.00 28.76 109 ALA C CA 1
ATOM 5946 C C . ALA C 1 112 ? -23.293 29.361 34.301 1.00 28.53 109 ALA C C 1
ATOM 5947 O O . ALA C 1 112 ? -24.019 30.243 34.779 1.00 31.37 109 ALA C O 1
ATOM 5949 N N . GLU C 1 113 ? -22.173 29.643 33.631 1.00 28.98 110 GLU C N 1
ATOM 5950 C CA . GLU C 1 113 ? -21.737 31.042 33.460 1.00 33.84 110 GLU C CA 1
ATOM 5951 C C . GLU C 1 113 ? -22.773 31.882 32.731 1.00 32.94 110 GLU C C 1
ATOM 5952 O O . GLU C 1 113 ? -22.990 33.055 33.066 1.00 42.38 110 GLU C O 1
ATOM 5958 N N . LYS C 1 114 ? -23.413 31.285 31.733 1.00 41.43 111 LYS C N 1
ATOM 5959 C CA . LYS C 1 114 ? -24.445 31.975 30.960 1.00 41.59 111 LYS C CA 1
ATOM 5960 C C . LYS C 1 114 ? -25.629 32.378 31.838 1.00 40.85 111 LYS C C 1
ATOM 5961 O O . LYS C 1 114 ? -26.255 33.417 31.624 1.00 39.07 111 LYS C O 1
ATOM 5965 N N . ASN C 1 115 ? -25.941 31.558 32.833 1.00 39.85 112 ASN C N 1
ATOM 5966 C CA . ASN C 1 115 ? -27.088 31.854 33.684 1.00 40.61 112 ASN C CA 1
ATOM 5967 C C . ASN C 1 115 ? -26.691 32.488 35.007 1.00 36.51 112 ASN C C 1
ATOM 5968 O O . ASN C 1 115 ? -27.524 32.634 35.905 1.00 39.18 112 ASN C O 1
ATOM 5973 N N . ASN C 1 116 ? -25.419 32.851 35.109 1.00 37.80 113 ASN C N 1
ATOM 5974 C CA . ASN C 1 116 ? -24.842 33.406 36.325 1.00 39.86 113 ASN C CA 1
ATOM 5975 C C . ASN C 1 116 ? -25.104 32.558 37.564 1.00 36.49 113 ASN C C 1
ATOM 5976 O O . ASN C 1 116 ? -25.497 33.081 38.596 1.00 41.03 113 ASN C O 1
ATOM 5981 N N . CYS C 1 117 ? -24.871 31.251 37.448 1.00 34.62 114 CYS C N 1
ATOM 5982 C CA . CYS C 1 117 ? -24.993 30.332 38.576 1.00 33.31 114 CYS C CA 1
ATOM 5983 C C . CYS C 1 117 ? -23.703 29.579 38.772 1.00 33.50 114 CYS C C 1
ATOM 5984 O O . CYS C 1 117 ? -22.924 29.428 37.834 1.00 34.06 114 CYS C O 1
ATOM 5987 N N . PHE C 1 118 ? -23.504 29.076 39.987 1.00 31.86 115 PHE C N 1
ATOM 5988 C CA . PHE C 1 118 ? -22.361 28.237 40.305 1.00 32.70 115 PHE C CA 1
ATOM 5989 C C . PHE C 1 118 ? -22.687 26.787 40.014 1.00 37.25 115 PHE C C 1
ATOM 5990 O O . PHE C 1 118 ? -23.804 26.343 40.255 1.00 30.18 115 PHE C O 1
ATOM 5998 N N . ILE C 1 119 ? -21.706 26.058 39.488 1.00 30.46 116 ILE C N 1
ATOM 5999 C CA . ILE C 1 119 ? -21.762 24.599 39.431 1.00 27.35 116 ILE C CA 1
ATOM 6000 C C . ILE C 1 119 ? -20.590 24.075 40.272 1.00 31.70 116 ILE C C 1
ATOM 6001 O O . ILE C 1 119 ? -19.444 24.458 40.050 1.00 31.90 116 ILE C O 1
ATOM 6006 N N . PHE C 1 120 ? -20.886 23.244 41.270 1.00 29.75 117 PHE C N 1
ATOM 6007 C CA . PHE C 1 120 ? -19.860 22.631 42.111 1.00 31.03 117 PHE C CA 1
ATOM 6008 C C . PHE C 1 120 ? -19.904 21.095 42.010 1.00 31.58 117 PHE C C 1
ATOM 6009 O O . PHE C 1 120 ? -20.945 20.497 42.280 1.00 34.20 117 PHE C O 1
ATOM 6017 N N . GLU C 1 121 ? -18.791 20.445 41.658 1.00 26.01 118 GLU C N 1
ATOM 6018 C CA . GLU C 1 121 ? -18.736 18.981 41.787 1.00 24.92 118 GLU C CA 1
ATOM 6019 C C . GLU C 1 121 ? -18.487 18.632 43.249 1.00 30.33 118 GLU C C 1
ATOM 6020 O O . GLU C 1 121 ? -17.585 19.190 43.888 1.00 30.87 118 GLU C O 1
ATOM 6026 N N . ALA C 1 122 ? -19.275 17.710 43.791 1.00 26.12 119 ALA C N 1
ATOM 6027 C CA . ALA C 1 122 ? -19.181 17.428 45.224 1.00 29.52 119 ALA C CA 1
ATOM 6028 C C . ALA C 1 122 ? -18.009 16.497 45.525 1.00 34.05 119 ALA C C 1
ATOM 6029 O O . ALA C 1 122 ? -18.189 15.363 45.981 1.00 29.28 119 ALA C O 1
ATOM 6031 N N . ALA C 1 123 ? -16.803 16.999 45.278 1.00 29.47 120 ALA C N 1
ATOM 6032 C CA . ALA C 1 123 ? -15.580 16.241 45.526 1.00 29.70 120 ALA C CA 1
ATOM 6033 C C . ALA C 1 123 ? -15.162 16.423 46.976 1.00 25.77 120 ALA C C 1
ATOM 6034 O O . ALA C 1 123 ? -14.310 17.256 47.287 1.00 29.18 120 ALA C O 1
ATOM 6036 N N . ARG C 1 124 ? -15.760 15.634 47.860 1.00 26.26 121 ARG C N 1
ATOM 6037 C CA . ARG C 1 124 ? -15.671 15.888 49.293 1.00 28.62 121 ARG C CA 1
ATOM 6038 C C . ARG C 1 124 ? -14.230 15.864 49.820 1.00 33.88 121 ARG C C 1
ATOM 6039 O O . ARG C 1 124 ? -13.870 16.661 50.698 1.00 27.33 121 ARG C O 1
ATOM 6047 N N . ASN C 1 125 ? -13.391 14.989 49.270 1.00 28.72 122 ASN C N 1
ATOM 6048 C CA . ASN C 1 125 ? -12.004 14.926 49.737 1.00 29.38 122 ASN C CA 1
ATOM 6049 C C . ASN C 1 125 ? -11.170 16.134 49.309 1.00 29.07 122 ASN C C 1
ATOM 6050 O O . ASN C 1 125 ? -10.361 16.637 50.079 1.00 30.32 122 ASN C O 1
ATOM 6055 N N . TYR C 1 126 ? -11.402 16.601 48.089 1.00 23.21 123 TYR C N 1
ATOM 6056 C CA . TYR C 1 126 ? -10.712 17.761 47.508 1.00 25.74 123 TYR C CA 1
ATOM 6057 C C . TYR C 1 126 ? -10.795 19.020 48.389 1.00 31.39 123 TYR C C 1
ATOM 6058 O O . TYR C 1 126 ? -9.874 19.839 48.422 1.00 30.97 123 TYR C O 1
ATOM 6067 N N . HIS C 1 127 ? -11.886 19.165 49.123 1.00 27.82 124 HIS C N 1
ATOM 6068 C CA . HIS C 1 127 ? -12.087 20.355 49.943 1.00 28.75 124 HIS C CA 1
ATOM 6069 C C . HIS C 1 127 ? -11.609 20.211 51.389 1.00 30.88 124 HIS C C 1
ATOM 6070 O O . HIS C 1 127 ? -11.735 21.145 52.175 1.00 31.99 124 HIS C O 1
ATOM 6077 N N . GLU C 1 128 ? -11.071 19.050 51.745 1.00 32.12 125 GLU C N 1
ATOM 6078 C CA . GLU C 1 128 ? -10.571 18.843 53.100 1.00 35.42 125 GLU C CA 1
ATOM 6079 C C . GLU C 1 128 ? -9.402 19.775 53.423 1.00 35.18 125 GLU C C 1
ATOM 6080 O O . GLU C 1 128 ? -8.488 19.955 52.610 1.00 34.60 125 GLU C O 1
ATOM 6086 N N . LYS C 1 129 ? -9.430 20.350 54.621 1.00 33.87 126 LYS C N 1
ATOM 6087 C CA . LYS C 1 129 ? -8.338 21.199 55.091 1.00 40.12 126 LYS C CA 1
ATOM 6088 C C . LYS C 1 129 ? -6.999 20.455 55.047 1.00 39.09 126 LYS C C 1
ATOM 6089 O O . LYS C 1 129 ? -5.953 21.052 54.794 1.00 31.45 126 LYS C O 1
ATOM 6095 N N . ALA C 1 130 ? -7.051 19.146 55.278 1.00 33.98 127 ALA C N 1
ATOM 6096 C CA . ALA C 1 130 ? -5.866 18.308 55.260 1.00 37.17 127 ALA C CA 1
ATOM 6097 C C . ALA C 1 130 ? -5.041 18.517 53.988 1.00 39.16 127 ALA C C 1
ATOM 6098 O O . ALA C 1 130 ? -3.817 18.605 54.059 1.00 32.77 127 ALA C O 1
ATOM 6100 N N . PHE C 1 131 ? -5.705 18.621 52.835 1.00 27.57 128 PHE C N 1
ATOM 6101 C CA . PHE C 1 131 ? -4.981 18.831 51.582 1.00 26.38 128 PHE C CA 1
ATOM 6102 C C . PHE C 1 131 ? -4.234 20.169 51.513 1.00 33.85 128 PHE C C 1
ATOM 6103 O O . PHE C 1 131 ? -3.171 20.253 50.881 1.00 34.61 128 PHE C O 1
ATOM 6111 N N . THR C 1 132 ? -4.777 21.202 52.161 1.00 31.82 129 THR C N 1
ATOM 6112 C CA . THR C 1 132 ? -4.085 22.487 52.248 1.00 34.68 129 THR C CA 1
ATOM 6113 C C . THR C 1 132 ? -2.805 22.337 53.066 1.00 37.56 129 THR C C 1
ATOM 6114 O O . THR C 1 132 ? -1.734 22.802 52.661 1.00 37.27 129 THR C O 1
ATOM 6118 N N . THR C 1 133 ? -2.917 21.678 54.215 1.00 36.13 130 THR C N 1
ATOM 6119 C CA . THR C 1 133 ? -1.762 21.429 55.062 1.00 36.47 130 THR C CA 1
ATOM 6120 C C . THR C 1 133 ? -0.728 20.606 54.292 1.00 34.41 130 THR C C 1
ATOM 6121 O O . THR C 1 133 ? 0.464 20.921 54.302 1.00 37.86 130 THR C O 1
ATOM 6125 N N . ILE C 1 134 ? -1.193 19.574 53.594 1.00 32.63 131 ILE C N 1
ATOM 6126 C CA . ILE C 1 134 ? -0.298 18.677 52.871 1.00 33.20 131 ILE C CA 1
ATOM 6127 C C . ILE C 1 134 ? 0.410 19.388 51.716 1.00 34.40 131 ILE C C 1
ATOM 6128 O O . ILE C 1 134 ? 1.630 19.242 51.533 1.00 30.83 131 ILE C O 1
ATOM 6133 N N . LYS C 1 135 ? -0.348 20.168 50.948 1.00 30.92 132 LYS C N 1
ATOM 6134 C CA . LYS C 1 135 ? 0.224 20.887 49.812 1.00 33.93 132 LYS C CA 1
ATOM 6135 C C . LYS C 1 135 ? 1.264 21.899 50.275 1.00 37.10 132 LYS C C 1
ATOM 6136 O O . LYS C 1 135 ? 2.340 22.016 49.671 1.00 30.99 132 LYS C O 1
ATOM 6142 N N . ASN C 1 136 ? 0.948 22.627 51.345 1.00 33.68 133 ASN C N 1
ATOM 6143 C CA . ASN C 1 136 ? 1.908 23.564 51.926 1.00 36.34 133 ASN C CA 1
ATOM 6144 C C . ASN C 1 136 ? 3.190 22.866 52.341 1.00 35.95 133 ASN C C 1
ATOM 6145 O O . ASN C 1 136 ? 4.281 23.409 52.161 1.00 41.36 133 ASN C O 1
ATOM 6150 N N . PHE C 1 137 ? 3.051 21.678 52.923 1.00 36.90 134 PHE C N 1
ATOM 6151 C CA . PHE C 1 137 ? 4.199 20.923 53.412 1.00 38.75 134 PHE C CA 1
ATOM 6152 C C . PHE C 1 137 ? 5.064 20.466 52.255 1.00 36.60 134 PHE C C 1
ATOM 6153 O O . PHE C 1 137 ? 6.287 20.374 52.382 1.00 39.68 134 PHE C O 1
ATOM 6161 N N . LEU C 1 138 ? 4.427 20.170 51.127 1.00 34.79 135 LEU C N 1
ATOM 6162 C CA . LEU C 1 138 ? 5.140 19.601 49.977 1.00 37.96 135 LEU C CA 1
ATOM 6163 C C . LEU C 1 138 ? 5.732 20.698 49.098 1.00 36.54 135 LEU C C 1
ATOM 6164 O O . LEU C 1 138 ? 6.584 20.436 48.250 1.00 38.57 135 LEU C O 1
ATOM 6169 N N . ALA C 1 139 ? 5.299 21.935 49.327 1.00 37.68 136 ALA C N 1
ATOM 6170 C CA . ALA C 1 139 ? 5.643 23.054 48.453 1.00 42.20 136 ALA C CA 1
ATOM 6171 C C . ALA C 1 139 ? 7.137 23.317 48.294 1.00 44.64 136 ALA C C 1
ATOM 6172 O O . ALA C 1 139 ? 7.571 23.847 47.267 1.00 50.72 136 ALA C O 1
ATOM 6174 N N . ASP C 1 140 ? 7.929 22.963 49.300 1.00 46.51 137 ASP C N 1
ATOM 6175 C CA . ASP C 1 140 ? 9.374 23.122 49.173 1.00 52.13 137 ASP C CA 1
ATOM 6176 C C . ASP C 1 140 ? 10.075 21.769 49.140 1.00 47.14 137 ASP C C 1
ATOM 6177 O O . ASP C 1 140 ? 11.226 21.633 49.547 1.00 55.60 137 ASP C O 1
ATOM 6182 N N . LYS C 1 141 ? 9.370 20.764 48.646 1.00 44.91 138 LYS C N 1
ATOM 6183 C CA . LYS C 1 141 ? 9.990 19.469 48.435 1.00 36.27 138 LYS C CA 1
ATOM 6184 C C . LYS C 1 141 ? 9.865 19.118 46.969 1.00 41.97 138 LYS C C 1
ATOM 6185 O O . LYS C 1 141 ? 9.046 19.701 46.250 1.00 38.49 138 LYS C O 1
ATOM 6191 N N . GLN C 1 142 ? 10.673 18.162 46.529 1.00 42.85 139 GLN C N 1
ATOM 6192 C CA . GLN C 1 142 ? 10.611 17.690 45.160 1.00 42.16 139 GLN C CA 1
ATOM 6193 C C . GLN C 1 142 ? 9.995 16.310 45.193 1.00 34.18 139 GLN C C 1
ATOM 6194 O O . GLN C 1 142 ? 10.571 15.384 45.764 1.00 29.29 139 GLN C O 1
ATOM 6200 N N . VAL C 1 143 ? 8.816 16.187 44.593 1.00 31.22 140 VAL C N 1
ATOM 6201 C CA . VAL C 1 143 ? 8.062 14.942 44.589 1.00 32.44 140 VAL C CA 1
ATOM 6202 C C . VAL C 1 143 ? 8.697 13.937 43.626 1.00 32.98 140 VAL C C 1
ATOM 6203 O O . VAL C 1 143 ? 9.129 14.314 42.539 1.00 33.82 140 VAL C O 1
ATOM 6207 N N . LEU C 1 144 ? 8.765 12.668 44.028 1.00 34.50 141 LEU C N 1
ATOM 6208 C CA . LEU C 1 144 ? 9.401 11.633 43.203 1.00 27.07 141 LEU C CA 1
ATOM 6209 C C . LEU C 1 144 ? 8.400 10.594 42.710 1.00 30.91 141 LEU C C 1
ATOM 6210 O O . LEU C 1 144 ? 8.732 9.713 41.894 1.00 28.91 141 LEU C O 1
ATOM 6215 N N . GLY C 1 145 ? 7.173 10.712 43.206 1.00 31.95 142 GLY C N 1
ATOM 6216 C CA . GLY C 1 145 ? 6.092 9.820 42.839 1.00 23.40 142 GLY C CA 1
ATOM 6217 C C . GLY C 1 145 ? 5.068 9.752 43.947 1.00 28.99 142 GLY C C 1
ATOM 6218 O O . GLY C 1 145 ? 5.184 10.445 44.975 1.00 26.93 142 GLY C O 1
ATOM 6219 N N . ALA C 1 146 ? 4.036 8.941 43.729 1.00 28.28 143 ALA C N 1
ATOM 6220 C CA . ALA C 1 146 ? 3.021 8.722 44.751 1.00 27.64 143 ALA C CA 1
ATOM 6221 C C . ALA C 1 146 ? 2.242 7.441 44.479 1.00 32.50 143 ALA C C 1
ATOM 6222 O O . ALA C 1 146 ? 2.277 6.909 43.370 1.00 31.19 143 ALA C O 1
ATOM 6224 N N . ASP C 1 147 ? 1.563 6.931 45.501 1.00 30.01 144 ASP C N 1
ATOM 6225 C CA . ASP C 1 147 ? 0.763 5.728 45.344 1.00 28.92 144 ASP C CA 1
ATOM 6226 C C . ASP C 1 147 ? -0.525 5.896 46.138 1.00 33.47 144 ASP C C 1
ATOM 6227 O O . ASP C 1 147 ? -0.496 5.872 47.373 1.00 27.97 144 ASP C O 1
ATOM 6232 N N . PHE C 1 148 ? -1.640 6.104 45.425 1.00 30.16 145 PHE C N 1
ATOM 6233 C CA . PHE C 1 148 ? -2.932 6.393 46.043 1.00 30.41 145 PHE C CA 1
ATOM 6234 C C . PHE C 1 148 ? -3.926 5.283 45.722 1.00 31.68 145 PHE C C 1
ATOM 6235 O O . PHE C 1 148 ? -3.869 4.695 44.639 1.00 36.35 145 PHE C O 1
ATOM 6243 N N . ASN C 1 149 ? -4.850 5.007 46.643 1.00 28.16 146 ASN C N 1
ATOM 6244 C CA . ASN C 1 149 ? -5.909 4.035 46.372 1.00 27.35 146 ASN C CA 1
ATOM 6245 C C . ASN C 1 149 ? -7.240 4.355 47.050 1.00 27.25 146 ASN C C 1
ATOM 6246 O O . ASN C 1 149 ? -7.304 5.159 47.979 1.00 31.80 146 ASN C O 1
ATOM 6251 N N . TYR C 1 150 ? -8.296 3.702 46.568 1.00 25.30 147 TYR C N 1
ATOM 6252 C CA . TYR C 1 150 ? -9.577 3.656 47.263 1.00 23.08 147 TYR C CA 1
ATOM 6253 C C . TYR C 1 150 ? -10.301 2.429 46.742 1.00 27.72 147 TYR C C 1
ATOM 6254 O O . TYR C 1 150 ? -10.778 2.410 45.600 1.00 28.93 147 TYR C O 1
ATOM 6263 N N . ALA C 1 151 ? -10.356 1.396 47.574 1.00 28.23 148 ALA C N 1
ATOM 6264 C CA . ALA C 1 151 ? -10.954 0.122 47.203 1.00 27.73 148 ALA C CA 1
ATOM 6265 C C . ALA C 1 151 ? -11.673 -0.450 48.408 1.00 32.12 148 ALA C C 1
ATOM 6266 O O . ALA C 1 151 ? -11.033 -0.839 49.385 1.00 28.66 148 ALA C O 1
ATOM 6268 N N . LYS C 1 152 ? -13.002 -0.495 48.330 1.00 28.68 149 LYS C N 1
ATOM 6269 C CA . LYS C 1 152 ? -13.836 -1.041 49.398 1.00 29.70 149 LYS C CA 1
ATOM 6270 C C . LYS C 1 152 ? -14.863 -1.994 48.800 1.00 34.38 149 LYS C C 1
ATOM 6271 O O . LYS C 1 152 ? -15.388 -1.747 47.708 1.00 31.42 149 LYS C O 1
ATOM 6277 N N . TYR C 1 153 ? -15.138 -3.076 49.522 1.00 38.10 150 TYR C N 1
ATOM 6278 C CA . TYR C 1 153 ? -16.078 -4.098 49.073 1.00 37.41 150 TYR C CA 1
ATOM 6279 C C . TYR C 1 153 ? -17.496 -3.538 49.096 1.00 29.61 150 TYR C C 1
ATOM 6280 O O . TYR C 1 153 ? -17.999 -3.177 50.150 1.00 36.52 150 TYR C O 1
ATOM 6289 N N . SER C 1 154 ? -18.131 -3.469 47.929 1.00 30.13 151 SER C N 1
ATOM 6290 C CA . SER C 1 154 ? -19.432 -2.798 47.797 1.00 34.51 151 SER C CA 1
ATOM 6291 C C . SER C 1 154 ? -20.542 -3.531 48.529 1.00 41.07 151 SER C C 1
ATOM 6292 O O . SER C 1 154 ? -20.586 -4.761 48.539 1.00 39.40 151 SER C O 1
ATOM 6295 N N . SER C 1 155 ? -21.450 -2.763 49.126 1.00 39.52 152 SER C N 1
ATOM 6296 C CA . SER C 1 155 ? -22.641 -3.315 49.747 1.00 45.13 152 SER C CA 1
ATOM 6297 C C . SER C 1 155 ? -23.558 -3.883 48.670 1.00 43.71 152 SER C C 1
ATOM 6298 O O . SER C 1 155 ? -24.513 -4.593 48.971 1.00 46.56 152 SER C O 1
ATOM 6301 N N . LYS C 1 156 ? -23.252 -3.571 47.413 1.00 37.39 153 LYS C N 1
ATOM 6302 C CA . LYS C 1 156 ? -24.048 -4.034 46.279 1.00 42.19 153 LYS C CA 1
ATOM 6303 C C . LYS C 1 156 ? -23.509 -5.348 45.719 1.00 43.98 153 LYS C C 1
ATOM 6304 O O . LYS C 1 156 ? -24.084 -5.909 44.786 1.00 41.41 153 LYS C O 1
ATOM 6310 N N . MET C 1 157 ? -22.395 -5.828 46.266 1.00 40.40 154 MET C N 1
ATOM 6311 C CA . MET C 1 157 ? -21.807 -7.079 45.770 1.00 32.21 154 MET C CA 1
ATOM 6312 C C . MET C 1 157 ? -22.756 -8.296 45.801 1.00 35.30 154 MET C C 1
ATOM 6313 O O . MET C 1 157 ? -22.823 -9.036 44.817 1.00 46.52 154 MET C O 1
ATOM 6318 N N . PRO C 1 158 ? -23.499 -8.507 46.912 1.00 44.00 155 PRO C N 1
ATOM 6319 C CA . PRO C 1 158 ? -24.404 -9.662 46.895 1.00 46.89 155 PRO C CA 1
ATOM 6320 C C . PRO C 1 158 ? -25.467 -9.572 45.800 1.00 47.31 155 PRO C C 1
ATOM 6321 O O . PRO C 1 158 ? -25.843 -10.612 45.256 1.00 49.84 155 PRO C O 1
ATOM 6325 N N . ASP C 1 159 ? -25.947 -8.369 45.490 1.00 47.21 156 ASP C N 1
ATOM 6326 C CA . ASP C 1 159 ? -26.939 -8.213 44.425 1.00 44.18 156 ASP C CA 1
ATOM 6327 C C . ASP C 1 159 ? -26.329 -8.595 43.074 1.00 41.75 156 ASP C C 1
ATOM 6328 O O . ASP C 1 159 ? -26.959 -9.281 42.260 1.00 59.94 156 ASP C O 1
ATOM 6333 N N . LEU C 1 160 ? -25.085 -8.177 42.864 1.00 38.61 157 LEU C N 1
ATOM 6334 C CA . LEU C 1 160 ? -24.344 -8.498 41.645 1.00 43.19 157 LEU C CA 1
ATOM 6335 C C . LEU C 1 160 ? -24.156 -10.006 41.505 1.00 40.99 157 LEU C C 1
ATOM 6336 O O . LEU C 1 160 ? -24.463 -10.588 40.466 1.00 46.07 157 LEU C O 1
ATOM 6341 N N . LEU C 1 161 ? -23.664 -10.633 42.569 1.00 41.56 158 LEU C N 1
ATOM 6342 C CA . LEU C 1 161 ? -23.399 -12.073 42.571 1.00 45.04 158 LEU C CA 1
ATOM 6343 C C . LEU C 1 161 ? -24.661 -12.924 42.453 1.00 51.91 158 LEU C C 1
ATOM 6344 O O . LEU C 1 161 ? -24.603 -14.074 42.009 1.00 52.91 158 LEU C O 1
ATOM 6349 N N . ALA C 1 162 ? -25.802 -12.364 42.844 1.00 54.67 159 ALA C N 1
ATOM 6350 C CA . ALA C 1 162 ? -27.063 -13.093 42.771 1.00 58.98 159 ALA C CA 1
ATOM 6351 C C . ALA C 1 162 ? -27.606 -13.066 41.352 1.00 59.94 159 ALA C C 1
ATOM 6352 O O . ALA C 1 162 ? -28.550 -13.787 41.022 1.00 60.73 159 ALA C O 1
ATOM 6354 N N . GLY C 1 163 ? -27.014 -12.220 40.517 1.00 54.02 160 GLY C N 1
ATOM 6355 C CA . GLY C 1 163 ? -27.380 -12.173 39.116 1.00 59.63 160 GLY C CA 1
ATOM 6356 C C . GLY C 1 163 ? -28.061 -10.886 38.713 1.00 60.68 160 GLY C C 1
ATOM 6357 O O . GLY C 1 163 ? -28.461 -10.728 37.559 1.00 64.14 160 GLY C O 1
ATOM 6358 N N . GLN C 1 164 ? -28.207 -9.967 39.661 1.00 63.18 161 GLN C N 1
ATOM 6359 C CA . GLN C 1 164 ? -28.783 -8.666 39.355 1.00 58.98 161 GLN C CA 1
ATOM 6360 C C . GLN C 1 164 ? -27.667 -7.757 38.887 1.00 54.87 161 GLN C C 1
ATOM 6361 O O . GLN C 1 164 ? -26.485 -8.065 39.073 1.00 56.10 161 GLN C O 1
ATOM 6367 N N . THR C 1 165 ? -28.032 -6.643 38.264 1.00 55.19 162 THR C N 1
ATOM 6368 C CA . THR C 1 165 ? -27.040 -5.633 37.914 1.00 53.27 162 THR C CA 1
ATOM 6369 C C . THR C 1 165 ? -27.386 -4.326 38.600 1.00 50.36 162 THR C C 1
ATOM 6370 O O . THR C 1 165 ? -28.184 -3.539 38.081 1.00 61.41 162 THR C O 1
ATOM 6374 N N . PRO C 1 166 ? -26.806 -4.103 39.792 1.00 47.72 163 PRO C N 1
ATOM 6375 C CA . PRO C 1 166 ? -26.964 -2.822 40.491 1.00 47.41 163 PRO C CA 1
ATOM 6376 C C . PRO C 1 166 ? -26.514 -1.679 39.584 1.00 42.21 163 PRO C C 1
ATOM 6377 O O . PRO C 1 166 ? -25.612 -1.886 38.758 1.00 37.80 163 PRO C O 1
ATOM 6381 N N . ASN C 1 167 ? -27.130 -0.510 39.729 1.00 37.61 164 ASN C N 1
ATOM 6382 C CA . ASN C 1 167 ? -26.759 0.673 38.949 1.00 37.02 164 ASN C CA 1
ATOM 6383 C C . ASN C 1 167 ? -25.235 0.917 38.888 1.00 38.76 164 ASN C C 1
ATOM 6384 O O . ASN C 1 167 ? -24.685 1.172 37.816 1.00 36.89 164 ASN C O 1
ATOM 6389 N N . VAL C 1 168 ? -24.576 0.843 40.043 1.00 32.87 165 VAL C N 1
ATOM 6390 C CA . VAL C 1 168 ? -23.126 1.100 40.168 1.00 31.40 165 VAL C CA 1
ATOM 6391 C C . VAL C 1 168 ? -22.230 0.110 39.389 1.00 39.92 165 VAL C C 1
ATOM 6392 O O . VAL C 1 168 ? -21.012 0.313 39.232 1.00 35.44 165 VAL C O 1
ATOM 6396 N N . PHE C 1 169 ? -22.832 -0.962 38.891 1.00 33.22 166 PHE C N 1
ATOM 6397 C CA . PHE C 1 169 ? -22.089 -1.925 38.079 1.00 34.71 166 PHE C CA 1
ATOM 6398 C C . PHE C 1 169 ? -22.653 -1.986 36.663 1.00 32.91 166 PHE C C 1
ATOM 6399 O O . PHE C 1 169 ? -22.389 -2.930 35.925 1.00 32.54 166 PHE C O 1
ATOM 6407 N N . SER C 1 170 ? -23.424 -0.968 36.285 1.00 35.17 167 SER C N 1
ATOM 6408 C CA . SER C 1 170 ? -24.123 -0.971 35.004 1.00 34.30 167 SER C CA 1
ATOM 6409 C C . SER C 1 170 ? -23.481 -0.032 33.977 1.00 37.96 167 SER C C 1
ATOM 6410 O O . SER C 1 170 ? -23.014 1.055 34.324 1.00 34.96 167 SER C O 1
ATOM 6413 N N . ASP C 1 171 ? -23.479 -0.440 32.709 1.00 36.05 168 ASP C N 1
ATOM 6414 C CA . ASP C 1 171 ? -22.984 0.431 31.647 1.00 33.31 168 ASP C CA 1
ATOM 6415 C C . ASP C 1 171 ? -24.037 1.464 31.230 1.00 34.82 168 ASP C C 1
ATOM 6416 O O . ASP C 1 171 ? -23.732 2.430 30.523 1.00 38.56 168 ASP C O 1
ATOM 6421 N N . ARG C 1 172 ? -25.269 1.266 31.688 1.00 34.23 169 ARG C N 1
ATOM 642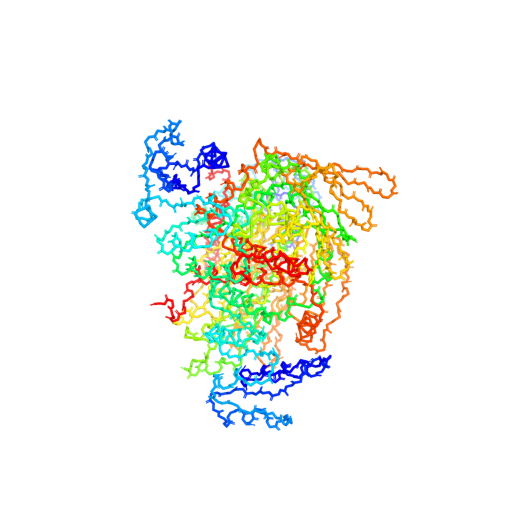2 C CA . ARG C 1 172 ? -26.339 2.219 31.417 1.00 35.38 169 ARG C CA 1
ATOM 6423 C C . ARG C 1 172 ? -26.257 3.408 32.364 1.00 34.58 169 ARG C C 1
ATOM 6424 O O . ARG C 1 172 ? -26.654 4.511 32.016 1.00 40.66 169 ARG C O 1
ATOM 6432 N N . PHE C 1 173 ? -25.738 3.181 33.565 1.00 35.23 170 PHE C N 1
ATOM 6433 C CA . PHE C 1 173 ? -25.730 4.232 34.576 1.00 39.76 170 PHE C CA 1
ATOM 6434 C C . PHE C 1 173 ? -24.321 4.756 34.872 1.00 40.74 170 PHE C C 1
ATOM 6435 O O . PHE C 1 173 ? -24.092 5.410 35.894 1.00 41.25 170 PHE C O 1
ATOM 6443 N N . ALA C 1 174 ? -23.390 4.461 33.958 1.00 31.65 171 ALA C N 1
ATOM 6444 C CA . ALA C 1 174 ? -22.025 4.990 34.014 1.00 29.67 171 ALA C CA 1
ATOM 6445 C C . ALA C 1 174 ? -21.334 4.664 35.326 1.00 32.74 171 ALA C C 1
ATOM 6446 O O . ALA C 1 174 ? -20.797 5.552 35.998 1.00 35.90 171 ALA C O 1
ATOM 6448 N N . GLY C 1 175 ? -21.341 3.386 35.689 1.00 35.16 172 GLY C N 1
ATOM 6449 C CA . GLY C 1 175 ? -20.780 2.969 36.956 1.00 36.15 172 GLY C CA 1
ATOM 6450 C C . GLY C 1 175 ? -19.354 2.466 36.823 1.00 35.58 172 GLY C C 1
ATOM 6451 O O . GLY C 1 175 ? -18.613 2.856 35.912 1.00 32.47 172 GLY C O 1
ATOM 6452 N N . GLY C 1 176 ? -18.974 1.596 37.752 1.00 26.53 173 GLY C N 1
ATOM 6453 C CA . GLY C 1 176 ? -17.630 1.065 37.803 1.00 26.90 173 GLY C CA 1
ATOM 6454 C C . GLY C 1 176 ? -16.783 1.625 38.929 1.00 29.54 173 GLY C C 1
ATOM 6455 O O . GLY C 1 176 ? -17.078 2.695 39.485 1.00 27.46 173 GLY C O 1
ATOM 6456 N N . ALA C 1 177 ? -15.714 0.900 39.244 1.00 25.38 174 ALA C N 1
ATOM 6457 C CA . ALA C 1 177 ? -14.817 1.256 40.332 1.00 27.77 174 ALA C CA 1
ATOM 6458 C C . ALA C 1 177 ? -14.096 2.587 40.091 1.00 27.29 174 ALA C C 1
ATOM 6459 O O . ALA C 1 177 ? -13.937 3.394 41.013 1.00 28.39 174 ALA C O 1
ATOM 6461 N N . LEU C 1 178 ? -13.617 2.800 38.867 1.00 26.10 175 LEU C N 1
ATOM 6462 C CA . LEU C 1 178 ? -12.949 4.061 38.543 1.00 30.12 175 LEU C CA 1
ATOM 6463 C C . LEU C 1 178 ? -13.896 5.243 38.714 1.00 33.51 175 LEU C C 1
ATOM 6464 O O . LEU C 1 178 ? -13.568 6.242 39.376 1.00 29.67 175 LEU C O 1
ATOM 6469 N N . MET C 1 179 ? -15.081 5.131 38.122 1.00 28.87 176 MET C N 1
ATOM 6470 C CA . MET C 1 179 ? -16.058 6.211 38.200 1.00 26.14 176 MET C CA 1
ATOM 6471 C C . MET C 1 179 ? -16.528 6.463 39.627 1.00 32.71 176 MET C C 1
ATOM 6472 O O . MET C 1 179 ? -16.667 7.613 40.049 1.00 30.96 176 MET C O 1
ATOM 6477 N N . ASP C 1 180 ? -16.756 5.395 40.383 1.00 28.92 177 ASP C N 1
ATOM 6478 C CA . ASP C 1 180 ? -17.360 5.543 41.711 1.00 25.65 177 ASP C CA 1
ATOM 6479 C C . ASP C 1 180 ? -16.357 5.861 42.821 1.00 32.25 177 ASP C C 1
ATOM 6480 O O . ASP C 1 180 ? -16.627 6.708 43.672 1.00 28.24 177 ASP C O 1
ATOM 6485 N N . LEU C 1 181 ? -15.211 5.177 42.814 1.00 28.52 178 LEU C N 1
ATOM 6486 C CA . LEU C 1 181 ? -14.207 5.353 43.865 1.00 31.68 178 LEU C CA 1
ATOM 6487 C C . LEU C 1 181 ? -12.859 5.883 43.363 1.00 26.61 178 LEU C C 1
ATOM 6488 O O . LEU C 1 181 ? -12.189 6.639 44.068 1.00 27.91 178 LEU C O 1
ATOM 6493 N N . GLY C 1 182 ? -12.460 5.478 42.160 1.00 27.31 179 GLY C N 1
ATOM 6494 C CA . GLY C 1 182 ? -11.179 5.885 41.606 1.00 26.46 179 GLY C CA 1
ATOM 6495 C C . GLY C 1 182 ? -11.107 7.397 41.472 1.00 30.33 179 GLY C C 1
ATOM 6496 O O . GLY C 1 182 ? -10.033 7.993 41.448 1.00 26.40 179 GLY C O 1
ATOM 6497 N N . ILE C 1 183 ? -12.267 8.030 41.400 1.00 30.16 180 ILE C N 1
ATOM 6498 C CA . ILE C 1 183 ? -12.308 9.473 41.269 1.00 25.42 180 ILE C CA 1
ATOM 6499 C C . ILE C 1 183 ? -11.685 10.148 42.498 1.00 27.60 180 ILE C C 1
ATOM 6500 O O . ILE C 1 183 ? -11.120 11.234 42.384 1.00 31.87 180 ILE C O 1
ATOM 6505 N N . TYR C 1 184 ? -11.763 9.502 43.664 1.00 24.76 181 TYR C N 1
ATOM 6506 C CA . TYR C 1 184 ? -11.164 10.078 44.868 1.00 28.18 181 TYR C CA 1
ATOM 6507 C C . TYR C 1 184 ? -9.622 10.209 44.776 1.00 28.53 181 TYR C C 1
ATOM 6508 O O . TYR C 1 184 ? -9.090 11.311 44.950 1.00 26.30 181 TYR C O 1
ATOM 6517 N N . PRO C 1 185 ? -8.900 9.105 44.498 1.00 25.41 182 PRO C N 1
ATOM 6518 C CA . PRO C 1 185 ? -7.455 9.328 44.332 1.00 27.10 182 PRO C CA 1
ATOM 6519 C C . PRO C 1 185 ? -7.091 10.202 43.120 1.00 25.03 182 PRO C C 1
ATOM 6520 O O . PRO C 1 185 ? -6.055 10.866 43.179 1.00 26.59 182 PRO C O 1
ATOM 6524 N N . LEU C 1 186 ? -7.910 10.222 42.068 1.00 23.33 183 LEU C N 1
ATOM 6525 C CA . LEU C 1 186 ? -7.681 11.156 40.964 1.00 26.03 183 LEU C CA 1
ATOM 6526 C C . LEU C 1 186 ? -7.802 12.607 41.454 1.00 24.43 183 LEU C C 1
ATOM 6527 O O . LEU C 1 186 ? -6.993 13.475 41.113 1.00 24.18 183 LEU C O 1
ATOM 6532 N N . TYR C 1 187 ? -8.810 12.865 42.269 1.00 27.06 184 TYR C N 1
ATOM 6533 C CA . TYR C 1 187 ? -9.008 14.212 42.791 1.00 25.08 184 TYR C CA 1
ATOM 6534 C C . TYR C 1 187 ? -7.884 14.616 43.748 1.00 29.00 184 TYR C C 1
ATOM 6535 O O . TYR C 1 187 ? -7.487 15.783 43.786 1.00 29.60 184 TYR C O 1
ATOM 6544 N N . ALA C 1 188 ? -7.373 13.647 44.508 1.00 24.91 18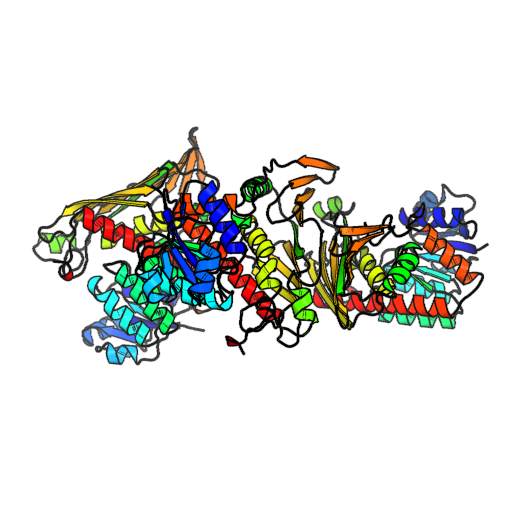5 A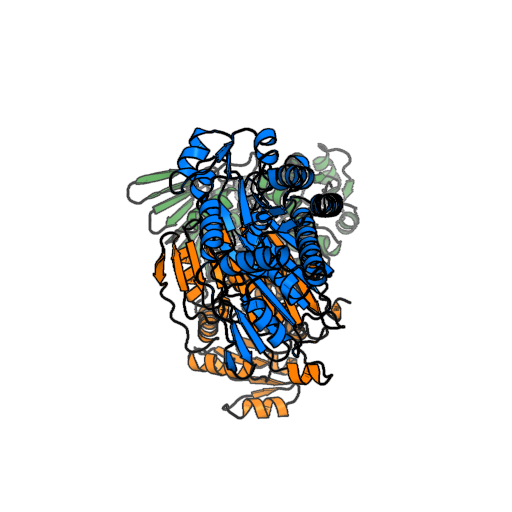LA C N 1
ATOM 6545 C CA . ALA C 1 188 ? -6.251 13.889 45.414 1.00 28.99 185 ALA C CA 1
ATOM 6546 C C . ALA C 1 188 ? -4.995 14.232 44.628 1.00 25.36 185 ALA C C 1
ATOM 6547 O O . ALA C 1 188 ? -4.257 15.147 44.986 1.00 27.59 185 ALA C O 1
ATOM 6549 N N . ALA C 1 189 ? -4.745 13.476 43.566 1.00 24.72 186 ALA C N 1
ATOM 6550 C CA . ALA C 1 189 ? -3.590 13.720 42.706 1.00 26.63 186 ALA C CA 1
ATOM 6551 C C . ALA C 1 189 ? -3.675 15.087 42.016 1.00 27.26 186 ALA C C 1
ATOM 6552 O O . ALA C 1 189 ? -2.693 15.839 41.977 1.00 25.78 186 ALA C O 1
ATOM 6554 N N . VAL C 1 190 ? -4.843 15.421 41.482 1.00 27.82 187 VAL C N 1
ATOM 6555 C CA . VAL C 1 190 ? -4.995 16.712 40.829 1.00 27.76 187 VAL C CA 1
ATOM 6556 C C . VAL C 1 190 ? -4.855 17.860 41.834 1.00 28.91 187 VAL C C 1
ATOM 6557 O O . VAL C 1 190 ? -4.233 18.884 41.537 1.00 30.44 187 VAL C O 1
ATOM 6561 N N . ARG C 1 191 ? -5.424 17.687 43.026 1.00 26.64 188 ARG C N 1
ATOM 6562 C CA . ARG C 1 191 ? -5.324 18.710 44.071 1.00 34.77 188 ARG C CA 1
ATOM 6563 C C . ARG C 1 191 ? -3.856 19.000 44.394 1.00 33.31 188 ARG C C 1
ATOM 6564 O O . ARG C 1 191 ? -3.451 20.158 44.509 1.00 32.44 188 ARG C O 1
ATOM 6572 N N . LEU C 1 192 ? -3.055 17.950 44.505 1.00 27.64 189 LEU C N 1
ATOM 6573 C CA . LEU C 1 192 ? -1.664 18.109 44.944 1.00 36.59 189 LEU C CA 1
ATOM 6574 C C . LEU C 1 192 ? -0.659 18.373 43.815 1.00 32.15 189 LEU C C 1
ATOM 6575 O O . LEU C 1 192 ? 0.329 19.081 44.014 1.00 33.98 189 LEU C O 1
ATOM 6580 N N . PHE C 1 193 ? -0.916 17.810 42.636 1.00 28.27 190 PHE C N 1
ATOM 6581 C CA . PHE C 1 193 ? 0.084 17.782 41.563 1.00 27.65 190 PHE C CA 1
ATOM 6582 C C . PHE C 1 193 ? -0.407 18.419 40.260 1.00 27.69 190 PHE C C 1
ATOM 6583 O O . PHE C 1 193 ? 0.358 18.578 39.294 1.00 28.02 190 PHE C O 1
ATOM 6591 N N . GLY C 1 194 ? -1.684 18.762 40.221 1.00 32.54 191 GLY C N 1
ATOM 6592 C CA . GLY C 1 194 ? -2.286 19.253 38.991 1.00 41.69 191 GLY C CA 1
ATOM 6593 C C . GLY C 1 194 ? -2.539 18.143 37.989 1.00 26.92 191 GLY C C 1
ATOM 6594 O O . GLY C 1 194 ? -2.503 16.949 38.341 1.00 26.17 191 GLY C O 1
ATOM 6595 N N . LYS C 1 195 ? -2.770 18.529 36.732 1.00 29.24 192 LYS C N 1
ATOM 6596 C CA . LYS C 1 195 ? -3.134 17.576 35.684 1.00 30.36 192 LYS C CA 1
ATOM 6597 C C . LYS C 1 195 ? -1.935 16.822 35.126 1.00 30.05 192 LYS C C 1
ATOM 6598 O O . LYS C 1 195 ? -0.941 17.424 34.700 1.00 27.53 192 LYS C O 1
ATOM 6604 N N . ALA C 1 196 ? -2.034 15.495 35.139 1.00 26.05 193 ALA C N 1
ATOM 6605 C CA . ALA C 1 196 ? -1.023 14.631 34.531 1.00 31.46 193 ALA C CA 1
ATOM 6606 C C . ALA C 1 196 ? -1.004 14.825 33.016 1.00 28.58 193 ALA C C 1
ATOM 6607 O O . ALA C 1 196 ? -2.030 15.180 32.419 1.00 32.38 193 ALA C O 1
ATOM 6609 N N . ASN C 1 197 ? 0.154 14.583 32.403 1.00 27.30 194 ASN C N 1
ATOM 6610 C CA . ASN C 1 197 ? 0.292 14.657 30.950 1.00 28.13 194 ASN C CA 1
ATOM 6611 C C . ASN C 1 197 ? -0.413 13.508 30.256 1.00 36.60 194 ASN C C 1
ATOM 6612 O O . ASN C 1 197 ? -0.888 13.651 29.135 1.00 32.10 194 ASN C O 1
ATOM 6617 N N . ASP C 1 198 ? -0.466 12.359 30.919 1.00 27.02 195 ASP C N 1
ATOM 6618 C CA . ASP C 1 198 ? -1.084 11.180 30.323 1.00 32.48 195 ASP C CA 1
ATOM 6619 C C . ASP C 1 198 ? -1.514 10.249 31.447 1.00 28.27 195 ASP C C 1
ATOM 6620 O O . ASP C 1 198 ? -1.136 10.456 32.596 1.00 27.52 195 ASP C O 1
ATOM 6625 N N . ALA C 1 199 ? -2.333 9.251 31.120 1.00 26.11 196 ALA C N 1
ATOM 6626 C CA . ALA C 1 199 ? -2.837 8.315 32.113 1.00 27.58 196 ALA C CA 1
ATOM 6627 C C . ALA C 1 199 ? -3.097 6.989 31.421 1.00 33.15 196 ALA C C 1
ATOM 6628 O O . ALA C 1 199 ? -3.417 6.954 30.229 1.00 31.46 196 ALA C O 1
ATOM 6630 N N . THR C 1 200 ? -2.963 5.901 32.164 1.00 30.22 197 THR C N 1
ATOM 6631 C CA . THR C 1 200 ? -3.322 4.595 31.637 1.00 27.96 197 THR C CA 1
ATOM 6632 C C . THR C 1 200 ? -4.039 3.844 32.744 1.00 30.13 197 THR C C 1
ATOM 6633 O O . THR C 1 200 ? -3.941 4.222 33.906 1.00 27.93 197 THR C O 1
ATOM 6637 N N . TYR C 1 201 ? -4.774 2.798 32.390 1.00 33.85 198 TYR C N 1
ATOM 6638 C CA . TYR C 1 201 ? -5.593 2.083 33.364 1.00 30.81 198 TYR C CA 1
ATOM 6639 C C . TYR C 1 201 ? -5.958 0.733 32.790 1.00 28.96 198 TYR C C 1
ATOM 6640 O O . TYR C 1 201 ? -6.306 0.633 31.606 1.00 25.89 198 TYR C O 1
ATOM 6649 N N . HIS C 1 202 ? -5.852 -0.308 33.613 1.00 29.91 199 HIS C N 1
ATOM 6650 C CA . HIS C 1 202 ? -6.219 -1.660 33.189 1.00 26.66 199 HIS C CA 1
ATOM 6651 C C . HIS C 1 202 ? -7.075 -2.293 34.279 1.00 27.11 199 HIS C C 1
ATOM 6652 O O . HIS C 1 202 ? -6.752 -2.187 35.469 1.00 25.77 199 HIS C O 1
ATOM 6659 N N . ALA C 1 203 ? -8.180 -2.924 33.885 1.00 25.65 200 ALA C N 1
ATOM 6660 C CA . ALA C 1 203 ? -9.184 -3.336 34.865 1.00 27.67 200 ALA C CA 1
ATOM 6661 C C . ALA C 1 203 ? -9.612 -4.785 34.716 1.00 28.31 200 ALA C C 1
ATOM 6662 O O . ALA C 1 203 ? -9.484 -5.372 33.642 1.00 28.95 200 ALA C O 1
ATOM 6664 N N . GLN C 1 204 ? -10.154 -5.344 35.794 1.00 27.21 201 GLN C N 1
ATOM 6665 C CA . GLN C 1 204 ? -10.880 -6.601 35.704 1.00 33.68 201 GLN C CA 1
ATOM 6666 C C . GLN C 1 204 ? -12.327 -6.202 35.464 1.00 33.06 201 GLN C C 1
ATOM 6667 O O . GLN C 1 204 ? -12.887 -5.412 36.224 1.00 27.88 201 GLN C O 1
ATOM 6673 N N . GLN C 1 205 ? -12.929 -6.723 34.403 1.00 30.25 202 GLN C N 1
ATOM 6674 C CA . GLN C 1 205 ? -14.228 -6.221 33.984 1.00 34.96 202 GLN C CA 1
ATOM 6675 C C . GLN C 1 205 ? -15.322 -7.277 33.916 1.00 32.57 202 GLN C C 1
ATOM 6676 O O . GLN C 1 205 ? -15.064 -8.462 33.687 1.00 33.49 202 GLN C O 1
ATOM 6682 N N . LEU C 1 206 ? -16.552 -6.816 34.118 1.00 33.00 203 LEU C N 1
ATOM 6683 C CA . LEU C 1 206 ? -17.744 -7.598 33.852 1.00 35.21 203 LEU C CA 1
ATOM 6684 C C . LEU C 1 206 ? -17.938 -7.703 32.346 1.00 35.14 203 LEU C C 1
ATOM 6685 O O . LEU C 1 206 ? -17.262 -7.014 31.575 1.00 35.64 203 LEU C O 1
ATOM 6690 N N . ASP C 1 207 ? -18.874 -8.546 31.925 1.00 33.40 204 ASP C N 1
ATOM 6691 C CA . ASP C 1 207 ? -19.175 -8.690 30.506 1.00 34.60 204 ASP C CA 1
ATOM 6692 C C . ASP C 1 207 ? -19.669 -7.390 29.844 1.00 41.64 204 ASP C C 1
ATOM 6693 O O . ASP C 1 207 ? -19.546 -7.229 28.632 1.00 41.88 204 ASP C O 1
ATOM 6698 N N . ASN C 1 208 ? -20.209 -6.463 30.631 1.00 38.54 205 ASN C N 1
ATOM 6699 C CA . ASN C 1 208 ? -20.677 -5.190 30.076 1.00 40.90 205 ASN C CA 1
ATOM 6700 C C . ASN C 1 208 ? -19.575 -4.126 29.982 1.00 42.96 205 ASN C C 1
ATOM 6701 O O . ASN C 1 208 ? -19.853 -2.961 29.665 1.00 32.33 205 ASN C O 1
ATOM 6706 N N . SER C 1 209 ? -18.346 -4.552 30.292 1.00 33.58 206 SER C N 1
ATOM 6707 C CA . SER C 1 209 ? -17.106 -3.754 30.245 1.00 32.63 206 SER C CA 1
ATOM 6708 C C . SER C 1 209 ? -16.855 -2.928 31.506 1.00 31.75 206 SER C C 1
ATOM 6709 O O . SER C 1 209 ? -15.788 -2.333 31.647 1.00 28.36 206 SER C O 1
ATOM 6712 N N . ILE C 1 210 ? -17.829 -2.907 32.417 1.00 32.84 207 ILE C N 1
ATOM 6713 C CA . ILE C 1 210 ? -17.696 -2.181 33.689 1.00 33.18 207 ILE C CA 1
ATOM 6714 C C . ILE C 1 210 ? -16.612 -2.803 34.576 1.00 30.80 207 ILE C C 1
ATOM 6715 O O . ILE C 1 210 ? -16.518 -4.028 34.688 1.00 30.50 207 ILE C O 1
ATOM 6720 N N . ASP C 1 211 ? -15.794 -1.959 35.206 1.00 28.82 208 ASP C N 1
ATOM 6721 C CA . ASP C 1 211 ? -14.667 -2.430 36.007 1.00 27.47 208 ASP C CA 1
ATOM 6722 C C . ASP C 1 211 ? -15.009 -2.699 37.470 1.00 30.99 208 ASP C C 1
ATOM 6723 O O . ASP C 1 211 ? -15.566 -1.846 38.163 1.00 28.67 208 ASP C O 1
ATOM 6728 N N . LEU C 1 212 ? -14.649 -3.892 37.931 1.00 30.90 209 LEU C N 1
ATOM 6729 C CA . LEU C 1 212 ? -14.782 -4.273 39.331 1.00 29.09 209 LEU C CA 1
ATOM 6730 C C . LEU C 1 212 ? -13.636 -3.693 40.150 1.00 26.96 209 LEU C C 1
ATOM 6731 O O . LEU C 1 212 ? -13.826 -3.259 41.282 1.00 26.90 209 LEU C O 1
ATOM 6736 N N . ASN C 1 213 ? -12.443 -3.715 39.565 1.00 27.88 210 ASN C N 1
ATOM 6737 C CA . ASN C 1 213 ? -11.254 -3.113 40.149 1.00 28.86 210 ASN C CA 1
ATOM 6738 C C . ASN C 1 213 ? -10.234 -2.862 39.033 1.00 27.36 210 ASN C C 1
ATOM 6739 O O . ASN C 1 213 ? -10.386 -3.362 37.915 1.00 30.04 210 ASN C O 1
ATOM 6744 N N . GLY C 1 214 ? -9.197 -2.092 39.322 1.00 25.23 211 GLY C N 1
ATOM 6745 C CA . GLY C 1 214 ? -8.206 -1.784 38.304 1.00 24.08 211 GLY C CA 1
ATOM 6746 C C . GLY C 1 214 ? -6.993 -1.082 38.871 1.00 28.83 211 GLY C C 1
ATOM 6747 O O . GLY C 1 214 ? -6.999 -0.672 40.033 1.00 30.35 211 GLY C O 1
ATOM 6748 N N . ASP C 1 215 ? -5.954 -0.953 38.046 1.00 25.42 212 ASP C N 1
ATOM 6749 C CA . ASP C 1 215 ? -4.740 -0.234 38.416 1.00 28.92 212 ASP C CA 1
ATOM 6750 C C . ASP C 1 215 ? -4.342 0.646 37.248 1.00 28.12 212 ASP C C 1
ATOM 6751 O O . ASP C 1 215 ? -4.341 0.204 36.099 1.00 27.77 212 ASP C O 1
ATOM 6756 N N . GLY C 1 216 ? -4.041 1.899 37.539 1.00 29.23 213 GLY C N 1
ATOM 6757 C CA . GLY C 1 216 ? -3.562 2.797 36.519 1.00 27.78 213 GLY C CA 1
ATOM 6758 C C . GLY C 1 216 ? -2.370 3.610 36.976 1.00 31.64 213 GLY C C 1
ATOM 6759 O O . GLY C 1 216 ? -1.924 3.522 38.133 1.00 26.98 213 GLY C O 1
ATOM 6760 N N . ILE C 1 217 ? -1.838 4.403 36.056 1.00 27.00 214 ILE C N 1
ATOM 6761 C CA . ILE C 1 217 ? -0.742 5.297 36.380 1.00 26.36 214 ILE C CA 1
ATOM 6762 C C . ILE C 1 217 ? -1.081 6.689 35.842 1.00 29.18 214 ILE C C 1
ATOM 6763 O O . ILE C 1 217 ? -1.605 6.816 34.730 1.00 24.02 214 ILE C O 1
ATOM 6768 N N . LEU C 1 218 ? -0.801 7.723 36.633 1.00 24.82 215 LEU C N 1
ATOM 6769 C CA . LEU C 1 218 ? -0.824 9.089 36.131 1.00 24.10 215 LEU C CA 1
ATOM 6770 C C . LEU C 1 218 ? 0.622 9.487 35.832 1.00 27.98 215 LEU C C 1
ATOM 6771 O O . LEU C 1 218 ? 1.488 9.364 36.699 1.00 28.24 215 LEU C O 1
ATOM 6776 N N . PHE C 1 219 ? 0.891 9.956 34.616 1.00 26.05 216 PHE C N 1
ATOM 6777 C CA . PHE C 1 219 ? 2.259 10.315 34.230 1.00 27.59 216 PHE C CA 1
ATOM 6778 C C . PHE C 1 219 ? 2.500 11.839 34.271 1.00 33.74 216 PHE C C 1
ATOM 6779 O O . PHE C 1 219 ? 1.839 12.598 33.553 1.00 31.28 216 PHE C O 1
ATOM 6787 N N . TYR C 1 220 ? 3.458 12.270 35.095 1.00 30.80 217 TYR C N 1
ATOM 6788 C CA . TYR C 1 220 ? 3.841 13.689 35.199 1.00 26.96 217 TYR C CA 1
ATOM 6789 C C . TYR C 1 220 ? 5.235 13.881 34.592 1.00 24.88 217 TYR C C 1
ATOM 6790 O O . TYR C 1 220 ? 5.886 12.893 34.248 1.00 29.69 217 TYR C O 1
ATOM 6799 N N . PRO C 1 221 ? 5.694 15.139 34.423 1.00 26.32 218 PRO C N 1
ATOM 6800 C CA . PRO C 1 221 ? 7.005 15.289 33.773 1.00 30.69 218 PRO C CA 1
ATOM 6801 C C . PRO C 1 221 ? 8.155 14.549 34.476 1.00 41.00 218 PRO C C 1
ATOM 6802 O O . PRO C 1 221 ? 9.045 14.044 33.795 1.00 39.64 218 PRO C O 1
ATOM 6806 N N . ASP C 1 222 ? 8.140 14.476 35.803 1.00 40.27 219 ASP C N 1
ATOM 6807 C CA . ASP C 1 222 ? 9.291 13.931 36.529 1.00 45.62 219 ASP C CA 1
ATOM 6808 C C . ASP C 1 222 ? 8.971 12.744 37.442 1.00 41.45 219 ASP C C 1
ATOM 6809 O O . ASP C 1 222 ? 9.815 12.305 38.208 1.00 38.06 219 ASP C O 1
ATOM 6814 N N . TYR C 1 223 ? 7.753 12.227 37.357 1.00 29.08 220 TYR C N 1
ATOM 6815 C CA . TYR C 1 223 ? 7.311 11.191 38.280 1.00 27.69 220 TYR C CA 1
ATOM 6816 C C . TYR C 1 223 ? 5.961 10.658 37.837 1.00 31.39 220 TYR C C 1
ATOM 6817 O O . TYR C 1 223 ? 5.309 11.243 36.961 1.00 31.27 220 TYR C O 1
ATOM 6826 N N . GLN C 1 224 ? 5.544 9.557 38.456 1.00 25.27 221 GLN C N 1
ATOM 6827 C CA . GLN C 1 224 ? 4.261 8.954 38.155 1.00 29.26 221 GLN C CA 1
ATOM 6828 C C . GLN C 1 224 ? 3.535 8.629 39.447 1.00 27.33 221 GLN C C 1
ATOM 6829 O O . GLN C 1 224 ? 4.131 8.530 40.512 1.00 28.39 221 GLN C O 1
ATOM 6835 N N . VAL C 1 225 ? 2.230 8.483 39.348 1.00 28.06 222 VAL C N 1
ATOM 6836 C CA . VAL C 1 225 ? 1.403 8.260 40.515 1.00 28.88 222 VAL C CA 1
ATOM 6837 C C . VAL C 1 225 ? 0.566 7.038 40.224 1.00 29.52 222 VAL C C 1
ATOM 6838 O O . VAL C 1 225 ? -0.209 7.036 39.288 1.00 28.74 222 VAL C O 1
ATOM 6842 N N . HIS C 1 226 ? 0.758 5.977 40.998 1.00 27.77 223 HIS C N 1
ATOM 6843 C CA . HIS C 1 226 ? -0.075 4.795 40.849 1.00 23.12 223 HIS C CA 1
ATOM 6844 C C . HIS C 1 226 ? -1.462 5.015 41.467 1.00 27.65 223 HIS C C 1
ATOM 6845 O O . HIS C 1 226 ? -1.578 5.558 42.568 1.00 25.48 223 HIS C O 1
ATOM 6852 N N . ILE C 1 227 ? -2.499 4.588 40.749 1.00 23.91 224 ILE C N 1
ATOM 6853 C CA . ILE C 1 227 ? -3.886 4.675 41.207 1.00 26.27 224 ILE C CA 1
ATOM 6854 C C . ILE C 1 227 ? -4.507 3.279 41.240 1.00 28.50 224 ILE C C 1
ATOM 6855 O O . ILE C 1 227 ? -4.434 2.551 40.244 1.00 30.18 224 ILE C O 1
ATOM 6860 N N . LYS C 1 228 ? -5.099 2.898 42.372 1.00 25.76 225 LYS C N 1
ATOM 6861 C CA . LYS C 1 228 ? -5.897 1.674 42.442 1.00 26.00 225 LYS C CA 1
ATOM 6862 C C . LYS C 1 228 ? -7.333 1.997 42.847 1.00 23.76 225 LYS C C 1
ATOM 6863 O O . LYS C 1 228 ? -7.557 2.769 43.778 1.00 27.06 225 LYS C O 1
ATOM 6869 N N . ALA C 1 229 ? -8.295 1.393 42.152 1.00 29.43 226 ALA C N 1
ATOM 6870 C CA . ALA C 1 229 ? -9.716 1.529 42.481 1.00 31.35 226 ALA C CA 1
ATOM 6871 C C . ALA C 1 229 ? -10.302 0.136 42.554 1.00 32.06 226 ALA C C 1
ATOM 6872 O O . ALA C 1 229 ? -9.923 -0.734 41.769 1.00 30.22 226 ALA C O 1
ATOM 6874 N N . GLY C 1 230 ? -11.242 -0.092 43.464 1.00 31.98 227 GLY C N 1
ATOM 6875 C CA . GLY C 1 230 ? -11.860 -1.406 43.536 1.00 28.72 227 GLY C CA 1
ATOM 6876 C C . GLY C 1 230 ? -13.175 -1.443 44.281 1.00 30.95 227 GLY C C 1
ATOM 6877 O O . GLY C 1 230 ? -13.369 -0.693 45.245 1.00 28.91 227 GLY C O 1
ATOM 6878 N N . LYS C 1 231 ? -14.082 -2.316 43.839 1.00 27.38 228 LYS C N 1
ATOM 6879 C CA . LYS C 1 231 ? -15.391 -2.445 44.485 1.00 31.45 228 LYS C CA 1
ATOM 6880 C C . LYS C 1 231 ? -15.740 -3.885 44.854 1.00 33.22 228 LYS C C 1
ATOM 6881 O O . LYS C 1 231 ? -16.690 -4.123 45.591 1.00 32.56 228 LYS C O 1
ATOM 6887 N N . ASN C 1 232 ? -14.988 -4.844 44.320 1.00 31.78 229 ASN C N 1
ATOM 6888 C CA . ASN C 1 232 ? -15.176 -6.242 44.714 1.00 28.01 229 ASN C CA 1
ATOM 6889 C C . ASN C 1 232 ? -14.044 -6.689 45.635 1.00 33.26 229 ASN C C 1
ATOM 6890 O O . ASN C 1 232 ? -13.912 -7.866 45.961 1.00 29.77 229 ASN C O 1
ATOM 6895 N N . ILE C 1 233 ? -13.233 -5.724 46.053 1.00 36.51 230 ILE C N 1
ATOM 6896 C CA . ILE C 1 233 ? -12.085 -5.973 46.916 1.00 35.34 230 ILE C CA 1
ATOM 6897 C C . ILE C 1 233 ? -11.997 -4.854 47.944 1.00 37.20 230 ILE C C 1
ATOM 6898 O O . ILE C 1 233 ? -12.523 -3.754 47.723 1.00 34.95 230 ILE C O 1
ATOM 6903 N N . THR C 1 234 ? -11.319 -5.131 49.054 1.00 30.15 231 THR C N 1
ATOM 6904 C CA . THR C 1 234 ? -11.055 -4.126 50.078 1.00 33.53 231 THR C CA 1
ATOM 6905 C C . THR C 1 234 ? -9.546 -3.969 50.293 1.00 36.12 231 THR C C 1
ATOM 6906 O O . THR C 1 234 ? -8.864 -4.934 50.642 1.00 30.07 231 THR C O 1
ATOM 6910 N N . SER C 1 235 ? -9.035 -2.756 50.087 1.00 30.96 232 SER C N 1
ATOM 6911 C CA . SER C 1 235 ? -7.635 -2.425 50.395 1.00 28.62 232 SER C CA 1
ATOM 6912 C C . SER C 1 235 ? -7.572 -1.500 51.605 1.00 38.06 232 SER C C 1
ATOM 6913 O O . SER C 1 235 ? -8.437 -0.626 51.780 1.00 29.33 232 SER C O 1
ATOM 6916 N N . ASN C 1 236 ? -6.548 -1.700 52.429 1.00 33.19 233 ASN C N 1
ATOM 6917 C CA . ASN C 1 236 ? -6.283 -0.848 53.583 1.00 37.14 233 ASN C CA 1
ATOM 6918 C C . ASN C 1 236 ? -4.912 -0.193 53.451 1.00 32.22 233 ASN C C 1
ATOM 6919 O O . ASN C 1 236 ? -4.343 0.297 54.428 1.00 39.73 233 ASN C O 1
ATOM 6924 N N . LEU C 1 237 ? -4.385 -0.213 52.236 1.00 29.17 234 LEU C N 1
ATOM 6925 C CA . LEU C 1 237 ? -3.072 0.353 51.948 1.00 34.84 234 LEU C CA 1
ATOM 6926 C C . LEU C 1 237 ? -3.073 1.839 52.259 1.00 32.05 234 LEU C C 1
ATOM 6927 O O . LEU C 1 237 ? -3.992 2.553 51.855 1.00 28.54 234 LEU C O 1
ATOM 6932 N N . PRO C 1 238 ? -2.055 2.316 52.990 1.00 29.36 235 PRO C N 1
ATOM 6933 C CA . PRO C 1 238 ? -1.913 3.774 53.099 1.00 35.85 235 PRO C CA 1
ATOM 6934 C C . PRO C 1 238 ? -1.571 4.368 51.734 1.00 31.72 235 PRO C C 1
ATOM 6935 O O . PRO C 1 238 ? -1.301 3.638 50.776 1.00 31.24 235 PRO C O 1
ATOM 6939 N N . CYS C 1 239 ? -1.592 5.688 51.647 1.00 28.31 236 CYS C N 1
ATOM 6940 C CA . CYS C 1 239 ? -1.286 6.377 50.411 1.00 27.81 236 CYS C CA 1
ATOM 6941 C C . CYS C 1 239 ? 0.025 7.110 50.643 1.00 35.77 236 CYS C C 1
ATOM 6942 O O . CYS C 1 239 ? 0.189 7.781 51.662 1.00 38.98 236 CYS C O 1
ATOM 6945 N N . GLU C 1 240 ? 0.971 6.962 49.722 1.00 30.17 237 GLU C N 1
ATOM 6946 C CA . GLU C 1 240 ? 2.304 7.507 49.937 1.00 32.28 237 GLU C CA 1
ATOM 6947 C C . GLU C 1 240 ? 2.624 8.579 48.903 1.00 34.85 237 GLU C C 1
ATOM 6948 O O . GLU C 1 240 ? 2.240 8.475 47.738 1.00 30.75 237 GLU C O 1
ATOM 6954 N N . ILE C 1 241 ? 3.331 9.608 49.345 1.00 28.71 238 ILE C N 1
ATOM 6955 C CA . ILE C 1 241 ? 3.940 10.548 48.427 1.00 30.63 238 ILE C CA 1
ATOM 6956 C C . ILE C 1 241 ? 5.442 10.547 48.681 1.00 31.10 238 ILE C C 1
ATOM 6957 O O . ILE C 1 241 ? 5.893 10.849 49.792 1.00 33.54 238 ILE C O 1
ATOM 6962 N N . TYR C 1 242 ? 6.211 10.190 47.654 1.00 33.84 239 TYR C N 1
ATOM 6963 C CA . TYR C 1 242 ? 7.667 10.117 47.751 1.00 30.63 239 TYR C CA 1
ATOM 6964 C C . TYR C 1 242 ? 8.310 11.474 47.413 1.00 32.60 239 TYR C C 1
ATOM 6965 O O . TYR C 1 242 ? 7.917 12.135 46.456 1.00 32.00 239 TYR C O 1
ATOM 6974 N N . THR C 1 243 ? 9.277 11.897 48.222 1.00 31.64 240 THR C N 1
ATOM 6975 C CA . THR C 1 243 ? 10.041 13.110 47.941 1.00 29.73 240 THR C CA 1
ATOM 6976 C C . THR C 1 243 ? 11.526 12.773 47.933 1.00 33.73 240 THR C C 1
ATOM 6977 O O . THR C 1 243 ? 11.908 11.676 48.334 1.00 34.20 240 THR C O 1
ATOM 6981 N N . THR C 1 244 ? 12.373 13.701 47.491 1.00 30.65 241 THR C N 1
ATOM 6982 C CA . THR C 1 244 ? 13.805 13.385 47.416 1.00 31.17 241 THR C CA 1
ATOM 6983 C C . THR C 1 244 ? 14.390 13.090 48.793 1.00 38.55 241 THR C C 1
ATOM 6984 O O . THR C 1 244 ? 15.401 12.396 48.908 1.00 35.97 241 THR C O 1
ATOM 6988 N N . ASP C 1 245 ? 13.742 13.610 49.832 1.00 34.37 242 ASP C N 1
ATOM 6989 C CA . ASP C 1 245 ? 14.255 13.490 51.194 1.00 37.42 242 ASP C CA 1
ATOM 6990 C C . ASP C 1 245 ? 13.487 12.515 52.097 1.00 41.61 242 ASP C C 1
ATOM 6991 O O . ASP C 1 245 ? 13.863 12.314 53.254 1.00 38.27 242 ASP C O 1
ATOM 6996 N N . GLY C 1 246 ? 12.420 11.906 51.584 1.00 37.56 243 GLY C N 1
ATOM 6997 C CA . GLY C 1 246 ? 11.673 10.937 52.375 1.00 33.00 243 GLY C CA 1
ATOM 6998 C C . GLY C 1 246 ? 10.325 10.522 51.811 1.00 32.72 243 GLY C C 1
ATOM 6999 O O . GLY C 1 246 ? 10.089 10.607 50.607 1.00 36.91 243 GLY C O 1
ATOM 7000 N N . THR C 1 247 ? 9.437 10.073 52.695 1.00 33.35 244 THR C N 1
ATOM 7001 C CA . THR C 1 247 ? 8.137 9.561 52.294 1.00 32.60 244 THR C CA 1
ATOM 7002 C C . THR C 1 247 ? 7.029 10.132 53.181 1.00 33.11 244 THR C C 1
ATOM 7003 O O . THR C 1 247 ? 7.084 10.004 54.406 1.00 32.00 244 THR C O 1
ATOM 7007 N N . LEU C 1 248 ? 6.047 10.789 52.566 1.00 35.34 245 LEU C N 1
ATOM 7008 C CA . LEU C 1 248 ? 4.867 11.271 53.296 1.00 33.72 245 LEU C CA 1
ATOM 7009 C C . LEU C 1 248 ? 3.774 10.206 53.244 1.00 30.44 245 LEU C C 1
ATOM 7010 O O . LEU C 1 248 ? 3.352 9.782 52.163 1.00 30.60 245 LEU C O 1
ATOM 7015 N N . THR C 1 249 ? 3.321 9.771 54.413 1.00 32.84 246 THR C N 1
ATOM 7016 C CA . THR C 1 249 ? 2.329 8.703 54.491 1.00 30.91 246 THR C CA 1
ATOM 7017 C C . THR C 1 249 ? 0.988 9.216 54.993 1.00 34.80 246 THR C C 1
ATOM 7018 O O . THR C 1 249 ? 0.889 9.724 56.117 1.00 33.85 246 THR C O 1
ATOM 7022 N N . LEU C 1 250 ? -0.036 9.074 54.155 1.00 30.43 247 LEU C N 1
ATOM 7023 C CA . LEU C 1 250 ? -1.407 9.451 54.519 1.00 30.66 247 LEU C CA 1
ATOM 7024 C C . LEU C 1 250 ? -2.160 8.172 54.812 1.00 32.84 247 LEU C C 1
ATOM 7025 O O . LEU C 1 250 ? -1.948 7.166 54.125 1.00 37.19 247 LEU C O 1
ATOM 7030 N N . ASN C 1 251 ? -3.042 8.181 55.809 1.00 33.20 248 ASN C N 1
ATOM 7031 C CA . ASN C 1 251 ? -3.773 6.953 56.115 1.00 34.72 248 ASN C CA 1
ATOM 7032 C C . ASN C 1 251 ? -4.735 6.600 54.973 1.00 27.90 248 ASN C C 1
ATOM 7033 O O . ASN C 1 251 ? -4.922 5.429 54.643 1.00 28.99 248 ASN C O 1
ATOM 7038 N N . THR C 1 252 ? -5.288 7.628 54.340 1.00 29.81 249 THR C N 1
ATOM 7039 C CA . THR C 1 252 ? -6.153 7.494 53.170 1.00 32.75 249 THR C CA 1
ATOM 7040 C C . THR C 1 252 ? -6.019 8.782 52.369 1.00 31.30 249 THR C C 1
ATOM 7041 O O . THR C 1 252 ? -5.284 9.681 52.772 1.00 29.43 249 THR C O 1
ATOM 7045 N N . ILE C 1 253 ? -6.759 8.901 51.264 1.00 24.94 250 ILE C N 1
ATOM 7046 C CA . ILE C 1 253 ? -6.837 10.190 50.574 1.00 26.47 250 ILE C CA 1
ATOM 7047 C C . ILE C 1 253 ? -8.260 10.773 50.599 1.00 29.61 250 ILE C C 1
ATOM 7048 O O . ILE C 1 253 ? -8.601 11.644 49.799 1.00 29.58 250 ILE C O 1
ATOM 7053 N N . GLU C 1 254 ? -9.078 10.254 51.513 1.00 29.13 251 GLU C N 1
ATOM 7054 C CA . GLU C 1 254 ? -10.456 10.713 51.719 1.00 35.47 251 GLU C CA 1
ATOM 7055 C C . GLU C 1 254 ? -10.760 10.650 53.216 1.00 35.92 251 GLU C C 1
ATOM 7056 O O . GLU C 1 254 ? -10.428 9.653 53.887 1.00 29.90 251 GLU C O 1
ATOM 7062 N N . HIS C 1 255 ? -11.368 11.718 53.729 1.00 28.86 252 HIS C N 1
ATOM 7063 C CA . HIS C 1 255 ? -11.603 11.881 55.166 1.00 37.91 252 HIS C CA 1
ATOM 7064 C C . HIS C 1 255 ? -10.287 11.600 55.895 1.00 33.87 252 HIS C C 1
ATOM 7065 O O . HIS C 1 255 ? -10.240 10.816 56.850 1.00 30.16 252 HIS C O 1
ATOM 7072 N N . ILE C 1 256 ? -9.225 12.261 55.437 1.00 29.93 253 ILE C N 1
ATOM 7073 C CA . ILE C 1 256 ? -7.863 11.982 55.905 1.00 29.34 253 ILE C CA 1
ATOM 7074 C C . ILE C 1 256 ? -7.747 12.229 57.402 1.00 36.27 253 ILE C C 1
ATOM 7075 O O . ILE C 1 256 ? -8.215 13.256 57.905 1.00 32.19 253 ILE C O 1
ATOM 7080 N N . ARG C 1 257 ? -7.138 11.276 58.108 1.00 34.21 254 ARG C N 1
ATOM 7081 C CA . ARG C 1 257 ? -6.996 11.360 59.556 1.00 33.81 254 ARG C CA 1
ATOM 7082 C C . ARG C 1 257 ? -5.572 11.707 59.979 1.00 39.50 254 ARG C C 1
ATOM 7083 O O . ARG C 1 257 ? -5.360 12.446 60.949 1.00 33.29 254 ARG C O 1
ATOM 7091 N N . SER C 1 258 ? -4.589 11.162 59.269 1.00 32.85 255 SER C N 1
ATOM 7092 C CA . SER C 1 258 ? -3.200 11.359 59.677 1.00 35.96 255 SER C CA 1
ATOM 7093 C C . SER C 1 258 ? -2.271 11.475 58.486 1.00 39.85 255 SER C C 1
ATOM 7094 O O . SER C 1 258 ? -2.488 10.837 57.453 1.00 35.54 255 SER C O 1
ATOM 7097 N N . ALA C 1 259 ? -1.240 12.300 58.639 1.00 35.37 256 ALA C N 1
ATOM 7098 C CA . ALA C 1 259 ? -0.205 12.455 57.622 1.00 33.99 256 ALA C CA 1
ATOM 7099 C C . ALA C 1 259 ? 1.132 12.570 58.343 1.00 39.29 256 ALA C C 1
ATOM 7100 O O . ALA C 1 259 ? 1.334 13.502 59.120 1.00 37.42 256 ALA C O 1
ATOM 7102 N N . ILE C 1 260 ? 2.031 11.616 58.109 1.00 38.71 257 ILE C N 1
ATOM 7103 C CA . ILE C 1 260 ? 3.324 11.614 58.785 1.00 38.33 257 ILE C CA 1
ATOM 7104 C C . ILE C 1 260 ? 4.461 11.535 57.773 1.00 38.39 257 ILE C C 1
ATOM 7105 O O . ILE C 1 260 ? 4.448 10.676 56.892 1.00 32.52 257 ILE C O 1
ATOM 7110 N N . PHE C 1 261 ? 5.444 12.424 57.904 1.00 34.52 258 PHE C N 1
ATOM 7111 C CA . PHE C 1 261 ? 6.611 12.395 57.031 1.00 35.91 258 PHE C CA 1
ATOM 7112 C C . PHE C 1 261 ? 7.777 11.669 57.699 1.00 34.76 258 PHE C C 1
ATOM 7113 O O . PHE C 1 261 ? 8.125 11.975 58.836 1.00 43.62 258 PHE C O 1
ATOM 7121 N N . THR C 1 262 ? 8.380 10.720 56.987 1.00 34.42 259 THR C N 1
ATOM 7122 C CA . THR C 1 262 ? 9.532 9.966 57.499 1.00 36.64 259 THR C CA 1
ATOM 7123 C C . THR C 1 262 ? 10.724 10.157 56.562 1.00 38.65 259 THR C C 1
ATOM 7124 O O . THR C 1 262 ? 10.659 9.772 55.389 1.00 37.75 259 THR C O 1
ATOM 7128 N N . ASP C 1 263 ? 11.818 10.735 57.057 1.00 41.34 260 ASP C N 1
ATOM 7129 C CA . ASP C 1 263 ? 12.971 10.928 56.179 1.00 39.78 260 ASP C CA 1
ATOM 7130 C C . ASP C 1 263 ? 13.777 9.641 56.002 1.00 41.57 260 ASP C C 1
ATOM 7131 O O . ASP C 1 263 ? 13.400 8.587 56.523 1.00 43.39 260 ASP C O 1
ATOM 7136 N N . HIS C 1 264 ? 14.872 9.723 55.257 1.00 42.88 261 HIS C N 1
ATOM 7137 C CA . HIS C 1 264 ? 15.637 8.527 54.936 1.00 44.97 261 HIS C CA 1
ATOM 7138 C C . HIS C 1 264 ? 16.500 8.048 56.100 1.00 57.63 261 HIS C C 1
ATOM 7139 O O . HIS C 1 264 ? 17.125 6.989 56.021 1.00 56.76 261 HIS C O 1
ATOM 7146 N N . GLN C 1 265 ? 16.517 8.822 57.181 1.00 48.01 262 GLN C N 1
ATOM 7147 C CA . GLN C 1 265 ? 17.238 8.429 58.388 1.00 59.15 262 GLN C CA 1
ATOM 7148 C C . GLN C 1 265 ? 16.266 8.103 59.523 1.00 58.85 262 GLN C C 1
ATOM 7149 O O . GLN C 1 265 ? 16.645 8.075 60.694 1.00 63.90 262 GLN C O 1
ATOM 7155 N N . GLY C 1 266 ? 15.008 7.865 59.165 1.00 61.13 263 GLY C N 1
ATOM 7156 C CA . GLY C 1 266 ? 14.017 7.410 60.123 1.00 63.88 263 GLY C CA 1
ATOM 7157 C C . GLY C 1 266 ? 13.353 8.486 60.965 1.00 58.54 263 GLY C C 1
ATOM 7158 O O . GLY C 1 266 ? 12.397 8.195 61.692 1.00 59.13 263 GLY C O 1
ATOM 7159 N N . ASN C 1 267 ? 13.853 9.718 60.882 1.00 50.13 264 ASN C N 1
ATOM 7160 C CA . ASN C 1 267 ? 13.246 10.844 61.590 1.00 49.24 264 ASN C CA 1
ATOM 7161 C C . ASN C 1 267 ? 11.841 11.163 61.069 1.00 55.57 264 ASN C C 1
ATOM 7162 O O . ASN C 1 267 ? 11.619 11.212 59.859 1.00 54.33 264 ASN C O 1
ATOM 7167 N N . GLN C 1 268 ? 10.902 11.392 61.985 1.00 52.74 265 GLN C N 1
ATOM 7168 C CA . GLN C 1 268 ? 9.502 11.579 61.615 1.00 49.29 265 GLN C CA 1
ATOM 7169 C C . GLN C 1 268 ? 8.936 12.942 61.997 1.00 47.48 265 GLN C C 1
ATOM 7170 O O . GLN C 1 268 ? 9.296 13.505 63.024 1.00 48.27 265 GLN C O 1
ATOM 7176 N N . VAL C 1 269 ? 8.041 13.454 61.155 1.00 45.82 266 VAL C N 1
ATOM 7177 C CA . VAL C 1 269 ? 7.300 14.680 61.441 1.00 41.58 266 VAL C CA 1
ATOM 7178 C C . VAL C 1 269 ? 5.812 14.417 61.260 1.00 44.65 266 VAL C C 1
ATOM 7179 O O . VAL C 1 269 ? 5.385 13.865 60.239 1.00 42.68 266 VAL C O 1
ATOM 7183 N N . GLN C 1 270 ? 5.028 14.811 62.257 1.00 41.16 267 GLN C N 1
ATOM 7184 C CA . GLN C 1 270 ? 3.582 14.650 62.215 1.00 42.13 267 GLN C CA 1
ATOM 7185 C C . GLN C 1 270 ? 2.929 15.931 61.722 1.00 42.97 267 GLN C C 1
ATOM 7186 O O . GLN C 1 270 ? 3.031 16.973 62.370 1.00 47.01 267 GLN C O 1
ATOM 7192 N N . LEU C 1 271 ? 2.268 15.856 60.572 1.00 42.64 268 LEU C N 1
ATOM 7193 C CA . LEU C 1 271 ? 1.533 16.999 60.054 1.00 45.74 268 LEU C CA 1
ATOM 7194 C C . LEU C 1 271 ? 0.293 17.220 60.914 1.00 52.30 268 LEU C C 1
ATOM 7195 O O . LEU C 1 271 ? -0.310 16.257 61.398 1.00 41.60 268 LEU C O 1
ATOM 7200 N N . PRO C 1 272 ? -0.081 18.495 61.119 1.00 49.90 269 PRO C N 1
ATOM 7201 C CA . PRO C 1 272 ? -1.241 18.826 61.950 1.00 49.05 269 PRO C CA 1
ATOM 7202 C C . PRO C 1 272 ? -2.528 18.599 61.171 1.00 48.89 269 PRO C C 1
ATOM 7203 O O . PRO C 1 272 ? -3.004 19.484 60.462 1.00 56.04 269 PRO C O 1
ATOM 7207 N N . ILE C 1 273 ? -3.080 17.403 61.297 1.00 45.20 270 ILE C N 1
ATOM 7208 C CA . ILE C 1 273 ? -4.305 17.054 60.598 1.00 38.36 270 ILE C CA 1
ATOM 7209 C C . ILE C 1 273 ? -5.422 16.902 61.617 1.00 48.57 270 ILE C C 1
ATOM 7210 O O . ILE C 1 273 ? -5.265 16.169 62.595 1.00 40.28 270 ILE C O 1
ATOM 7215 N N . GLN C 1 274 ? -6.540 17.595 61.400 1.00 39.98 271 GLN C N 1
ATOM 7216 C CA . GLN C 1 274 ? -7.726 17.383 62.227 1.00 44.65 271 GLN C CA 1
ATOM 7217 C C . GLN C 1 274 ? -8.939 17.039 61.376 1.00 46.83 271 GLN C C 1
ATOM 7218 O O . GLN C 1 274 ? -9.591 17.906 60.787 1.00 46.59 271 GLN C O 1
ATOM 7224 N N . GLN C 1 275 ? -9.212 15.743 61.321 1.00 40.42 272 GLN C N 1
ATOM 7225 C CA . GLN C 1 275 ? -10.308 15.175 60.563 1.00 38.06 272 GLN C CA 1
ATOM 7226 C C . GLN C 1 275 ? -11.620 15.818 60.998 1.00 36.94 272 GLN C C 1
ATOM 7227 O O . GLN C 1 275 ? -11.875 15.946 62.187 1.00 39.54 272 GLN C O 1
ATOM 7233 N N . ALA C 1 276 ? -12.444 16.226 60.035 1.00 41.52 273 ALA C N 1
ATOM 7234 C CA . ALA C 1 276 ? -13.777 16.769 60.322 1.00 39.95 273 ALA C CA 1
ATOM 7235 C C . ALA C 1 276 ? -14.676 15.680 60.908 1.00 37.86 273 ALA C C 1
ATOM 7236 O O . ALA C 1 276 ? -14.437 14.486 60.672 1.00 41.16 273 ALA C O 1
ATOM 7238 N N . PRO C 1 277 ? -15.724 16.076 61.652 1.00 43.78 274 PRO C N 1
ATOM 7239 C CA . PRO C 1 277 ? -16.624 15.079 62.251 1.00 46.88 274 PRO C CA 1
ATOM 7240 C C . PRO C 1 277 ? -17.357 14.251 61.194 1.00 49.13 274 PRO C C 1
ATOM 7241 O O . PRO C 1 277 ? -17.708 13.096 61.453 1.00 50.10 274 PRO C O 1
ATOM 7245 N N . HIS C 1 278 ? -17.576 14.835 60.017 1.00 43.41 275 HIS C N 1
ATOM 7246 C CA . HIS C 1 278 ? -18.231 14.124 58.924 1.00 44.79 275 HIS C CA 1
ATOM 7247 C C . HIS C 1 278 ? -17.523 14.331 57.588 1.00 37.04 275 HIS C C 1
ATOM 7248 O O . HIS C 1 278 ? -16.703 15.237 57.444 1.00 45.96 275 HIS C O 1
ATOM 7255 N N . THR C 1 279 ? -17.823 13.467 56.624 1.00 37.31 276 THR C N 1
ATOM 7256 C CA . THR C 1 279 ? -17.061 13.418 55.378 1.00 33.47 276 THR C CA 1
ATOM 7257 C C . THR C 1 279 ? -17.352 14.605 54.480 1.00 37.73 276 THR C C 1
ATOM 7258 O O . THR C 1 279 ? -16.545 14.942 53.623 1.00 32.46 276 THR C O 1
ATOM 7262 N N . MET C 1 280 ? -18.513 15.228 54.684 1.00 36.67 277 MET C N 1
ATOM 7263 C CA . MET C 1 280 ? -18.984 16.293 53.800 1.00 34.10 277 MET C CA 1
ATOM 7264 C C . MET C 1 280 ? -18.940 17.663 54.461 1.00 40.28 277 MET C C 1
ATOM 7265 O O . MET C 1 280 ? -19.226 18.677 53.815 1.00 36.31 277 MET C O 1
ATOM 7270 N N . THR C 1 281 ? -18.572 17.679 55.740 1.00 35.64 278 THR C N 1
ATOM 7271 C CA . THR C 1 281 ? -18.503 18.909 56.524 1.00 39.48 278 THR C CA 1
ATOM 7272 C C . THR C 1 281 ? -17.777 20.020 55.764 1.00 42.81 278 THR C C 1
ATOM 7273 O O . THR C 1 281 ? -18.289 21.130 55.618 1.00 37.23 278 THR C O 1
ATOM 7277 N N . GLU C 1 282 ? -16.595 19.710 55.250 1.00 35.73 279 GLU C N 1
ATOM 7278 C CA . GLU C 1 282 ? -15.753 20.739 54.661 1.00 36.73 279 GLU C CA 1
ATOM 7279 C C . GLU C 1 282 ? -16.246 21.253 53.309 1.00 35.09 279 GLU C C 1
ATOM 7280 O O . GLU C 1 282 ? -16.281 22.468 53.086 1.00 36.50 279 GLU C O 1
ATOM 7286 N N . GLU C 1 283 ? -16.664 20.351 52.427 1.00 30.27 280 GLU C N 1
ATOM 7287 C CA . GLU C 1 283 ? -17.163 20.783 51.118 1.00 29.56 280 GLU C CA 1
ATOM 7288 C C . GLU C 1 283 ? -18.464 21.571 51.280 1.00 30.63 280 GLU C C 1
ATOM 7289 O O . GLU C 1 283 ? -18.746 22.482 50.504 1.00 31.19 280 GLU C O 1
ATOM 7295 N N . VAL C 1 284 ? -19.243 21.232 52.301 1.00 31.85 281 VAL C N 1
ATOM 7296 C CA . VAL C 1 284 ? -20.508 21.904 52.539 1.00 33.95 281 VAL C CA 1
ATOM 7297 C C . VAL C 1 284 ? -20.257 23.345 52.957 1.00 38.60 281 VAL C C 1
ATOM 7298 O O . VAL C 1 284 ? -20.938 24.265 52.501 1.00 34.74 281 VAL C O 1
ATOM 7302 N N . ALA C 1 285 ? -19.271 23.537 53.827 1.00 35.79 282 ALA C N 1
ATOM 7303 C CA . ALA C 1 285 ? -18.922 24.880 54.273 1.00 40.63 282 ALA C CA 1
ATOM 7304 C C . ALA C 1 285 ? -18.290 25.661 53.126 1.00 37.25 282 ALA C C 1
ATOM 7305 O O . ALA C 1 285 ? -18.543 26.853 52.980 1.00 40.61 282 ALA C O 1
ATOM 7307 N N . ALA C 1 286 ? -17.479 24.990 52.308 1.00 37.27 283 ALA C N 1
ATOM 7308 C CA . ALA C 1 286 ? -16.805 25.677 51.212 1.00 38.38 283 ALA C CA 1
ATOM 7309 C C . ALA C 1 286 ? -17.796 26.173 50.158 1.00 38.48 283 ALA C C 1
ATOM 7310 O O . ALA C 1 286 ? -17.697 27.311 49.699 1.00 34.50 283 ALA C O 1
ATOM 7312 N N . PHE C 1 287 ? -18.753 25.329 49.783 1.00 36.54 284 PHE C N 1
ATOM 7313 C CA . PHE C 1 287 ? -19.745 25.720 48.783 1.00 37.25 284 PHE C CA 1
ATOM 7314 C C . PHE C 1 287 ? -20.611 26.876 49.269 1.00 33.10 284 PHE C C 1
ATOM 7315 O O . PHE C 1 287 ? -20.929 27.767 48.486 1.00 37.50 284 PHE C O 1
ATOM 7323 N N . ALA C 1 288 ? -20.993 26.875 50.546 1.00 34.55 285 ALA C N 1
ATOM 7324 C CA . ALA C 1 288 ? -21.820 27.964 51.064 1.00 37.84 285 ALA C CA 1
ATOM 7325 C C . ALA C 1 288 ? -21.031 29.274 51.124 1.00 38.08 285 ALA C C 1
ATOM 7326 O O . ALA C 1 288 ? -21.569 30.349 50.859 1.00 39.01 285 ALA C O 1
ATOM 7328 N N . HIS C 1 289 ? -19.753 29.181 51.486 1.00 36.94 286 HIS C N 1
ATOM 7329 C CA . HIS C 1 289 ? -18.908 30.365 51.593 1.00 47.79 286 HIS C CA 1
ATOM 7330 C C . HIS C 1 289 ? -18.678 30.999 50.216 1.00 39.84 286 HIS C C 1
ATOM 7331 O O . HIS C 1 289 ? -18.682 32.233 50.076 1.00 43.14 286 HIS C O 1
ATOM 7338 N N . MET C 1 290 ? -18.493 30.152 49.206 1.00 35.97 287 MET C N 1
ATOM 7339 C CA . MET C 1 290 ? -18.329 30.615 47.830 1.00 34.85 287 MET C CA 1
ATOM 7340 C C . MET C 1 290 ? -19.557 31.391 47.344 1.00 39.68 287 MET C C 1
ATOM 7341 O O . MET C 1 290 ? -19.428 32.477 46.778 1.00 40.37 287 MET C O 1
ATOM 7346 N N . ILE C 1 291 ? -20.749 30.849 47.579 1.00 35.08 288 ILE C N 1
ATOM 7347 C CA . ILE C 1 291 ? -21.965 31.547 47.188 1.00 36.12 288 ILE C CA 1
ATOM 7348 C C . ILE C 1 291 ? -22.108 32.871 47.943 1.00 43.60 288 ILE C C 1
ATOM 7349 O O . ILE C 1 291 ? -22.402 33.899 47.339 1.00 43.74 288 ILE C O 1
ATOM 7354 N N . GLN C 1 292 ? -21.867 32.852 49.254 1.00 44.24 289 GLN C N 1
ATOM 7355 C CA . GLN C 1 292 ? -22.053 34.041 50.082 1.00 42.26 289 GLN C CA 1
ATOM 7356 C C . GLN C 1 292 ? -20.984 35.126 49.903 1.00 47.78 289 GLN C C 1
ATOM 7357 O O . GLN C 1 292 ? -21.288 36.324 49.958 1.00 45.00 289 GLN C O 1
ATOM 7363 N N . GLN C 1 293 ? -19.742 34.702 49.698 1.00 45.88 290 GLN C N 1
ATOM 7364 C CA . GLN C 1 293 ? -18.624 35.616 49.503 1.00 48.41 290 GLN C CA 1
ATOM 7365 C C . GLN C 1 293 ? -17.726 35.058 48.417 1.00 46.04 290 GLN C C 1
ATOM 7366 O O . GLN C 1 293 ? -16.721 34.402 48.708 1.00 39.97 290 GLN C O 1
ATOM 7372 N N . PRO C 1 294 ? -18.090 35.314 47.156 1.00 39.59 291 PRO C N 1
ATOM 7373 C CA . PRO C 1 294 ? -17.402 34.678 46.030 1.00 38.50 291 PRO C CA 1
ATOM 7374 C C . PRO C 1 294 ? -15.949 35.113 45.883 1.00 43.54 291 PRO C C 1
ATOM 7375 O O . PRO C 1 294 ? -15.622 36.307 45.967 1.00 39.63 291 PRO C O 1
ATOM 7379 N N . ASP C 1 295 ? -15.093 34.115 45.695 1.00 36.92 292 ASP C N 1
ATOM 7380 C CA . ASP C 1 295 ? -13.714 34.288 45.280 1.00 39.23 292 ASP C CA 1
ATOM 7381 C C . ASP C 1 295 ? -13.680 33.597 43.923 1.00 36.56 292 ASP C C 1
ATOM 7382 O O . ASP C 1 295 ? -13.514 32.382 43.853 1.00 38.02 292 ASP C O 1
ATOM 7387 N N . LEU C 1 296 ? -13.867 34.364 42.849 1.00 33.44 293 LEU C N 1
ATOM 7388 C CA . LEU C 1 296 ? -14.041 33.788 41.514 1.00 30.64 293 LEU C CA 1
ATOM 7389 C C . LEU C 1 296 ? -12.816 33.031 40.997 1.00 31.71 293 LEU C C 1
ATOM 7390 O O . LEU C 1 296 ? -12.963 31.967 40.382 1.00 37.93 293 LEU C O 1
ATOM 7395 N N . ASN C 1 297 ? -11.619 33.568 41.225 1.00 29.58 294 ASN C N 1
ATOM 7396 C CA . ASN C 1 297 ? -10.411 32.866 40.758 1.00 31.27 294 ASN C CA 1
ATOM 7397 C C . ASN C 1 297 ? -10.295 31.494 41.433 1.00 29.66 294 ASN C C 1
ATOM 7398 O O . ASN C 1 297 ? -9.846 30.535 40.814 1.00 31.29 294 ASN C O 1
ATOM 7403 N N . LEU C 1 298 ? -10.741 31.404 42.688 1.00 35.32 295 LEU C N 1
ATOM 7404 C CA . LEU C 1 298 ? -10.844 30.120 43.400 1.00 31.27 295 LEU C CA 1
ATOM 7405 C C . LEU C 1 298 ? -11.916 29.223 42.778 1.00 29.50 295 LEU C C 1
ATOM 7406 O O . LEU C 1 298 ? -11.680 28.039 42.546 1.00 29.06 295 LEU C O 1
ATOM 7411 N N . TYR C 1 299 ? -13.100 29.786 42.526 1.00 29.33 296 TYR C N 1
ATOM 7412 C CA . TYR C 1 299 ? -14.167 29.064 41.826 1.00 27.05 296 TYR C CA 1
ATOM 7413 C C . TYR C 1 299 ? -13.650 28.466 40.517 1.00 30.55 296 TYR C C 1
ATOM 7414 O O . TYR C 1 299 ? -13.816 27.266 40.260 1.00 28.56 296 TYR C O 1
ATOM 7423 N N . GLN C 1 300 ? -12.995 29.301 39.714 1.00 31.59 297 GLN C N 1
ATOM 7424 C CA . GLN C 1 300 ? -12.451 28.866 38.429 1.00 30.70 297 GLN C CA 1
ATOM 7425 C C . GLN C 1 300 ? -11.421 27.755 38.601 1.00 30.81 297 GLN C C 1
ATOM 7426 O O . GLN C 1 300 ? -11.292 26.893 37.732 1.00 31.95 297 GLN C O 1
ATOM 7432 N N . THR C 1 301 ? -10.694 27.763 39.716 1.00 25.25 298 THR C N 1
ATOM 7433 C CA . THR C 1 301 ? -9.756 26.663 39.983 1.00 26.38 298 THR C CA 1
ATOM 7434 C C . THR C 1 301 ? -10.506 25.355 40.267 1.00 23.39 298 THR C C 1
ATOM 7435 O O . THR C 1 301 ? -10.073 24.273 39.843 1.00 28.29 298 THR C O 1
ATOM 7439 N N . TRP C 1 302 ? -11.619 25.441 41.003 1.00 28.85 299 TRP C N 1
ATOM 7440 C CA . TRP C 1 302 ? -12.446 24.252 41.239 1.00 33.03 299 TRP C CA 1
ATOM 7441 C C . TRP C 1 302 ? -12.968 23.710 39.913 1.00 34.52 299 TRP C C 1
ATOM 7442 O O . TRP C 1 302 ? -12.946 22.496 39.683 1.00 28.10 299 TRP C O 1
ATOM 7453 N N . LEU C 1 303 ? -13.434 24.618 39.051 1.00 25.64 300 LEU C N 1
ATOM 7454 C CA . LEU C 1 303 ? -13.888 24.259 37.706 1.00 26.79 300 LEU C CA 1
ATOM 7455 C C . LEU C 1 303 ? -12.772 23.619 36.873 1.00 31.85 300 LEU C C 1
ATOM 7456 O O . LEU C 1 303 ? -12.989 22.628 36.168 1.00 29.99 300 LEU C O 1
ATOM 7461 N N . TYR C 1 304 ? -11.578 24.192 36.955 1.00 24.94 301 TYR C N 1
ATOM 7462 C CA . TYR C 1 304 ? -10.462 23.762 36.138 1.00 29.97 301 TYR C CA 1
ATOM 7463 C C . TYR C 1 304 ? -10.005 22.373 36.583 1.00 26.32 301 TYR C C 1
ATOM 7464 O O . TYR C 1 304 ? -9.827 21.475 35.761 1.00 29.61 301 TYR C O 1
ATOM 7473 N N . ASP C 1 305 ? -9.835 22.206 37.888 1.00 27.04 302 ASP C N 1
ATOM 7474 C CA . ASP C 1 305 ? -9.395 20.928 38.453 1.00 29.03 302 ASP C CA 1
ATOM 7475 C C . ASP C 1 305 ? -10.401 19.814 38.177 1.00 29.35 302 ASP C C 1
ATOM 7476 O O . ASP C 1 305 ? -10.014 18.685 37.912 1.00 27.02 302 ASP C O 1
ATOM 7481 N N . ALA C 1 306 ? -11.694 20.131 38.238 1.00 28.54 303 ALA C N 1
ATOM 7482 C CA . ALA C 1 306 ? -12.714 19.154 37.869 1.00 34.04 303 ALA C CA 1
ATOM 7483 C C . ALA C 1 306 ? -12.546 18.695 36.412 1.00 34.17 303 ALA C C 1
ATOM 7484 O O . ALA C 1 306 ? -12.618 17.498 36.110 1.00 28.57 303 ALA C O 1
ATOM 7486 N N . GLY C 1 307 ? -12.338 19.650 35.510 1.00 25.22 304 GLY C N 1
ATOM 7487 C CA . GLY C 1 307 ? -12.091 19.330 34.107 1.00 24.09 304 GLY C CA 1
ATOM 7488 C C . GLY C 1 307 ? -10.880 18.411 33.961 1.00 25.31 304 GLY C C 1
ATOM 7489 O O . GLY C 1 307 ? -10.907 17.443 33.188 1.00 24.56 304 GLY C O 1
ATOM 7490 N N . SER C 1 308 ? -9.818 18.700 34.699 1.00 25.16 305 SER C N 1
ATOM 7491 C CA . SER C 1 308 ? -8.627 17.841 34.663 1.00 27.29 305 SER C CA 1
ATOM 7492 C C . SER C 1 308 ? -8.950 16.403 35.084 1.00 28.53 305 SER C C 1
ATOM 7493 O O . SER C 1 308 ? -8.543 15.441 34.416 1.00 33.19 305 SER C O 1
ATOM 7496 N N . VAL C 1 309 ? -9.654 16.265 36.206 1.00 25.51 306 VAL C N 1
ATOM 7497 C CA . VAL C 1 309 ? -10.048 14.953 36.721 1.00 30.77 306 VAL C CA 1
ATOM 7498 C C . VAL C 1 309 ? -10.849 14.160 35.686 1.00 26.81 306 VAL C C 1
ATOM 7499 O O . VAL C 1 309 ? -10.577 12.976 35.436 1.00 25.83 306 VAL C O 1
ATOM 7503 N N . HIS C 1 310 ? -11.831 14.805 35.070 1.00 23.33 307 HIS C N 1
ATOM 7504 C CA . HIS C 1 310 ? -12.679 14.101 34.105 1.00 24.98 307 HIS C CA 1
ATOM 7505 C C . HIS C 1 310 ? -11.968 13.786 32.788 1.00 27.78 307 HIS C C 1
ATOM 7506 O O . HIS C 1 310 ? -12.269 12.779 32.134 1.00 29.00 307 HIS C O 1
ATOM 7513 N N . GLU C 1 311 ? -10.992 14.602 32.412 1.00 28.51 308 GLU C N 1
ATOM 7514 C CA . GLU C 1 311 ? -10.163 14.244 31.262 1.00 24.97 308 GLU C CA 1
ATOM 7515 C C . GLU C 1 311 ? -9.342 12.977 31.540 1.00 28.63 308 GLU C C 1
ATOM 7516 O O . GLU C 1 311 ? -9.295 12.068 30.708 1.00 23.39 308 GLU C O 1
ATOM 7522 N N . LEU C 1 312 ? -8.718 12.913 32.708 1.00 25.15 309 LEU C N 1
ATOM 7523 C CA . LEU C 1 312 ? -7.937 11.736 33.093 1.00 28.41 309 LEU C CA 1
ATOM 7524 C C . LEU C 1 312 ? -8.835 10.506 33.238 1.00 30.14 309 LEU C C 1
ATOM 7525 O O . LEU C 1 312 ? -8.508 9.426 32.758 1.00 25.42 309 LEU C O 1
ATOM 7530 N N . LEU C 1 313 ? -9.976 10.682 33.891 1.00 24.97 310 LEU C N 1
ATOM 7531 C CA . LEU C 1 313 ? -10.972 9.618 34.017 1.00 25.63 310 LEU C CA 1
ATOM 7532 C C . LEU C 1 313 ? -11.322 9.027 32.656 1.00 28.53 310 LEU C C 1
ATOM 7533 O O . LEU C 1 313 ? -11.286 7.814 32.453 1.00 30.25 310 LEU C O 1
ATOM 7538 N N . TYR C 1 314 ? -11.659 9.897 31.717 1.00 28.16 311 TYR C N 1
ATOM 7539 C CA . TYR C 1 314 ? -12.067 9.444 30.400 1.00 26.77 311 TYR C CA 1
ATOM 7540 C C . TYR C 1 314 ? -10.934 8.729 29.651 1.00 25.68 311 TYR C C 1
ATOM 7541 O O . TYR C 1 314 ? -11.160 7.701 29.014 1.00 30.21 311 TYR C O 1
ATOM 7550 N N . THR C 1 315 ? -9.723 9.269 29.731 1.00 28.70 312 THR C N 1
ATOM 7551 C CA . THR C 1 315 ? -8.559 8.657 29.081 1.00 30.78 312 TH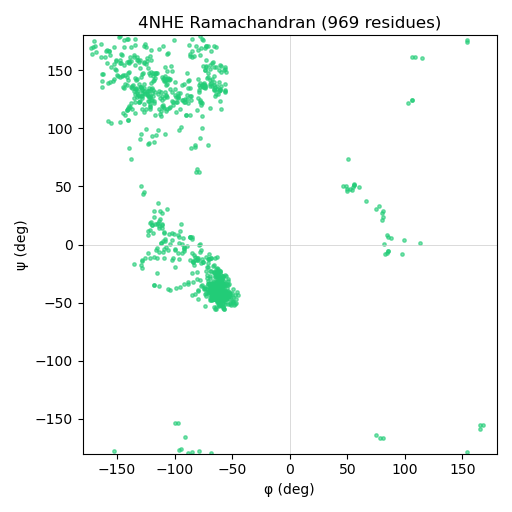R C CA 1
ATOM 7552 C C . THR C 1 315 ? -8.340 7.247 29.634 1.00 25.41 312 THR C C 1
ATOM 7553 O O . THR C 1 315 ? -8.046 6.288 28.895 1.00 26.90 312 THR C O 1
ATOM 7557 N N . MET C 1 316 ? -8.520 7.130 30.942 1.00 24.54 313 MET C N 1
ATOM 7558 C CA . MET C 1 316 ? -8.366 5.866 31.646 1.00 28.62 313 MET C CA 1
ATOM 7559 C C . MET C 1 316 ? -9.419 4.844 31.252 1.00 29.22 313 MET C C 1
ATOM 7560 O O . MET C 1 316 ? -9.096 3.681 31.023 1.00 27.43 313 MET C O 1
ATOM 7565 N N . ARG C 1 317 ? -10.671 5.278 31.135 1.00 28.89 314 ARG C N 1
ATOM 7566 C CA . ARG C 1 317 ? -11.715 4.383 30.645 1.00 28.45 314 ARG C CA 1
ATOM 7567 C C . ARG C 1 317 ? -11.392 3.901 29.246 1.00 29.22 314 ARG C C 1
ATOM 7568 O O . ARG C 1 317 ? -11.626 2.737 28.915 1.00 31.02 314 ARG C O 1
ATOM 7576 N N . GLN C 1 318 ? -10.854 4.792 28.416 1.00 23.99 315 GLN C N 1
ATOM 7577 C CA . GLN C 1 318 ? -10.537 4.416 27.037 1.00 31.11 315 GLN C CA 1
ATOM 7578 C C . GLN C 1 318 ? -9.416 3.377 26.938 1.00 36.40 315 GLN C C 1
ATOM 7579 O O . GLN C 1 318 ? -9.490 2.459 26.121 1.00 31.82 315 GLN C O 1
ATOM 7585 N N . THR C 1 319 ? -8.386 3.507 27.770 1.00 29.52 316 THR C N 1
ATOM 7586 C CA . THR C 1 319 ? -7.297 2.531 27.733 1.00 34.05 316 THR C CA 1
ATOM 7587 C C . THR C 1 319 ? -7.773 1.199 28.278 1.00 28.97 316 THR C C 1
ATOM 7588 O O . THR C 1 319 ? -7.319 0.144 27.841 1.00 34.32 316 THR C O 1
ATOM 7592 N N . ALA C 1 320 ? -8.678 1.248 29.246 1.00 24.85 317 ALA C N 1
ATOM 7593 C CA . ALA C 1 320 ? -9.158 0.019 29.876 1.00 31.42 317 ALA C CA 1
ATOM 7594 C C . ALA C 1 320 ? -10.274 -0.644 29.091 1.00 34.12 317 ALA C C 1
ATOM 7595 O O . ALA C 1 320 ? -10.623 -1.792 29.366 1.00 31.48 317 ALA C O 1
ATOM 7597 N N . GLY C 1 321 ? -10.859 0.083 28.144 1.00 35.49 318 GLY C N 1
ATOM 7598 C CA . GLY C 1 321 ? -11.998 -0.431 27.398 1.00 38.23 318 GLY C CA 1
ATOM 7599 C C . GLY C 1 321 ? -13.303 -0.442 28.182 1.00 35.64 318 GLY C C 1
ATOM 7600 O O . GLY C 1 321 ? -14.165 -1.294 27.956 1.00 31.76 318 GLY C O 1
ATOM 7601 N N . ILE C 1 322 ? -13.454 0.509 29.102 1.00 32.91 319 ILE C N 1
ATOM 7602 C CA . ILE C 1 322 ? -14.697 0.666 29.847 1.00 34.32 319 ILE C CA 1
ATOM 7603 C C . ILE C 1 322 ? -15.647 1.564 29.055 1.00 35.33 319 ILE C C 1
ATOM 7604 O O . ILE C 1 322 ? -15.398 2.763 28.913 1.00 36.35 319 ILE C O 1
ATOM 7609 N N . ARG C 1 323 ? -16.734 0.987 28.546 1.00 32.58 320 ARG C N 1
ATOM 7610 C CA . ARG C 1 323 ? -17.631 1.719 27.648 1.00 34.45 320 ARG C CA 1
ATOM 7611 C C . ARG C 1 323 ? -19.057 1.743 28.165 1.00 37.28 320 ARG C C 1
ATOM 7612 O O . ARG C 1 323 ? -19.620 0.701 28.492 1.00 34.40 320 ARG C O 1
ATOM 7620 N N . PHE C 1 324 ? -19.642 2.937 28.229 1.00 36.25 321 PHE C N 1
ATOM 7621 C CA . PHE C 1 324 ? -21.023 3.062 28.669 1.00 35.59 321 PHE C CA 1
ATOM 7622 C C . PHE C 1 324 ? -21.982 2.798 27.510 1.00 41.58 321 PHE C C 1
ATOM 7623 O O . PHE C 1 324 ? -21.584 2.809 26.339 1.00 37.66 321 PHE C O 1
ATOM 7631 N N . GLU C 1 325 ? -23.236 2.526 27.847 1.00 43.18 322 GLU C N 1
ATOM 7632 C CA . GLU C 1 325 ? -24.239 2.163 26.857 1.00 47.88 322 GLU C CA 1
ATOM 7633 C C . GLU C 1 325 ? -24.321 3.193 25.735 1.00 45.28 322 GLU C C 1
ATOM 7634 O O . GLU C 1 325 ? -24.339 2.835 24.555 1.00 44.65 322 GLU C O 1
ATOM 7640 N N . ALA C 1 326 ? -24.328 4.470 26.107 1.00 48.24 323 ALA C N 1
ATOM 7641 C CA . ALA C 1 326 ? -24.431 5.549 25.125 1.00 52.58 323 ALA C CA 1
ATOM 7642 C C . ALA C 1 326 ? -23.172 5.704 24.258 1.00 53.73 323 ALA C C 1
ATOM 7643 O O . ALA C 1 326 ? -23.172 6.466 23.295 1.00 56.01 323 ALA C O 1
ATOM 7645 N N . GLU C 1 327 ? -22.105 4.982 24.590 1.00 47.81 324 GLU C N 1
ATOM 7646 C CA . GLU C 1 327 ? -20.864 5.085 23.827 1.00 46.80 324 GLU C CA 1
ATOM 7647 C C . GLU C 1 327 ? -20.635 3.892 22.894 1.00 52.91 324 GLU C C 1
ATOM 7648 O O . GLU C 1 327 ? -19.619 3.828 22.205 1.00 54.54 324 GLU C O 1
ATOM 7654 N N . LYS C 1 328 ? -21.572 2.946 22.885 1.00 54.09 325 LYS C N 1
ATOM 7655 C CA . LYS C 1 328 ? -21.440 1.742 22.064 1.00 60.66 325 LYS C CA 1
ATOM 7656 C C . LYS C 1 328 ? -22.325 1.838 20.831 1.00 60.37 325 LYS C C 1
ATOM 7657 O O . LYS C 1 328 ? -23.545 1.828 20.947 1.00 57.55 325 LYS C O 1
#

CATH classification: 3.40.50.720 (+1 more: 3.30.360.10)

Sequence (977 aa):
MLKLGVIGTGAISHHFIEAAHTSGEYQLVAIYSRKLETAATFASRYQNIQLFDQLEVFFKSSFDLVYIASPNSLHFAQAKAALSAGKHVILEKPAVSQPQEWFDLIQTAEKNNCFIFEAARNYHEKAFTTIKNFLADKQVLGADFNYAKYSSKMPDLLAGQTPNVFSDRFAGGALMDLGIYPLYAAVRLFGKANDATYHAQQLDNSIDLNGDGILFYPDYQVHIKAGKNITSNLPCEIYTTDGTLTLNTIEHIRSAIFTDHQGNQVQLPIQQAPHTMTEEVAAFAHMIQQPDLNLYQTWLYDAGSVHELLYTMRQTAGIRFEAEKAMLKLGVIGTGAISHHFIEAAHTSGEYQLVAIYSRKLETAATFASRYQNIQLFDQLEVFFKSSFDLVYIASPNSLHFAQAKAALSAGKHVILEKPAVSQPQEWFDLIQTAEKNNCFIFEAARNYHEKAFTTIKNFLADKQQVLGADFNYAKYSSKMPDLLAGQTPNVFSDRFAGGALMDLGIYPLYAAVRLFGKANDATYHAQQLDNSIDLNGDGILFYPDYQVHIKAGKNITSNLPCEIYTTDGTLTLNTIEHIRSAIFTDHQGNQVQLPIQQAPHTMTEEVAAFAHMIQQQPDLNLYQTWLYDAGSVHELLYTMRQTAGIRFEAEKAMLKLGVIGTGAISHHFIEAAHTSGEYQLVAIYSRKLETAATFASRYQNIQLFDQLEVFFKSSFDLVYIASPNSLHFAQAKAALSAGKHVILEKPAVSQPQEWFDLIQTAEKNNCFIFEAARNYHEKAFTTIKNFLADKQVLGADFNYAKYSSKMPDLLAGQTPNVFSDRFAGGALMDLGIYPLYAAVRLFGKANDATYHAQQLDNSIDLNGDGILFYPDYQVHIKAGKNITSNLPCEIYTTDGTLTLNTIEHIRSAIFTDHQGNQVQLPIQQAPHTMTEEVAAFAHMIQQPDLNLYQTWLYDAGSVHELLYTMRQTAGIRFEAEK

Organism: Streptococcus pneumoniae serotype 4 (strain ATCC BAA-334 / TIGR4) (NCBI:txid170187)

Solvent-accessible surface area: 39056 Å² total; per-residue (Å²): 158,15,23,0,0,0,2,16,50,35,68,69,0,28,93,0,0,83,7,0,74,111,46,43,56,1,33,11,37,0,0,29,11,214,128,82,117,57,0,43,106,8,8,90,164,43,87,104,27,89,61,22,70,111,47,84,75,0,15,89,22,93,11,59,0,0,0,0,16,14,48,24,46,70,1,46,66,15,0,80,43,0,0,71,42,42,15,31,0,0,0,15,26,0,0,3,26,56,10,106,36,2,77,53,0,29,76,14,2,121,107,53,135,15,25,0,6,9,1,2,26,1,16,30,7,150,10,0,63,26,0,88,105,44,13,84,131,59,107,21,23,4,1,3,0,13,25,3,102,60,13,106,96,8,83,50,26,127,80,68,104,81,15,73,31,0,7,24,91,58,2,0,0,0,0,3,26,11,0,2,16,0,0,6,0,0,3,45,13,32,25,104,11,97,85,4,20,0,54,16,32,72,42,164,34,18,0,1,27,8,1,5,2,10,0,45,11,110,108,29,4,0,3,0,7,0,0,14,7,3,34,11,106,7,34,0,2,0,1,0,55,53,1,5,0,42,0,51,41,0,23,40,2,153,40,0,49,8,34,38,53,148,49,95,126,77,139,8,112,31,90,64,12,111,90,50,4,50,38,0,0,51,24,1,0,112,4,26,85,126,74,71,120,120,80,22,50,62,30,19,136,25,1,5,1,0,4,71,13,4,61,44,0,4,115,64,13,29,4,78,9,91,106,66,126,136,95,14,99,0,0,0,4,14,43,36,70,74,0,28,110,0,0,57,14,0,75,119,42,43,60,1,90,8,29,0,0,25,8,214,85,80,120,55,0,44,109,7,9,90,161,46,87,107,27,91,59,21,61,104,52,133,66,0,12,125,22,86,8,53,0,0,0,0,16,15,47,24,48,67,1,45,67,14,0,76,42,0,0,71,44,42,21,32,0,0,0,16,25,0,0,2,26,53,15,71,44,2,3,40,0,22,31,15,0,20,41,50,116,9,26,1,5,9,1,3,28,1,14,29,6,130,8,0,63,24,0,87,106,44,13,83,132,58,114,21,26,4,1,3,0,13,31,0,83,58,12,103,92,8,83,51,22,131,77,68,104,82,16,72,32,0,12,26,39,66,2,0,0,0,0,3,26,19,0,1,16,0,0,6,0,0,3,43,14,32,27,88,3,111,82,3,22,0,56,15,33,79,45,164,36,20,0,0,27,7,1,4,2,10,0,46,14,102,112,31,4,0,3,0,6,0,0,14,8,4,28,2,94,8,29,0,1,0,1,0,58,53,2,3,0,41,0,33,40,0,24,37,2,143,30,0,48,7,40,36,54,148,50,89,122,74,120,8,101,33,159,72,11,111,120,51,5,49,36,0,0,50,24,1,0,118,6,29,80,52,38,54,24,58,79,4,26,61,32,9,88,19,1,0,1,0,4,25,3,4,65,48,0,3,110,67,13,20,3,129,9,113,107,56,127,136,97,12,89,0,0,0,3,15,46,36,72,72,0,28,108,0,0,90,11,0,71,114,42,42,62,0,84,7,16,0,0,25,9,217,125,86,126,48,0,47,101,12,9,90,163,41,164,148,28,79,60,28,59,113,48,125,72,0,13,152,18,75,3,57,0,0,0,0,16,15,47,22,42,74,2,45,65,18,0,74,43,0,0,69,44,44,20,34,0,0,0,14,25,0,0,2,24,55,16,106,43,2,22,36,0,9,122,11,0,43,126,51,133,10,25,1,3,10,0,2,26,1,12,29,7,147,9,0,64,25,0,93,106,47,13,86,129,55,112,20,95,4,5,38,0,12,28,0,83,112,12,105,96,10,84,51,26,127,80,67,103,83,16,73,33,0,7,23,145,64,3,0,0,0,0,3,27,20,0,1,18,0,0,6,0,0,3,47,13,7,2,23,3,60,80,3,30,0,121,20,119,73,44,164,37,20,0,1,26,23,2,55,3,50,0,70,18,71,115,45,94,0,51,0,48,0,0,14,44,62,78,14,122,99,68,0,61,0,75,3,69,55,1,34,0,44,0,35,39,0,24,41,2,142,40,0,53,10,41,35,123,143,52,94,121,79,140,8,108,27,150,54,14,110,98,50,7,48,36,0,0,53,26,1,1,105,4,26,74,122,77,69,74,8,69,4,20,30,30,5,23,8,1,4,1,0,4,29,8,4,59,45,0,4,114,66,14,31,3,130,9,78,107,57,124

B-factor: mean 40.13, std 12.98, range [18.1, 153.54]

Radius of gyration: 34.71 Å; Cα contacts (8 Å, |Δi|>4): 2140; chains: 3; bounding box: 76×105×86 Å

Secondary structure (DSSP, 8-state):
-EEEEEE--SHHHHHHHHHHHHHTSEEEEEEE-SSHHHHHHHHTTSSS-EEES-HHHHHHSS-SEEEE-S-GGGHHHHHHHHHHTT-EEEEESS--SSHHHHHHHHHHHHHTT--EEEE-TTTT-HHHHHHHHHHHTS-EEEEEEEEE---TTHHHHHTT---GGG-TTTT-SHIIIIIHHHHHHHHHHH-S-SEEEEEEEE-TTS-EEEEEEEEEETTEEEEEEEESSS-----EEEEETTEEEEES-SSS---EEEEETTS-EEEE-----SSTTHHHHHHHHHHHHS--HHHHHHHHHHHHHHHHHHHHHHHHHT---GGG-/-PEEEEEE--SHHHHHHHHHHHHHTSEEEEEEE-SSHHHHHHHHTTSSS-EEES-HHHHHHSS-SEEEE-S-GGGHHHHHHHHHHTT-EEEEESS--SSHHHHHHHHHHHHHTT--EEEE-TTTT-HHHHHHHHHHTTS-EEEEEEEEE---TTHHHHHTT---GGG-TTTT-SHIIIIIHHHHHHHHHHH---SEEEEEEEE-TTS-EEEEEEEEE-SS-EEEEEEESSS---PPEEEEETTEEEEES-SSS---EEEEETT--EEE------SSTTHHHHHHHHHHHHS--HHHHHHHHHHHHHHHHHHHHHHHHHT---GGG-/-PEEEEEE--SHHHHHHHHHHHHHTSEEEEEEE-SSHHHHHHHHTTSSS-EEES-HHHHTTS--SEEEE-S-GGGHHHHHHHHHHTT-EEEEESS--SSHHHHHHHHHHHHHTT--EEEE-TTTT-HHHHHHHHHHTTS-EEEEEEEEE---TTHHHHHTT---GGG-TTTT-SHIIIIIHHHHHHHHHHH---SEEEEEEEE-TTS-EEEEEEEEE-SS-EEEEEEESSS-----EEEEETTEEEEES-SSS---EEEEETTS-EEE------SSSSHHHHHHHHHHHHS--HHHHHHHHHHHHHHHHHHHHHHHHHT---GGG-

Nearest PDB structures (foldseek):
  4nhe-assembly2_C  TM=1.002E+00  e=2.179E-68  Streptococcus pneumoniae TIGR4
  4iq0-assembly1_A  TM=9.982E-01  e=5.864E-61  Streptococcus pneumoniae
  4iq0-assembly2_B  TM=9.963E-01  e=9.882E-61  Streptococcus pneumoniae
  2ho5-assembly1_A  TM=9.964E-01  e=3.152E-60  Streptococcus pneumoniae
  4iq0-assembly1_C  TM=9.717E-01  e=1.735E-61  Streptococcus pneumoniae

Foldseek 3Di:
DFEEEEEDLDVVRVQLQVLLVVLVQYDYAEYEDCDQVSRCVSCVVDPHHHYYNDLVVRLLDDGAAYEYDDFAACLLVSLLVNLLSLHAYAAEFPNHLFLVSLVVSVVSNVVSVYAYFYLLLLLLAVVLVLVLVVCVPFAWQEKEAEDADADPCVVVVVVPHQPLQQALARNHAQCRPPVLLVLSSCCSRPNFFPAKAKAADHDPLLGGQKIWMWGHHDNHIYIYITHHRDDDQDWMWIDTPFFIWTWRHSFLTAWIKTAGPVGDIDTGDHDRDPGRRNRVSNVVSCCVVPNPPVVSVVSSVSSSSSNVRSVRHCVNHVRHHPVRD/DAFEEEEEDLDPVRVQLVVLLVVLVRYDYAEYEDCDQVSRCVSCVVDPNHHYYNDLVVVLQDDGAAYEYDDFAACLLVSLLVNLLSLHAYATEFPNHLFLVSLVVSVVSNVVSVHAYFYLLLLLLAVVLVLVLVVCVPFAWAEKEAEDADAAPCVVVVVVVHADLQQALQRSHAFCRPTVLLVLLSCCSRPNFAPAKAKAADHDPLLGGQWIWMWGHHPRHIYIYITHHNDDDQDWMWIDTPFFIWTWSHSFLTDWIWTAGPVGDIDTGDHDRDPDRRNRVSNVVSCCVVPNPVVVSVVSSVSSSSSNVRSVNHCVNHVRHHPVRD/DAFEEEEEDLDVVRVQLQVLLVVLVRYDYAEYEDCDQVSVCVSCVVDPNHHYYNDLVVSLLDDGAAYEYDDFAACQLVSLLVNLQSLHAYAYEFPNHLALVSLVVSVVSNVVSVHAYFDLLLLLLAVVLVLVLVVCVPFAWQEKEAEDADAAPCVVVVVVPHQPLQQALARNHAQCRPPLLLVLSSCCSRPNFAPAKAKAADHDPLLGGQKIWMWGHHPRHIYIYITHHNDDDQDWMWIHTPFFIWTWSHSFLTDWIKTAGPVGDIDTGDHDRDPDRRNRVSNVVSCCVVPNDVVVSVVSSRSSSSSNVRSNSHCVNHVRHHPVRD

InterPro domains:
  IPR000683 Gfo/Idh/MocA-like oxidoreductase, N-terminal [PF01408] (3-117)
  IPR036291 NAD(P)-binding domain superfamily [SSF51735] (2-138)
  IPR055170 GFO/IDH/MocA-like oxidoreductase domain [PF22725] (160-245)